Protein AF-A0A7V5KGZ4-F1 (afdb_monomer)

Secondary structure (DSSP, 8-state):
------------------------------------S-----HHHHHHHHHHHHHHHHHHTTTTTSPPPHHHHHHHHHHHHHHHTS-----GGG--THHHHHHHHHHHHH-S-HHHHHHHHHHHHHHHHHHHHHHHHHHHHHHHHHHHHHHHH-HHHHHHHTSSSSHHHHHHHHHHHHHHHHHHHHH--HHHHHHHHHHHHHHHTT-TTHHHHHHHHHHHHHHHHHHHT-TT------S-----SS-------------TT--HHHHHHHHHHHHHHHHHHHHHHHHHIIIIITTTSPPTT-EEETTEEES-HHHHHHHHHHHHHHHHHHHHHHHHHTTSSTTTTTSHHHHHHHHHHHTHHHHHHHHHHHHHHHHHHHTTTTT-SEEE-TTS-EEE--HHHHHHHHHHHHHHHHHTTSB---TTTHHHHHHHHSHHHHHHHHHHHHHHHTTS-HHHHHHHHHHHHHHHHHHHHTTTTTT--HHHHHHHH---SHHHHHHHHHHHIIIIIIHHHHHHTT-HHHHHHHHHHHHHHHHHHHSSB--GGGGHHHHHHHHHHHHHHHHHHHHH----HHHHHHHHHHHHHHHHHHHHHHHIIIIISSS-TTSTT--SEEPHHHHHHHHHHHHHHHHTS-GGG--EEEESTTHHHHHHHTTT-SS-S--TT--GGG---SEEEEEGGGGGG-HHHHHHEEEEEEEEEE---PPPP-HHHHHGGGGGGS-STTTTTSHHHHHHHHHHHHHHHHHHHHHH------SS-HHHHT-EEEEEEEEEHHHHTTSS---SSS-PPPP-SS----

Solvent-accessible surface area (backbone atoms only — not comparable to full-atom values): 43970 Å² total; per-residue (Å²): 140,77,87,85,88,88,80,91,88,87,88,89,85,89,81,87,88,80,86,87,83,82,90,84,91,80,91,77,93,71,83,81,74,78,82,73,94,68,80,73,84,49,69,70,58,54,52,52,50,49,33,54,52,46,35,50,46,68,35,55,64,70,43,42,73,62,59,56,32,46,70,32,23,52,46,47,38,53,13,48,34,45,49,72,66,75,58,64,78,77,51,56,92,67,51,24,48,49,61,35,55,51,34,13,51,43,31,67,74,73,41,88,43,64,45,51,51,22,43,55,15,29,56,35,29,51,40,36,59,61,30,47,61,64,45,30,81,80,23,37,76,58,5,37,54,46,32,43,46,54,62,42,42,28,22,59,52,44,42,48,13,46,34,47,46,56,65,31,29,42,49,14,31,49,50,37,20,54,52,22,45,55,45,20,78,40,65,69,45,69,68,28,51,47,50,21,37,51,25,47,36,52,29,61,30,34,30,80,69,46,53,62,57,52,51,36,53,50,52,49,51,50,50,54,41,55,52,70,73,43,84,88,54,61,66,69,89,63,89,71,81,76,59,69,95,55,92,46,88,74,84,76,85,82,80,73,94,77,71,94,76,82,47,72,66,58,52,52,50,39,30,51,52,22,37,54,48,11,50,53,48,9,52,51,51,14,47,47,38,52,76,69,43,31,89,78,58,56,58,94,84,53,46,75,58,97,90,40,57,42,62,46,74,69,54,45,25,60,68,37,26,60,58,31,30,67,57,34,24,57,51,28,29,47,52,36,65,37,43,76,49,104,38,24,88,75,30,65,61,47,51,52,54,52,48,47,63,77,38,40,70,56,54,50,51,33,50,52,52,35,51,51,55,47,46,34,53,58,15,51,69,64,76,42,54,55,44,60,43,80,87,65,50,78,41,69,60,42,72,68,51,49,52,45,31,40,45,51,49,56,52,52,52,36,71,65,37,78,38,78,68,57,58,60,56,52,53,64,53,43,56,69,47,40,40,66,37,51,51,39,27,50,53,36,49,53,51,61,60,52,72,59,64,46,68,62,56,47,48,66,64,46,48,64,52,53,53,52,49,51,39,50,74,74,48,68,60,74,84,59,62,42,67,60,34,31,76,77,69,54,36,74,49,76,65,50,56,52,51,50,50,50,50,50,41,46,55,52,52,51,27,42,53,30,45,47,68,70,35,50,71,58,22,48,32,51,37,41,22,52,45,36,47,47,52,53,27,64,43,32,53,58,59,58,72,63,46,40,65,23,49,54,38,31,34,54,39,12,12,36,39,51,13,54,50,57,75,75,42,88,67,58,71,70,64,33,53,52,52,49,51,55,51,48,53,49,48,51,53,33,45,50,47,21,43,41,48,57,68,73,36,57,53,30,39,60,37,80,72,42,67,68,22,26,30,67,48,50,58,52,52,52,52,50,50,52,50,53,16,56,69,65,68,44,43,49,58,40,47,27,38,50,53,54,77,52,50,56,38,42,59,46,78,47,64,76,44,80,32,45,60,61,57,97,86,59,53,79,87,76,62,82,49,49,30,36,35,36,36,41,77,56,52,78,81,33,64,63,51,69,73,48,28,50,73,43,83,40,44,38,28,40,39,55,48,74,57,82,76,59,62,70,37,46,65,35,48,68,52,75,76,49,60,68,78,60,32,60,98,33,71,54,26,53,43,29,52,47,7,53,50,50,50,45,51,55,46,40,29,78,74,68,44,47,66,67,66,30,90,90,46,47,65,69,19,56,32,65,46,48,28,30,46,29,36,25,47,74,55,53,73,76,39,84,79,92,77,77,85,82,72,79,76,79,78,76,83,60,71,71,83,127

pLDDT: mean 80.67, std 18.85, range [24.95, 98.44]

Foldseek 3Di:
DYDDDDDDDDDDDDDDDDDDDDDDDDDDDDDPDDPPPPDDDDPLNVLLVVLLVLLLCLQQPCLLVFFAFLLLLVLLLQLCCLLVVVDDAFDLVNFFLPLSVVLVVQCNVPNRGSRSSLCSLLVLLSLQLVLLVLCCLQLPSQLSSLLSLLSSLFQLLSLRSSGSALQRSLLSLLSQLLSLVVVCLQALDLVSLLSNLVSLLVNNNHHPCSVLSVVLVVLLLVLQQVLLPPPVLAQPPPVPPPDDSHPPPQDDDPPPVPDPPPDPVVLVVLLVVLLVVLLVQLLVVLLCCLVQPCVQVPDPPWDDDPNAIPVHSVVSSVVSSVVSSVPRNCVSSVLSNLCDPDCNCRGSVNSVVVSCVVCVVSNVVSVVVSQVVRCCSNCVNVPRQWFAACVRDIDGDHVSRSSSSSSSVLVVVLLVLPPQDALQLLVVQCCLRVVLLLVLLVVLLLCVQCVPDNVVLCCVLCVVVVVLVVCVVVVVCVPPDLVVCCNPFVRNDSVVVNVVSNLCCQLNPSLSVCSSNVNSVLSSLSSQLSSLSRVQSRGSDNALSSSVSNSSSSSSSSSSSVSVVCVVDDQDDPRVVVVVVVVVVVSVSSNVSSCCCNPVCVQFQLNVNRDQGFDCQLVVLLVVVQVLCVQLVVNLAQAEDEDDDLVVSVCSSNVSHDHHYDDPPDDPQPDPGQKYKFWPVCVVVHVVLVVFWDKDKDFGTKHADADDQPVQLLVLCCLVPPDPVCQPVHPSVVSNVSNVVSVCQVCCSSPPSAGDADPVCRCVRIPTTMMMIIGGPVSVVVGDDPPPPPDDDDDPSHPPPD

Nearest PDB structures (foldseek):
  6s7o-assembly1_A  TM=4.502E-01  e=3.659E-05  Homo sapiens
  5ezm-assembly1_A  TM=3.998E-01  e=2.173E-05  Cupriavidus metallidurans CH34
  6p25-assembly1_B  TM=6.191E-01  e=3.256E-03  Saccharomyces cerevisiae W303
  8pn9-assembly1_A  TM=4.622E-01  e=4.570E-04  Homo sapiens

Structure (mmCIF, N/CA/C/O backbone):
data_AF-A0A7V5KGZ4-F1
#
_entry.id   AF-A0A7V5KGZ4-F1
#
loop_
_atom_site.group_PDB
_atom_site.id
_atom_site.type_symbol
_atom_site.label_atom_id
_atom_site.label_alt_id
_atom_site.label_comp_id
_atom_site.label_asym_id
_atom_site.label_entity_id
_atom_site.label_seq_id
_atom_site.pdbx_PDB_ins_code
_atom_site.Cartn_x
_atom_site.Cartn_y
_atom_site.Cartn_z
_atom_site.occupancy
_atom_site.B_iso_or_equiv
_atom_site.auth_seq_id
_atom_site.auth_comp_id
_atom_site.auth_asym_id
_atom_site.auth_atom_id
_atom_site.pdbx_PDB_model_num
ATOM 1 N N . MET A 1 1 ? 14.896 -55.293 28.384 1.00 30.23 1 MET A N 1
ATOM 2 C CA . MET A 1 1 ? 15.153 -55.549 26.953 1.00 30.23 1 MET A CA 1
ATOM 3 C C . MET A 1 1 ? 13.802 -55.566 26.271 1.00 30.23 1 MET A C 1
ATOM 5 O O . MET A 1 1 ? 12.930 -56.250 26.771 1.00 30.23 1 MET A O 1
ATOM 9 N N . GLU A 1 2 ? 13.499 -54.864 25.200 1.00 28.92 2 GLU A N 1
ATOM 10 C CA . GLU A 1 2 ? 14.078 -53.715 24.517 1.00 28.92 2 GLU A CA 1
ATOM 11 C C . GLU A 1 2 ? 13.015 -53.329 23.473 1.00 28.92 2 GLU A C 1
ATOM 13 O O . GLU A 1 2 ? 12.378 -54.205 22.902 1.00 28.92 2 GLU A O 1
ATOM 18 N N . ASN A 1 3 ? 12.860 -52.028 23.244 1.00 27.53 3 ASN A N 1
ATOM 19 C CA . ASN A 1 3 ? 12.539 -51.397 21.963 1.00 27.53 3 ASN A CA 1
ATOM 20 C C . ASN A 1 3 ? 11.288 -51.807 21.155 1.00 27.53 3 ASN A C 1
ATOM 22 O O . ASN A 1 3 ? 11.238 -52.840 20.501 1.00 27.53 3 ASN A O 1
ATOM 26 N N . GLY A 1 4 ? 10.444 -50.794 20.925 1.00 26.58 4 GLY A N 1
ATOM 27 C CA . GLY A 1 4 ? 10.350 -50.254 19.566 1.00 26.58 4 GLY A CA 1
ATOM 28 C C . GLY A 1 4 ? 8.952 -50.116 18.956 1.00 26.58 4 GLY A C 1
ATOM 29 O O . GLY A 1 4 ? 8.310 -51.106 18.642 1.00 26.58 4 GLY A O 1
ATOM 30 N N . LYS A 1 5 ? 8.628 -48.858 18.611 1.00 27.73 5 LYS A N 1
ATOM 31 C CA . LYS A 1 5 ? 7.687 -48.397 17.567 1.00 27.73 5 LYS A CA 1
ATOM 32 C C . LYS A 1 5 ? 6.186 -48.429 17.890 1.00 27.73 5 LYS A C 1
ATOM 34 O O . LYS A 1 5 ? 5.495 -49.360 17.515 1.00 27.73 5 LYS A O 1
ATOM 39 N N . ASP A 1 6 ? 5.678 -47.287 18.360 1.00 26.69 6 ASP A N 1
ATOM 40 C CA . ASP A 1 6 ? 4.307 -46.854 18.066 1.00 26.69 6 ASP A CA 1
ATOM 41 C C . ASP A 1 6 ? 4.322 -45.474 17.400 1.00 26.69 6 ASP A C 1
ATOM 43 O O . ASP A 1 6 ? 4.749 -44.467 17.966 1.00 26.69 6 ASP A O 1
ATOM 47 N N . SER A 1 7 ? 3.881 -45.461 16.145 1.00 28.98 7 SER A N 1
ATOM 48 C CA . SER A 1 7 ? 3.744 -44.305 15.270 1.00 28.98 7 SER A CA 1
ATOM 49 C C . SER A 1 7 ? 2.487 -44.512 14.425 1.00 28.98 7 SER A C 1
ATOM 51 O O . SER A 1 7 ? 2.320 -45.565 13.818 1.00 28.98 7 SER A O 1
ATOM 53 N N . ILE A 1 8 ? 1.657 -43.463 14.355 1.00 28.05 8 ILE A N 1
ATOM 54 C CA . ILE A 1 8 ? 0.580 -43.232 13.373 1.00 28.05 8 ILE A CA 1
ATOM 55 C C . ILE A 1 8 ? -0.757 -43.954 13.638 1.00 28.05 8 ILE A C 1
ATOM 57 O O . ILE A 1 8 ? -1.032 -45.013 13.087 1.00 28.05 8 ILE A O 1
ATOM 61 N N . ARG A 1 9 ? -1.649 -43.278 14.387 1.00 26.09 9 ARG A N 1
ATOM 62 C CA . ARG A 1 9 ? -3.069 -42.973 14.043 1.00 26.09 9 ARG A CA 1
ATOM 63 C C . ARG A 1 9 ? -3.882 -42.638 15.303 1.00 26.09 9 ARG A C 1
ATOM 65 O O . ARG A 1 9 ? -4.351 -43.531 15.992 1.00 26.09 9 ARG A O 1
ATOM 72 N N . SER A 1 10 ? -4.121 -41.353 15.566 1.00 24.95 10 SER A N 1
ATOM 73 C CA . SER A 1 10 ? -5.370 -40.882 16.202 1.00 24.95 10 SER A CA 1
ATOM 74 C C . SER A 1 10 ? -5.434 -39.350 16.213 1.00 24.95 10 SER A C 1
ATOM 76 O O . SER A 1 10 ? -5.218 -38.676 17.214 1.00 24.95 10 SER A O 1
ATOM 78 N N . ILE A 1 11 ? -5.766 -38.772 15.060 1.00 27.12 11 ILE A N 1
ATOM 79 C CA . ILE A 1 11 ? -6.390 -37.448 15.002 1.00 27.12 11 ILE A CA 1
ATOM 80 C C . ILE A 1 11 ? -7.836 -37.715 14.601 1.00 27.12 11 ILE A C 1
ATOM 82 O O . ILE A 1 11 ? -8.048 -38.295 13.542 1.00 27.12 11 ILE A O 1
ATOM 86 N N . LEU A 1 12 ? -8.772 -37.284 15.458 1.00 26.89 12 LEU A N 1
ATOM 87 C CA . LEU A 1 12 ? -10.241 -37.212 15.311 1.00 26.89 12 LEU A CA 1
ATOM 88 C C . LEU A 1 12 ? -11.019 -38.041 16.344 1.00 26.89 12 LEU A C 1
ATOM 90 O O . LEU A 1 12 ? -11.678 -39.004 15.990 1.00 26.89 12 LEU A O 1
ATOM 94 N N . THR A 1 13 ? -11.027 -37.579 17.599 1.00 26.22 13 THR A N 1
ATOM 95 C CA . THR A 1 13 ? -12.218 -37.613 18.476 1.00 26.22 13 THR A CA 1
ATOM 96 C C . THR A 1 13 ? -11.925 -36.807 19.739 1.00 26.22 13 THR A C 1
ATOM 98 O O . THR A 1 13 ? -11.264 -37.285 20.652 1.00 26.22 13 THR A O 1
ATOM 101 N N . PHE A 1 14 ? -12.412 -35.567 19.808 1.00 25.34 14 PHE A N 1
ATOM 102 C CA . PHE A 1 14 ? -12.523 -34.831 21.071 1.00 25.34 14 PHE A CA 1
ATOM 103 C C . PHE A 1 14 ? -13.987 -34.448 21.261 1.00 25.34 14 PHE A C 1
ATOM 105 O O . PHE A 1 14 ? -14.499 -33.539 20.609 1.00 25.34 14 PHE A O 1
ATOM 112 N N . GLY A 1 15 ? -14.669 -35.176 22.143 1.00 27.03 15 GLY A N 1
ATOM 113 C CA . GLY A 1 15 ? -16.074 -34.958 22.445 1.00 27.03 15 GLY A CA 1
ATOM 114 C C . GLY A 1 15 ? -16.508 -35.627 23.745 1.00 27.03 15 GLY A C 1
ATOM 115 O O . GLY A 1 15 ? -16.889 -36.785 23.733 1.00 27.03 15 GLY A O 1
ATOM 116 N N . LYS A 1 16 ? -16.553 -34.806 24.803 1.00 29.22 16 LYS A N 1
ATOM 117 C CA . LYS A 1 16 ? -17.382 -34.911 26.020 1.00 29.22 16 LYS A CA 1
ATOM 118 C C . LYS A 1 16 ? -16.996 -35.944 27.094 1.00 29.22 16 LYS A C 1
ATOM 120 O O . LYS A 1 16 ? -17.310 -37.119 26.996 1.00 29.22 16 LYS A O 1
ATOM 125 N N . SER A 1 17 ? -16.554 -35.421 28.240 1.00 25.30 17 SER A N 1
ATOM 126 C CA . SER A 1 17 ? -16.943 -35.953 29.552 1.00 25.30 17 SER A CA 1
ATOM 127 C C . SER A 1 17 ? -17.352 -34.793 30.467 1.00 25.30 17 SER A C 1
ATOM 129 O O . SER A 1 17 ? -16.523 -33.966 30.848 1.00 25.30 17 SER A O 1
ATOM 131 N N . VAL A 1 18 ? -18.642 -34.715 30.793 1.00 29.94 18 VAL A N 1
ATOM 132 C CA . VAL A 1 18 ? -19.182 -33.932 31.913 1.00 29.94 18 VAL A CA 1
ATOM 133 C C . VAL A 1 18 ? -19.743 -34.950 32.896 1.00 29.94 18 VAL A C 1
ATOM 135 O O . VAL A 1 18 ? -20.516 -35.821 32.499 1.00 29.94 18 VAL A O 1
ATOM 138 N N . ASN A 1 19 ? -19.321 -34.851 34.155 1.00 28.98 19 ASN A N 1
ATOM 139 C CA . ASN A 1 19 ? -19.812 -35.688 35.238 1.00 28.98 19 ASN A CA 1
ATOM 140 C C . ASN A 1 19 ? -21.197 -35.229 35.719 1.00 28.98 19 ASN A C 1
ATOM 142 O O . ASN A 1 19 ? -21.460 -34.040 35.877 1.00 28.98 19 ASN A O 1
ATOM 146 N N . ARG A 1 20 ? -22.023 -36.257 35.934 1.00 27.41 20 ARG A N 1
ATOM 147 C CA . ARG A 1 20 ? -23.328 -36.384 36.600 1.00 27.41 20 ARG A CA 1
ATOM 148 C C . ARG A 1 20 ? -23.761 -35.260 37.553 1.00 27.41 20 ARG A C 1
ATOM 150 O O . ARG A 1 20 ? -23.095 -34.992 38.546 1.00 27.41 20 ARG A O 1
ATOM 157 N N . ALA A 1 21 ? -24.994 -34.802 37.343 1.00 28.83 21 ALA A N 1
ATOM 158 C CA . ALA A 1 21 ? -25.945 -34.517 38.413 1.00 28.83 21 ALA A CA 1
ATOM 159 C C . ALA A 1 21 ? -27.286 -35.196 38.072 1.00 28.83 21 ALA A C 1
ATOM 161 O O . ALA A 1 21 ? -27.635 -35.369 36.906 1.00 28.83 21 ALA A O 1
ATOM 162 N N . SER A 1 22 ? -27.937 -35.673 39.121 1.00 30.84 22 SER A N 1
ATOM 163 C CA . SER A 1 22 ? -29.042 -36.624 39.219 1.00 30.84 22 SER A CA 1
ATOM 164 C C . SER A 1 22 ? -30.426 -36.076 38.862 1.00 30.84 22 SER A C 1
ATOM 166 O O . SER A 1 22 ? -30.722 -34.932 39.184 1.00 30.84 22 SER A O 1
ATOM 168 N N . GLY A 1 23 ? -31.278 -36.981 38.361 1.00 28.41 23 GLY A N 1
ATOM 169 C CA . GLY A 1 23 ? -32.702 -37.080 38.712 1.00 28.41 23 GLY A CA 1
ATOM 170 C C . GLY A 1 23 ? -33.675 -36.156 37.981 1.00 28.41 23 GLY A C 1
ATOM 171 O O . GLY A 1 23 ? -33.814 -35.003 38.352 1.00 28.41 23 GLY A O 1
ATOM 172 N N . GLU A 1 24 ? -34.391 -36.684 36.986 1.00 30.12 24 GLU A N 1
ATOM 173 C CA . GLU A 1 24 ? -35.821 -37.043 37.085 1.00 30.12 24 GLU A CA 1
ATOM 174 C C . GLU A 1 24 ? -36.467 -37.229 35.700 1.00 30.12 24 GLU A C 1
ATOM 176 O O . GLU A 1 24 ? -36.006 -36.722 34.679 1.00 30.12 24 GLU A O 1
ATOM 181 N N . ASN A 1 25 ? -37.495 -38.074 35.699 1.00 30.52 25 ASN A N 1
ATOM 182 C CA . ASN A 1 25 ? -38.179 -38.691 34.567 1.00 30.52 25 ASN A CA 1
ATOM 183 C C . ASN A 1 25 ? -38.936 -37.707 33.656 1.00 30.52 25 ASN A C 1
ATOM 185 O O . ASN A 1 25 ? -39.467 -36.703 34.115 1.00 30.52 25 ASN A O 1
ATOM 189 N N . VAL A 1 26 ? -39.108 -38.086 32.385 1.00 33.12 26 VAL A N 1
ATOM 190 C CA . VAL A 1 26 ? -40.388 -38.492 31.751 1.00 33.12 26 VAL A CA 1
ATOM 191 C C . VAL A 1 26 ? -40.220 -38.405 30.226 1.00 33.12 26 VAL A C 1
ATOM 193 O O . VAL A 1 26 ? -39.632 -37.471 29.687 1.00 33.12 26 VAL A O 1
ATOM 196 N N . GLY A 1 27 ? -40.662 -39.461 29.543 1.00 33.91 27 GLY A N 1
ATOM 197 C CA . GLY A 1 27 ? -40.326 -39.761 28.157 1.00 33.91 27 GLY A CA 1
ATOM 198 C C . GLY A 1 27 ? -40.960 -38.870 27.092 1.00 33.91 27 GLY A C 1
ATOM 199 O O . GLY A 1 27 ? -42.062 -38.359 27.242 1.00 33.91 27 GLY A O 1
ATOM 200 N N . GLN A 1 28 ? -40.265 -38.813 25.957 1.00 30.16 28 GLN A N 1
ATOM 201 C CA . GLN A 1 28 ? -40.846 -38.730 24.621 1.00 30.16 28 GLN A CA 1
ATOM 202 C C . GLN A 1 28 ? -39.890 -39.434 23.649 1.00 30.16 28 GLN A C 1
ATOM 204 O O . GLN A 1 28 ? -38.704 -39.119 23.557 1.00 30.16 28 GLN A O 1
ATOM 209 N N . THR A 1 29 ? -40.415 -40.441 22.963 1.00 36.84 29 THR A N 1
ATOM 210 C CA . THR A 1 29 ? -39.788 -41.200 21.882 1.00 36.84 29 THR A CA 1
ATOM 211 C C . THR A 1 29 ? -39.403 -40.255 20.743 1.00 36.84 29 THR A C 1
ATOM 213 O O . THR A 1 29 ? -40.264 -39.760 20.022 1.00 36.84 29 THR A O 1
ATOM 216 N N . VAL A 1 30 ? -38.104 -40.015 20.552 1.00 32.44 30 VAL A N 1
ATOM 217 C CA . VAL A 1 30 ? -37.582 -39.345 19.353 1.00 32.44 30 VAL A CA 1
ATOM 218 C C . VAL A 1 30 ? -37.024 -40.421 18.431 1.00 32.44 30 VAL A C 1
ATOM 220 O O . VAL A 1 30 ? -35.986 -41.016 18.723 1.00 32.44 30 VAL A O 1
ATOM 223 N N . SER A 1 31 ? -37.711 -40.678 17.315 1.00 32.19 31 SER A N 1
ATOM 224 C CA . SER A 1 31 ? -37.153 -41.460 16.214 1.00 32.19 31 SER A CA 1
ATOM 225 C C . SER A 1 31 ? -35.866 -40.780 15.744 1.00 32.19 31 SER A C 1
ATOM 227 O O . SER A 1 31 ? -35.900 -39.653 15.241 1.00 32.19 31 SER A O 1
ATOM 229 N N . GLN A 1 32 ? -34.723 -41.438 15.923 1.00 32.69 32 GLN A N 1
ATOM 230 C CA . GLN A 1 32 ? -33.463 -40.969 15.364 1.00 32.69 32 GLN A CA 1
ATOM 231 C C . GLN A 1 32 ? -33.497 -41.172 13.848 1.00 32.69 32 GLN A C 1
ATOM 233 O O . GLN A 1 32 ? -33.196 -42.248 13.340 1.00 32.69 32 GLN A O 1
ATOM 238 N N . ALA A 1 33 ? -33.890 -40.128 13.121 1.00 33.19 33 ALA A N 1
ATOM 239 C CA . ALA A 1 33 ? -33.645 -40.049 11.693 1.00 33.19 33 ALA A CA 1
ATOM 240 C C . ALA A 1 33 ? -32.126 -39.992 11.469 1.00 33.19 33 ALA A C 1
ATOM 242 O O . ALA A 1 33 ? -31.449 -39.071 11.934 1.00 33.19 33 ALA A O 1
ATOM 243 N N . VAL A 1 34 ? -31.596 -40.993 10.769 1.00 36.41 34 VAL A N 1
ATOM 244 C CA . VAL A 1 34 ? -30.233 -40.994 10.232 1.00 36.41 34 VAL A CA 1
ATOM 245 C C . VAL A 1 34 ? -30.077 -39.736 9.367 1.00 36.41 34 VAL A C 1
ATOM 247 O O . VAL A 1 34 ? -30.877 -39.545 8.447 1.00 36.41 34 VAL A O 1
ATOM 250 N N . PRO A 1 35 ? -29.098 -38.848 9.625 1.00 35.62 35 PRO A N 1
ATOM 251 C CA . PRO A 1 35 ? -28.905 -37.676 8.792 1.00 35.62 35 PRO A CA 1
ATOM 252 C C . PRO A 1 35 ? -28.385 -38.135 7.429 1.00 35.62 35 PRO A C 1
ATOM 254 O O . PRO A 1 35 ? -27.217 -38.485 7.271 1.00 35.62 35 PRO A O 1
ATOM 257 N N . THR A 1 36 ? -29.264 -38.137 6.431 1.00 37.59 36 THR A N 1
ATOM 258 C CA . THR A 1 36 ? -28.882 -38.279 5.029 1.00 37.59 36 THR A CA 1
ATOM 259 C C . THR A 1 36 ? -27.883 -37.180 4.679 1.00 37.59 36 THR A C 1
ATOM 261 O O . THR A 1 36 ? -28.195 -35.988 4.770 1.00 37.59 36 THR A O 1
ATOM 264 N N . VAL A 1 37 ? -26.677 -37.585 4.275 1.00 42.62 37 VAL A N 1
ATOM 265 C CA . VAL A 1 37 ? -25.622 -36.732 3.715 1.00 42.62 37 VAL A CA 1
ATOM 266 C C . VAL A 1 37 ? -26.084 -36.247 2.338 1.00 42.62 37 VAL A C 1
ATOM 268 O O . VAL A 1 37 ? -25.705 -36.762 1.297 1.00 42.62 37 VAL A O 1
ATOM 271 N N . GLY A 1 38 ? -26.981 -35.270 2.354 1.00 43.34 38 GLY A N 1
ATOM 272 C CA . GLY A 1 38 ? -27.522 -34.579 1.189 1.00 43.34 38 GLY A CA 1
ATOM 273 C C . GLY A 1 38 ? -27.613 -33.088 1.490 1.00 43.34 38 GLY A C 1
ATOM 274 O O . GLY A 1 38 ? -28.672 -32.476 1.372 1.00 43.34 38 GLY A O 1
ATOM 275 N N . GLY A 1 39 ? -26.525 -32.501 1.993 1.00 43.97 39 GLY A N 1
ATOM 276 C CA . GLY A 1 39 ? -26.488 -31.083 2.332 1.00 43.97 39 GLY A CA 1
ATOM 277 C C . GLY A 1 39 ? -26.501 -30.230 1.068 1.00 43.97 39 GLY A C 1
ATOM 278 O O . GLY A 1 39 ? -25.460 -30.053 0.442 1.00 43.97 39 GLY A O 1
ATOM 279 N N . ARG A 1 40 ? -27.662 -29.673 0.698 1.00 52.06 40 ARG A N 1
ATOM 280 C CA . ARG A 1 40 ? -27.752 -28.617 -0.324 1.00 52.06 40 ARG A CA 1
ATOM 281 C C . ARG A 1 40 ? -26.744 -27.509 0.015 1.00 52.06 40 ARG A C 1
ATOM 283 O O . ARG A 1 40 ? -26.762 -26.989 1.134 1.00 52.06 40 ARG A O 1
ATOM 290 N N . LEU A 1 41 ? -25.877 -27.140 -0.934 1.00 63.25 41 LEU A N 1
ATOM 291 C CA . LEU A 1 41 ? -24.958 -26.010 -0.772 1.00 63.25 41 LEU A CA 1
ATOM 292 C C . LEU A 1 41 ? -25.758 -24.756 -0.398 1.00 63.25 41 LEU A C 1
ATOM 294 O O . LEU A 1 41 ? -26.556 -24.251 -1.184 1.00 63.25 41 LEU A O 1
ATOM 298 N N . SER A 1 42 ? -25.554 -24.240 0.815 1.00 80.31 42 SER A N 1
ATOM 299 C CA . SER A 1 42 ? -26.192 -22.982 1.211 1.00 80.31 42 SER A CA 1
ATOM 300 C C . SER A 1 42 ? -25.609 -21.827 0.394 1.00 80.31 42 SER A C 1
ATOM 302 O O . SER A 1 42 ? -24.393 -21.794 0.202 1.00 80.31 42 SER A O 1
ATOM 304 N N . PHE A 1 43 ? -26.412 -20.812 0.076 1.00 80.62 43 PHE A N 1
ATOM 305 C CA . PHE A 1 43 ? -25.980 -19.576 -0.598 1.00 80.62 43 PHE A CA 1
ATOM 306 C C . PHE A 1 43 ? -24.650 -18.990 -0.075 1.00 80.62 43 PHE A C 1
ATOM 308 O O . PHE A 1 43 ? -23.799 -18.585 -0.856 1.00 80.62 43 PHE A O 1
ATOM 315 N N . ALA A 1 44 ? -24.415 -19.019 1.243 1.00 80.88 44 ALA A N 1
ATOM 316 C CA . ALA A 1 44 ? -23.173 -18.523 1.846 1.00 80.88 44 ALA A CA 1
ATOM 317 C C . ALA A 1 44 ? -21.905 -19.282 1.399 1.00 80.88 44 ALA A C 1
ATOM 319 O O . ALA A 1 44 ? -20.844 -18.676 1.298 1.00 80.88 44 ALA A O 1
ATOM 320 N N . HIS A 1 45 ? -22.005 -20.589 1.136 1.00 85.81 45 HIS A N 1
ATOM 321 C CA . HIS A 1 45 ? -20.890 -21.396 0.631 1.00 85.81 45 HIS A CA 1
ATOM 322 C C . HIS A 1 45 ? -20.619 -21.086 -0.845 1.00 85.81 45 HIS A C 1
ATOM 324 O O . HIS A 1 45 ? -19.462 -20.991 -1.237 1.00 85.81 45 HIS A O 1
ATOM 330 N N . ILE A 1 46 ? -21.676 -20.855 -1.632 1.00 89.44 46 ILE A N 1
ATOM 331 C CA . ILE A 1 46 ? -21.567 -20.452 -3.041 1.00 89.44 46 ILE A CA 1
ATOM 332 C C . ILE A 1 46 ? -20.921 -19.065 -3.144 1.00 89.44 46 ILE A C 1
ATOM 334 O O . ILE A 1 46 ? -19.959 -18.897 -3.882 1.00 89.44 46 ILE A O 1
ATOM 338 N N . ALA A 1 47 ? -21.383 -18.093 -2.351 1.00 87.81 47 ALA A N 1
ATOM 339 C CA . ALA A 1 47 ? -20.809 -16.748 -2.317 1.00 87.81 47 ALA A CA 1
ATOM 340 C C . ALA A 1 47 ? -19.336 -16.754 -1.870 1.00 87.81 47 ALA A C 1
ATOM 342 O O . ALA A 1 47 ? -18.502 -16.091 -2.479 1.00 87.81 47 ALA A O 1
ATOM 343 N N . LEU A 1 48 ? -19.000 -17.537 -0.836 1.00 89.75 48 LEU A N 1
ATOM 344 C CA . LEU A 1 48 ? -17.616 -17.738 -0.398 1.00 89.75 48 LEU A CA 1
ATOM 345 C C . LEU A 1 48 ? -16.742 -18.285 -1.535 1.00 89.75 48 LEU A C 1
ATOM 347 O O . LEU A 1 48 ? -15.685 -17.722 -1.808 1.00 89.75 48 LEU A O 1
ATOM 351 N N . ALA A 1 49 ? -17.181 -19.362 -2.192 1.00 92.06 49 ALA A N 1
ATOM 352 C CA . ALA A 1 49 ? -16.447 -19.967 -3.298 1.00 92.06 49 ALA A CA 1
ATOM 353 C C . ALA A 1 49 ? -16.278 -18.980 -4.461 1.00 92.06 49 ALA A C 1
ATOM 355 O O . ALA A 1 49 ? -15.173 -18.831 -4.971 1.00 92.06 49 ALA A O 1
ATOM 356 N N . PHE A 1 50 ? -17.337 -18.250 -4.819 1.00 94.56 50 PHE A N 1
ATOM 357 C CA . PHE A 1 50 ? -17.300 -17.233 -5.865 1.00 94.56 50 PHE A CA 1
ATOM 358 C C . PHE A 1 50 ? -16.250 -16.151 -5.585 1.00 94.56 50 PHE A C 1
ATOM 360 O O . PHE A 1 50 ? -15.403 -15.909 -6.437 1.00 94.56 50 PHE A O 1
ATOM 367 N N . PHE A 1 51 ? -16.248 -15.533 -4.398 1.00 94.69 51 PHE A N 1
ATOM 368 C CA . PHE A 1 51 ? -15.286 -14.465 -4.096 1.00 94.69 51 PHE A CA 1
ATOM 369 C C . PHE A 1 51 ? -13.845 -14.966 -4.000 1.00 94.69 51 PHE A C 1
ATOM 371 O O . PHE A 1 51 ? -12.934 -14.245 -4.396 1.00 94.69 51 PHE A O 1
ATOM 378 N N . LEU A 1 52 ? -13.621 -16.193 -3.520 1.00 94.38 52 LEU A N 1
ATOM 379 C CA . LEU A 1 52 ? -12.285 -16.793 -3.515 1.00 94.38 52 LEU A CA 1
ATOM 380 C C . LEU A 1 52 ? -11.797 -17.097 -4.936 1.00 94.38 52 LEU A C 1
ATOM 382 O O . LEU A 1 52 ? -10.663 -16.764 -5.270 1.00 94.38 52 LEU A O 1
ATOM 386 N N . LEU A 1 53 ? -12.651 -17.673 -5.787 1.00 96.25 53 LEU A N 1
ATOM 387 C CA . LEU A 1 53 ? -12.319 -17.930 -7.190 1.00 96.25 53 LEU A CA 1
ATOM 388 C C . LEU A 1 53 ? -12.094 -16.625 -7.957 1.00 96.25 53 LEU A C 1
ATOM 390 O O . LEU A 1 53 ? -11.123 -16.521 -8.699 1.00 96.25 53 LEU A O 1
ATOM 394 N N . PHE A 1 54 ? -12.931 -15.610 -7.730 1.00 96.44 54 PHE A N 1
ATOM 395 C CA . PHE A 1 54 ? -12.741 -14.283 -8.307 1.00 96.44 54 PHE A CA 1
ATOM 396 C C . PHE A 1 54 ? -11.432 -13.649 -7.829 1.00 96.44 54 PHE A C 1
ATOM 398 O O . PHE A 1 54 ? -10.703 -13.091 -8.638 1.00 96.44 54 PHE A O 1
ATOM 405 N N . ALA A 1 55 ? -11.088 -13.769 -6.544 1.00 96.44 55 ALA A N 1
ATOM 406 C CA . ALA A 1 55 ? -9.833 -13.243 -6.018 1.00 96.44 55 ALA A CA 1
ATOM 407 C C . ALA A 1 55 ? -8.606 -13.890 -6.675 1.00 96.44 55 ALA A C 1
ATOM 409 O O . ALA A 1 55 ? -7.646 -13.176 -6.974 1.00 96.44 55 ALA A O 1
ATOM 410 N N . VAL A 1 56 ? -8.647 -15.207 -6.915 1.00 97.31 56 VAL A N 1
ATOM 411 C CA . VAL A 1 56 ? -7.614 -15.934 -7.669 1.00 97.31 56 VAL A CA 1
ATOM 412 C C . VAL A 1 56 ? -7.595 -15.461 -9.121 1.00 97.31 56 VAL A C 1
ATOM 414 O O . VAL A 1 56 ? -6.556 -15.028 -9.601 1.00 97.31 56 VAL A O 1
ATOM 417 N N . PHE A 1 57 ? -8.735 -15.443 -9.810 1.00 97.06 57 PHE A N 1
ATOM 418 C CA . PHE A 1 57 ? -8.809 -14.949 -11.186 1.00 97.06 57 PHE A CA 1
ATOM 419 C C . PHE A 1 57 ? -8.216 -13.537 -11.314 1.00 97.06 57 PHE A C 1
ATOM 421 O O . PHE A 1 57 ? -7.309 -13.313 -12.111 1.00 97.06 57 PHE A O 1
ATOM 428 N N . ALA A 1 58 ? -8.643 -12.610 -10.455 1.00 95.88 58 ALA A N 1
ATOM 429 C CA . ALA A 1 58 ? -8.242 -11.213 -10.517 1.00 95.88 58 ALA A CA 1
ATOM 430 C C . ALA A 1 58 ? -6.732 -10.997 -10.283 1.00 95.88 58 ALA A C 1
ATOM 432 O O . ALA A 1 58 ? -6.148 -10.038 -10.786 1.00 95.88 58 ALA A O 1
ATOM 433 N N . ARG A 1 59 ? -6.073 -11.895 -9.541 1.00 95.25 59 ARG A N 1
ATOM 434 C CA . ARG A 1 59 ? -4.629 -11.837 -9.259 1.00 95.25 59 ARG A CA 1
ATOM 435 C C . ARG A 1 59 ? -3.769 -12.477 -10.340 1.00 95.25 59 ARG A C 1
ATOM 437 O O . ARG A 1 59 ? -2.644 -12.039 -10.521 1.00 95.25 59 ARG A O 1
ATOM 444 N N . PHE A 1 60 ? -4.277 -13.482 -11.049 1.00 96.31 60 PHE A N 1
ATOM 445 C CA . PHE A 1 60 ? -3.462 -14.295 -11.961 1.00 96.31 60 PHE A CA 1
ATOM 446 C C . PHE A 1 60 ? -3.766 -14.050 -13.443 1.00 96.31 60 PHE A C 1
ATOM 448 O O . PHE A 1 60 ? -2.884 -14.246 -14.278 1.00 96.31 60 PHE A O 1
ATOM 455 N N . TYR A 1 61 ? -4.973 -13.593 -13.787 1.00 95.50 61 TYR A N 1
ATOM 456 C CA . TYR A 1 61 ? -5.342 -13.290 -15.171 1.00 95.50 61 TYR A CA 1
ATOM 457 C C . TYR A 1 61 ? -4.424 -12.202 -15.748 1.00 95.50 61 TYR A C 1
ATOM 459 O O . TYR A 1 61 ? -4.346 -11.118 -15.173 1.00 95.50 61 TYR A O 1
ATOM 467 N N . GLU A 1 62 ? -3.710 -12.483 -16.842 1.00 93.75 62 GLU A N 1
ATOM 468 C CA . GLU A 1 62 ? -2.762 -11.559 -17.501 1.00 93.75 62 GLU A CA 1
ATOM 469 C C . GLU A 1 62 ? -1.676 -10.972 -16.576 1.00 93.75 62 GLU A C 1
ATOM 471 O O . GLU A 1 62 ? -1.266 -9.820 -16.714 1.00 93.75 62 GLU A O 1
ATOM 476 N N . LEU A 1 63 ? -1.196 -11.749 -15.600 1.00 94.88 63 LEU A N 1
ATOM 477 C CA . LEU A 1 63 ? -0.214 -11.266 -14.621 1.00 94.88 63 LEU A CA 1
ATOM 478 C C . LEU A 1 63 ? 1.105 -10.775 -15.261 1.00 94.88 63 LEU A C 1
ATOM 480 O O . LEU A 1 63 ? 1.709 -9.832 -14.762 1.00 94.88 63 LEU A O 1
ATOM 484 N N . GLY A 1 64 ? 1.537 -11.363 -16.382 1.00 90.94 64 GLY A N 1
ATOM 485 C CA . GLY A 1 64 ? 2.788 -11.002 -17.066 1.00 90.94 64 GLY A CA 1
ATOM 486 C C . GLY A 1 64 ? 2.704 -9.823 -18.049 1.00 90.94 64 GLY A C 1
ATOM 487 O O . GLY A 1 64 ? 3.740 -9.352 -18.487 1.00 90.94 64 GLY A O 1
ATOM 488 N N . VAL A 1 65 ? 1.511 -9.327 -18.400 1.00 87.62 65 VAL A N 1
ATOM 489 C CA . VAL A 1 65 ? 1.333 -8.400 -19.548 1.00 87.62 65 VAL A CA 1
ATOM 490 C C . VAL A 1 65 ? 1.784 -6.967 -19.246 1.00 87.62 65 VAL A C 1
ATOM 492 O O . VAL A 1 65 ? 2.218 -6.231 -20.128 1.00 87.62 65 VAL A O 1
ATOM 495 N N . LYS A 1 66 ? 1.665 -6.548 -17.987 1.00 90.44 66 LYS A N 1
ATOM 496 C CA . LYS A 1 66 ? 1.992 -5.188 -17.560 1.00 90.44 66 LYS A CA 1
ATOM 497 C C . LYS A 1 66 ? 3.507 -4.930 -17.668 1.00 90.44 66 LYS A C 1
ATOM 499 O O . LYS A 1 66 ? 4.258 -5.738 -17.115 1.00 90.44 66 LYS A O 1
ATOM 504 N N . PRO A 1 67 ? 3.964 -3.805 -18.258 1.00 91.88 67 PRO A N 1
ATOM 505 C CA . PRO A 1 67 ? 5.377 -3.422 -18.228 1.00 91.88 67 PRO A CA 1
ATOM 506 C C . PRO A 1 67 ? 5.918 -3.402 -16.795 1.00 91.88 67 PRO A C 1
ATOM 508 O O . PRO A 1 67 ? 5.190 -3.044 -15.871 1.00 91.88 67 PRO A O 1
ATOM 511 N N . LEU A 1 68 ? 7.168 -3.798 -16.579 1.00 92.44 68 LEU A N 1
ATOM 512 C CA . LEU A 1 68 ? 7.759 -3.786 -15.241 1.00 92.44 68 LEU A CA 1
ATOM 513 C C . LEU A 1 68 ? 7.902 -2.365 -14.701 1.00 92.44 68 LEU A C 1
ATOM 515 O O . LEU A 1 68 ? 8.382 -1.488 -15.404 1.00 92.44 68 LEU A O 1
ATOM 519 N N . HIS A 1 69 ? 7.549 -2.151 -13.437 1.00 91.19 69 HIS A N 1
ATOM 520 C CA . HIS A 1 69 ? 7.967 -0.934 -12.736 1.00 91.19 69 HIS A CA 1
ATOM 521 C C . HIS A 1 69 ? 9.483 -0.956 -12.476 1.00 91.19 69 HIS A C 1
ATOM 523 O O . HIS A 1 69 ? 10.070 -2.032 -12.361 1.00 91.19 69 HIS A O 1
ATOM 529 N N . HIS A 1 70 ? 10.092 0.218 -12.285 1.00 88.81 70 HIS A N 1
ATOM 530 C CA . HIS A 1 70 ? 11.494 0.361 -11.873 1.00 88.81 70 HIS A CA 1
ATOM 531 C C . HIS A 1 70 ? 11.852 -0.582 -10.705 1.00 88.81 70 HIS A C 1
ATOM 533 O O . HIS A 1 70 ? 12.638 -1.512 -10.866 1.00 88.81 70 HIS A O 1
ATOM 539 N N . ASP A 1 71 ? 11.178 -0.429 -9.563 1.00 88.19 71 ASP A N 1
ATOM 540 C CA . ASP A 1 71 ? 11.417 -1.264 -8.374 1.00 88.19 71 ASP A CA 1
ATOM 541 C C . ASP A 1 71 ? 11.167 -2.752 -8.629 1.00 88.19 71 ASP A C 1
ATOM 543 O O . ASP A 1 71 ? 11.865 -3.611 -8.104 1.00 88.19 71 ASP A O 1
ATOM 547 N N . GLU A 1 72 ? 10.188 -3.067 -9.475 1.00 92.62 72 GLU A N 1
ATOM 548 C CA . GLU A 1 72 ? 9.843 -4.445 -9.802 1.00 92.62 72 GLU A CA 1
ATOM 549 C C . GLU A 1 72 ? 10.987 -5.150 -10.541 1.00 92.62 72 GLU A C 1
ATOM 551 O O . GLU A 1 72 ? 11.290 -6.315 -10.276 1.00 92.62 72 GLU A O 1
ATOM 556 N N . SER A 1 73 ? 11.647 -4.420 -11.443 1.00 93.44 73 SER A N 1
ATOM 557 C CA . SER A 1 73 ? 12.791 -4.922 -12.201 1.00 93.44 73 SER A CA 1
ATOM 558 C C . SER A 1 73 ? 14.027 -5.151 -11.338 1.00 93.44 73 SER A C 1
ATOM 560 O O . SER A 1 73 ? 14.737 -6.124 -11.580 1.00 93.44 73 SER A O 1
ATOM 562 N N . LEU A 1 74 ? 14.232 -4.348 -10.288 1.00 92.38 74 LEU A N 1
ATOM 563 C CA . LEU A 1 74 ? 15.286 -4.571 -9.298 1.00 92.38 74 LEU A CA 1
ATOM 564 C C . LEU A 1 74 ? 15.066 -5.901 -8.560 1.00 92.38 74 LEU A C 1
ATOM 566 O O . LEU A 1 74 ? 15.933 -6.776 -8.602 1.00 92.38 74 LEU A O 1
ATOM 570 N N . PHE A 1 75 ? 13.878 -6.101 -7.971 1.00 93.56 75 PHE A N 1
ATOM 571 C CA . PHE A 1 75 ? 13.537 -7.359 -7.291 1.00 93.56 75 PHE A CA 1
ATOM 572 C C . PHE A 1 75 ? 13.689 -8.567 -8.220 1.00 93.56 75 PHE A C 1
ATOM 574 O O . PHE A 1 75 ? 14.254 -9.588 -7.822 1.00 93.56 75 PHE A O 1
ATOM 581 N N . ALA A 1 76 ? 13.207 -8.465 -9.461 1.00 95.25 76 ALA A N 1
ATOM 582 C CA . ALA A 1 76 ? 13.291 -9.550 -10.430 1.00 95.25 76 ALA A CA 1
ATOM 583 C C . ALA A 1 76 ? 14.751 -9.857 -10.811 1.00 95.25 76 ALA A C 1
ATOM 585 O O . ALA A 1 76 ? 15.170 -11.015 -10.788 1.00 95.25 76 ALA A O 1
ATOM 586 N N . TYR A 1 77 ? 15.551 -8.831 -11.100 1.00 93.69 77 TYR A N 1
ATOM 587 C CA . TYR A 1 77 ? 16.942 -8.980 -11.518 1.00 93.69 77 TYR A CA 1
ATOM 588 C C . TYR A 1 77 ? 17.826 -9.594 -10.425 1.00 93.69 77 TYR A C 1
ATOM 590 O O . TYR A 1 77 ? 18.502 -10.594 -10.673 1.00 93.69 77 TYR A O 1
ATOM 598 N N . TYR A 1 78 ? 17.778 -9.079 -9.194 1.00 92.69 78 TYR A N 1
ATOM 599 C CA . TYR A 1 78 ? 18.590 -9.628 -8.101 1.00 92.69 78 TYR A CA 1
ATOM 600 C C . TYR A 1 78 ? 18.144 -11.033 -7.685 1.00 92.69 78 TYR A C 1
ATOM 602 O O . TYR A 1 78 ? 18.983 -11.896 -7.416 1.00 92.69 78 TYR A O 1
ATOM 610 N N . SER A 1 79 ? 16.841 -11.320 -7.738 1.00 94.75 79 SER A N 1
ATOM 611 C CA . SER A 1 79 ? 16.333 -12.681 -7.528 1.00 94.75 79 SER A CA 1
ATOM 612 C C . SER A 1 79 ? 16.823 -13.653 -8.605 1.00 94.75 79 SER A C 1
ATOM 614 O O . SER A 1 79 ? 17.110 -14.811 -8.305 1.00 94.75 79 SER A O 1
ATOM 616 N N . TYR A 1 80 ? 16.957 -13.198 -9.855 1.00 95.06 80 TYR A N 1
ATOM 617 C CA . TYR A 1 80 ? 17.538 -13.989 -10.942 1.00 95.06 80 TYR A CA 1
ATOM 618 C C . TYR A 1 80 ? 19.026 -14.272 -10.709 1.00 95.06 80 TYR A C 1
ATOM 620 O O . TYR A 1 80 ? 19.452 -15.417 -10.858 1.00 95.06 80 TYR A O 1
ATOM 628 N N . PHE A 1 81 ? 19.798 -13.277 -10.266 1.00 91.81 81 PHE A N 1
ATOM 629 C CA . PHE A 1 81 ? 21.206 -13.459 -9.892 1.00 91.81 81 PHE A CA 1
ATOM 630 C C . PHE A 1 81 ? 21.375 -14.478 -8.763 1.00 91.81 81 PHE A C 1
ATOM 632 O O . PHE A 1 81 ? 22.199 -15.393 -8.868 1.00 91.81 81 PHE A O 1
ATOM 639 N N . LEU A 1 82 ? 20.546 -14.364 -7.722 1.00 92.25 82 LEU A N 1
ATOM 640 C CA . LEU A 1 82 ? 20.520 -15.309 -6.612 1.00 92.25 82 LEU A CA 1
ATOM 641 C C . LEU A 1 82 ? 20.158 -16.725 -7.091 1.00 92.25 82 LEU A C 1
ATOM 643 O O . LEU A 1 82 ? 20.849 -17.679 -6.739 1.00 92.25 82 LEU A O 1
ATOM 647 N N . ALA A 1 83 ? 19.136 -16.870 -7.941 1.00 94.56 83 ALA A N 1
ATOM 648 C CA . ALA A 1 83 ? 18.710 -18.164 -8.482 1.00 94.56 83 ALA A CA 1
ATOM 649 C C . ALA A 1 83 ? 19.768 -18.831 -9.380 1.00 94.56 83 ALA A C 1
ATOM 651 O O . ALA A 1 83 ? 19.864 -20.057 -9.411 1.00 94.56 83 ALA A O 1
ATOM 652 N N . ARG A 1 84 ? 20.568 -18.040 -10.108 1.00 93.12 84 ARG A N 1
ATOM 653 C CA . ARG A 1 84 ? 21.654 -18.529 -10.978 1.00 93.12 84 ARG A CA 1
ATOM 654 C C . ARG A 1 84 ? 22.959 -18.816 -10.233 1.00 93.12 84 ARG A C 1
ATOM 656 O O . ARG A 1 84 ? 23.865 -19.394 -10.825 1.00 93.12 84 ARG A O 1
ATOM 663 N N . GLY A 1 85 ? 23.058 -18.447 -8.955 1.00 89.38 85 GLY A N 1
ATOM 664 C CA . GLY A 1 85 ? 24.254 -18.676 -8.144 1.00 89.38 85 GLY A CA 1
ATOM 665 C C . GLY A 1 85 ? 25.392 -17.688 -8.411 1.00 89.38 85 GLY A C 1
ATOM 666 O O . GLY A 1 85 ? 26.530 -17.976 -8.057 1.00 89.38 85 GLY A O 1
ATOM 667 N N . PHE A 1 86 ? 25.106 -16.516 -8.989 1.00 86.38 86 PHE A N 1
ATOM 668 C CA . PHE A 1 86 ? 26.110 -15.457 -9.192 1.00 86.38 86 PHE A CA 1
ATOM 669 C C . PHE A 1 86 ? 26.488 -14.712 -7.901 1.00 86.38 86 PHE A C 1
ATOM 671 O O . PHE A 1 86 ? 27.368 -13.856 -7.913 1.00 86.38 86 PHE A O 1
ATOM 678 N N . GLY A 1 87 ? 25.849 -15.064 -6.783 1.00 78.44 87 GLY A N 1
ATOM 679 C CA . GLY A 1 87 ? 25.973 -14.374 -5.506 1.00 78.44 87 GLY A CA 1
ATOM 680 C C . GLY A 1 87 ? 25.002 -13.196 -5.399 1.00 78.44 87 GLY A C 1
ATOM 681 O O . GLY A 1 87 ? 24.629 -12.573 -6.390 1.00 78.44 87 GLY A O 1
ATOM 682 N N . TYR A 1 88 ? 24.563 -12.910 -4.175 1.00 81.81 88 TYR A N 1
ATOM 683 C CA . TYR A 1 88 ? 23.760 -11.732 -3.856 1.00 81.81 88 TYR A CA 1
ATOM 684 C C . TYR A 1 88 ? 24.096 -11.272 -2.444 1.00 81.81 88 TYR A C 1
ATOM 686 O O . TYR A 1 88 ? 23.916 -12.006 -1.467 1.00 81.81 88 TYR A O 1
ATOM 694 N N . GLN A 1 89 ? 24.555 -10.033 -2.350 1.00 85.56 89 GLN A N 1
ATOM 695 C CA . GLN A 1 89 ? 24.747 -9.354 -1.087 1.00 85.56 89 GLN A CA 1
ATOM 696 C C . GLN A 1 89 ? 23.551 -8.441 -0.837 1.00 85.56 89 GLN A C 1
ATOM 698 O O . GLN A 1 89 ? 23.222 -7.620 -1.688 1.00 85.56 89 GLN A O 1
ATOM 703 N N . TYR A 1 90 ? 22.939 -8.585 0.339 1.00 87.62 90 TYR A N 1
ATOM 704 C CA . TYR A 1 90 ? 21.789 -7.792 0.756 1.00 87.62 90 TYR A CA 1
ATOM 705 C C . TYR A 1 90 ? 21.999 -6.287 0.540 1.00 87.62 90 TYR A C 1
ATOM 707 O O . TYR A 1 90 ? 23.004 -5.729 0.994 1.00 87.62 90 TYR A O 1
ATOM 715 N N . GLN A 1 91 ? 21.025 -5.637 -0.102 1.00 84.12 91 GLN A N 1
ATOM 716 C CA . GLN A 1 91 ? 21.029 -4.195 -0.327 1.00 84.12 91 GLN A CA 1
ATOM 717 C C . GLN A 1 91 ? 19.841 -3.521 0.382 1.00 84.12 91 GLN A C 1
ATOM 719 O O . GLN A 1 91 ? 18.696 -3.861 0.087 1.00 84.12 91 GLN A O 1
ATOM 724 N N . PRO A 1 92 ? 20.074 -2.514 1.251 1.00 83.94 92 PRO A N 1
ATOM 725 C CA . PRO A 1 92 ? 18.998 -1.797 1.948 1.00 83.94 92 PRO A CA 1
ATOM 726 C C . PRO A 1 92 ? 17.930 -1.171 1.038 1.00 83.94 92 PRO A C 1
ATOM 728 O O . PRO A 1 92 ? 16.778 -1.049 1.444 1.00 83.94 92 PRO A O 1
ATOM 731 N N . ILE A 1 93 ? 18.287 -0.819 -0.203 1.00 83.00 93 ILE A N 1
ATOM 732 C CA . ILE A 1 93 ? 17.358 -0.273 -1.208 1.00 83.00 93 ILE A CA 1
ATOM 733 C C . ILE A 1 93 ? 16.221 -1.238 -1.586 1.00 83.00 93 ILE A C 1
ATOM 735 O O . ILE A 1 93 ? 15.175 -0.793 -2.048 1.00 83.00 93 ILE A O 1
ATOM 739 N N . LEU A 1 94 ? 16.388 -2.545 -1.360 1.00 84.81 94 LEU A N 1
ATOM 740 C CA . LEU A 1 94 ? 15.420 -3.585 -1.734 1.00 84.81 94 LEU A CA 1
ATOM 741 C C . LEU A 1 94 ? 14.522 -4.008 -0.561 1.00 84.81 94 LEU A C 1
ATOM 743 O O . LEU A 1 94 ? 13.865 -5.049 -0.615 1.00 84.81 94 LEU A O 1
ATOM 747 N N . HIS A 1 95 ? 14.446 -3.187 0.492 1.00 87.88 95 HIS A N 1
ATOM 748 C CA . HIS A 1 95 ? 13.736 -3.503 1.735 1.00 87.88 95 HIS A CA 1
ATOM 749 C C . HIS A 1 95 ? 14.202 -4.843 2.317 1.00 87.88 95 HIS A C 1
ATOM 751 O O . HIS A 1 95 ? 15.380 -5.166 2.246 1.00 87.88 95 HIS A O 1
ATOM 757 N N . GLY A 1 96 ? 13.320 -5.631 2.932 1.00 89.94 96 GLY A N 1
ATOM 758 C CA . GLY A 1 96 ? 13.677 -6.931 3.482 1.00 89.94 96 GLY A CA 1
ATOM 759 C C . GLY A 1 96 ? 13.820 -8.029 2.407 1.00 89.94 96 GLY A C 1
ATOM 760 O O . GLY A 1 96 ? 13.036 -8.083 1.456 1.00 89.94 96 GLY A O 1
ATOM 761 N N . PRO A 1 97 ? 14.757 -8.980 2.586 1.00 92.75 97 PRO A N 1
ATOM 762 C CA . PRO A 1 97 ? 15.165 -9.949 1.563 1.00 92.75 97 PRO A CA 1
ATOM 763 C C . PRO A 1 97 ? 14.189 -11.122 1.375 1.00 92.75 97 PRO A C 1
ATOM 765 O O . PRO A 1 97 ? 14.457 -12.029 0.581 1.00 92.75 97 PRO A O 1
ATOM 768 N N . LEU A 1 98 ? 13.081 -11.189 2.128 1.00 94.81 98 LEU A N 1
ATOM 769 C CA . LEU A 1 98 ? 12.182 -12.345 2.078 1.00 94.81 98 LEU A CA 1
ATOM 770 C C . LEU A 1 98 ? 11.586 -12.538 0.680 1.00 94.81 98 LEU A C 1
ATOM 772 O O . LEU A 1 98 ? 11.590 -13.656 0.166 1.00 94.81 98 LEU A O 1
ATOM 776 N N . LEU A 1 99 ? 11.077 -11.465 0.069 1.00 94.44 99 LEU A N 1
ATOM 777 C CA . LEU A 1 99 ? 10.449 -11.548 -1.249 1.00 94.44 99 LEU A CA 1
ATOM 778 C C . LEU A 1 99 ? 11.456 -11.953 -2.326 1.00 94.44 99 LEU A C 1
ATOM 780 O O . LEU A 1 99 ? 11.122 -12.776 -3.173 1.00 94.44 99 LEU A O 1
ATOM 784 N N . GLU A 1 100 ? 12.691 -11.461 -2.253 1.00 93.44 100 GLU A N 1
ATOM 785 C CA . GLU A 1 100 ? 13.774 -11.833 -3.170 1.00 93.44 100 GLU A CA 1
ATOM 786 C C . GLU A 1 100 ? 14.114 -13.319 -3.077 1.00 93.44 100 GLU A C 1
ATOM 788 O O . GLU A 1 100 ? 14.131 -14.024 -4.082 1.00 93.44 100 GLU A O 1
ATOM 793 N N . ASN A 1 101 ? 14.299 -13.835 -1.857 1.00 94.50 101 ASN A N 1
ATOM 794 C CA . ASN A 1 101 ? 14.593 -15.253 -1.636 1.00 94.50 101 ASN A CA 1
ATOM 795 C C . ASN A 1 101 ? 13.459 -16.155 -2.150 1.00 94.50 101 ASN A C 1
ATOM 797 O O . ASN A 1 101 ? 13.711 -17.179 -2.786 1.00 94.50 101 ASN A O 1
ATOM 801 N N . VAL A 1 102 ? 12.201 -15.775 -1.904 1.00 96.19 102 VAL A N 1
ATOM 802 C CA . VAL A 1 102 ? 11.038 -16.524 -2.409 1.00 96.19 102 VAL A CA 1
ATOM 803 C C . VAL A 1 102 ? 10.961 -16.451 -3.937 1.00 96.19 102 VAL A C 1
ATOM 805 O O . VAL A 1 102 ? 10.640 -17.448 -4.581 1.00 96.19 102 VAL A O 1
ATOM 808 N N . THR A 1 103 ? 11.284 -15.304 -4.530 1.00 96.75 103 THR A N 1
ATOM 809 C CA . THR A 1 103 ? 11.292 -15.124 -5.989 1.00 96.75 103 THR A CA 1
ATOM 810 C C . THR A 1 103 ? 12.403 -15.936 -6.644 1.00 96.75 103 THR A C 1
ATOM 812 O O . THR A 1 103 ? 12.150 -16.621 -7.633 1.00 96.75 103 THR A O 1
ATOM 815 N N . ALA A 1 104 ? 13.599 -15.961 -6.054 1.00 96.00 104 ALA A N 1
ATOM 816 C CA . ALA A 1 104 ? 14.704 -16.798 -6.509 1.00 96.00 104 ALA A CA 1
ATOM 817 C C . ALA A 1 104 ? 14.338 -18.292 -6.474 1.00 96.00 104 ALA A C 1
ATOM 819 O O . ALA A 1 104 ? 14.607 -19.021 -7.429 1.00 96.00 104 ALA A O 1
ATOM 820 N N . LEU A 1 105 ? 13.645 -18.741 -5.419 1.00 96.00 105 LEU A N 1
ATOM 821 C CA . LEU A 1 105 ? 13.114 -20.104 -5.345 1.00 96.00 105 LEU A CA 1
ATOM 822 C C . LEU A 1 105 ? 12.093 -20.383 -6.461 1.00 96.00 105 LEU A C 1
ATOM 824 O O . LEU A 1 105 ? 12.134 -21.444 -7.079 1.00 96.00 105 LEU A O 1
ATOM 828 N N . VAL A 1 106 ? 11.193 -19.440 -6.752 1.00 97.88 106 VAL A N 1
ATOM 829 C CA . VAL A 1 106 ? 10.229 -19.573 -7.858 1.00 97.88 106 VAL A CA 1
ATOM 830 C C . VAL A 1 106 ? 10.936 -19.662 -9.209 1.00 97.88 106 VAL A C 1
ATOM 832 O O . VAL A 1 106 ? 10.558 -20.503 -10.022 1.00 97.88 106 VAL A O 1
ATOM 835 N N . PHE A 1 107 ? 11.984 -18.873 -9.444 1.00 97.56 107 PHE A N 1
ATOM 836 C CA . PHE A 1 107 ? 12.782 -18.978 -10.668 1.00 97.56 107 PHE A CA 1
ATOM 837 C C . PHE A 1 107 ? 13.488 -20.324 -10.796 1.00 97.56 107 PHE A C 1
ATOM 839 O O . PHE A 1 107 ? 13.512 -20.887 -11.888 1.00 97.56 107 PHE A O 1
ATOM 846 N N . LEU A 1 108 ? 14.001 -20.876 -9.695 1.00 95.75 108 LEU A N 1
ATOM 847 C CA . LEU A 1 108 ? 14.623 -22.199 -9.690 1.00 95.75 108 LEU A CA 1
ATOM 848 C C . LEU A 1 108 ? 13.620 -23.321 -10.012 1.00 95.75 108 LEU A C 1
ATOM 850 O O . LEU A 1 108 ? 13.982 -24.292 -10.670 1.00 95.75 108 LEU A O 1
ATOM 854 N N . LEU A 1 109 ? 12.363 -23.188 -9.576 1.0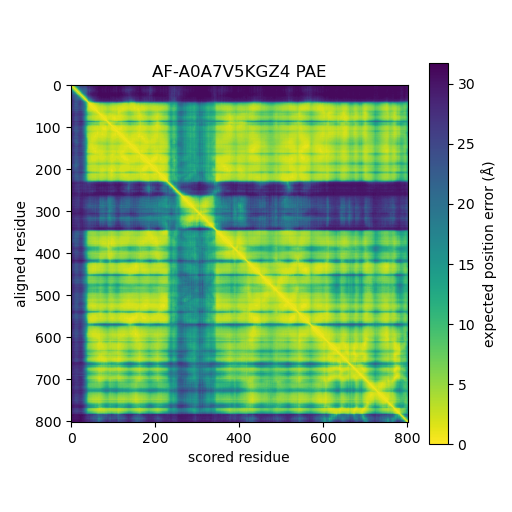0 96.94 109 LEU A N 1
ATOM 855 C CA . LEU A 1 109 ? 11.324 -24.206 -9.777 1.00 96.94 109 LEU A CA 1
ATOM 856 C C . LEU A 1 109 ? 10.582 -24.090 -11.118 1.00 96.94 109 LEU A C 1
ATOM 858 O O . LEU A 1 109 ? 10.192 -25.109 -11.683 1.00 96.94 109 LEU A O 1
ATOM 862 N N . PHE A 1 110 ? 10.351 -22.869 -11.610 1.00 96.88 110 PHE A N 1
ATOM 863 C CA . PHE A 1 110 ? 9.441 -22.599 -12.734 1.00 96.88 110 PHE A CA 1
ATOM 864 C C . PHE A 1 110 ? 10.069 -21.779 -13.874 1.00 96.88 110 PHE A C 1
ATOM 866 O O . PHE A 1 110 ? 9.409 -21.546 -14.886 1.00 96.88 110 PHE A O 1
ATOM 873 N N . GLY A 1 111 ? 11.325 -21.345 -13.734 1.00 96.44 111 GLY A N 1
ATOM 874 C CA . GLY A 1 111 ? 12.025 -20.494 -14.698 1.00 96.44 111 GLY A CA 1
ATOM 875 C C . GLY A 1 111 ? 11.761 -18.992 -14.527 1.00 96.44 111 GLY A C 1
ATOM 876 O O . GLY A 1 111 ? 10.826 -18.567 -13.845 1.00 96.44 111 GLY A O 1
ATOM 877 N N . ASP A 1 112 ? 12.604 -18.170 -15.157 1.00 95.38 112 ASP A N 1
ATOM 878 C CA . ASP A 1 112 ? 12.536 -16.704 -15.133 1.00 95.38 112 ASP A CA 1
ATOM 879 C C . ASP A 1 112 ? 11.677 -16.144 -16.285 1.00 95.38 112 ASP A C 1
ATOM 881 O O . ASP A 1 112 ? 12.053 -16.189 -17.457 1.00 95.38 112 ASP A O 1
ATOM 885 N N . SER A 1 113 ? 10.506 -15.603 -15.964 1.00 95.56 113 SER A N 1
ATOM 886 C CA . SER A 1 113 ? 9.581 -14.969 -16.911 1.00 95.56 113 SER A CA 1
ATOM 887 C C . SER A 1 113 ? 8.812 -13.844 -16.224 1.00 95.56 113 SER A C 1
ATOM 889 O O . SER A 1 113 ? 8.704 -13.835 -14.997 1.00 95.56 113 SER A O 1
ATOM 891 N N . ASP A 1 114 ? 8.212 -12.945 -17.005 1.00 94.62 114 ASP A N 1
ATOM 892 C CA . ASP A 1 114 ? 7.418 -11.820 -16.482 1.00 94.62 114 ASP A CA 1
ATOM 893 C C . ASP A 1 114 ? 6.191 -12.293 -15.681 1.00 94.62 114 ASP A C 1
ATOM 895 O O . ASP A 1 114 ? 5.726 -11.625 -14.757 1.00 94.62 114 ASP A O 1
ATOM 899 N N . PHE A 1 115 ? 5.682 -13.491 -15.987 1.00 96.00 115 PHE A N 1
ATOM 900 C CA . PHE A 1 115 ? 4.635 -14.134 -15.198 1.00 96.00 115 PHE A CA 1
ATOM 901 C C . PHE A 1 115 ? 5.185 -14.691 -13.878 1.00 96.00 115 PHE A C 1
ATOM 903 O O . PHE A 1 115 ? 4.656 -14.384 -12.807 1.00 96.00 115 PHE A O 1
ATOM 910 N N . THR A 1 116 ? 6.248 -15.503 -13.937 1.00 96.56 116 THR A N 1
ATOM 911 C CA . THR A 1 116 ? 6.793 -16.195 -12.757 1.00 96.56 116 THR A CA 1
ATOM 912 C C . THR A 1 116 ? 7.380 -15.231 -11.736 1.00 96.56 116 THR A C 1
ATOM 914 O O . THR A 1 116 ? 7.217 -15.464 -10.541 1.00 96.56 116 THR A O 1
ATOM 917 N N . MET A 1 117 ? 7.965 -14.110 -12.168 1.00 96.06 117 MET A N 1
ATOM 918 C CA . MET A 1 117 ? 8.501 -13.100 -11.249 1.00 96.06 117 MET A CA 1
ATOM 919 C C . MET A 1 117 ? 7.426 -12.490 -10.344 1.00 96.06 117 MET A C 1
ATOM 921 O O . MET A 1 117 ? 7.709 -12.173 -9.201 1.00 96.06 117 MET A O 1
ATOM 925 N N . ARG A 1 118 ? 6.173 -12.377 -10.802 1.00 97.00 118 ARG A N 1
ATOM 926 C CA . ARG A 1 118 ? 5.064 -11.796 -10.024 1.00 97.00 118 ARG A CA 1
ATOM 927 C C . ARG A 1 118 ? 4.324 -12.816 -9.156 1.00 97.00 118 ARG A C 1
ATOM 929 O O . ARG A 1 118 ? 3.550 -12.425 -8.278 1.00 97.00 118 ARG A O 1
ATOM 936 N N . LEU A 1 119 ? 4.555 -14.117 -9.363 1.00 96.69 119 LEU A N 1
ATOM 937 C CA . LEU A 1 119 ? 3.891 -15.187 -8.609 1.00 96.69 119 LEU A CA 1
ATOM 938 C C . LEU A 1 119 ? 4.068 -15.078 -7.086 1.00 96.69 119 LEU A C 1
ATOM 940 O O . LEU A 1 119 ? 3.059 -15.213 -6.391 1.00 96.69 119 LEU A O 1
ATOM 944 N N . PRO A 1 120 ? 5.272 -14.813 -6.535 1.00 96.62 120 PRO A N 1
ATOM 945 C CA . PRO A 1 120 ? 5.464 -14.649 -5.094 1.00 96.62 120 PRO A CA 1
ATOM 946 C C . PRO A 1 120 ? 4.524 -13.614 -4.473 1.00 96.62 120 PRO A C 1
ATOM 948 O O . PRO A 1 120 ? 3.886 -13.886 -3.454 1.00 96.62 120 PRO A O 1
ATOM 951 N N . ALA A 1 121 ? 4.386 -12.449 -5.110 1.00 96.38 121 ALA A N 1
ATOM 952 C CA . ALA A 1 121 ? 3.527 -11.379 -4.623 1.00 96.38 121 ALA A CA 1
ATOM 953 C C . ALA A 1 121 ? 2.036 -11.728 -4.761 1.00 96.38 121 ALA A C 1
ATOM 955 O O . ALA A 1 121 ? 1.270 -11.578 -3.802 1.00 96.38 121 ALA A O 1
ATOM 956 N N . ALA A 1 122 ? 1.634 -12.281 -5.911 1.00 96.81 122 ALA A N 1
ATOM 957 C CA . ALA A 1 122 ? 0.255 -12.689 -6.170 1.00 96.81 122 ALA A CA 1
ATOM 958 C C . ALA A 1 122 ? -0.207 -13.793 -5.203 1.00 96.81 122 ALA A C 1
ATOM 960 O O . ALA A 1 122 ? -1.249 -13.652 -4.555 1.00 96.81 122 ALA A O 1
ATOM 961 N N . VAL A 1 123 ? 0.593 -14.852 -5.033 1.00 97.12 123 VAL A N 1
ATOM 962 C CA . VAL A 1 123 ? 0.335 -15.955 -4.091 1.00 97.12 123 VAL A CA 1
ATOM 963 C C . VAL A 1 123 ? 0.385 -15.458 -2.649 1.00 97.12 123 VAL A C 1
ATOM 965 O O . VAL A 1 123 ? -0.518 -15.753 -1.867 1.00 97.12 123 VAL A O 1
ATOM 968 N N . GLY A 1 124 ? 1.392 -14.658 -2.293 1.00 96.25 124 GLY A N 1
ATOM 969 C CA . GLY A 1 124 ? 1.517 -14.074 -0.960 1.00 96.25 124 GLY A CA 1
ATOM 970 C C . GLY A 1 124 ? 0.296 -13.233 -0.575 1.00 96.25 124 GLY A C 1
ATOM 971 O O . GLY A 1 124 ? -0.199 -13.327 0.549 1.00 96.25 124 GLY A O 1
ATOM 972 N N . SER A 1 125 ? -0.278 -12.498 -1.533 1.00 96.38 125 SER A N 1
ATOM 973 C CA . SER A 1 125 ? -1.513 -11.739 -1.321 1.00 96.38 125 SER A CA 1
ATOM 974 C C . SER A 1 125 ? -2.746 -12.623 -1.082 1.00 96.38 125 SER A C 1
ATOM 976 O O . SER A 1 125 ? -3.653 -12.211 -0.359 1.00 96.38 125 SER A O 1
ATOM 978 N N . LEU A 1 126 ? -2.799 -13.856 -1.613 1.00 96.88 126 LEU A N 1
ATOM 979 C CA . LEU A 1 126 ? -3.889 -14.797 -1.307 1.00 96.88 126 LEU A CA 1
ATOM 980 C C . LEU A 1 126 ? -3.902 -15.189 0.179 1.00 96.88 126 LEU A C 1
ATOM 982 O O . LEU A 1 126 ? -4.961 -15.517 0.725 1.00 96.88 126 LEU A O 1
ATOM 986 N N . GLY A 1 127 ? -2.761 -15.059 0.865 1.00 95.88 127 GLY A N 1
ATOM 987 C CA . GLY A 1 127 ? -2.659 -15.174 2.317 1.00 95.88 127 GLY A CA 1
ATOM 988 C C . GLY A 1 127 ? -3.612 -14.239 3.073 1.00 95.88 127 GLY A C 1
ATOM 989 O O . GLY A 1 127 ? -4.059 -14.596 4.164 1.00 95.88 127 GLY A O 1
ATOM 990 N N . LEU A 1 128 ? -4.016 -13.101 2.486 1.00 96.81 128 LEU A N 1
ATOM 991 C CA . LEU A 1 128 ? -5.024 -12.200 3.065 1.00 96.81 128 LEU A CA 1
ATOM 992 C C . LEU A 1 128 ? -6.354 -12.915 3.308 1.00 96.81 128 LEU A C 1
ATOM 994 O O . LEU A 1 128 ? -6.962 -12.746 4.363 1.00 96.81 128 LEU A O 1
ATOM 998 N N . PHE A 1 129 ? -6.797 -13.742 2.359 1.00 96.38 129 PHE A N 1
ATOM 999 C CA . PHE A 1 129 ? -8.060 -14.472 2.458 1.00 96.38 129 PHE A CA 1
ATOM 1000 C C . PHE A 1 129 ? -7.972 -15.560 3.526 1.00 96.38 129 PHE A C 1
ATOM 1002 O O . PHE A 1 129 ? -8.888 -15.701 4.335 1.00 96.38 129 PHE A O 1
ATOM 1009 N N . ALA A 1 130 ? -6.843 -16.271 3.600 1.00 94.38 130 ALA A N 1
ATOM 1010 C CA . ALA A 1 130 ? -6.597 -17.253 4.653 1.00 94.38 130 ALA A CA 1
ATOM 1011 C C . ALA A 1 130 ? -6.584 -16.601 6.048 1.00 94.38 130 ALA A C 1
ATOM 1013 O O . ALA A 1 130 ? -7.269 -17.071 6.961 1.00 94.38 130 ALA A O 1
ATOM 1014 N N . ALA A 1 131 ? -5.875 -15.478 6.207 1.00 95.75 131 ALA A N 1
ATOM 1015 C CA . ALA A 1 131 ? -5.849 -14.714 7.451 1.00 95.75 131 ALA A CA 1
ATOM 1016 C C . ALA A 1 131 ? -7.250 -14.193 7.819 1.00 95.75 131 ALA A C 1
ATOM 1018 O O . ALA A 1 131 ? -7.678 -14.318 8.970 1.00 95.75 131 ALA A O 1
ATOM 1019 N N . LEU A 1 132 ? -8.004 -13.685 6.838 1.00 96.56 132 LEU A N 1
ATOM 1020 C CA . LEU A 1 132 ? -9.369 -13.185 7.003 1.00 96.56 132 LEU A CA 1
ATOM 1021 C C . LEU A 1 132 ? -10.344 -14.256 7.516 1.00 96.56 132 LEU A C 1
ATOM 1023 O O . LEU A 1 132 ? -11.231 -13.948 8.316 1.00 96.56 132 LEU A O 1
ATOM 1027 N N . LEU A 1 133 ? -10.181 -15.525 7.132 1.00 93.31 133 LEU A N 1
ATOM 1028 C CA . LEU A 1 133 ? -11.007 -16.605 7.682 1.00 93.31 133 LEU A CA 1
ATOM 1029 C C . LEU A 1 133 ? -10.822 -16.757 9.201 1.00 93.31 133 LEU A C 1
ATOM 1031 O O . LEU A 1 133 ? -11.786 -17.075 9.903 1.00 93.31 133 LEU A O 1
ATOM 1035 N N . GLY A 1 134 ? -9.633 -16.452 9.735 1.00 92.88 134 GLY A N 1
ATOM 1036 C CA . GLY A 1 134 ? -9.395 -16.359 11.180 1.00 92.88 134 GLY A CA 1
ATOM 1037 C C . GLY A 1 134 ? -10.236 -15.262 11.844 1.00 92.88 134 GLY A C 1
ATOM 1038 O O . GLY A 1 134 ? -10.845 -15.480 12.897 1.00 92.88 134 GLY A O 1
ATOM 1039 N N . TRP A 1 135 ? -10.376 -14.113 11.178 1.00 95.56 135 TRP A N 1
ATOM 1040 C CA . TRP A 1 135 ? -11.185 -12.981 11.642 1.00 95.56 135 TRP A CA 1
ATOM 1041 C C . TRP A 1 135 ? -12.689 -13.270 11.719 1.00 95.56 135 TRP A C 1
ATOM 1043 O O . TRP A 1 135 ? -13.416 -12.506 12.358 1.00 95.56 135 TRP A O 1
ATOM 1053 N N . ARG A 1 136 ? -13.179 -14.394 11.171 1.00 93.75 136 ARG A N 1
ATOM 1054 C CA . ARG A 1 136 ? -14.590 -14.816 11.279 1.00 93.75 136 ARG A CA 1
ATOM 1055 C C . ARG A 1 136 ? -15.126 -14.816 12.703 1.00 93.75 136 ARG A C 1
ATOM 1057 O O . ARG A 1 136 ? -16.299 -14.519 12.920 1.00 93.75 136 ARG A O 1
ATOM 1064 N N . ARG A 1 137 ? -14.269 -15.106 13.681 1.00 90.75 137 ARG A N 1
ATOM 1065 C CA . ARG A 1 137 ? -14.617 -15.028 15.104 1.00 90.75 137 ARG A CA 1
ATOM 1066 C C . ARG A 1 137 ? -15.103 -13.639 15.528 1.00 90.75 137 ARG A C 1
ATOM 1068 O O . ARG A 1 137 ? -16.018 -13.550 16.338 1.00 90.75 137 ARG A O 1
ATOM 1075 N N . TYR A 1 138 ? -14.474 -12.587 15.013 1.00 92.69 138 TYR A N 1
ATOM 1076 C CA . TYR A 1 138 ? -14.760 -11.203 15.382 1.00 92.69 138 TYR A CA 1
ATOM 1077 C C . TYR A 1 138 ? -15.796 -10.558 14.460 1.00 92.69 138 TYR A C 1
ATOM 1079 O O . TYR A 1 138 ? -16.618 -9.770 14.923 1.00 92.69 138 TYR A O 1
ATOM 1087 N N . LEU A 1 139 ? -15.773 -10.914 13.174 1.00 93.25 139 LEU A N 1
ATOM 1088 C CA . LEU A 1 139 ? -16.658 -10.353 12.151 1.00 93.25 139 LEU A CA 1
ATOM 1089 C C . LEU A 1 139 ? -18.046 -11.013 12.117 1.00 93.25 139 LEU A C 1
ATOM 1091 O O . LEU A 1 139 ? -19.001 -10.403 11.642 1.00 93.25 139 LEU A O 1
ATOM 1095 N N . GLY A 1 140 ? -18.172 -12.251 12.605 1.00 90.44 140 GLY A N 1
ATOM 1096 C CA . GLY A 1 140 ? -19.384 -13.054 12.433 1.00 90.44 140 GLY A CA 1
ATOM 1097 C C . GLY A 1 140 ? -19.544 -13.574 10.999 1.00 90.44 140 GLY A C 1
ATOM 1098 O O . GLY A 1 140 ? -18.752 -13.270 10.111 1.00 90.44 140 GLY A O 1
ATOM 1099 N N . LYS A 1 141 ? -20.582 -14.385 10.750 1.00 89.94 141 LYS A N 1
ATOM 1100 C CA . LYS A 1 141 ? -20.804 -15.023 9.435 1.00 89.94 141 LYS A CA 1
ATOM 1101 C C . LYS A 1 141 ? -21.005 -13.987 8.324 1.00 89.94 141 LYS A C 1
ATOM 1103 O O . LYS A 1 141 ? -20.347 -14.071 7.290 1.00 89.94 141 LYS A O 1
ATOM 1108 N N . ASN A 1 142 ? -21.900 -13.026 8.547 1.00 90.56 142 ASN A N 1
ATOM 1109 C CA . ASN A 1 142 ? -22.226 -12.006 7.553 1.00 90.56 142 ASN A CA 1
ATOM 1110 C C . ASN A 1 142 ? -21.062 -11.028 7.352 1.00 90.56 142 ASN A C 1
ATOM 1112 O O . ASN A 1 142 ? -20.733 -10.707 6.215 1.00 90.56 142 ASN A O 1
ATOM 1116 N N . GLY A 1 143 ? -20.378 -10.629 8.430 1.00 94.12 143 GLY A N 1
ATOM 1117 C CA . GLY A 1 143 ? -19.197 -9.770 8.329 1.00 94.12 143 GLY A CA 1
ATOM 1118 C C . GLY A 1 143 ? -18.050 -10.426 7.560 1.00 94.12 143 GLY A C 1
ATOM 1119 O O . GLY A 1 143 ? -17.414 -9.764 6.752 1.00 94.12 143 GLY A O 1
ATOM 1120 N N . THR A 1 144 ? -17.816 -11.734 7.719 1.00 94.94 144 THR A N 1
ATOM 1121 C CA . THR A 1 144 ? -16.806 -12.446 6.914 1.00 94.94 144 THR A CA 1
ATOM 1122 C C . THR A 1 144 ? -17.138 -12.451 5.427 1.00 94.94 144 THR A C 1
ATOM 1124 O O . THR A 1 144 ? -16.239 -12.243 4.622 1.00 94.94 144 THR A O 1
ATOM 1127 N N . LEU A 1 145 ? -18.403 -12.660 5.046 1.00 93.69 145 LEU A N 1
ATOM 1128 C CA . LEU A 1 145 ? -18.805 -12.613 3.635 1.00 93.69 145 LEU A CA 1
ATOM 1129 C C . LEU A 1 145 ? -18.612 -11.215 3.037 1.00 93.69 145 LEU A C 1
ATOM 1131 O O . LEU A 1 145 ? -18.104 -11.101 1.927 1.00 93.69 145 LEU A O 1
ATOM 1135 N N . VAL A 1 146 ? -18.957 -10.162 3.786 1.00 95.19 146 VAL A N 1
ATOM 1136 C CA . VAL A 1 146 ? -18.717 -8.772 3.366 1.00 95.19 146 VAL A CA 1
ATOM 1137 C C . VAL A 1 146 ? -17.221 -8.498 3.217 1.00 95.19 146 VAL A C 1
ATOM 1139 O O . VAL A 1 146 ? -16.812 -7.929 2.211 1.00 95.19 146 VAL A O 1
ATOM 1142 N N . ALA A 1 147 ? -16.398 -8.952 4.164 1.00 96.88 147 ALA A N 1
ATOM 1143 C CA . ALA A 1 147 ? -14.951 -8.773 4.091 1.00 96.88 147 ALA A CA 1
ATOM 1144 C C . ALA A 1 147 ? -14.339 -9.488 2.887 1.00 96.88 147 ALA A C 1
ATOM 1146 O O . ALA A 1 147 ? -13.481 -8.923 2.219 1.00 96.88 147 ALA A O 1
ATOM 1147 N N . LEU A 1 148 ? -14.798 -10.708 2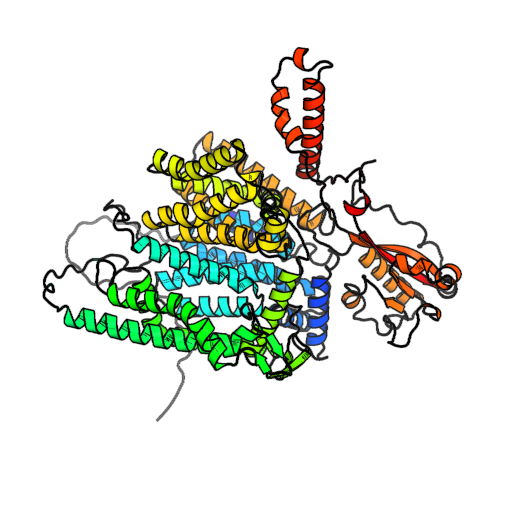.591 1.00 96.06 148 LEU A N 1
ATOM 1148 C CA . LEU A 1 148 ? -14.363 -11.459 1.415 1.00 96.06 148 LEU A CA 1
ATOM 1149 C C . LEU A 1 148 ? -14.739 -10.736 0.127 1.00 96.06 148 LEU A C 1
ATOM 1151 O O . LEU A 1 148 ? -13.897 -10.627 -0.754 1.00 96.06 148 LEU A O 1
ATOM 1155 N N . ALA A 1 149 ? -15.968 -10.219 0.040 1.00 95.44 149 ALA A N 1
ATOM 1156 C CA . ALA A 1 149 ? -16.420 -9.454 -1.112 1.00 95.44 149 ALA A CA 1
ATOM 1157 C C . ALA A 1 149 ? -15.557 -8.201 -1.312 1.00 95.44 149 ALA A C 1
ATOM 1159 O O . ALA A 1 149 ? -14.925 -8.064 -2.354 1.00 95.44 149 ALA A O 1
ATOM 1160 N N . LEU A 1 150 ? -15.469 -7.334 -0.296 1.00 97.19 150 LEU A N 1
ATOM 1161 C CA . LEU A 1 150 ? -14.710 -6.081 -0.359 1.00 97.19 150 LEU A CA 1
ATOM 1162 C C . LEU A 1 150 ? -13.228 -6.315 -0.681 1.00 97.19 150 LEU A C 1
ATOM 1164 O O . LEU A 1 150 ? -12.668 -5.611 -1.511 1.00 97.19 150 LEU A O 1
ATOM 1168 N N . LEU A 1 151 ? -12.603 -7.328 -0.076 1.00 97.25 151 LEU A N 1
ATOM 1169 C CA . LEU A 1 151 ? -11.204 -7.665 -0.332 1.00 97.25 151 LEU A CA 1
ATOM 1170 C C . LEU A 1 151 ? -10.984 -8.259 -1.734 1.00 97.25 151 LEU A C 1
ATOM 1172 O O . LEU A 1 151 ? -9.970 -7.974 -2.368 1.00 97.25 151 LEU A O 1
ATOM 1176 N N . ALA A 1 152 ? -11.915 -9.088 -2.219 1.00 96.62 152 ALA A N 1
ATOM 1177 C CA . ALA A 1 152 ? -11.828 -9.701 -3.543 1.00 96.62 152 ALA A CA 1
ATOM 1178 C C . ALA A 1 152 ? -11.949 -8.668 -4.667 1.00 96.62 152 ALA A C 1
ATOM 1180 O O . ALA A 1 152 ? -11.261 -8.806 -5.674 1.00 96.62 152 ALA A O 1
ATOM 1181 N N . VAL A 1 153 ? -12.785 -7.639 -4.484 1.00 96.38 153 VAL A N 1
ATOM 1182 C CA . VAL A 1 153 ? -12.999 -6.584 -5.487 1.00 96.38 153 VAL A CA 1
ATOM 1183 C C . VAL A 1 153 ? -12.222 -5.290 -5.219 1.00 96.38 153 VAL A C 1
ATOM 1185 O O . VAL A 1 153 ? -12.378 -4.342 -5.981 1.00 96.38 153 VAL A O 1
ATOM 1188 N N . SER A 1 154 ? -11.379 -5.226 -4.181 1.00 97.62 154 SER A N 1
ATOM 1189 C CA . SER A 1 154 ? -10.568 -4.038 -3.865 1.00 97.62 154 SER A CA 1
ATOM 1190 C C . SER A 1 154 ? -9.586 -3.722 -5.012 1.00 97.62 154 SER A C 1
ATOM 1192 O O . SER A 1 154 ? -8.695 -4.537 -5.284 1.00 97.62 154 SER A O 1
ATOM 1194 N N . PRO A 1 155 ? -9.707 -2.559 -5.685 1.00 97.06 155 PRO A N 1
ATOM 1195 C CA . PRO A 1 155 ? -8.830 -2.139 -6.767 1.00 97.06 155 PRO A CA 1
ATOM 1196 C C . PRO A 1 155 ? -7.411 -1.913 -6.280 1.00 97.06 155 PRO A C 1
ATOM 1198 O O . PRO A 1 155 ? -6.491 -2.416 -6.909 1.00 97.06 155 PRO A O 1
ATOM 1201 N N . SER A 1 156 ? -7.225 -1.212 -5.153 1.00 96.38 156 SER A N 1
ATOM 1202 C CA . SER A 1 156 ? -5.882 -0.882 -4.663 1.00 96.38 156 SER A CA 1
ATOM 1203 C C . SER A 1 156 ? -5.119 -2.151 -4.270 1.00 96.38 156 SER A C 1
ATOM 1205 O O . SER A 1 156 ? -4.015 -2.390 -4.755 1.00 96.38 156 SER A O 1
ATOM 1207 N N . ILE A 1 157 ? -5.739 -3.033 -3.477 1.00 97.25 157 ILE A N 1
ATOM 1208 C CA . ILE A 1 157 ? -5.112 -4.280 -3.020 1.00 97.25 157 ILE A CA 1
ATOM 1209 C C . ILE A 1 157 ? -4.855 -5.219 -4.199 1.00 97.25 157 ILE A C 1
ATOM 1211 O O . ILE A 1 157 ? -3.789 -5.829 -4.276 1.00 97.25 157 ILE A O 1
ATOM 1215 N N . THR A 1 158 ? -5.805 -5.347 -5.130 1.00 96.50 158 THR A N 1
ATOM 1216 C CA . THR A 1 158 ? -5.628 -6.238 -6.284 1.00 96.50 158 THR A CA 1
ATOM 1217 C C . THR A 1 158 ? -4.574 -5.702 -7.246 1.00 96.50 158 THR A C 1
ATOM 1219 O O . THR A 1 158 ? -3.728 -6.474 -7.692 1.00 96.50 158 THR A O 1
ATOM 1222 N N . TYR A 1 159 ? -4.557 -4.395 -7.511 1.00 95.62 159 TYR A N 1
ATOM 1223 C CA . TYR A 1 159 ? -3.547 -3.763 -8.353 1.00 95.62 159 TYR A CA 1
ATOM 1224 C C . TYR A 1 159 ? -2.137 -4.040 -7.824 1.00 95.62 159 TYR A C 1
ATOM 1226 O O . TYR A 1 159 ? -1.343 -4.632 -8.547 1.00 95.62 159 TYR A O 1
ATOM 1234 N N . TYR A 1 160 ? -1.848 -3.745 -6.550 1.00 95.00 160 TYR A N 1
ATOM 1235 C CA . TYR A 1 160 ? -0.511 -3.977 -5.978 1.00 95.00 160 TYR A CA 1
ATOM 1236 C C . TYR A 1 160 ? -0.191 -5.443 -5.680 1.00 95.00 160 TYR A C 1
ATOM 1238 O O . TYR A 1 160 ? 0.976 -5.796 -5.557 1.00 95.00 160 TYR A O 1
ATOM 1246 N N . SER A 1 161 ? -1.187 -6.332 -5.628 1.00 95.62 161 SER A N 1
ATOM 1247 C CA . SER A 1 161 ? -0.923 -7.778 -5.572 1.00 95.62 161 SER A CA 1
ATOM 1248 C C . SER A 1 161 ? -0.388 -8.366 -6.879 1.00 95.62 161 SER A C 1
ATOM 1250 O O . SER A 1 161 ? 0.110 -9.487 -6.880 1.00 95.62 161 SER A O 1
ATOM 1252 N N . ARG A 1 162 ? -0.495 -7.617 -7.984 1.00 94.44 162 ARG A N 1
ATOM 1253 C CA . ARG A 1 162 ? -0.029 -8.007 -9.323 1.00 94.44 162 ARG A CA 1
ATOM 1254 C C . ARG A 1 162 ? 1.347 -7.422 -9.665 1.00 94.44 162 ARG A C 1
ATOM 1256 O O . ARG A 1 162 ? 1.740 -7.442 -10.825 1.00 94.44 162 ARG A O 1
ATOM 1263 N N . PHE A 1 163 ? 2.053 -6.888 -8.671 1.00 89.94 163 PHE A N 1
ATOM 1264 C CA . PHE A 1 163 ? 3.419 -6.379 -8.781 1.00 89.94 163 PHE A CA 1
ATOM 1265 C C . PHE A 1 163 ? 4.347 -7.219 -7.924 1.00 89.94 163 PHE A C 1
ATOM 1267 O O . PHE A 1 163 ? 3.981 -7.547 -6.796 1.00 89.94 163 PHE A O 1
ATOM 1274 N N . LEU A 1 164 ? 5.568 -7.476 -8.392 1.00 94.31 164 LEU A N 1
ATOM 1275 C CA . LEU A 1 164 ? 6.637 -7.985 -7.536 1.00 94.31 164 LEU A CA 1
ATOM 1276 C C . LEU A 1 164 ? 7.092 -6.902 -6.539 1.00 94.31 164 LEU A C 1
ATOM 1278 O O . LEU A 1 164 ? 8.094 -6.219 -6.728 1.00 94.31 164 LEU A O 1
ATOM 1282 N N . ARG A 1 165 ? 6.301 -6.728 -5.477 1.00 91.12 165 ARG A N 1
ATOM 1283 C CA . ARG A 1 165 ? 6.558 -5.837 -4.343 1.00 91.12 165 ARG A CA 1
ATOM 1284 C C . ARG A 1 165 ? 6.091 -6.465 -3.032 1.00 91.12 165 ARG A C 1
ATOM 1286 O O . ARG A 1 165 ? 5.221 -7.338 -3.002 1.00 91.12 165 ARG A O 1
ATOM 1293 N N . ASN A 1 166 ? 6.664 -5.988 -1.930 1.00 93.06 166 ASN A N 1
ATOM 1294 C CA . ASN A 1 166 ? 6.390 -6.505 -0.590 1.00 93.06 166 ASN A CA 1
ATOM 1295 C C . ASN A 1 166 ? 4.991 -6.145 -0.061 1.00 93.06 166 ASN A C 1
ATOM 1297 O O . ASN A 1 166 ? 4.476 -6.860 0.795 1.00 93.06 166 ASN A O 1
ATOM 1301 N N . ASP A 1 167 ? 4.353 -5.085 -0.567 1.00 93.56 167 ASP A N 1
ATOM 1302 C CA . ASP A 1 167 ? 3.195 -4.443 0.068 1.00 93.56 167 ASP A CA 1
ATOM 1303 C C . ASP A 1 167 ? 2.006 -5.401 0.307 1.00 93.56 167 ASP A C 1
ATOM 1305 O O . ASP A 1 167 ? 1.469 -5.484 1.418 1.00 93.56 167 ASP A O 1
ATOM 1309 N N . ALA A 1 168 ? 1.587 -6.161 -0.712 1.00 94.69 168 ALA A N 1
ATOM 1310 C CA . ALA A 1 168 ? 0.407 -7.027 -0.617 1.00 94.69 168 ALA A CA 1
ATOM 1311 C C . ALA A 1 168 ? 0.622 -8.282 0.263 1.00 94.69 168 ALA A C 1
ATOM 1313 O O . ALA A 1 168 ? -0.226 -8.541 1.128 1.00 94.69 168 ALA A O 1
ATOM 1314 N N . PRO A 1 169 ? 1.722 -9.058 0.130 1.00 96.25 169 PRO A N 1
ATOM 1315 C CA . PRO A 1 169 ? 2.011 -10.121 1.093 1.00 96.25 169 PRO A CA 1
ATOM 1316 C C . PRO A 1 169 ? 2.297 -9.583 2.501 1.00 96.25 169 PRO A C 1
ATOM 1318 O O . PRO A 1 169 ? 1.916 -10.218 3.486 1.00 96.25 169 PRO A O 1
ATOM 1321 N N . TYR A 1 170 ? 2.878 -8.388 2.627 1.00 96.50 170 TYR A N 1
ATOM 1322 C CA . TYR A 1 170 ? 3.070 -7.750 3.924 1.00 96.50 170 TYR A CA 1
ATOM 1323 C C . TYR A 1 170 ? 1.717 -7.436 4.574 1.00 96.50 170 TYR A C 1
ATOM 1325 O O . TYR A 1 170 ? 1.516 -7.743 5.749 1.00 96.50 170 TYR A O 1
ATOM 1333 N N . LEU A 1 171 ? 0.729 -6.946 3.814 1.00 96.75 171 LEU A N 1
ATOM 1334 C CA . LEU A 1 171 ? -0.637 -6.772 4.315 1.00 96.75 171 LEU A CA 1
ATOM 1335 C C . LEU A 1 171 ? -1.232 -8.107 4.807 1.00 96.75 171 LEU A C 1
ATOM 1337 O O . LEU A 1 171 ? -1.860 -8.133 5.869 1.00 96.75 171 LEU A O 1
ATOM 1341 N N . ALA A 1 172 ? -0.986 -9.224 4.109 1.00 97.38 172 ALA A N 1
ATOM 1342 C CA . ALA A 1 172 ? -1.394 -10.558 4.566 1.00 97.38 172 ALA A CA 1
ATOM 1343 C C . ALA A 1 172 ? -0.783 -10.905 5.932 1.00 97.38 172 ALA A C 1
ATOM 1345 O O . ALA A 1 172 ? -1.493 -11.341 6.847 1.00 97.38 172 ALA A O 1
ATOM 1346 N N . ALA A 1 173 ? 0.519 -10.650 6.090 1.00 97.62 173 ALA A N 1
ATOM 1347 C CA . ALA A 1 173 ? 1.227 -10.848 7.345 1.00 97.62 173 ALA A CA 1
ATOM 1348 C C . ALA A 1 173 ? 0.683 -9.934 8.457 1.00 97.62 173 ALA A C 1
ATOM 1350 O O . ALA A 1 173 ? 0.471 -10.413 9.570 1.00 97.62 173 ALA A O 1
ATOM 1351 N N . THR A 1 174 ? 0.342 -8.670 8.167 1.00 97.44 174 THR A N 1
ATOM 1352 C CA . THR A 1 174 ? -0.282 -7.772 9.159 1.00 97.44 174 THR A CA 1
ATOM 1353 C C . THR A 1 174 ? -1.661 -8.261 9.607 1.00 97.44 174 THR A C 1
ATOM 1355 O O . THR A 1 174 ? -1.952 -8.244 10.801 1.00 97.44 174 THR A O 1
ATOM 1358 N N . PHE A 1 175 ? -2.501 -8.776 8.698 1.00 97.94 175 PHE A N 1
ATOM 1359 C CA . PHE A 1 175 ? -3.809 -9.352 9.039 1.00 97.94 175 PHE A CA 1
ATOM 1360 C C . PHE A 1 175 ? -3.664 -10.574 9.943 1.00 97.94 175 PHE A C 1
ATOM 1362 O O . PHE A 1 175 ? -4.430 -10.739 10.901 1.00 97.94 175 PHE A O 1
ATOM 1369 N N . TRP A 1 176 ? -2.688 -11.430 9.638 1.00 98.19 176 TRP A N 1
ATOM 1370 C CA . TRP A 1 176 ? -2.383 -12.610 10.433 1.00 98.19 176 TRP A CA 1
ATOM 1371 C C . TRP A 1 176 ? -1.818 -12.234 11.808 1.00 98.19 176 TRP A C 1
ATOM 1373 O O . TRP A 1 176 ? -2.286 -12.754 12.827 1.00 98.19 176 TRP A O 1
ATOM 1383 N N . CYS A 1 177 ? -0.880 -11.287 11.854 1.00 98.06 177 CYS A N 1
ATOM 1384 C CA . CYS A 1 177 ? -0.270 -10.770 13.076 1.00 98.06 177 CYS A CA 1
ATOM 1385 C C . CYS A 1 177 ? -1.320 -10.119 13.982 1.00 98.06 177 CYS A C 1
ATOM 1387 O O . CYS A 1 177 ? -1.480 -10.524 15.129 1.00 98.06 177 CYS A O 1
ATOM 1389 N N . ALA A 1 178 ? -2.130 -9.198 13.458 1.00 97.50 178 ALA A N 1
ATOM 1390 C CA . ALA A 1 178 ? -3.208 -8.547 14.199 1.00 97.50 178 ALA A CA 1
ATOM 1391 C C . ALA A 1 178 ? -4.206 -9.557 14.790 1.00 97.50 178 ALA A C 1
ATOM 1393 O O . ALA A 1 178 ? -4.521 -9.498 15.980 1.00 97.50 178 ALA A O 1
ATOM 1394 N N . TYR A 1 179 ? -4.661 -10.533 13.995 1.00 97.44 179 TYR A N 1
ATOM 1395 C CA . TYR A 1 179 ? -5.550 -11.588 14.486 1.00 97.44 179 TYR A CA 1
ATOM 1396 C C . TYR A 1 179 ? -4.905 -12.408 15.608 1.00 97.44 179 TYR A C 1
ATOM 1398 O O . TYR A 1 179 ? -5.521 -12.650 16.646 1.00 97.44 179 TYR A O 1
ATOM 1406 N N . THR A 1 180 ? -3.667 -12.856 15.410 1.00 96.94 180 THR A N 1
ATOM 1407 C CA . THR A 1 180 ? -2.976 -13.731 16.364 1.00 96.94 180 THR A CA 1
ATOM 1408 C C . THR A 1 180 ? -2.551 -13.000 17.628 1.00 96.94 180 THR A C 1
ATOM 1410 O O . THR A 1 180 ? -2.663 -13.592 18.696 1.00 96.94 180 THR A O 1
ATOM 1413 N N . LEU A 1 181 ? -2.179 -11.719 17.554 1.00 94.69 181 LEU A N 1
ATOM 1414 C CA . LEU A 1 181 ? -1.954 -10.859 18.717 1.00 94.69 181 LEU A CA 1
ATOM 1415 C C . LEU A 1 181 ? -3.232 -10.713 19.544 1.00 94.69 181 LEU A C 1
ATOM 1417 O O . LEU A 1 181 ? -3.215 -10.987 20.745 1.00 94.69 181 LEU A O 1
ATOM 1421 N N . LEU A 1 182 ? -4.363 -10.383 18.909 1.00 92.56 182 LEU A N 1
ATOM 1422 C CA . LEU A 1 182 ? -5.656 -10.331 19.597 1.00 92.56 182 LEU A CA 1
ATOM 1423 C C . LEU A 1 182 ? -5.991 -11.680 20.250 1.00 92.56 182 LEU A C 1
ATOM 1425 O O . LEU A 1 182 ? -6.385 -11.718 21.413 1.00 92.56 182 LEU A O 1
ATOM 1429 N N . ARG A 1 183 ? -5.759 -12.804 19.559 1.00 91.00 183 ARG A N 1
ATOM 1430 C CA . ARG A 1 183 ? -5.972 -14.150 20.119 1.00 91.00 183 ARG A CA 1
ATOM 1431 C C . ARG A 1 183 ? -4.994 -14.511 21.235 1.00 91.00 183 ARG A C 1
ATOM 1433 O O . ARG A 1 183 ? -5.393 -15.220 22.162 1.00 91.00 183 ARG A O 1
ATOM 1440 N N . ALA A 1 184 ? -3.752 -14.044 21.175 1.00 90.50 184 ALA A N 1
ATOM 1441 C CA . ALA A 1 184 ? -2.754 -14.245 22.217 1.00 90.50 184 ALA A CA 1
ATOM 1442 C C . ALA A 1 184 ? -3.187 -13.541 23.506 1.00 90.50 184 ALA A C 1
ATOM 1444 O O . ALA A 1 184 ? -3.201 -14.178 24.557 1.00 90.50 184 ALA A O 1
ATOM 1445 N N . PHE A 1 185 ? -3.645 -12.290 23.413 1.00 84.69 185 PHE A N 1
ATOM 1446 C CA . PHE A 1 185 ? -4.191 -11.541 24.550 1.00 84.69 185 PHE A CA 1
ATOM 1447 C C . PHE A 1 185 ? -5.606 -11.971 24.962 1.00 84.69 185 PHE A C 1
ATOM 1449 O O . PHE A 1 185 ? -6.019 -11.714 26.081 1.00 84.69 185 PHE A O 1
ATOM 1456 N N . GLU A 1 186 ? -6.369 -12.636 24.098 1.00 81.94 186 GLU A N 1
ATOM 1457 C CA . GLU A 1 186 ? -7.686 -13.175 24.458 1.00 81.94 186 GLU A CA 1
ATOM 1458 C C . GLU A 1 186 ? -7.584 -14.522 25.179 1.00 81.94 186 GLU A C 1
ATOM 1460 O O . GLU A 1 186 ? -8.342 -14.811 26.094 1.00 81.94 186 GLU A O 1
ATOM 1465 N N . THR A 1 187 ? -6.703 -15.409 24.728 1.00 83.50 187 THR A N 1
ATOM 1466 C CA . THR A 1 187 ? -6.678 -16.804 25.205 1.00 83.50 187 THR A CA 1
ATOM 1467 C C . THR A 1 187 ? -5.508 -17.086 26.132 1.00 83.50 187 THR A C 1
ATOM 1469 O O . THR A 1 187 ? -5.530 -18.048 26.898 1.00 83.50 187 THR A O 1
ATOM 1472 N N . GLY A 1 188 ? -4.450 -16.283 26.035 1.00 81.56 188 GLY A N 1
ATOM 1473 C CA . GLY A 1 188 ? -3.175 -16.547 26.674 1.00 81.56 188 GLY A CA 1
ATOM 1474 C C . GLY A 1 188 ? -2.509 -17.847 26.222 1.00 81.56 188 GLY A C 1
ATOM 1475 O O . GLY A 1 188 ? -1.586 -18.303 26.893 1.00 81.56 188 GLY A O 1
ATOM 1476 N N . GLU A 1 189 ? -2.949 -18.498 25.142 1.00 87.62 189 GLU A N 1
ATOM 1477 C CA . GLU A 1 189 ? -2.382 -19.772 24.689 1.00 87.62 189 GLU A CA 1
ATOM 1478 C C . GLU A 1 189 ? -1.043 -19.578 23.965 1.00 87.62 189 GLU A C 1
ATOM 1480 O O . GLU A 1 189 ? -0.894 -18.699 23.117 1.00 87.62 189 GLU A O 1
ATOM 1485 N N . LYS A 1 190 ? -0.075 -20.464 24.242 1.00 93.62 190 LYS A N 1
ATOM 1486 C CA . LYS A 1 190 ? 1.296 -20.385 23.702 1.00 93.62 190 LYS A CA 1
ATOM 1487 C C . LYS A 1 190 ? 1.344 -20.346 22.167 1.00 93.62 190 LYS A C 1
ATOM 1489 O O . LYS A 1 190 ? 2.178 -19.644 21.609 1.00 93.62 190 LYS A O 1
ATOM 1494 N N . ARG A 1 191 ? 0.446 -21.069 21.485 1.00 95.81 191 ARG A N 1
ATOM 1495 C CA . ARG A 1 191 ? 0.421 -21.148 20.012 1.00 95.81 191 ARG A CA 1
ATOM 1496 C C . ARG A 1 191 ? 0.224 -19.790 19.338 1.00 95.81 191 ARG A C 1
ATOM 1498 O O . ARG A 1 191 ? 0.836 -19.539 18.311 1.00 95.81 191 ARG A O 1
ATOM 1505 N N . TYR A 1 192 ? -0.579 -18.900 19.923 1.00 95.06 192 TYR A N 1
ATOM 1506 C CA . TYR A 1 192 ? -0.845 -17.596 19.318 1.00 95.06 192 TYR A CA 1
ATOM 1507 C C . TYR A 1 192 ? 0.337 -16.640 19.456 1.00 95.06 192 TYR A C 1
ATOM 1509 O O . TYR A 1 192 ? 0.557 -15.846 18.553 1.00 95.06 192 TYR A O 1
ATOM 1517 N N . PHE A 1 193 ? 1.143 -16.770 20.516 1.00 95.12 193 PHE A N 1
ATOM 1518 C CA . PHE A 1 193 ? 2.421 -16.060 20.617 1.00 95.12 193 PHE A CA 1
ATOM 1519 C C . PHE A 1 193 ? 3.415 -16.531 19.556 1.00 95.12 193 PHE A C 1
ATOM 1521 O O . PHE A 1 193 ? 4.093 -15.703 18.961 1.00 95.12 193 PHE A O 1
ATOM 1528 N N . TRP A 1 194 ? 3.462 -17.838 19.271 1.00 97.56 194 TRP A N 1
ATOM 1529 C CA . TRP A 1 194 ? 4.273 -18.367 18.172 1.00 97.56 194 TRP A CA 1
ATOM 1530 C C . TRP A 1 194 ? 3.809 -17.860 16.808 1.00 97.56 194 TRP A C 1
ATOM 1532 O O . TRP A 1 194 ? 4.634 -17.413 16.020 1.00 97.56 194 TRP A O 1
ATOM 1542 N N . TYR A 1 195 ? 2.501 -17.877 16.538 1.00 97.62 195 TYR A N 1
ATOM 1543 C CA . TYR A 1 195 ? 1.973 -17.373 15.269 1.00 97.62 195 TYR A CA 1
ATOM 1544 C C . TYR A 1 195 ? 2.182 -15.863 15.104 1.00 97.62 195 TYR A C 1
ATOM 1546 O O . TYR A 1 195 ? 2.601 -15.434 14.036 1.00 97.62 195 TYR A O 1
ATOM 1554 N N . ALA A 1 196 ? 1.949 -15.071 16.156 1.00 96.75 196 ALA A N 1
ATOM 1555 C CA . ALA A 1 196 ? 2.206 -13.632 16.137 1.00 96.75 196 ALA A CA 1
ATOM 1556 C C . ALA A 1 196 ? 3.698 -13.328 15.965 1.00 96.75 196 ALA A C 1
ATOM 1558 O O . ALA A 1 196 ? 4.061 -12.449 15.194 1.00 96.75 196 ALA A O 1
ATOM 1559 N N . GLY A 1 197 ? 4.559 -14.090 16.643 1.00 96.94 197 GLY A N 1
ATOM 1560 C CA . GLY A 1 197 ? 6.007 -14.009 16.514 1.00 96.94 197 GLY A CA 1
ATOM 1561 C C . GLY A 1 197 ? 6.497 -14.280 15.099 1.00 96.94 197 GLY A C 1
ATOM 1562 O O . GLY A 1 197 ? 7.228 -13.473 14.545 1.00 96.94 197 GLY A O 1
ATOM 1563 N N . LEU A 1 198 ? 6.037 -15.376 14.493 1.00 97.19 198 LEU A N 1
ATOM 1564 C CA . LEU A 1 198 ? 6.375 -15.725 13.116 1.00 97.19 198 LEU A CA 1
ATOM 1565 C C . LEU A 1 198 ? 5.861 -14.677 12.119 1.00 97.19 198 LEU A C 1
ATOM 1567 O O . LEU A 1 198 ? 6.606 -14.267 11.234 1.00 97.19 198 LEU A O 1
ATOM 1571 N N . ALA A 1 199 ? 4.620 -14.207 12.281 1.00 97.56 199 ALA A N 1
ATOM 1572 C CA . ALA A 1 199 ? 4.071 -13.142 11.446 1.00 97.56 199 ALA A CA 1
ATOM 1573 C C . ALA A 1 199 ? 4.884 -11.842 11.584 1.00 97.56 199 ALA A C 1
ATOM 1575 O O . ALA A 1 199 ? 5.196 -11.211 10.579 1.00 97.56 199 ALA A O 1
ATOM 1576 N N . ALA A 1 200 ? 5.294 -11.481 12.806 1.00 96.69 200 ALA A N 1
ATOM 1577 C CA . ALA A 1 200 ? 6.174 -10.345 13.061 1.00 96.69 200 ALA A CA 1
ATOM 1578 C C . ALA A 1 200 ? 7.542 -10.518 12.385 1.00 96.69 200 ALA A C 1
ATOM 1580 O O . ALA A 1 200 ? 8.006 -9.598 11.721 1.00 96.69 200 ALA A O 1
ATOM 1581 N N . THR A 1 201 ? 8.171 -11.692 12.499 1.00 96.25 201 THR A N 1
ATOM 1582 C CA . THR A 1 201 ? 9.447 -11.987 11.829 1.00 96.25 201 THR A CA 1
ATOM 1583 C C . THR A 1 201 ? 9.333 -11.838 10.319 1.00 96.25 201 THR A C 1
ATOM 1585 O O . THR A 1 201 ? 10.177 -11.181 9.722 1.00 96.25 201 THR A O 1
ATOM 1588 N N . ILE A 1 202 ? 8.279 -12.393 9.712 1.00 96.38 202 ILE A N 1
ATOM 1589 C CA . ILE A 1 202 ? 7.996 -12.236 8.280 1.00 96.38 202 ILE A CA 1
ATOM 1590 C C . ILE A 1 202 ? 7.896 -10.752 7.929 1.00 96.38 202 ILE A C 1
ATOM 1592 O O . ILE A 1 202 ? 8.585 -10.305 7.024 1.00 96.38 202 ILE A O 1
ATOM 1596 N N . MET A 1 203 ? 7.116 -9.973 8.684 1.00 96.31 203 MET A N 1
ATOM 1597 C CA . MET A 1 203 ? 6.967 -8.532 8.459 1.00 96.31 203 MET A CA 1
ATOM 1598 C C . MET A 1 203 ? 8.307 -7.783 8.508 1.00 96.31 203 MET A C 1
ATOM 1600 O O . MET A 1 203 ? 8.586 -7.003 7.602 1.00 96.31 203 MET A O 1
ATOM 1604 N N . PHE A 1 204 ? 9.149 -8.045 9.514 1.00 93.38 204 PHE A N 1
ATOM 1605 C CA . PHE A 1 204 ? 10.486 -7.442 9.627 1.00 93.38 204 PHE A CA 1
ATOM 1606 C C . PHE A 1 204 ? 11.455 -7.908 8.531 1.00 93.38 204 PHE A C 1
ATOM 1608 O O . PHE A 1 204 ? 12.367 -7.171 8.180 1.00 93.38 204 PHE A O 1
ATOM 1615 N N . CYS A 1 205 ? 11.261 -9.106 7.969 1.00 94.56 205 CYS A N 1
ATOM 1616 C CA . CYS A 1 205 ? 12.034 -9.593 6.822 1.00 94.56 205 CYS A CA 1
ATOM 1617 C C . CYS A 1 205 ? 11.487 -9.115 5.470 1.00 94.56 205 CYS A C 1
ATOM 1619 O O . CYS A 1 205 ? 12.051 -9.477 4.441 1.00 94.56 205 CYS A O 1
ATOM 1621 N N . MET A 1 206 ? 10.395 -8.346 5.460 1.00 93.25 206 MET A N 1
ATOM 1622 C CA . MET A 1 206 ? 9.794 -7.781 4.252 1.00 93.25 206 MET A CA 1
ATOM 1623 C C . MET A 1 206 ? 9.989 -6.272 4.172 1.00 93.25 206 MET A C 1
ATOM 1625 O O . MET A 1 206 ? 10.439 -5.785 3.143 1.00 93.25 206 MET A O 1
ATOM 1629 N N . MET A 1 207 ? 9.603 -5.528 5.217 1.00 88.50 207 MET A N 1
ATOM 1630 C CA . MET A 1 207 ? 9.598 -4.062 5.185 1.00 88.50 207 MET A CA 1
ATOM 1631 C C . MET A 1 207 ? 9.789 -3.426 6.565 1.00 88.50 207 MET A C 1
ATOM 1633 O O . MET A 1 207 ? 9.201 -3.833 7.575 1.00 88.50 207 MET A O 1
ATOM 1637 N N . GLU A 1 208 ? 10.508 -2.310 6.572 1.00 84.38 208 GLU A N 1
ATOM 1638 C CA . GLU A 1 208 ? 10.746 -1.432 7.722 1.00 84.38 208 GLU A CA 1
ATOM 1639 C C . GLU A 1 208 ? 9.439 -0.779 8.211 1.00 84.38 208 GLU A C 1
ATOM 1641 O O . GLU A 1 208 ? 9.266 -0.505 9.400 1.00 84.38 208 GLU A O 1
ATOM 1646 N N . SER A 1 209 ? 8.447 -0.641 7.320 1.00 83.31 209 SER A N 1
ATOM 1647 C CA . SER A 1 209 ? 7.093 -0.153 7.640 1.00 83.31 209 SER A CA 1
ATOM 1648 C C . SER A 1 209 ? 6.344 -1.008 8.680 1.00 83.31 209 SER A C 1
ATOM 1650 O O . SER A 1 209 ? 5.321 -0.572 9.217 1.00 83.31 209 SER A O 1
ATOM 1652 N N . SER A 1 210 ? 6.868 -2.193 9.026 1.00 88.69 210 SER A N 1
ATOM 1653 C CA . SER A 1 210 ? 6.455 -3.003 10.188 1.00 88.69 210 SER A CA 1
ATOM 1654 C C . SER A 1 210 ? 6.347 -2.199 11.482 1.00 88.69 210 SER A C 1
ATOM 1656 O O . SER A 1 210 ? 5.431 -2.436 12.279 1.00 88.69 210 SER A O 1
ATOM 1658 N N . ILE A 1 211 ? 7.192 -1.183 11.658 1.00 85.50 211 ILE A N 1
ATOM 1659 C CA . ILE A 1 211 ? 7.172 -0.315 12.837 1.00 85.50 211 ILE A CA 1
ATOM 1660 C C . ILE A 1 211 ? 5.849 0.429 12.978 1.00 85.50 211 ILE A C 1
ATOM 1662 O O . ILE A 1 211 ? 5.340 0.516 14.092 1.00 85.50 211 ILE A O 1
ATOM 1666 N N . PHE A 1 212 ? 5.245 0.925 11.893 1.00 87.31 212 PHE A N 1
ATOM 1667 C CA . PHE A 1 212 ? 3.981 1.660 11.988 1.00 87.31 212 PHE A CA 1
ATOM 1668 C C . PHE A 1 212 ? 2.852 0.784 12.533 1.00 87.31 212 PHE A C 1
ATOM 1670 O O . PHE A 1 212 ? 2.048 1.238 13.350 1.00 87.31 212 PHE A O 1
ATOM 1677 N N . PHE A 1 213 ? 2.814 -0.492 12.141 1.00 93.25 213 PHE A N 1
ATOM 1678 C CA . PHE A 1 213 ? 1.835 -1.440 12.665 1.00 93.25 213 PHE A CA 1
ATOM 1679 C C . PHE A 1 213 ? 2.046 -1.710 14.163 1.00 93.25 213 PHE A C 1
ATOM 1681 O O . PHE A 1 213 ? 1.093 -1.656 14.946 1.00 93.25 213 PHE A O 1
ATOM 1688 N N . PHE A 1 214 ? 3.286 -1.968 14.589 1.00 92.44 214 PHE A N 1
ATOM 1689 C CA . PHE A 1 214 ? 3.575 -2.212 16.005 1.00 92.44 214 PHE A CA 1
ATOM 1690 C C . PHE A 1 214 ? 3.409 -0.950 16.859 1.00 92.44 214 PHE A C 1
ATOM 1692 O O . PHE A 1 214 ? 2.885 -1.044 17.968 1.00 92.44 214 PHE A O 1
ATOM 1699 N N . ALA A 1 215 ? 3.743 0.229 16.332 1.00 86.38 215 ALA A N 1
ATOM 1700 C CA . ALA A 1 215 ? 3.466 1.515 16.962 1.00 86.38 215 ALA A CA 1
ATOM 1701 C C . ALA A 1 215 ? 1.957 1.736 17.135 1.00 86.38 215 ALA A C 1
ATOM 1703 O O . ALA A 1 215 ? 1.527 2.151 18.209 1.00 86.38 215 ALA A O 1
ATOM 1704 N N . ALA A 1 216 ? 1.133 1.377 16.143 1.00 89.00 216 ALA A N 1
ATOM 1705 C CA . ALA A 1 216 ? -0.323 1.408 16.280 1.00 89.00 216 ALA A CA 1
ATOM 1706 C C . ALA A 1 216 ? -0.821 0.434 17.365 1.00 89.00 216 ALA A C 1
ATOM 1708 O O . ALA A 1 216 ? -1.673 0.798 18.174 1.00 89.00 216 ALA A O 1
ATOM 1709 N N . CYS A 1 217 ? -0.261 -0.779 17.443 1.00 90.81 217 CYS A N 1
ATOM 1710 C CA . CYS A 1 217 ? -0.598 -1.747 18.494 1.00 90.81 217 CYS A CA 1
ATOM 1711 C C . CYS A 1 217 ? -0.228 -1.240 19.898 1.00 90.81 217 CYS A C 1
ATOM 1713 O O . CYS A 1 217 ? -1.033 -1.349 20.826 1.00 90.81 217 CYS A O 1
ATOM 1715 N N . VAL A 1 218 ? 0.971 -0.673 20.056 1.00 86.69 218 VAL A N 1
ATOM 1716 C CA . VAL A 1 218 ? 1.453 -0.102 21.323 1.00 86.69 218 VAL A CA 1
ATOM 1717 C C . VAL A 1 218 ? 0.653 1.144 21.697 1.00 86.69 218 VAL A C 1
ATOM 1719 O O . VAL A 1 218 ? 0.237 1.263 22.845 1.00 86.69 218 VAL A O 1
ATOM 1722 N N . GLY A 1 219 ? 0.367 2.033 20.743 1.00 82.75 219 GLY A N 1
ATOM 1723 C CA . GLY A 1 219 ? -0.465 3.219 20.952 1.00 82.75 219 GLY A CA 1
ATOM 1724 C C . GLY A 1 219 ? -1.890 2.858 21.374 1.00 82.75 219 GLY A C 1
ATOM 1725 O O . GLY A 1 219 ? -2.413 3.427 22.332 1.00 82.75 219 GLY A O 1
ATOM 1726 N N . TYR A 1 220 ? -2.488 1.848 20.738 1.00 89.00 220 TYR A N 1
ATOM 1727 C CA . TYR A 1 220 ? -3.790 1.317 21.131 1.00 89.00 220 TYR A CA 1
ATOM 1728 C C . TYR A 1 220 ? -3.766 0.723 22.547 1.00 89.00 220 TYR A C 1
ATOM 1730 O O . TYR A 1 220 ? -4.666 0.990 23.346 1.00 89.00 220 TYR A O 1
ATOM 1738 N N . LEU A 1 221 ? -2.729 -0.053 22.888 1.00 83.50 221 LEU A N 1
ATOM 1739 C CA . LEU A 1 221 ? -2.549 -0.574 24.244 1.00 83.50 221 LEU A CA 1
ATOM 1740 C C . LEU A 1 221 ? -2.388 0.567 25.258 1.00 83.50 221 LEU A C 1
ATOM 1742 O O . LEU A 1 221 ? -3.024 0.533 26.308 1.00 83.50 221 LEU A O 1
ATOM 1746 N N . GLY A 1 222 ? -1.596 1.588 24.927 1.00 78.44 222 GLY A N 1
ATOM 1747 C CA . GLY A 1 222 ? -1.426 2.795 25.729 1.00 78.44 222 GLY A CA 1
ATOM 1748 C C . GLY A 1 222 ? -2.758 3.494 25.987 1.00 78.44 222 GLY A C 1
ATOM 1749 O O . GLY A 1 222 ? -3.076 3.791 27.134 1.00 78.44 222 GLY A O 1
ATOM 1750 N N . LEU A 1 223 ? -3.595 3.661 24.959 1.00 79.75 223 LEU A N 1
ATOM 1751 C CA . LEU A 1 223 ? -4.941 4.211 25.115 1.00 79.75 223 LEU A CA 1
ATOM 1752 C C . LEU A 1 223 ? -5.830 3.336 26.009 1.00 79.75 223 LEU A C 1
ATOM 1754 O O . LEU A 1 223 ? -6.524 3.860 26.876 1.00 79.75 223 LEU A O 1
ATOM 1758 N N . ALA A 1 224 ? -5.819 2.014 25.825 1.00 79.31 224 ALA A N 1
ATOM 1759 C CA . ALA A 1 224 ? -6.598 1.099 26.661 1.00 79.31 224 ALA A CA 1
ATOM 1760 C C . ALA A 1 224 ? -6.181 1.179 28.137 1.00 79.31 224 ALA A C 1
ATOM 1762 O O . ALA A 1 224 ? -7.034 1.199 29.024 1.00 79.31 224 ALA A O 1
ATOM 1763 N N . VAL A 1 225 ? -4.878 1.303 28.385 1.00 74.31 225 VAL A N 1
ATOM 1764 C CA . VAL A 1 225 ? -4.304 1.532 29.711 1.00 74.31 225 VAL A CA 1
ATOM 1765 C C . VAL A 1 225 ? -4.714 2.903 30.258 1.00 74.31 225 VAL A C 1
ATOM 1767 O O . VAL A 1 225 ? -5.143 2.978 31.402 1.00 74.31 225 VAL A O 1
ATOM 1770 N N . LEU A 1 226 ? -4.693 3.967 29.449 1.00 73.06 226 LEU A N 1
ATOM 1771 C CA . LEU A 1 226 ? -5.166 5.299 29.850 1.00 73.06 226 LEU A CA 1
ATOM 1772 C C . LEU A 1 226 ? -6.645 5.298 30.259 1.00 73.06 226 LEU A C 1
ATOM 1774 O O . LEU A 1 226 ? -7.001 5.885 31.278 1.00 73.06 226 LEU A O 1
ATOM 1778 N N . VAL A 1 227 ? -7.507 4.611 29.503 1.00 70.44 227 VAL A N 1
ATOM 1779 C CA . VAL A 1 227 ? -8.943 4.500 29.811 1.00 70.44 227 VAL A CA 1
ATOM 1780 C C . VAL A 1 227 ? -9.186 3.798 31.151 1.00 70.44 227 VAL A C 1
ATOM 1782 O O . VAL A 1 227 ? -10.133 4.156 31.856 1.00 70.44 227 VAL A O 1
ATOM 1785 N N . ASP A 1 228 ? -8.327 2.851 31.539 1.00 65.81 228 ASP A N 1
ATOM 1786 C CA . ASP A 1 228 ? -8.423 2.173 32.834 1.00 65.81 228 ASP A CA 1
ATOM 1787 C C . ASP A 1 228 ? -8.233 3.107 34.038 1.00 65.81 228 ASP A C 1
ATOM 1789 O O . ASP A 1 228 ? -8.727 2.789 35.122 1.00 65.81 228 ASP A O 1
ATOM 1793 N N . PHE A 1 229 ? -7.590 4.265 33.857 1.00 64.56 229 PHE A N 1
ATOM 1794 C CA . PHE A 1 229 ? -7.366 5.241 34.928 1.00 64.56 229 PHE A CA 1
ATOM 1795 C C . PHE A 1 229 ? -8.531 6.202 35.166 1.00 64.56 229 PHE A C 1
ATOM 1797 O O . PHE A 1 229 ? -8.526 6.902 36.175 1.00 64.56 229 PHE A O 1
ATOM 1804 N N . PHE A 1 230 ? -9.546 6.237 34.297 1.00 61.25 230 PHE A N 1
ATOM 1805 C CA . PHE A 1 230 ? -10.691 7.133 34.472 1.00 61.25 230 PHE A CA 1
ATOM 1806 C C . PHE A 1 230 ? -11.831 6.441 35.259 1.00 61.25 230 PHE A C 1
ATOM 1808 O O . PHE A 1 230 ? -12.520 5.577 34.709 1.00 61.25 230 PHE A O 1
ATOM 1815 N N . PRO A 1 231 ? -12.099 6.823 36.529 1.00 46.50 231 PRO A N 1
ATOM 1816 C CA . PRO A 1 231 ? -13.025 6.112 37.427 1.00 46.50 231 PRO A CA 1
ATOM 1817 C C . PRO A 1 231 ? -14.504 6.159 37.000 1.00 46.50 231 PRO A C 1
ATOM 1819 O O . PRO A 1 231 ? -15.288 5.294 37.382 1.00 46.50 231 PRO A O 1
ATOM 1822 N N . PHE A 1 232 ? -14.894 7.114 36.149 1.00 47.53 232 PHE A N 1
ATOM 1823 C CA . PHE A 1 232 ? -16.256 7.236 35.604 1.00 47.53 232 PHE A CA 1
ATOM 1824 C C . PHE A 1 232 ? -16.538 6.290 34.422 1.00 47.53 232 PHE A C 1
ATOM 1826 O O . PHE A 1 232 ? -17.659 6.228 33.920 1.00 47.53 232 PHE A O 1
ATOM 1833 N N . CYS A 1 233 ? -15.530 5.532 33.984 1.00 42.97 233 CYS A N 1
ATOM 1834 C CA . CYS A 1 233 ? -15.597 4.561 32.896 1.00 42.97 233 CYS A CA 1
ATOM 1835 C C . CYS A 1 233 ? -15.805 3.137 33.436 1.00 42.97 233 CYS A C 1
ATOM 1837 O O . CYS A 1 233 ? -15.112 2.190 33.048 1.00 42.97 233 CYS A O 1
ATOM 1839 N N . SER A 1 234 ? -16.732 2.981 34.383 1.00 41.28 234 SER A N 1
ATOM 1840 C CA . SER A 1 234 ? -17.197 1.656 34.786 1.00 41.28 234 SER A CA 1
ATOM 1841 C C . SER A 1 234 ? -18.088 1.101 33.671 1.00 41.28 234 SER A C 1
ATOM 1843 O O . SER A 1 234 ? -19.026 1.798 33.261 1.00 41.28 234 SER A O 1
ATOM 1845 N N . PRO A 1 235 ? -17.840 -0.117 33.151 1.00 43.62 235 PRO A N 1
ATOM 1846 C CA . PRO A 1 235 ? -18.840 -0.800 32.353 1.00 43.62 235 PRO A CA 1
ATOM 1847 C C . PRO A 1 235 ? -20.086 -0.895 33.229 1.00 43.62 235 PRO A C 1
ATOM 1849 O O . PRO A 1 235 ? -20.069 -1.526 34.283 1.00 43.62 235 PRO A O 1
ATOM 1852 N N . SER A 1 236 ? -21.144 -0.192 32.831 1.00 35.59 236 SER A N 1
ATOM 1853 C CA . SER A 1 236 ? -22.464 -0.321 33.439 1.00 35.59 236 SER A CA 1
ATOM 1854 C C . SER A 1 236 ? -22.758 -1.806 33.675 1.00 35.59 236 SER A C 1
ATOM 1856 O O . SER A 1 236 ? -22.566 -2.618 32.769 1.00 35.59 236 SER A O 1
ATOM 1858 N N . ASN A 1 237 ? -23.253 -2.139 34.873 1.00 36.44 237 ASN A N 1
ATOM 1859 C CA . ASN A 1 237 ? -23.850 -3.429 35.245 1.00 36.44 237 ASN A CA 1
ATOM 1860 C C . ASN A 1 237 ? -25.099 -3.769 34.391 1.00 36.44 237 ASN A C 1
ATOM 1862 O O . ASN A 1 237 ? -26.069 -4.338 34.883 1.00 36.44 237 ASN A O 1
ATOM 1866 N N . SER A 1 238 ? -25.134 -3.405 33.107 1.00 33.16 238 SER A N 1
ATOM 1867 C CA . SER A 1 238 ? -26.116 -3.921 32.172 1.00 33.16 238 SER A CA 1
ATOM 1868 C C . SER A 1 238 ? -25.837 -5.410 32.010 1.00 33.16 238 SER A C 1
ATOM 1870 O O . SER A 1 238 ? -24.823 -5.779 31.419 1.00 33.16 238 SER A O 1
ATOM 1872 N N . GLY A 1 239 ? -26.724 -6.245 32.552 1.00 35.31 239 GLY A N 1
ATOM 1873 C CA . GLY A 1 239 ? -26.669 -7.711 32.563 1.00 35.31 239 GLY A CA 1
ATOM 1874 C C . GLY A 1 239 ? -26.665 -8.404 31.193 1.00 35.31 239 GLY A C 1
ATOM 1875 O O . GLY A 1 239 ? -27.020 -9.573 31.107 1.00 35.31 239 GLY A O 1
ATOM 1876 N N . ASP A 1 240 ? -26.244 -7.726 30.126 1.00 31.55 240 ASP A N 1
ATOM 1877 C CA . ASP A 1 240 ? -25.961 -8.332 28.831 1.00 31.55 240 ASP A CA 1
ATOM 1878 C C . ASP A 1 240 ? -24.457 -8.634 28.749 1.00 31.55 240 ASP A C 1
ATOM 1880 O O . ASP A 1 240 ? -23.642 -7.864 28.236 1.00 31.55 240 ASP A O 1
ATOM 1884 N N . GLY A 1 241 ? -24.087 -9.763 29.359 1.00 34.31 241 GLY A N 1
ATOM 1885 C CA . GLY A 1 241 ? -22.733 -10.299 29.455 1.00 34.31 241 GLY A CA 1
ATOM 1886 C C . GLY A 1 241 ? -22.141 -10.723 28.112 1.00 34.31 241 GLY A C 1
ATOM 1887 O O . GLY A 1 241 ? -21.776 -11.886 27.927 1.00 34.31 241 GLY A O 1
ATOM 1888 N N . ARG A 1 242 ? -21.938 -9.780 27.190 1.00 33.84 242 ARG A N 1
ATOM 1889 C CA . ARG A 1 242 ? -21.028 -9.965 26.055 1.00 33.84 242 ARG A CA 1
ATOM 1890 C C . ARG A 1 242 ? -19.598 -9.750 26.525 1.00 33.84 242 ARG A C 1
ATOM 1892 O O . ARG A 1 242 ? -18.940 -8.756 26.237 1.00 33.84 242 ARG A O 1
ATOM 1899 N N . ARG A 1 243 ? -19.165 -10.769 27.270 1.00 40.06 243 ARG A N 1
ATOM 1900 C CA . ARG A 1 243 ? -17.790 -11.244 27.403 1.00 40.06 243 ARG A CA 1
ATOM 1901 C C . ARG A 1 243 ? -17.065 -11.042 26.071 1.00 40.06 243 ARG A C 1
ATOM 1903 O O . ARG A 1 243 ? -17.657 -11.272 25.012 1.00 40.06 243 ARG A O 1
ATOM 1910 N N . PHE A 1 244 ? -15.784 -10.684 26.129 1.00 39.94 244 PHE A N 1
ATOM 1911 C CA . PHE A 1 244 ? -14.840 -10.935 25.037 1.00 39.94 244 PHE A CA 1
ATOM 1912 C C . PHE A 1 244 ? -15.218 -12.281 24.385 1.00 39.94 244 PHE A C 1
ATOM 1914 O O . PHE A 1 244 ? -15.445 -13.242 25.131 1.00 39.94 244 PHE A O 1
ATOM 1921 N N . PRO A 1 245 ? -15.409 -12.397 23.058 1.00 33.25 245 PRO A N 1
ATOM 1922 C CA . PRO A 1 245 ? -15.743 -13.691 22.489 1.00 33.25 245 PRO A CA 1
ATOM 1923 C C . PRO A 1 245 ? -14.517 -14.565 22.710 1.00 33.25 245 PRO A C 1
ATOM 1925 O O . PRO A 1 245 ? -13.561 -14.418 21.975 1.00 33.25 245 PRO A O 1
ATOM 1928 N N . GLY A 1 246 ? -14.525 -15.412 23.744 1.00 36.31 246 GLY A N 1
ATOM 1929 C CA . GLY A 1 246 ? -13.379 -16.202 24.198 1.00 36.31 246 GLY A CA 1
ATOM 1930 C C . GLY A 1 246 ? -13.263 -16.239 25.704 1.00 36.31 246 GLY A C 1
ATOM 1931 O O . GLY A 1 246 ? -13.432 -15.230 26.367 1.00 36.31 246 GLY A O 1
ATOM 1932 N N . ARG A 1 247 ? -12.994 -17.420 26.256 1.00 32.03 247 ARG A N 1
ATOM 1933 C CA . ARG A 1 247 ? -12.844 -17.669 27.695 1.00 32.03 247 ARG A CA 1
ATOM 1934 C C . ARG A 1 247 ? -11.574 -17.017 28.287 1.00 32.03 247 ARG A C 1
ATOM 1936 O O . ARG A 1 247 ? -10.847 -17.676 29.019 1.00 32.03 247 ARG A O 1
ATOM 1943 N N . ALA A 1 248 ? -11.299 -15.743 28.012 1.00 36.44 248 ALA A N 1
ATOM 1944 C CA . ALA A 1 248 ? -10.538 -14.933 28.951 1.00 36.44 248 ALA A CA 1
ATOM 1945 C C . ALA A 1 248 ? -11.503 -14.527 30.057 1.00 36.44 248 ALA A C 1
ATOM 1947 O O . ALA A 1 248 ? -12.489 -13.827 29.828 1.00 36.44 248 ALA A O 1
ATOM 1948 N N . VAL A 1 249 ? -11.215 -14.998 31.261 1.00 38.91 249 VAL A N 1
ATOM 1949 C CA . VAL A 1 249 ? -11.771 -14.487 32.510 1.00 38.91 249 VAL A CA 1
ATOM 1950 C C . VAL A 1 249 ? -11.317 -13.030 32.653 1.00 38.91 249 VAL A C 1
ATOM 1952 O O . VAL A 1 249 ? -10.356 -12.729 33.348 1.00 38.91 249 VAL A O 1
ATOM 1955 N N . PHE A 1 250 ? -11.975 -12.120 31.945 1.00 41.50 250 PHE A N 1
ATOM 1956 C CA . PHE A 1 250 ? -12.060 -10.733 32.356 1.00 41.50 250 PHE A CA 1
ATOM 1957 C C . PHE A 1 250 ? -13.314 -10.635 33.221 1.00 41.50 250 PHE A C 1
ATOM 1959 O O . PHE A 1 250 ? -14.418 -10.924 32.762 1.00 41.50 250 PHE A O 1
ATOM 1966 N N . PHE A 1 251 ? -13.095 -10.250 34.478 1.00 47.97 251 PHE A N 1
ATOM 1967 C CA . PHE A 1 251 ? -14.108 -9.928 35.481 1.00 47.97 251 PHE A CA 1
ATOM 1968 C C . PHE A 1 251 ? -14.809 -11.132 36.134 1.00 47.97 251 PHE A C 1
ATOM 1970 O O . PHE A 1 251 ? -15.907 -11.538 35.768 1.00 47.97 251 PHE A O 1
ATOM 1977 N N . ALA A 1 252 ? -14.189 -11.635 37.201 1.00 29.55 252 ALA A N 1
ATOM 1978 C CA . ALA A 1 252 ? -14.929 -12.048 38.387 1.00 29.55 252 ALA A CA 1
ATOM 1979 C C . ALA A 1 252 ? -14.194 -11.471 39.610 1.00 29.55 252 ALA A C 1
ATOM 1981 O O . ALA A 1 252 ? -13.022 -11.805 39.813 1.00 29.55 252 ALA A O 1
ATOM 1982 N N . PRO A 1 253 ? -14.808 -10.570 40.394 1.00 33.66 253 PRO A N 1
ATOM 1983 C CA . PRO A 1 253 ? -14.241 -10.173 41.670 1.00 33.66 253 PRO A CA 1
ATOM 1984 C C . PRO A 1 253 ? -14.289 -11.386 42.604 1.00 33.66 253 PRO A C 1
ATOM 1986 O O . PRO A 1 253 ? -15.364 -11.898 42.898 1.00 33.66 253 PRO A O 1
ATOM 1989 N N . VAL A 1 254 ? -13.137 -11.842 43.098 1.00 34.09 254 VAL A N 1
ATOM 1990 C CA . VAL A 1 254 ? -13.121 -12.546 44.384 1.00 34.09 254 VAL A CA 1
ATOM 1991 C C . VAL A 1 254 ? -13.035 -11.449 45.431 1.00 34.09 254 VAL A C 1
ATOM 1993 O O . VAL A 1 254 ? -11.953 -10.979 45.776 1.00 34.09 254 VAL A O 1
ATOM 1996 N N . SER A 1 255 ? -14.192 -10.966 45.873 1.00 36.16 255 SER A N 1
ATOM 1997 C CA . SER A 1 255 ? -14.281 -10.126 47.060 1.00 36.16 255 SER A CA 1
ATOM 1998 C C . SER A 1 255 ? -14.034 -11.003 48.289 1.00 36.16 255 SER A C 1
ATOM 2000 O O . SER A 1 255 ? -14.979 -11.486 48.906 1.00 36.16 255 SER A O 1
ATOM 2002 N N . SER A 1 256 ? -12.774 -11.237 48.659 1.00 32.25 256 SER A N 1
ATOM 2003 C CA . SER A 1 256 ? -12.472 -11.605 50.046 1.00 32.25 256 SER A CA 1
ATOM 2004 C C . SER A 1 256 ? -12.275 -10.308 50.824 1.00 32.25 256 SER A C 1
ATOM 2006 O O . SER A 1 256 ? -11.211 -9.690 50.776 1.00 32.25 256 SER A O 1
ATOM 2008 N N . ALA A 1 257 ? -13.340 -9.865 51.485 1.00 36.75 257 ALA A N 1
ATOM 2009 C CA . ALA A 1 257 ? -13.429 -8.629 52.256 1.00 36.75 257 ALA A CA 1
ATOM 2010 C C . ALA A 1 257 ? -12.614 -8.651 53.573 1.00 36.75 257 ALA A C 1
ATOM 2012 O O . ALA A 1 257 ? -13.095 -8.168 54.589 1.00 36.75 257 ALA A O 1
ATOM 2013 N N . SER A 1 258 ? -11.400 -9.215 53.596 1.00 36.56 258 SER A N 1
ATOM 2014 C CA . SER A 1 258 ? -10.678 -9.468 54.857 1.00 36.56 258 SER A CA 1
ATOM 2015 C C . SER A 1 258 ? -9.218 -9.007 54.918 1.00 36.56 258 SER A C 1
ATOM 2017 O O . SER A 1 258 ? -8.518 -9.415 55.837 1.00 36.56 258 SER A O 1
ATOM 2019 N N . ASP A 1 259 ? -8.716 -8.195 53.982 1.00 42.53 259 ASP A N 1
ATOM 2020 C CA . ASP A 1 259 ? -7.267 -7.895 53.910 1.00 42.53 259 ASP A CA 1
ATOM 2021 C C . ASP A 1 259 ? -6.932 -6.392 54.036 1.00 42.53 259 ASP A C 1
ATOM 2023 O O . ASP A 1 259 ? -5.920 -5.922 53.518 1.00 42.53 259 ASP A O 1
ATOM 2027 N N . SER A 1 260 ? -7.765 -5.617 54.745 1.00 41.59 260 SER A N 1
ATOM 2028 C CA . SER A 1 260 ? -7.630 -4.153 54.901 1.00 41.59 260 SER A CA 1
ATOM 2029 C C . SER A 1 260 ? -6.511 -3.688 55.851 1.00 41.59 260 SER A C 1
ATOM 2031 O O . SER A 1 260 ? -6.410 -2.500 56.138 1.00 41.59 260 SER A O 1
ATOM 2033 N N . SER A 1 261 ? -5.647 -4.588 56.333 1.00 40.44 261 SER A N 1
ATOM 2034 C CA . SER A 1 261 ? -4.588 -4.273 57.310 1.00 40.44 261 SER A CA 1
ATOM 2035 C C . SER A 1 261 ? -3.156 -4.514 56.796 1.00 40.44 261 SER A C 1
ATOM 2037 O O . SER A 1 261 ? -2.188 -4.346 57.545 1.00 40.44 261 SER A O 1
ATOM 2039 N N . ARG A 1 262 ? -2.955 -4.848 55.514 1.00 44.78 262 ARG A N 1
ATOM 2040 C CA . ARG A 1 262 ? -1.610 -5.088 54.951 1.00 44.78 262 ARG A CA 1
ATOM 2041 C C . ARG A 1 262 ? -0.860 -3.796 54.567 1.00 44.78 262 ARG A C 1
ATOM 2043 O O . ARG A 1 262 ? -0.577 -3.550 53.408 1.00 44.78 262 ARG A O 1
ATOM 2050 N N . SER A 1 263 ? -0.491 -3.054 55.616 1.00 47.97 263 SER A N 1
ATOM 2051 C CA . SER A 1 263 ? 0.672 -2.174 55.848 1.00 47.97 263 SER A CA 1
ATOM 2052 C C . SER A 1 263 ? 1.244 -1.320 54.700 1.00 47.97 263 SER A C 1
ATOM 2054 O O . SER A 1 263 ? 1.992 -1.805 53.851 1.00 47.97 263 SER A O 1
ATOM 2056 N N . VAL A 1 264 ? 1.094 -0.001 54.864 1.00 50.28 264 VAL A N 1
ATOM 2057 C CA . VAL A 1 264 ? 1.846 1.105 54.230 1.00 50.28 264 VAL A CA 1
ATOM 2058 C C . VAL A 1 264 ? 3.353 0.822 54.046 1.00 50.28 264 VAL A C 1
ATOM 2060 O O . VAL A 1 264 ? 3.952 1.279 53.080 1.00 50.28 264 VAL A O 1
ATOM 2063 N N . LYS A 1 265 ? 3.996 0.016 54.911 1.00 47.53 265 LYS A N 1
ATOM 2064 C CA . LYS A 1 265 ? 5.423 -0.349 54.773 1.00 47.53 265 LYS A CA 1
ATOM 2065 C C . LYS A 1 265 ? 5.715 -1.211 53.537 1.00 47.53 265 LYS A C 1
ATOM 2067 O O . LYS A 1 265 ? 6.781 -1.075 52.945 1.00 47.53 265 LYS A O 1
ATOM 2072 N N . ARG A 1 266 ? 4.790 -2.091 53.128 1.00 52.25 266 ARG A N 1
ATOM 2073 C CA . ARG A 1 266 ? 4.922 -2.875 51.883 1.00 52.25 266 ARG A CA 1
ATOM 2074 C C . ARG A 1 266 ? 4.669 -2.020 50.647 1.00 52.25 266 ARG A C 1
ATOM 2076 O O . ARG A 1 266 ? 5.312 -2.252 49.627 1.00 52.25 266 ARG A O 1
ATOM 2083 N N . GLU A 1 267 ? 3.772 -1.043 50.743 1.00 50.81 267 GLU A N 1
ATOM 2084 C CA . GLU A 1 267 ? 3.532 -0.069 49.675 1.00 50.81 267 GLU A CA 1
ATOM 2085 C C . GLU A 1 267 ? 4.776 0.787 49.462 1.00 50.81 267 GLU A C 1
ATOM 2087 O O . GLU A 1 267 ? 5.301 0.814 48.355 1.00 50.81 267 GLU A O 1
ATOM 2092 N N . LEU A 1 268 ? 5.333 1.352 50.537 1.00 52.41 268 LEU A N 1
ATOM 2093 C CA . LEU A 1 268 ? 6.572 2.123 50.483 1.00 52.41 268 LEU A CA 1
ATOM 2094 C C . LEU A 1 268 ? 7.720 1.295 49.881 1.00 52.41 268 LEU A C 1
ATOM 2096 O O . LEU A 1 268 ? 8.363 1.745 48.942 1.00 52.41 268 LEU A O 1
ATOM 2100 N N . LEU A 1 269 ? 7.908 0.046 50.330 1.00 57.72 269 LEU A N 1
ATOM 2101 C CA . LEU A 1 269 ? 8.929 -0.861 49.790 1.00 57.72 269 LEU A CA 1
ATOM 2102 C C . LEU A 1 269 ? 8.727 -1.158 48.294 1.00 57.72 269 LEU A C 1
ATOM 2104 O O . LEU A 1 269 ? 9.693 -1.183 47.535 1.00 57.72 269 LEU A O 1
ATOM 2108 N N . THR A 1 270 ? 7.484 -1.363 47.852 1.00 53.91 270 THR A N 1
ATOM 2109 C CA . THR A 1 270 ? 7.163 -1.634 46.439 1.00 53.91 270 THR A CA 1
ATOM 2110 C C . THR A 1 270 ? 7.404 -0.398 45.576 1.00 53.91 270 THR A C 1
ATOM 2112 O O . THR A 1 270 ? 7.965 -0.516 44.486 1.00 53.91 270 THR A O 1
ATOM 2115 N N . VAL A 1 271 ? 7.042 0.789 46.070 1.00 54.66 271 VAL A N 1
ATOM 2116 C CA . VAL A 1 271 ? 7.312 2.073 45.410 1.00 54.66 271 VAL A CA 1
ATOM 2117 C C . VAL A 1 271 ? 8.814 2.315 45.301 1.00 54.66 271 VAL A C 1
ATOM 2119 O O . VAL A 1 271 ? 9.292 2.635 44.217 1.00 54.66 271 VAL A O 1
ATOM 2122 N N . THR A 1 272 ? 9.576 2.079 46.371 1.00 60.31 272 THR A N 1
ATOM 2123 C CA . THR A 1 272 ? 11.037 2.229 46.369 1.00 60.31 272 THR A CA 1
ATOM 2124 C C . THR A 1 272 ? 11.710 1.248 45.409 1.00 60.31 272 THR A C 1
ATOM 2126 O O . THR A 1 272 ? 12.529 1.665 44.594 1.00 60.31 272 THR A O 1
ATOM 2129 N N . ILE A 1 273 ? 11.341 -0.037 45.434 1.00 65.31 273 ILE A N 1
ATOM 2130 C CA . ILE A 1 273 ? 11.885 -1.045 44.506 1.00 65.31 273 ILE A CA 1
ATOM 2131 C C . ILE A 1 273 ? 11.545 -0.687 43.055 1.00 65.31 273 ILE A C 1
ATOM 2133 O O . ILE A 1 273 ?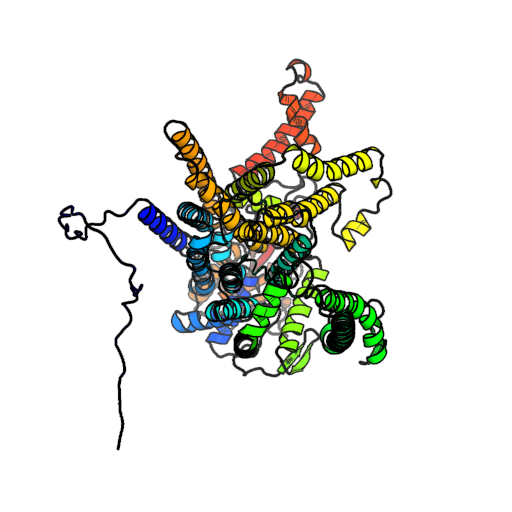 12.395 -0.803 42.175 1.00 65.31 273 ILE A O 1
ATOM 2137 N N . SER A 1 274 ? 10.324 -0.212 42.800 1.00 58.25 274 SER A N 1
ATOM 2138 C CA . SER A 1 274 ? 9.890 0.171 41.453 1.00 58.25 274 SER A CA 1
ATOM 2139 C C . SER A 1 274 ? 10.577 1.446 40.964 1.00 58.25 274 SER A C 1
ATOM 2141 O O . SER A 1 274 ? 10.925 1.529 39.790 1.00 58.25 274 SER A O 1
ATOM 2143 N N . ALA A 1 275 ? 10.837 2.411 41.850 1.00 63.00 275 ALA A N 1
ATOM 2144 C CA . ALA A 1 275 ? 11.634 3.594 41.540 1.00 63.00 275 ALA A CA 1
ATOM 2145 C C . ALA A 1 275 ? 13.083 3.216 41.188 1.00 63.00 275 ALA A C 1
ATOM 2147 O O . ALA A 1 275 ? 13.596 3.661 40.165 1.00 63.00 275 ALA A O 1
ATOM 2148 N N . LEU A 1 276 ? 13.714 2.337 41.977 1.00 70.31 276 LEU A N 1
ATOM 2149 C CA . LEU A 1 276 ? 15.076 1.849 41.728 1.00 70.31 276 LEU A CA 1
ATOM 2150 C C . LEU A 1 276 ? 15.180 1.062 40.412 1.00 70.31 276 LEU A C 1
ATOM 2152 O O . LEU A 1 276 ? 16.107 1.283 39.634 1.00 70.31 276 LEU A O 1
ATOM 2156 N N . LEU A 1 277 ? 14.207 0.191 40.126 1.00 68.69 277 LEU A N 1
ATOM 2157 C CA . LEU A 1 277 ? 14.099 -0.502 38.838 1.00 68.69 277 LEU A CA 1
ATOM 2158 C C . LEU A 1 277 ? 13.889 0.477 37.683 1.00 68.69 277 LEU A C 1
ATOM 2160 O O . LEU A 1 277 ? 14.528 0.322 36.648 1.00 68.69 277 LEU A O 1
ATOM 2164 N N . GLY A 1 278 ? 13.042 1.493 37.862 1.00 69.62 278 GLY A N 1
ATOM 2165 C CA . GLY A 1 278 ? 12.826 2.547 36.874 1.00 69.62 278 GLY A CA 1
ATOM 2166 C C . GLY A 1 278 ? 14.121 3.273 36.527 1.00 69.62 278 GLY A C 1
ATOM 2167 O O . GLY A 1 278 ? 14.456 3.382 35.354 1.00 69.62 278 GLY A O 1
ATOM 2168 N N . VAL A 1 279 ? 14.892 3.683 37.539 1.00 73.75 279 VAL A N 1
ATOM 2169 C CA . VAL A 1 279 ? 16.199 4.334 37.350 1.00 73.75 279 VAL A CA 1
ATOM 2170 C C . VAL A 1 279 ? 17.187 3.395 36.650 1.00 73.75 279 VAL A C 1
ATOM 2172 O O . VAL A 1 279 ? 17.853 3.807 35.702 1.00 73.75 279 VAL A O 1
ATOM 2175 N N . GLY A 1 280 ? 17.251 2.124 37.060 1.00 77.62 280 GLY A N 1
ATOM 2176 C CA . GLY A 1 280 ? 18.108 1.121 36.422 1.00 77.62 280 GLY A CA 1
ATOM 2177 C C . GLY A 1 280 ? 17.754 0.877 34.951 1.00 77.62 280 GLY A C 1
ATOM 2178 O O . GLY A 1 280 ? 18.640 0.824 34.100 1.00 77.62 280 GLY A O 1
ATOM 2179 N N . VAL A 1 281 ? 16.461 0.797 34.628 1.00 71.56 281 VAL A N 1
ATOM 2180 C CA . VAL A 1 281 ? 15.974 0.674 33.248 1.00 71.56 281 VAL A CA 1
ATOM 2181 C C . VAL A 1 281 ? 16.282 1.941 32.451 1.00 71.56 281 VAL A C 1
ATOM 2183 O O . VAL A 1 281 ? 16.773 1.824 31.335 1.00 71.56 281 VAL A O 1
ATOM 2186 N N . SER A 1 282 ? 16.081 3.138 33.007 1.00 72.62 282 SER A N 1
ATOM 2187 C CA . SER A 1 282 ? 16.423 4.402 32.342 1.00 72.62 282 SER A CA 1
ATOM 2188 C C . SER A 1 282 ? 17.910 4.514 32.030 1.00 72.62 282 SER A C 1
ATOM 2190 O O . SER A 1 282 ? 18.263 4.925 30.927 1.00 72.62 282 SER A O 1
ATOM 2192 N N . LEU A 1 283 ? 18.787 4.101 32.949 1.00 78.69 283 LEU A N 1
ATOM 2193 C CA . LEU A 1 283 ? 20.229 4.031 32.699 1.00 78.69 283 LEU A CA 1
ATOM 2194 C C . LEU A 1 283 ? 20.548 3.064 31.555 1.00 78.69 283 LEU A C 1
ATOM 2196 O O . LEU A 1 283 ? 21.322 3.401 30.662 1.00 78.69 283 LEU A O 1
ATOM 2200 N N . LEU A 1 284 ? 19.915 1.890 31.544 1.00 77.31 284 LEU A N 1
ATOM 2201 C CA . LEU A 1 284 ? 20.152 0.862 30.532 1.00 77.31 284 LEU A CA 1
ATOM 2202 C C . LEU A 1 284 ? 19.618 1.277 29.152 1.00 77.31 284 LEU A C 1
ATOM 2204 O O . LEU A 1 284 ? 20.305 1.088 28.151 1.00 77.31 284 LEU A O 1
ATOM 2208 N N . VAL A 1 285 ? 18.441 1.905 29.099 1.00 73.12 285 VAL A N 1
ATOM 2209 C CA . VAL A 1 285 ? 17.846 2.483 27.884 1.00 73.12 285 VAL A CA 1
ATOM 2210 C C . VAL A 1 285 ? 18.690 3.641 27.362 1.00 73.12 285 VAL A C 1
ATOM 2212 O O . VAL A 1 285 ? 18.935 3.703 26.163 1.00 73.12 285 VAL A O 1
ATOM 2215 N N . SER A 1 286 ? 19.187 4.519 28.236 1.00 79.88 286 SER A N 1
ATOM 2216 C CA . SER A 1 286 ? 20.058 5.634 27.835 1.00 79.88 286 SER A CA 1
ATOM 2217 C C . SER A 1 286 ? 21.385 5.126 27.293 1.00 79.88 286 SER A C 1
ATOM 2219 O O . SER A 1 286 ? 21.822 5.547 26.228 1.00 79.88 286 SER A O 1
ATOM 2221 N N . TYR A 1 287 ? 22.002 4.162 27.980 1.00 80.75 287 TYR A N 1
ATOM 2222 C CA . TYR A 1 287 ? 23.216 3.509 27.505 1.00 80.75 287 TYR A CA 1
ATOM 2223 C C . TYR A 1 287 ? 22.998 2.839 26.147 1.00 80.75 287 TYR A C 1
ATOM 2225 O O . TYR A 1 287 ? 23.786 3.045 25.227 1.00 80.75 287 TYR A O 1
ATOM 2233 N N . PHE A 1 288 ? 21.915 2.072 26.006 1.00 73.31 288 PHE A N 1
ATOM 2234 C CA . PHE A 1 288 ? 21.569 1.400 24.760 1.00 73.31 288 PHE A CA 1
ATOM 2235 C C . PHE A 1 288 ? 21.309 2.401 23.633 1.00 73.31 288 PHE A C 1
ATOM 2237 O O . PHE A 1 288 ? 21.885 2.260 22.558 1.00 73.31 288 PHE A O 1
ATOM 2244 N N . TYR A 1 289 ? 20.515 3.446 23.879 1.00 75.12 289 TYR A N 1
ATOM 2245 C CA . TYR A 1 289 ? 20.272 4.509 22.910 1.00 75.12 289 TYR A CA 1
ATOM 2246 C C . TYR A 1 289 ? 21.587 5.129 22.450 1.00 75.12 289 TYR A C 1
ATOM 2248 O O . TYR A 1 289 ? 21.864 5.171 21.258 1.00 75.12 289 TYR A O 1
ATOM 2256 N N . VAL A 1 290 ? 22.448 5.540 23.379 1.00 79.94 290 VAL A N 1
ATOM 2257 C CA . VAL A 1 290 ? 23.713 6.183 23.020 1.00 79.94 290 VAL A CA 1
ATOM 2258 C C . VAL A 1 290 ? 24.645 5.231 22.281 1.00 79.94 290 VAL A C 1
ATOM 2260 O O . VAL A 1 290 ? 25.293 5.636 21.321 1.00 79.94 290 VAL A O 1
ATOM 2263 N N . ARG A 1 291 ? 24.718 3.962 22.679 1.00 73.88 291 ARG A N 1
ATOM 2264 C CA . ARG A 1 291 ? 25.631 3.003 22.046 1.00 73.88 291 ARG A CA 1
ATOM 2265 C C . ARG A 1 291 ? 25.150 2.452 20.716 1.00 73.88 291 ARG A C 1
ATOM 2267 O O . ARG A 1 291 ? 25.994 2.070 19.916 1.00 73.88 291 ARG A O 1
ATOM 2274 N N . VAL A 1 292 ? 23.842 2.356 20.517 1.00 62.28 292 VAL A N 1
ATOM 2275 C CA . VAL A 1 292 ? 23.260 1.609 19.395 1.00 62.28 292 VAL A CA 1
ATOM 2276 C C . VAL A 1 292 ? 22.466 2.518 18.468 1.00 62.28 292 VAL A C 1
ATOM 2278 O O . VAL A 1 292 ? 22.561 2.383 17.254 1.00 62.28 292 VAL A O 1
ATOM 2281 N N . LEU A 1 293 ? 21.690 3.449 19.023 1.00 54.47 293 LEU A N 1
ATOM 2282 C CA . LEU A 1 293 ? 20.729 4.246 18.259 1.00 54.47 293 LEU A CA 1
ATOM 2283 C C . LEU A 1 293 ? 21.238 5.648 17.917 1.00 54.47 293 LEU A C 1
ATOM 2285 O O . LEU A 1 293 ? 20.833 6.189 16.895 1.00 54.47 293 LEU A O 1
ATOM 2289 N N . SER A 1 294 ? 22.131 6.234 18.717 1.00 66.19 294 SER A N 1
ATOM 2290 C CA . SER A 1 294 ? 22.519 7.642 18.560 1.00 66.19 294 SER A CA 1
ATOM 2291 C C . SER A 1 294 ? 23.362 7.956 17.334 1.00 66.19 294 SER A C 1
ATOM 2293 O O . SER A 1 294 ? 23.396 9.107 16.914 1.00 66.19 294 SER A O 1
ATOM 2295 N N . ASP A 1 295 ? 23.997 6.942 16.741 1.00 60.12 295 ASP A N 1
ATOM 2296 C CA . ASP A 1 295 ? 24.619 7.088 15.423 1.00 60.12 295 ASP A CA 1
ATOM 2297 C C . ASP A 1 295 ? 23.572 7.363 14.328 1.00 60.12 295 ASP A C 1
ATOM 2299 O O . ASP A 1 295 ? 23.901 7.960 13.310 1.00 60.12 295 ASP A O 1
ATOM 2303 N N . SER A 1 296 ? 22.325 6.946 14.553 1.00 48.25 296 SER A N 1
ATOM 2304 C CA . SER A 1 296 ? 21.203 7.026 13.606 1.00 48.25 296 SER A CA 1
ATOM 2305 C C . SER A 1 296 ? 20.249 8.182 13.941 1.00 48.25 296 SER A C 1
ATOM 2307 O O . SER A 1 296 ? 19.607 8.754 13.068 1.00 48.25 296 SER A O 1
ATOM 2309 N N . LEU A 1 297 ? 20.139 8.522 15.230 1.00 56.31 297 LEU A N 1
ATOM 2310 C CA . LEU A 1 297 ? 19.294 9.592 15.767 1.00 56.31 297 LEU A CA 1
ATOM 2311 C C . LEU A 1 297 ? 20.108 10.459 16.745 1.00 56.31 297 LEU A C 1
ATOM 2313 O O . LEU A 1 297 ? 19.912 10.382 17.963 1.00 56.31 297 LEU A O 1
ATOM 2317 N N . PRO A 1 298 ? 21.076 11.250 16.261 1.00 69.12 298 PRO A N 1
ATOM 2318 C CA . PRO A 1 298 ? 21.840 12.135 17.128 1.00 69.12 298 PRO A CA 1
ATOM 2319 C C . PRO A 1 298 ? 20.931 13.222 17.710 1.00 69.12 298 PRO A C 1
ATOM 2321 O O . PRO A 1 298 ? 20.069 13.768 17.018 1.00 69.12 298 PRO A O 1
ATOM 2324 N N . MET A 1 299 ? 21.110 13.547 18.992 1.00 68.06 299 MET A N 1
ATOM 2325 C CA . MET A 1 299 ? 20.431 14.711 19.561 1.00 68.06 299 MET A CA 1
ATOM 2326 C C . MET A 1 299 ? 20.985 16.004 18.947 1.00 68.06 299 MET A C 1
ATOM 2328 O O . MET A 1 299 ? 22.140 16.033 18.513 1.00 68.06 299 MET A O 1
ATOM 2332 N N . PRO A 1 300 ? 20.191 17.088 18.913 1.00 65.00 300 PRO A N 1
ATOM 2333 C CA . PRO A 1 300 ? 20.660 18.382 18.435 1.00 65.00 300 PRO A CA 1
ATOM 2334 C C . PRO A 1 300 ? 21.957 18.798 19.144 1.00 65.00 300 PRO A C 1
ATOM 2336 O O . PRO A 1 300 ? 22.007 18.851 20.369 1.00 65.00 300 PRO A O 1
ATOM 2339 N N . GLY A 1 301 ? 23.006 19.078 18.367 1.00 72.50 301 GLY A N 1
ATOM 2340 C CA . GLY A 1 301 ? 24.335 19.426 18.883 1.00 72.50 301 GLY A CA 1
ATOM 2341 C C . GLY A 1 301 ? 25.323 18.258 18.979 1.00 72.50 301 GLY A C 1
ATOM 2342 O O . GLY A 1 301 ? 26.506 18.501 19.210 1.00 72.50 301 GLY A O 1
ATOM 2343 N N . TRP A 1 302 ? 24.891 17.011 18.754 1.00 82.00 302 TRP A N 1
ATOM 2344 C CA . TRP A 1 302 ? 25.798 15.863 18.676 1.00 82.00 302 TRP A CA 1
ATOM 2345 C C . TRP A 1 302 ? 26.414 15.779 17.284 1.00 82.00 302 TRP A C 1
ATOM 2347 O O . TRP A 1 302 ? 25.699 15.717 16.285 1.00 82.00 302 TRP A O 1
ATOM 2357 N N . LYS A 1 303 ? 27.744 15.735 17.214 1.00 78.19 303 LYS A N 1
ATOM 2358 C CA . LYS A 1 303 ? 28.501 15.646 15.960 1.00 78.19 303 LYS A CA 1
ATOM 2359 C C . LYS A 1 303 ? 29.676 14.685 16.088 1.00 78.19 303 LYS A C 1
ATOM 2361 O O . LYS A 1 303 ? 30.160 14.423 17.189 1.00 78.19 303 LYS A O 1
ATOM 2366 N N . ARG A 1 304 ? 30.143 14.163 14.952 1.00 76.38 304 ARG A N 1
ATOM 2367 C CA . ARG A 1 304 ? 31.405 13.423 14.872 1.00 76.38 304 ARG A CA 1
ATOM 2368 C C . ARG A 1 304 ? 32.501 14.337 14.341 1.00 76.38 304 ARG A C 1
ATOM 2370 O O . ARG A 1 304 ? 32.358 14.889 13.257 1.00 76.38 304 ARG A O 1
ATOM 2377 N N . GLU A 1 305 ? 33.600 14.435 15.076 1.00 77.12 305 GLU A N 1
ATOM 2378 C CA . GLU A 1 305 ? 34.841 15.064 14.619 1.00 77.12 305 GLU A CA 1
ATOM 2379 C C . GLU A 1 305 ? 35.963 14.027 14.729 1.00 77.12 305 GLU A C 1
ATOM 2381 O O . GLU A 1 305 ? 36.123 13.382 15.761 1.00 77.12 305 GLU A O 1
ATOM 2386 N N . ASN A 1 306 ? 36.698 13.799 13.634 1.00 77.56 306 ASN A N 1
ATOM 2387 C CA . ASN A 1 306 ? 37.813 12.840 13.563 1.00 77.56 306 ASN A CA 1
ATOM 2388 C C . ASN A 1 306 ? 37.477 11.409 14.034 1.00 77.56 306 ASN A C 1
ATOM 2390 O O . ASN A 1 306 ? 38.317 10.698 14.576 1.00 77.56 306 ASN A O 1
ATOM 2394 N N . GLY A 1 307 ? 36.234 10.966 13.816 1.00 70.50 307 GLY A N 1
ATOM 2395 C CA . GLY A 1 307 ? 35.771 9.632 14.210 1.00 70.50 307 GLY A CA 1
ATOM 2396 C C . GLY A 1 307 ? 35.307 9.519 15.665 1.00 70.50 307 GLY A C 1
ATOM 2397 O O . GLY A 1 307 ? 34.711 8.497 16.019 1.00 70.50 307 GLY A O 1
ATOM 2398 N N . GLU A 1 308 ? 35.475 10.568 16.470 1.00 73.88 308 GLU A N 1
ATOM 2399 C CA . GLU A 1 308 ? 35.013 10.643 17.852 1.00 73.88 308 GLU A CA 1
ATOM 2400 C C . GLU A 1 308 ? 33.732 11.469 17.970 1.00 73.88 308 GLU A C 1
ATOM 2402 O O . GLU A 1 308 ? 33.481 12.407 17.216 1.00 73.88 308 GLU A O 1
ATOM 2407 N N . TRP A 1 309 ? 32.876 11.081 18.912 1.00 74.00 309 TRP A N 1
ATOM 2408 C CA . TRP A 1 309 ? 31.632 11.791 19.179 1.00 74.00 309 TRP A CA 1
ATOM 2409 C C . TRP A 1 309 ? 31.867 12.954 20.131 1.00 74.00 309 TRP A C 1
ATOM 2411 O O . TRP A 1 309 ? 32.429 12.768 21.212 1.00 74.00 309 TRP A O 1
ATOM 2421 N N . ILE A 1 310 ? 31.342 14.115 19.754 1.00 79.81 310 ILE A N 1
ATOM 2422 C CA . ILE A 1 310 ? 31.225 15.291 20.604 1.00 79.81 310 ILE A CA 1
ATOM 2423 C C . ILE A 1 310 ? 29.727 15.530 20.820 1.00 79.81 310 ILE A C 1
ATOM 2425 O O . ILE A 1 310 ? 29.016 15.789 19.845 1.00 79.81 310 ILE A O 1
ATOM 2429 N N . PRO A 1 311 ? 29.219 15.427 22.060 1.00 81.25 311 PRO A N 1
ATOM 2430 C CA . PRO A 1 311 ? 29.946 15.173 23.307 1.00 81.25 311 PRO A CA 1
ATOM 2431 C C . PRO A 1 311 ? 30.315 13.687 23.532 1.00 81.25 311 PRO A C 1
ATOM 2433 O O . PRO A 1 311 ? 29.860 12.783 22.823 1.00 81.25 311 PRO A O 1
ATOM 2436 N N . SER A 1 312 ? 31.165 13.426 24.534 1.00 82.94 312 SER A N 1
ATOM 2437 C CA . SER A 1 312 ? 31.677 12.081 24.859 1.00 82.94 312 SER A CA 1
ATOM 2438 C C . SER A 1 312 ? 30.555 11.089 25.209 1.00 82.94 312 SER A C 1
ATOM 2440 O O . SER A 1 312 ? 29.450 11.485 25.574 1.00 82.94 312 SER A O 1
ATOM 2442 N N . LEU A 1 313 ? 30.815 9.773 25.142 1.00 79.88 313 LEU A N 1
ATOM 2443 C CA . LEU A 1 313 ? 29.812 8.735 25.454 1.00 79.88 313 LEU A CA 1
ATOM 2444 C C . LEU A 1 313 ? 29.085 8.989 26.786 1.00 79.88 313 LEU A C 1
ATOM 2446 O O . LEU A 1 313 ? 27.865 8.878 26.852 1.00 79.88 313 LEU A O 1
ATOM 2450 N N . THR A 1 314 ? 29.832 9.329 27.834 1.00 82.94 314 THR A N 1
ATOM 2451 C CA . THR A 1 314 ? 29.287 9.560 29.175 1.00 82.94 314 THR A CA 1
ATOM 2452 C C . THR A 1 314 ? 28.358 10.770 29.199 1.00 82.94 314 THR A C 1
ATOM 2454 O O . THR A 1 314 ? 27.259 10.679 29.736 1.00 82.94 314 THR A O 1
ATOM 2457 N N . GLN A 1 315 ? 28.757 11.876 28.566 1.00 83.19 315 GLN A N 1
ATOM 2458 C CA . GLN A 1 315 ? 27.918 13.073 28.443 1.00 83.19 315 GLN A CA 1
ATOM 2459 C C . GLN A 1 315 ? 26.657 12.791 27.632 1.00 83.19 315 GLN A C 1
ATOM 2461 O O . GLN A 1 315 ? 25.565 13.130 28.066 1.00 83.19 315 GLN A O 1
ATOM 2466 N N . ARG A 1 316 ? 26.780 12.057 26.527 1.00 85.06 316 ARG A N 1
ATOM 2467 C CA . ARG A 1 316 ? 25.633 11.631 25.723 1.00 85.06 316 ARG A CA 1
ATOM 2468 C C . ARG A 1 316 ? 24.644 10.782 26.518 1.00 85.06 316 ARG A C 1
ATOM 2470 O O . ARG A 1 316 ? 23.437 10.973 26.404 1.00 85.06 316 ARG A O 1
ATOM 2477 N N . VAL A 1 317 ? 25.133 9.862 27.357 1.00 82.94 317 VAL A N 1
ATOM 2478 C CA . VAL A 1 317 ? 24.261 9.072 28.247 1.00 82.94 317 VAL A CA 1
ATOM 2479 C C . VAL A 1 317 ? 23.574 9.981 29.255 1.00 82.94 317 VAL A C 1
ATOM 2481 O O . VAL A 1 317 ? 22.378 9.823 29.472 1.00 82.94 317 VAL A O 1
ATOM 2484 N N . LEU A 1 318 ? 24.291 10.948 29.828 1.00 83.75 318 LEU A N 1
ATOM 2485 C CA . LEU A 1 318 ? 23.738 11.909 30.782 1.00 83.75 318 LEU A CA 1
ATOM 2486 C C . LEU A 1 318 ? 22.723 12.871 30.155 1.00 83.75 318 LEU A C 1
ATOM 2488 O O . LEU A 1 318 ? 21.775 13.242 30.830 1.00 83.75 318 LEU A O 1
ATOM 2492 N N . GLU A 1 319 ? 22.875 13.243 28.887 1.00 83.81 319 GLU A N 1
ATOM 2493 C CA . GLU A 1 319 ? 21.922 14.098 28.168 1.00 83.81 319 GLU A CA 1
ATOM 2494 C C . GLU A 1 319 ? 20.628 13.351 27.807 1.00 83.81 319 GLU A C 1
ATOM 2496 O O . GLU A 1 319 ? 19.539 13.921 27.848 1.00 83.81 319 GLU A O 1
ATOM 2501 N N . VAL A 1 320 ? 20.722 12.046 27.529 1.00 81.94 320 VAL A N 1
ATOM 2502 C CA . VAL A 1 320 ? 19.562 11.180 27.243 1.00 81.94 320 VAL A CA 1
ATOM 2503 C C . VAL A 1 320 ? 18.879 10.695 28.521 1.00 81.94 320 VAL A C 1
ATOM 2505 O O . VAL A 1 320 ? 17.670 10.451 28.526 1.00 81.94 320 VAL A O 1
ATOM 2508 N N . LEU A 1 321 ? 19.627 10.566 29.619 1.00 82.44 321 LEU A N 1
ATOM 2509 C CA . LEU A 1 321 ? 19.133 10.015 30.877 1.00 82.44 321 LEU A CA 1
ATOM 2510 C C . LEU A 1 321 ? 17.886 10.728 31.417 1.00 82.44 321 LEU A C 1
ATOM 2512 O O . LEU A 1 321 ? 16.962 10.013 31.797 1.00 82.44 321 LEU A O 1
ATOM 2516 N N . PRO A 1 322 ? 17.776 12.072 31.413 1.00 80.00 322 PRO A N 1
ATOM 2517 C CA . PRO A 1 322 ? 16.559 12.775 31.806 1.00 80.00 322 PRO A CA 1
ATOM 2518 C C . PRO A 1 322 ? 15.338 12.363 30.982 1.00 80.00 322 PRO A C 1
ATOM 2520 O O . PRO A 1 322 ? 14.269 12.159 31.548 1.00 80.00 322 PRO A O 1
ATOM 2523 N N . LEU A 1 323 ? 15.491 12.180 29.668 1.00 70.81 323 LEU A N 1
ATOM 2524 C CA . LEU A 1 323 ? 14.416 11.750 28.767 1.00 70.81 323 LEU A CA 1
ATOM 2525 C C . LEU A 1 323 ? 14.005 10.296 29.029 1.00 70.81 323 LEU A C 1
ATOM 2527 O O . LEU A 1 323 ? 12.817 9.996 29.158 1.00 70.81 323 LEU A O 1
ATOM 2531 N N . ALA A 1 324 ? 14.974 9.392 29.180 1.00 72.44 324 ALA A N 1
ATOM 2532 C CA . ALA A 1 324 ? 14.704 8.002 29.542 1.00 72.44 324 ALA A CA 1
ATOM 2533 C C . ALA A 1 324 ? 14.131 7.871 30.966 1.00 72.44 324 ALA A C 1
ATOM 2535 O O . ALA A 1 324 ? 13.319 6.983 31.235 1.00 72.44 324 ALA A O 1
ATOM 2536 N N . ALA A 1 325 ? 14.535 8.745 31.889 1.00 73.62 325 ALA A N 1
ATOM 2537 C CA . ALA A 1 325 ? 14.003 8.836 33.244 1.00 73.62 325 ALA A CA 1
ATOM 2538 C C . ALA A 1 325 ? 12.560 9.338 33.232 1.00 73.62 325 ALA A C 1
ATOM 2540 O O . ALA A 1 325 ? 11.705 8.688 33.823 1.00 73.62 325 ALA A O 1
ATOM 2541 N N . LEU A 1 326 ? 12.260 10.407 32.490 1.00 69.50 326 LEU A N 1
ATOM 2542 C CA . LEU A 1 326 ? 10.904 10.932 32.288 1.00 69.50 326 LEU A CA 1
ATOM 2543 C C . LEU A 1 326 ? 9.939 9.886 31.715 1.00 69.50 326 LEU A C 1
ATOM 2545 O O . LEU A 1 326 ? 8.757 9.902 32.047 1.00 69.50 326 LEU A O 1
ATOM 2549 N N . LEU A 1 327 ? 10.431 8.959 30.890 1.00 62.94 327 LEU A N 1
ATOM 2550 C CA . LEU A 1 327 ? 9.615 7.891 30.311 1.00 62.94 327 LEU A CA 1
ATOM 2551 C C . LEU A 1 327 ? 9.462 6.682 31.244 1.00 62.94 327 LEU A C 1
ATOM 2553 O O . LEU A 1 327 ? 8.346 6.213 31.465 1.00 62.94 327 LEU A O 1
ATOM 2557 N N . CYS A 1 328 ? 10.557 6.151 31.795 1.00 63.09 328 CYS A N 1
ATOM 2558 C CA . CYS A 1 328 ? 10.522 4.870 32.506 1.00 63.09 328 CYS A CA 1
ATOM 2559 C C . CYS A 1 328 ? 10.302 5.012 34.015 1.00 63.09 328 CYS A C 1
ATOM 2561 O O . CYS A 1 328 ? 9.625 4.167 34.594 1.00 63.09 328 CYS A O 1
ATOM 2563 N N . VAL A 1 329 ? 10.813 6.062 34.668 1.00 62.94 329 VAL A N 1
ATOM 2564 C CA . VAL A 1 329 ? 10.704 6.217 36.130 1.00 62.94 329 VAL A CA 1
ATOM 2565 C C . VAL A 1 329 ? 9.260 6.493 36.555 1.00 62.94 329 VAL A C 1
ATOM 2567 O O . VAL A 1 329 ? 8.766 5.733 37.390 1.00 62.94 329 VAL A O 1
ATOM 2570 N N . PRO A 1 330 ? 8.521 7.459 35.968 1.00 59.00 330 PRO A N 1
ATOM 2571 C CA . PRO A 1 330 ? 7.103 7.627 36.252 1.00 59.00 330 PRO A CA 1
ATOM 2572 C C . PRO A 1 330 ? 6.317 6.364 35.943 1.00 59.00 330 PRO A C 1
ATOM 2574 O O . PRO A 1 330 ? 5.497 5.977 36.756 1.00 59.00 330 PRO A O 1
ATOM 2577 N N . MET A 1 331 ? 6.603 5.669 34.837 1.00 58.28 331 MET A N 1
ATOM 2578 C CA . MET A 1 331 ? 5.884 4.449 34.468 1.00 58.28 331 MET A CA 1
ATOM 2579 C C . MET A 1 331 ? 6.144 3.300 35.452 1.00 58.28 331 MET A C 1
ATOM 2581 O O . MET A 1 331 ? 5.204 2.607 35.829 1.00 58.28 331 MET A O 1
ATOM 2585 N N . CYS A 1 332 ? 7.380 3.112 35.919 1.00 59.56 332 CYS A N 1
ATOM 2586 C CA . CYS A 1 332 ? 7.734 2.101 36.915 1.00 59.56 332 CYS A CA 1
ATOM 2587 C C . CYS A 1 332 ? 7.185 2.448 38.302 1.00 59.56 332 CYS A C 1
ATOM 2589 O O . CYS A 1 332 ? 6.565 1.590 38.925 1.00 59.56 332 CYS A O 1
ATOM 2591 N N . ILE A 1 333 ? 7.336 3.696 38.760 1.00 57.59 333 ILE A N 1
ATOM 2592 C CA . ILE A 1 333 ? 6.729 4.186 40.007 1.00 57.59 333 ILE A CA 1
ATOM 2593 C C . ILE A 1 333 ? 5.215 4.002 39.940 1.00 57.59 333 ILE A C 1
ATOM 2595 O O . ILE A 1 333 ? 4.628 3.424 40.842 1.00 57.59 333 ILE A O 1
ATOM 2599 N N . PHE A 1 334 ? 4.585 4.399 38.842 1.00 53.91 334 PHE A N 1
ATOM 2600 C CA . PHE A 1 334 ? 3.152 4.266 38.615 1.00 53.91 334 PHE A CA 1
ATOM 2601 C C . PHE A 1 334 ? 2.691 2.803 38.566 1.00 53.91 334 PHE A C 1
ATOM 2603 O O . PHE A 1 334 ? 1.713 2.455 39.223 1.00 53.91 334 PHE A O 1
ATOM 2610 N N . CYS A 1 335 ? 3.418 1.913 37.883 1.00 55.06 335 CYS A N 1
ATOM 2611 C CA . CYS A 1 335 ? 3.156 0.469 37.908 1.00 55.06 335 CYS A CA 1
ATOM 2612 C C . CYS A 1 335 ? 3.300 -0.122 39.318 1.00 55.06 335 CYS A C 1
ATOM 2614 O O . CYS A 1 335 ? 2.514 -0.989 39.696 1.00 55.06 335 CYS A O 1
ATOM 2616 N N . GLY A 1 336 ? 4.284 0.349 40.089 1.00 59.00 336 GLY A N 1
ATOM 2617 C CA . GLY A 1 336 ? 4.533 -0.067 41.468 1.00 59.00 336 GLY A CA 1
ATOM 2618 C C . GLY A 1 336 ? 3.460 0.415 42.444 1.00 59.00 336 GLY A C 1
ATOM 2619 O O . GLY A 1 336 ? 2.939 -0.381 43.222 1.00 59.00 336 GLY A O 1
ATOM 2620 N N . VAL A 1 337 ? 3.082 1.695 42.363 1.00 53.16 337 VAL A N 1
ATOM 2621 C CA . VAL A 1 337 ? 2.037 2.342 43.179 1.00 53.16 337 VAL A CA 1
ATOM 2622 C C . VAL A 1 337 ? 0.662 1.739 42.879 1.00 53.16 337 VAL A C 1
ATOM 2624 O O . VAL A 1 337 ? -0.112 1.451 43.789 1.00 53.16 337 VAL A O 1
ATOM 2627 N N . HIS A 1 338 ? 0.349 1.493 41.605 1.00 49.22 338 HIS A N 1
ATOM 2628 C CA . HIS A 1 338 ? -0.971 1.013 41.190 1.00 49.22 338 HIS A CA 1
ATOM 2629 C C . HIS A 1 338 ? -1.093 -0.505 41.094 1.00 49.22 338 HIS A C 1
ATOM 2631 O O . HIS A 1 338 ? -2.144 -0.997 40.689 1.00 49.22 338 HIS A O 1
ATOM 2637 N N . TRP A 1 339 ? -0.091 -1.270 41.534 1.00 52.03 339 TRP A N 1
ATOM 2638 C CA . TRP A 1 339 ? -0.160 -2.733 41.555 1.00 52.03 339 TRP A CA 1
ATOM 2639 C C . TRP A 1 339 ? -1.356 -3.259 42.379 1.00 52.03 339 TRP A C 1
ATOM 2641 O O . TRP A 1 339 ? -1.831 -4.368 42.124 1.00 52.03 339 TRP A O 1
ATOM 2651 N N . HIS A 1 340 ? -1.908 -2.479 43.330 1.00 48.50 340 HIS A N 1
ATOM 2652 C CA . HIS A 1 340 ? -2.983 -2.934 44.234 1.00 48.50 340 HIS A CA 1
ATOM 2653 C C . HIS A 1 340 ? -4.228 -2.028 44.440 1.00 48.50 340 HIS A C 1
ATOM 2655 O O . HIS A 1 340 ? -5.111 -2.445 45.183 1.00 48.50 340 HIS A O 1
ATOM 2661 N N . SER A 1 341 ? -4.419 -0.895 43.744 1.00 43.19 341 SER A N 1
ATOM 2662 C CA . SER A 1 341 ? -5.652 -0.061 43.853 1.00 43.19 341 SER A CA 1
ATOM 2663 C C . SER A 1 341 ? -6.386 0.096 42.506 1.00 43.19 341 SER A C 1
ATOM 2665 O O . SER A 1 341 ? -5.772 -0.116 41.459 1.00 43.19 341 SER A O 1
ATOM 2667 N N . PRO A 1 342 ? -7.703 0.390 42.481 1.00 45.75 342 PRO A N 1
ATOM 2668 C CA . PRO A 1 342 ? -8.803 -0.516 42.153 1.00 45.75 342 PRO A CA 1
ATOM 2669 C C . PRO A 1 342 ? -8.947 -0.859 40.651 1.00 45.75 342 PRO A C 1
ATOM 2671 O O . PRO A 1 342 ? -10.049 -0.933 40.133 1.00 45.75 342 PRO A O 1
ATOM 2674 N N . ARG A 1 343 ? -7.845 -1.129 39.947 1.00 47.19 343 ARG A N 1
ATOM 2675 C CA . ARG A 1 343 ? -7.719 -2.198 38.935 1.00 47.19 343 ARG A CA 1
ATOM 2676 C C . ARG A 1 343 ? -6.346 -2.890 39.009 1.00 47.19 343 ARG A C 1
ATOM 2678 O O . ARG A 1 343 ? -6.034 -3.710 38.167 1.00 47.19 343 ARG A O 1
ATOM 2685 N N . GLY A 1 344 ? -5.504 -2.639 40.013 1.00 44.03 344 GLY A N 1
ATOM 2686 C CA . GLY A 1 344 ? -4.116 -3.131 40.068 1.00 44.03 344 GLY A CA 1
ATOM 2687 C C . GLY A 1 344 ? -3.896 -4.647 39.963 1.00 44.03 344 GLY A C 1
ATOM 2688 O O . GLY A 1 344 ? -2.863 -5.084 39.472 1.00 44.03 344 GLY A O 1
ATOM 2689 N N . ARG A 1 345 ? -4.887 -5.470 40.333 1.00 44.25 345 ARG A N 1
ATOM 2690 C CA . ARG A 1 345 ? -4.891 -6.931 40.088 1.00 44.25 345 ARG A CA 1
ATOM 2691 C C . ARG A 1 345 ? -5.734 -7.354 38.867 1.00 44.25 345 ARG A C 1
ATOM 2693 O O . ARG A 1 345 ? -5.829 -8.544 38.574 1.00 44.25 345 ARG A O 1
ATOM 2700 N N . THR A 1 346 ? -6.380 -6.408 38.182 1.00 50.97 346 THR A N 1
ATOM 2701 C CA . THR A 1 346 ? -7.481 -6.609 37.214 1.00 50.97 346 THR A CA 1
ATOM 2702 C C . THR A 1 346 ? -7.482 -5.660 35.991 1.00 50.97 346 THR A C 1
ATOM 2704 O O . THR A 1 346 ? -8.423 -5.711 35.204 1.00 50.97 346 THR A O 1
ATOM 2707 N N . GLY A 1 347 ? -6.466 -4.811 35.802 1.00 60.31 347 GLY A N 1
ATOM 2708 C CA . GLY A 1 347 ? -6.372 -3.800 34.738 1.00 60.31 347 GLY A CA 1
ATOM 2709 C C . GLY A 1 347 ? -5.579 -4.272 33.521 1.00 60.31 347 GLY A C 1
ATOM 2710 O O . GLY A 1 347 ? -4.830 -5.250 33.597 1.00 60.31 347 GLY A O 1
ATOM 2711 N N . THR A 1 348 ? -5.721 -3.566 32.397 1.00 71.81 348 THR A N 1
ATOM 2712 C CA . THR A 1 348 ? -5.149 -3.950 31.094 1.00 71.81 348 THR A CA 1
ATOM 2713 C C . THR A 1 348 ? -3.629 -4.101 31.162 1.00 71.81 348 THR A C 1
ATOM 2715 O O . THR A 1 348 ? -3.092 -5.116 30.718 1.00 71.81 348 THR A O 1
ATOM 2718 N N . LEU A 1 349 ? -2.927 -3.149 31.789 1.00 70.00 349 LEU A N 1
ATOM 2719 C CA . LEU A 1 349 ? -1.466 -3.191 31.920 1.00 70.00 349 LEU A CA 1
ATOM 2720 C C . LEU A 1 349 ? -0.995 -4.381 32.770 1.00 70.00 349 LEU A C 1
ATOM 2722 O O . LEU A 1 349 ? -0.116 -5.134 32.354 1.00 70.00 349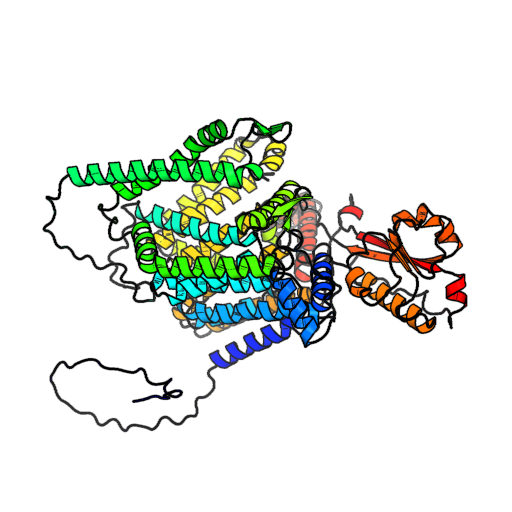 LEU A O 1
ATOM 2726 N N . TYR A 1 350 ? -1.623 -4.592 33.931 1.00 65.38 350 TYR A N 1
ATOM 2727 C CA . TYR A 1 350 ? -1.327 -5.732 34.802 1.00 65.38 350 TYR A CA 1
ATOM 2728 C C . TYR A 1 350 ? -1.545 -7.064 34.076 1.00 65.38 350 TYR A C 1
ATOM 2730 O O . TYR A 1 350 ? -0.704 -7.961 34.155 1.00 65.38 350 TYR A O 1
ATOM 2738 N N . TYR A 1 351 ? -2.652 -7.190 33.337 1.00 70.12 351 TYR A N 1
ATOM 2739 C CA . TYR A 1 351 ? -2.960 -8.379 32.549 1.00 70.12 351 TYR A CA 1
ATOM 2740 C C . TYR A 1 351 ? -1.863 -8.679 31.524 1.00 70.12 351 TYR A C 1
ATOM 2742 O O . TYR A 1 351 ? -1.358 -9.803 31.487 1.00 70.12 351 TYR A O 1
ATOM 2750 N N . VAL A 1 352 ? -1.467 -7.676 30.734 1.00 74.88 352 VAL A N 1
ATOM 2751 C CA . VAL A 1 352 ? -0.422 -7.823 29.714 1.00 74.88 352 VAL A CA 1
ATOM 2752 C C . VAL A 1 352 ? 0.898 -8.245 30.355 1.00 74.88 352 VAL A C 1
ATOM 2754 O O . VAL A 1 352 ? 1.481 -9.242 29.934 1.00 74.88 352 VAL A O 1
ATOM 2757 N N . LEU A 1 353 ? 1.335 -7.570 31.422 1.00 72.62 353 LEU A N 1
ATOM 2758 C CA . LEU A 1 353 ? 2.585 -7.902 32.113 1.00 72.62 353 LEU A CA 1
ATOM 2759 C C . LEU A 1 353 ? 2.556 -9.309 32.725 1.00 72.62 353 LEU A C 1
ATOM 2761 O O . LEU A 1 353 ? 3.500 -10.083 32.552 1.00 72.62 353 LEU A O 1
ATOM 2765 N N . ARG A 1 354 ? 1.456 -9.685 33.390 1.00 70.06 354 ARG A N 1
ATOM 2766 C CA . ARG A 1 354 ? 1.272 -11.028 33.962 1.00 70.06 354 ARG A CA 1
ATOM 2767 C C . ARG A 1 354 ? 1.298 -12.101 32.879 1.00 70.06 354 ARG A C 1
ATOM 2769 O O . ARG A 1 354 ? 1.900 -13.159 33.078 1.00 70.06 354 ARG A O 1
ATOM 2776 N N . LEU A 1 355 ? 0.649 -11.843 31.746 1.00 75.19 355 LEU A N 1
ATOM 2777 C CA . LEU A 1 355 ? 0.612 -12.771 30.627 1.00 75.19 355 LEU A CA 1
ATOM 2778 C C . LEU A 1 355 ? 2.002 -12.941 30.008 1.00 75.19 355 LEU A C 1
ATOM 2780 O O . LEU A 1 355 ? 2.451 -14.077 29.844 1.00 75.19 355 LEU A O 1
ATOM 2784 N N . CYS A 1 356 ? 2.708 -11.837 29.752 1.00 75.56 356 CYS A N 1
ATOM 2785 C CA . CYS A 1 356 ? 4.086 -11.852 29.268 1.00 75.56 356 CYS A CA 1
ATOM 2786 C C . CYS A 1 356 ? 5.007 -12.614 30.227 1.00 75.56 356 CYS A C 1
ATOM 2788 O O . CYS A 1 356 ? 5.749 -13.492 29.794 1.00 75.56 356 CYS A O 1
ATOM 2790 N N . TRP A 1 357 ? 4.899 -12.382 31.538 1.00 76.81 357 TRP A N 1
ATOM 2791 C CA . TRP A 1 357 ? 5.683 -13.109 32.538 1.00 76.81 357 TRP A CA 1
ATOM 2792 C C . TRP A 1 357 ? 5.386 -14.614 32.546 1.00 76.81 357 TRP A C 1
ATOM 2794 O O . TRP A 1 357 ? 6.304 -15.439 32.575 1.00 76.81 357 TRP A O 1
ATOM 2804 N N . HIS A 1 358 ? 4.108 -14.998 32.488 1.00 76.06 358 HIS A N 1
ATOM 2805 C CA . HIS A 1 358 ? 3.697 -16.403 32.455 1.00 76.06 358 HIS A CA 1
ATOM 2806 C C . HIS A 1 358 ? 4.093 -17.103 31.142 1.00 76.06 358 HIS A C 1
ATOM 2808 O O . HIS A 1 358 ? 4.274 -18.322 31.108 1.00 76.06 358 HIS A O 1
ATOM 2814 N N . ARG A 1 359 ? 4.252 -16.340 30.054 1.00 83.81 359 ARG A N 1
ATOM 2815 C CA . ARG A 1 359 ? 4.652 -16.827 28.726 1.00 83.81 359 ARG A CA 1
ATOM 2816 C C . ARG A 1 359 ? 6.094 -16.494 28.348 1.00 83.81 359 ARG A C 1
ATOM 2818 O O . ARG A 1 359 ? 6.471 -16.746 27.210 1.00 83.81 359 ARG A O 1
ATOM 2825 N N . ARG A 1 360 ? 6.924 -16.041 29.292 1.00 86.69 360 ARG A N 1
ATOM 2826 C CA . ARG A 1 360 ? 8.304 -15.586 29.041 1.00 86.69 360 ARG A CA 1
ATOM 2827 C C . ARG A 1 360 ? 9.151 -16.574 28.240 1.00 86.69 360 ARG A C 1
ATOM 2829 O O . ARG A 1 360 ? 9.814 -16.168 27.304 1.00 86.69 360 ARG A O 1
ATOM 2836 N N . TRP A 1 361 ? 9.064 -17.874 28.523 1.00 91.56 361 TRP A N 1
ATOM 2837 C CA . TRP A 1 361 ? 9.817 -18.891 27.778 1.00 91.56 361 TRP A CA 1
ATOM 2838 C C . TRP A 1 361 ? 9.343 -19.047 26.332 1.00 91.56 361 TRP A C 1
ATOM 2840 O O . TRP A 1 361 ? 10.145 -19.275 25.437 1.00 91.56 361 TRP A O 1
ATOM 2850 N N . THR A 1 362 ? 8.040 -18.889 26.093 1.00 94.06 362 THR A N 1
ATOM 2851 C CA . THR A 1 362 ? 7.487 -18.847 24.736 1.00 94.06 362 THR A CA 1
ATOM 2852 C C . THR A 1 362 ? 7.944 -17.586 24.013 1.00 94.06 362 THR A C 1
ATOM 2854 O O . THR A 1 362 ? 8.373 -17.685 22.874 1.00 94.06 362 THR A O 1
ATOM 2857 N N . LEU A 1 363 ? 7.916 -16.427 24.676 1.00 89.50 363 LEU A N 1
ATOM 2858 C CA . LEU A 1 363 ? 8.388 -15.163 24.104 1.00 89.50 363 LEU A CA 1
ATOM 2859 C C . LEU A 1 363 ? 9.891 -15.195 23.782 1.00 89.50 363 LEU A C 1
ATOM 2861 O O . LEU A 1 363 ? 10.285 -14.762 22.706 1.00 89.50 363 LEU A O 1
ATOM 2865 N N . LEU A 1 364 ? 10.715 -15.762 24.667 1.00 92.38 364 LEU A N 1
ATOM 2866 C CA . LEU A 1 364 ? 12.149 -15.953 24.434 1.00 92.38 364 LEU A CA 1
ATOM 2867 C C . LEU A 1 364 ? 12.412 -16.918 23.272 1.00 92.38 364 LEU A C 1
ATOM 2869 O O . LEU A 1 364 ? 13.243 -16.624 22.421 1.00 92.38 364 LEU A O 1
ATOM 2873 N N . GLY A 1 365 ? 11.678 -18.034 23.196 1.00 96.19 365 GLY A N 1
ATOM 2874 C CA . GLY A 1 365 ? 11.784 -18.974 22.076 1.00 96.19 365 GLY A CA 1
ATOM 2875 C C . GLY A 1 365 ? 11.376 -18.348 20.740 1.00 96.19 365 GLY A C 1
ATOM 2876 O O . GLY A 1 365 ? 12.063 -18.533 19.738 1.00 96.19 365 GLY A O 1
ATOM 2877 N N . VAL A 1 366 ? 10.298 -17.559 20.738 1.00 96.12 366 VAL A N 1
ATOM 2878 C CA . VAL A 1 366 ? 9.866 -16.764 19.581 1.00 96.12 366 VAL A CA 1
ATOM 2879 C C . VAL A 1 366 ? 10.957 -15.785 19.159 1.00 96.12 366 VAL A C 1
ATOM 2881 O O . VAL A 1 366 ? 11.302 -15.744 17.984 1.00 96.12 366 VAL A O 1
ATOM 2884 N N . GLY A 1 367 ? 11.528 -15.035 20.106 1.00 93.94 367 GLY A N 1
ATOM 2885 C CA . GLY A 1 367 ? 12.606 -14.085 19.833 1.00 93.94 367 GLY A CA 1
ATOM 2886 C C . GLY A 1 367 ? 13.854 -14.759 19.261 1.00 93.94 367 GLY A C 1
ATOM 2887 O O . GLY A 1 367 ? 14.413 -14.276 18.282 1.00 93.94 367 GLY A O 1
ATOM 2888 N N . ALA A 1 368 ? 14.254 -15.910 19.806 1.00 94.88 368 ALA A N 1
ATOM 2889 C CA . ALA A 1 368 ? 15.388 -16.675 19.292 1.00 94.88 368 ALA A CA 1
ATOM 2890 C C . ALA A 1 368 ? 15.148 -17.160 17.853 1.00 94.88 368 ALA A C 1
ATOM 2892 O O . ALA A 1 368 ? 15.999 -16.961 16.990 1.00 94.88 368 ALA A O 1
ATOM 2893 N N . MET A 1 369 ? 13.971 -17.730 17.571 1.00 96.31 369 MET A N 1
ATOM 2894 C CA . MET A 1 369 ? 13.600 -18.157 16.217 1.00 96.31 369 MET A CA 1
ATOM 2895 C C . MET A 1 369 ? 13.562 -16.975 15.240 1.00 96.31 369 MET A C 1
ATOM 2897 O O . MET A 1 369 ? 14.064 -17.082 14.124 1.00 96.31 369 MET A O 1
ATOM 2901 N N . ALA A 1 370 ? 13.013 -15.838 15.675 1.00 95.31 370 ALA A N 1
ATOM 2902 C CA . ALA A 1 370 ? 12.963 -14.619 14.880 1.00 95.31 370 ALA A CA 1
ATOM 2903 C C . ALA A 1 370 ? 14.366 -14.160 14.471 1.00 95.31 370 ALA A C 1
ATOM 2905 O O . ALA A 1 370 ? 14.602 -13.898 13.296 1.00 95.31 370 ALA A O 1
ATOM 2906 N N . VAL A 1 371 ? 15.307 -14.124 15.420 1.00 93.62 371 VAL A N 1
ATOM 2907 C CA . VAL A 1 371 ? 16.704 -13.748 15.160 1.00 93.62 371 VAL A CA 1
ATOM 2908 C C . VAL A 1 371 ? 17.382 -14.730 14.205 1.00 93.62 371 VAL A C 1
ATOM 2910 O O . VAL A 1 371 ? 18.098 -14.289 13.310 1.00 93.62 371 VAL A O 1
ATOM 2913 N N . ILE A 1 372 ? 17.143 -16.037 14.351 1.00 94.56 372 ILE A N 1
ATOM 2914 C CA . ILE A 1 372 ? 17.713 -17.057 13.456 1.00 94.56 372 ILE A CA 1
ATOM 2915 C C . ILE A 1 372 ? 17.238 -16.836 12.018 1.00 94.56 372 ILE A C 1
ATOM 2917 O O . ILE A 1 372 ? 18.068 -16.741 11.116 1.00 94.56 372 ILE A O 1
ATOM 2921 N N . ILE A 1 373 ? 15.924 -16.716 11.802 1.00 95.44 373 ILE A N 1
ATOM 2922 C CA . ILE A 1 373 ? 15.348 -16.497 10.467 1.00 95.44 373 ILE A CA 1
ATOM 2923 C C . ILE A 1 373 ? 15.859 -15.177 9.881 1.00 95.44 373 ILE A C 1
ATOM 2925 O O . ILE A 1 373 ? 16.323 -15.151 8.744 1.00 95.44 373 ILE A O 1
ATOM 2929 N N . TYR A 1 374 ? 15.825 -14.105 10.676 1.00 94.00 374 TYR A N 1
ATOM 2930 C CA . TYR A 1 374 ? 16.254 -12.774 10.260 1.00 94.00 374 TYR A CA 1
ATOM 2931 C C . TYR A 1 374 ? 17.721 -12.766 9.816 1.00 94.00 374 TYR A C 1
ATOM 2933 O O . TYR A 1 374 ? 18.012 -12.399 8.684 1.00 94.00 374 TYR A O 1
ATOM 2941 N N . ILE A 1 375 ? 18.652 -13.245 10.651 1.00 92.62 375 ILE A N 1
ATOM 2942 C CA . ILE A 1 375 ? 20.071 -13.311 10.264 1.00 92.62 375 ILE A CA 1
ATOM 2943 C C . ILE A 1 375 ? 20.244 -14.169 9.015 1.00 92.62 375 ILE A C 1
ATOM 2945 O O . ILE A 1 375 ? 20.959 -13.761 8.105 1.00 92.62 375 ILE A O 1
ATOM 2949 N N . THR A 1 376 ? 19.603 -15.338 8.961 1.00 93.25 376 THR A N 1
ATOM 2950 C CA . THR A 1 376 ? 19.770 -16.269 7.839 1.00 93.25 376 THR A CA 1
ATOM 2951 C C . THR A 1 376 ? 19.399 -15.599 6.519 1.00 93.25 376 THR A C 1
ATOM 2953 O O . THR A 1 376 ? 20.181 -15.657 5.579 1.00 93.25 376 THR A O 1
ATOM 2956 N N . LEU A 1 377 ? 18.256 -14.911 6.449 1.00 93.38 377 LEU A N 1
ATOM 2957 C CA . LEU A 1 377 ? 17.809 -14.273 5.209 1.00 93.38 377 LEU A CA 1
ATOM 2958 C C . LEU A 1 377 ? 18.654 -13.046 4.834 1.00 93.38 377 LEU A C 1
ATOM 2960 O O . LEU A 1 377 ? 19.055 -12.921 3.682 1.00 93.38 377 LEU A O 1
ATOM 2964 N N . PHE A 1 378 ? 18.965 -12.166 5.791 1.00 92.19 378 PHE A N 1
ATOM 2965 C CA . PHE A 1 378 ? 19.716 -10.928 5.523 1.00 92.19 378 PHE A CA 1
ATOM 2966 C C . PHE A 1 378 ? 21.211 -11.141 5.266 1.00 92.19 378 PHE A C 1
ATOM 2968 O O . PHE A 1 378 ? 21.858 -10.286 4.672 1.00 92.19 378 PHE A O 1
ATOM 2975 N N . THR A 1 379 ? 21.774 -12.273 5.685 1.00 90.75 379 THR A N 1
ATOM 2976 C CA . THR A 1 379 ? 23.163 -12.651 5.359 1.00 90.75 379 THR A CA 1
ATOM 2977 C C . THR A 1 379 ? 23.254 -13.547 4.122 1.00 90.75 379 THR A C 1
ATOM 2979 O O . THR A 1 379 ? 24.302 -14.150 3.885 1.00 90.75 379 THR A O 1
ATOM 2982 N N . THR A 1 380 ? 22.153 -13.676 3.370 1.00 90.38 380 THR A N 1
ATOM 2983 C CA . THR A 1 380 ? 22.006 -14.586 2.225 1.00 90.38 380 THR A CA 1
ATOM 2984 C C . THR A 1 380 ? 22.488 -15.999 2.573 1.00 90.38 380 THR A C 1
ATOM 2986 O O . THR A 1 380 ? 23.356 -16.566 1.921 1.00 90.38 380 THR A O 1
ATOM 2989 N N . TRP A 1 381 ? 21.935 -16.573 3.644 1.00 91.06 381 TRP A N 1
ATOM 2990 C CA . TRP A 1 381 ? 22.302 -17.889 4.180 1.00 91.06 381 TRP A CA 1
ATOM 2991 C C . TRP A 1 381 ? 23.744 -17.963 4.701 1.00 91.06 381 TRP A C 1
ATOM 2993 O O . TRP A 1 381 ? 24.448 -18.946 4.479 1.00 91.06 381 TRP A O 1
ATOM 3003 N N . PHE A 1 382 ? 24.169 -16.935 5.445 1.00 90.56 382 PHE A N 1
ATOM 3004 C CA . PHE A 1 382 ? 25.499 -16.807 6.056 1.00 90.56 382 PHE A CA 1
ATOM 3005 C C . PHE A 1 382 ? 26.674 -16.710 5.069 1.00 90.56 382 PHE A C 1
ATOM 3007 O O . PHE A 1 382 ? 27.827 -16.758 5.500 1.00 90.56 382 PHE A O 1
ATOM 3014 N N . THR A 1 383 ? 26.416 -16.515 3.775 1.00 88.94 383 THR A N 1
ATOM 3015 C CA . THR A 1 383 ? 27.472 -16.261 2.781 1.00 88.94 383 THR A CA 1
ATOM 3016 C C . THR A 1 383 ? 28.087 -14.872 2.962 1.00 88.94 383 THR A C 1
ATOM 3018 O O . THR A 1 383 ? 29.288 -14.701 2.763 1.00 88.94 383 THR A O 1
ATOM 3021 N N . HIS A 1 384 ? 27.300 -13.903 3.445 1.00 87.25 384 HIS A N 1
ATOM 3022 C CA . HIS A 1 384 ? 27.736 -12.533 3.715 1.00 87.25 384 HIS A CA 1
ATOM 3023 C C . HIS A 1 384 ? 27.533 -12.171 5.192 1.00 87.25 384 HIS A C 1
ATOM 3025 O O . HIS A 1 384 ? 26.491 -11.669 5.603 1.00 87.25 384 HIS A O 1
ATOM 3031 N N . THR A 1 385 ? 28.548 -12.425 6.026 1.00 86.50 385 THR A N 1
ATOM 3032 C CA . THR A 1 385 ? 28.533 -12.061 7.464 1.00 86.50 385 THR A CA 1
ATOM 3033 C C . THR A 1 385 ? 29.186 -10.706 7.766 1.00 86.50 385 THR A C 1
ATOM 3035 O O . THR A 1 385 ? 29.133 -10.214 8.901 1.00 86.50 385 THR A O 1
ATOM 3038 N N . LYS A 1 386 ? 29.790 -10.091 6.747 1.00 85.94 386 LYS A N 1
ATOM 3039 C CA . LYS A 1 386 ? 30.329 -8.732 6.741 1.00 85.94 386 LYS A CA 1
ATOM 3040 C C . LYS A 1 386 ? 29.876 -8.032 5.465 1.00 85.94 386 LYS A C 1
ATOM 3042 O O . LYS A 1 386 ? 29.697 -8.681 4.437 1.00 85.94 386 LYS A O 1
ATOM 3047 N N . GLY A 1 387 ? 29.723 -6.722 5.543 1.00 83.19 387 GLY A N 1
ATOM 3048 C CA . GLY A 1 387 ? 29.395 -5.887 4.400 1.00 83.19 387 GLY A CA 1
ATOM 3049 C C . GLY A 1 387 ? 29.429 -4.412 4.774 1.00 83.19 387 GLY A C 1
ATOM 3050 O O . GLY A 1 387 ? 29.610 -4.091 5.953 1.00 83.19 387 GLY A O 1
ATOM 3051 N N . PRO A 1 388 ? 29.265 -3.511 3.798 1.00 82.44 388 PRO A N 1
ATOM 3052 C CA . PRO A 1 388 ? 29.216 -2.088 4.077 1.00 82.44 388 PRO A CA 1
ATOM 3053 C C . PRO A 1 388 ? 28.011 -1.756 4.972 1.00 82.44 388 PRO A C 1
ATOM 3055 O O . PRO A 1 388 ? 26.953 -2.391 4.894 1.00 82.44 388 PRO A O 1
ATOM 3058 N N . ASP A 1 389 ? 28.183 -0.787 5.865 1.00 82.19 389 ASP A N 1
ATOM 3059 C CA . ASP A 1 389 ? 27.076 -0.049 6.459 1.00 82.19 389 ASP A CA 1
ATOM 3060 C C . ASP A 1 389 ? 26.503 0.960 5.454 1.00 82.19 389 ASP A C 1
ATOM 3062 O O . ASP A 1 389 ? 26.975 1.071 4.321 1.00 82.19 389 ASP A O 1
ATOM 3066 N N . PHE A 1 390 ? 25.466 1.696 5.859 1.00 78.19 390 PHE A N 1
ATOM 3067 C CA . PHE A 1 390 ? 24.850 2.721 5.010 1.00 78.19 390 PHE A CA 1
ATOM 3068 C C . PHE A 1 390 ? 25.854 3.784 4.511 1.00 78.19 390 PHE A C 1
ATOM 3070 O O . PHE A 1 390 ? 25.674 4.333 3.430 1.00 78.19 390 PHE A O 1
ATOM 3077 N N . PHE A 1 391 ? 26.945 4.025 5.245 1.00 79.69 391 PHE A N 1
ATOM 3078 C CA . PHE A 1 391 ? 27.992 4.987 4.887 1.00 79.69 391 PHE A CA 1
ATOM 3079 C C . PHE A 1 391 ? 29.160 4.355 4.110 1.00 79.69 391 PHE A C 1
ATOM 3081 O O . PHE A 1 391 ? 30.178 5.008 3.886 1.00 79.69 391 PHE A O 1
ATOM 3088 N N . GLY A 1 392 ? 29.043 3.085 3.708 1.00 80.31 392 GLY A N 1
ATOM 3089 C CA . GLY A 1 392 ? 30.059 2.369 2.936 1.00 80.31 392 GLY A CA 1
ATOM 3090 C C . GLY A 1 392 ? 31.193 1.764 3.768 1.00 80.31 392 GLY A C 1
ATOM 3091 O O . GLY A 1 392 ? 32.123 1.191 3.202 1.00 80.31 392 GLY A O 1
ATOM 3092 N N . LYS A 1 393 ? 31.145 1.842 5.103 1.00 82.75 393 LYS A N 1
ATOM 3093 C CA . LYS A 1 393 ? 32.177 1.268 5.974 1.00 82.75 393 LYS A CA 1
ATOM 3094 C C . LYS A 1 393 ? 31.921 -0.217 6.202 1.00 82.75 393 LYS A C 1
ATOM 3096 O O . LYS A 1 393 ? 30.840 -0.606 6.629 1.00 82.75 393 LYS A O 1
ATOM 3101 N N . GLU A 1 394 ? 32.931 -1.058 5.999 1.00 84.94 394 GLU A N 1
ATOM 3102 C CA . GLU A 1 394 ? 32.797 -2.496 6.244 1.00 84.94 394 GLU A CA 1
ATOM 3103 C C . GLU A 1 394 ? 32.573 -2.799 7.738 1.00 84.94 394 GLU A C 1
ATOM 3105 O O . GLU A 1 394 ? 33.384 -2.456 8.605 1.00 84.94 394 GLU A O 1
ATOM 3110 N N . VAL A 1 395 ? 31.456 -3.460 8.046 1.00 85.38 395 VAL A N 1
ATOM 3111 C CA . VAL A 1 395 ? 31.040 -3.831 9.402 1.00 85.38 395 VAL A CA 1
ATOM 3112 C C . VAL A 1 395 ? 30.567 -5.281 9.456 1.00 85.38 395 VAL A C 1
ATOM 3114 O O . VAL A 1 395 ? 30.141 -5.874 8.464 1.00 85.38 395 VAL A O 1
ATOM 3117 N N . ARG A 1 396 ? 30.606 -5.877 10.652 1.00 85.25 396 ARG A N 1
ATOM 3118 C CA . ARG A 1 396 ? 30.014 -7.199 10.884 1.00 85.25 396 ARG A CA 1
ATOM 3119 C C . ARG A 1 396 ? 28.495 -7.080 10.957 1.00 85.25 396 ARG A C 1
ATOM 3121 O O . ARG A 1 396 ? 27.961 -6.320 11.765 1.00 85.25 396 ARG A O 1
ATOM 3128 N N . TRP A 1 397 ? 27.801 -7.892 10.176 1.00 84.69 397 TRP A N 1
ATOM 3129 C CA . TRP A 1 397 ? 26.345 -7.902 10.125 1.00 84.69 397 TRP A CA 1
ATOM 3130 C C . TRP A 1 397 ? 25.757 -8.707 11.288 1.00 84.69 397 TRP A C 1
ATOM 3132 O O . TRP A 1 397 ? 25.555 -9.917 11.224 1.00 84.69 397 TRP A O 1
ATOM 3142 N N . THR A 1 398 ? 25.514 -8.015 12.399 1.00 85.50 398 THR A N 1
ATOM 3143 C CA . THR A 1 398 ? 24.683 -8.505 13.512 1.00 85.50 398 THR A CA 1
ATOM 3144 C C . THR A 1 398 ? 23.212 -8.140 13.264 1.00 85.50 398 THR A C 1
ATOM 3146 O O . THR A 1 398 ? 22.966 -7.218 12.489 1.00 85.50 398 THR A O 1
ATOM 3149 N N . PRO A 1 399 ? 22.217 -8.764 13.933 1.00 83.38 399 PRO A N 1
ATOM 3150 C CA . PRO A 1 399 ? 20.806 -8.379 13.785 1.00 83.38 399 PRO A CA 1
ATOM 3151 C C . PRO A 1 399 ? 20.556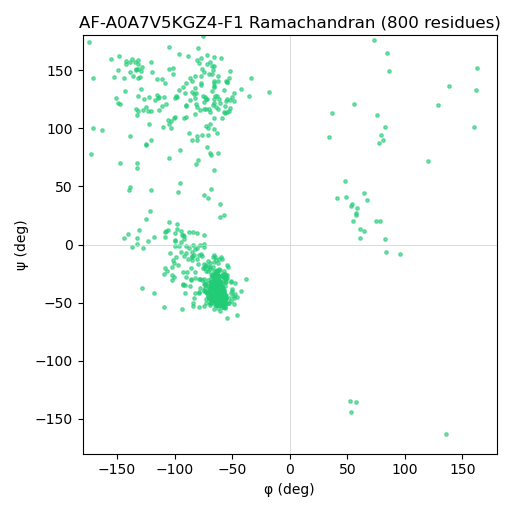 -6.879 13.937 1.00 83.38 399 PRO A C 1
ATOM 3153 O O . PRO A 1 399 ? 19.847 -6.281 13.136 1.00 83.38 399 PRO A O 1
ATOM 3156 N N . LEU A 1 400 ? 21.177 -6.275 14.954 1.00 82.81 400 LEU A N 1
ATOM 3157 C CA . LEU A 1 400 ? 21.044 -4.851 15.241 1.00 82.81 400 LEU A CA 1
ATOM 3158 C C . LEU A 1 400 ? 21.696 -3.999 14.153 1.00 82.81 400 LEU A C 1
ATOM 3160 O O . LEU A 1 400 ? 21.107 -3.011 13.739 1.00 82.81 400 LEU A O 1
ATOM 3164 N N . GLN A 1 401 ? 22.878 -4.393 13.669 1.00 83.50 401 GLN A N 1
ATOM 3165 C CA . GLN A 1 401 ? 23.563 -3.660 12.602 1.00 83.50 401 GLN A CA 1
ATOM 3166 C C . GLN A 1 401 ? 22.808 -3.745 11.272 1.00 83.50 401 GLN A C 1
ATOM 3168 O O . GLN A 1 401 ? 22.689 -2.741 10.582 1.00 83.50 401 GLN A O 1
ATOM 3173 N N . ILE A 1 402 ? 22.282 -4.920 10.919 1.00 86.88 402 ILE A N 1
ATOM 3174 C CA . ILE A 1 402 ? 21.465 -5.104 9.714 1.00 86.88 402 ILE A CA 1
ATOM 3175 C C . ILE A 1 402 ? 20.243 -4.190 9.788 1.00 86.88 402 ILE A C 1
ATOM 3177 O O . ILE A 1 402 ? 20.005 -3.409 8.875 1.00 86.88 402 ILE A O 1
ATOM 3181 N N . TYR A 1 403 ? 19.507 -4.247 10.901 1.00 84.88 403 TYR A N 1
ATOM 3182 C CA . TYR A 1 403 ? 18.336 -3.398 11.098 1.00 84.88 403 TYR A CA 1
ATOM 3183 C C . TYR A 1 403 ? 18.686 -1.902 11.086 1.00 84.88 403 TYR A C 1
ATOM 3185 O O . TYR A 1 403 ? 17.946 -1.088 10.539 1.00 84.88 403 TYR A O 1
ATOM 3193 N N . LYS A 1 404 ? 19.839 -1.526 11.652 1.00 81.75 404 LYS A N 1
ATOM 3194 C CA . LYS A 1 404 ? 20.358 -0.158 11.575 1.00 81.75 404 LYS A CA 1
ATOM 3195 C C . LYS A 1 404 ? 20.583 0.265 10.123 1.00 81.75 404 LYS A C 1
ATOM 3197 O O . LYS A 1 404 ? 20.100 1.317 9.740 1.00 81.75 404 LYS A O 1
ATOM 3202 N N . ASN A 1 405 ? 21.237 -0.560 9.304 1.00 83.62 405 ASN A N 1
ATOM 3203 C CA . ASN A 1 405 ? 21.473 -0.241 7.892 1.00 83.62 405 ASN A CA 1
ATOM 3204 C C . ASN A 1 405 ? 20.159 -0.018 7.124 1.00 83.62 405 ASN A C 1
ATOM 3206 O O . ASN A 1 405 ? 20.063 0.923 6.342 1.00 83.62 405 ASN A O 1
ATOM 3210 N N . THR A 1 406 ? 19.145 -0.856 7.366 1.00 84.31 406 THR A N 1
ATOM 3211 C CA . THR A 1 406 ? 17.817 -0.690 6.751 1.00 84.31 406 THR A CA 1
ATOM 3212 C C . THR A 1 406 ? 17.107 0.568 7.230 1.00 84.31 406 THR A C 1
ATOM 3214 O O . THR A 1 406 ? 16.497 1.283 6.441 1.00 84.31 406 THR A O 1
ATOM 3217 N N . TRP A 1 407 ? 17.220 0.865 8.526 1.00 82.94 407 TRP A N 1
ATOM 3218 C CA . TRP A 1 407 ? 16.608 2.037 9.137 1.00 82.94 407 TRP A CA 1
ATOM 3219 C C . TRP A 1 407 ? 17.253 3.337 8.661 1.00 82.94 407 TRP A C 1
ATOM 3221 O O . TRP A 1 407 ? 16.530 4.269 8.335 1.00 82.94 407 TRP A O 1
ATOM 3231 N N . ASP A 1 408 ? 18.584 3.392 8.594 1.00 82.31 408 ASP A N 1
ATOM 3232 C CA . ASP A 1 408 ? 19.333 4.562 8.130 1.00 82.31 408 ASP A CA 1
ATOM 3233 C C . ASP A 1 408 ? 18.952 4.903 6.688 1.00 82.31 408 ASP A C 1
ATOM 3235 O O . ASP A 1 408 ? 18.614 6.049 6.401 1.00 82.31 408 ASP A O 1
ATOM 3239 N N . TYR A 1 409 ? 18.903 3.890 5.814 1.00 82.88 409 TYR A N 1
ATOM 3240 C CA . TYR A 1 409 ? 18.423 4.055 4.445 1.00 82.88 409 TYR A CA 1
ATOM 3241 C C . TYR A 1 409 ? 16.984 4.586 4.416 1.00 82.88 409 TYR A C 1
ATOM 3243 O O . TYR A 1 409 ? 16.718 5.622 3.811 1.00 82.88 409 TYR A O 1
ATOM 3251 N N . TRP A 1 410 ? 16.057 3.913 5.104 1.00 81.19 410 TRP A N 1
ATOM 3252 C CA . TRP A 1 410 ? 14.639 4.280 5.115 1.00 81.19 410 TRP A CA 1
ATOM 3253 C C . TRP A 1 410 ? 14.389 5.685 5.692 1.00 81.19 410 TRP A C 1
ATOM 3255 O O . TRP A 1 410 ? 13.576 6.448 5.171 1.00 81.19 410 TRP A O 1
ATOM 3265 N N . TRP A 1 411 ? 15.112 6.062 6.749 1.00 78.81 411 TRP A N 1
ATOM 3266 C CA . TRP A 1 411 ? 15.027 7.388 7.355 1.00 78.81 411 TRP A CA 1
ATOM 3267 C C . TRP A 1 411 ? 15.586 8.476 6.431 1.00 78.81 411 TRP A C 1
ATOM 3269 O O . TRP A 1 411 ? 14.960 9.527 6.302 1.00 78.81 411 TRP A O 1
ATOM 3279 N N . ASP A 1 412 ? 16.707 8.220 5.747 1.00 78.62 412 ASP A N 1
ATOM 3280 C CA . ASP A 1 412 ? 17.276 9.131 4.745 1.00 78.62 412 ASP A CA 1
ATOM 3281 C C . ASP A 1 412 ? 16.296 9.390 3.588 1.00 78.62 412 ASP A C 1
ATOM 3283 O O . ASP A 1 412 ? 16.066 10.543 3.214 1.00 78.62 412 ASP A O 1
ATOM 3287 N N . GLN A 1 413 ? 15.609 8.349 3.097 1.00 77.19 413 GLN A N 1
ATOM 3288 C CA . GLN A 1 413 ? 14.570 8.509 2.068 1.00 77.19 413 GLN A CA 1
ATOM 3289 C C . GLN A 1 413 ? 13.455 9.467 2.513 1.00 77.19 413 GLN A C 1
ATOM 3291 O O . GLN A 1 413 ? 12.988 10.304 1.734 1.00 77.19 413 GLN A O 1
ATOM 3296 N N . HIS A 1 414 ? 13.063 9.402 3.787 1.00 72.94 414 HIS A N 1
ATOM 3297 C CA . HIS A 1 414 ? 12.048 10.287 4.348 1.00 72.94 414 HIS A CA 1
ATOM 3298 C C . HIS A 1 414 ? 12.519 11.725 4.586 1.00 72.94 414 HIS A C 1
ATOM 3300 O O . HIS A 1 414 ? 11.658 12.599 4.655 1.00 72.94 414 HIS A O 1
ATOM 3306 N N . GLN A 1 415 ? 13.827 12.001 4.648 1.00 72.62 415 GLN A N 1
ATOM 3307 C CA . GLN A 1 415 ? 14.361 13.370 4.728 1.00 72.62 415 GLN A CA 1
ATOM 3308 C C . GLN A 1 415 ? 14.359 14.087 3.374 1.00 72.62 415 GLN A C 1
ATOM 3310 O O . GLN A 1 415 ? 14.211 15.305 3.322 1.00 72.62 415 GLN A O 1
ATOM 3315 N N . GLN A 1 416 ? 14.488 13.344 2.272 1.00 66.69 416 GLN A N 1
ATOM 3316 C CA . GLN A 1 416 ? 14.577 13.922 0.926 1.00 66.69 416 GLN A CA 1
ATOM 3317 C C . GLN A 1 416 ? 13.226 14.408 0.369 1.00 66.69 416 GLN A C 1
ATOM 3319 O O . GLN A 1 416 ? 13.201 15.068 -0.665 1.00 66.69 416 GLN A O 1
ATOM 3324 N N . HIS A 1 417 ? 12.102 14.095 1.031 1.00 65.31 417 HIS A N 1
ATOM 3325 C CA . HIS A 1 417 ? 10.743 14.495 0.623 1.00 65.31 417 HIS A CA 1
ATOM 3326 C C . HIS A 1 417 ? 10.453 14.209 -0.868 1.00 65.31 417 HIS A C 1
ATOM 3328 O O . HIS A 1 417 ? 9.841 15.026 -1.558 1.00 65.31 417 HIS A O 1
ATOM 3334 N N . ARG A 1 418 ? 10.899 13.048 -1.376 1.00 62.41 418 ARG A N 1
ATOM 3335 C CA . ARG A 1 418 ? 10.904 12.715 -2.817 1.00 62.41 418 ARG A CA 1
ATOM 3336 C C . ARG A 1 418 ? 9.542 12.846 -3.498 1.00 62.41 418 ARG A C 1
ATOM 3338 O O . ARG A 1 418 ? 9.480 13.148 -4.682 1.00 62.41 418 ARG A O 1
ATOM 3345 N N . ILE A 1 419 ? 8.458 12.644 -2.747 1.00 65.94 419 ILE A N 1
ATOM 3346 C CA . ILE A 1 419 ? 7.090 12.887 -3.208 1.00 65.94 419 ILE A CA 1
ATOM 3347 C C . ILE A 1 419 ? 6.427 13.834 -2.217 1.00 65.94 419 ILE A C 1
ATOM 3349 O O . ILE A 1 419 ? 5.767 13.417 -1.257 1.00 65.94 419 ILE A O 1
ATOM 3353 N N . LYS A 1 420 ? 6.626 15.134 -2.442 1.00 63.00 420 LYS A N 1
ATOM 3354 C CA . LYS A 1 420 ? 5.922 16.160 -1.682 1.00 63.00 420 LYS A CA 1
ATOM 3355 C C . LYS A 1 420 ? 4.431 16.047 -1.998 1.00 63.00 420 LYS A C 1
ATOM 3357 O O . LYS A 1 420 ? 4.008 16.028 -3.144 1.00 63.00 420 LYS A O 1
ATOM 3362 N N . GLY A 1 421 ? 3.620 15.964 -0.957 1.00 68.56 421 GLY A N 1
ATOM 3363 C CA . GLY A 1 421 ? 2.170 15.932 -1.082 1.00 68.56 421 GLY A CA 1
ATOM 3364 C C . GLY A 1 421 ? 1.535 16.429 0.204 1.00 68.56 421 GLY A C 1
ATOM 3365 O O . GLY A 1 421 ? 2.183 16.407 1.256 1.00 68.56 421 GLY A O 1
ATOM 3366 N N . PRO A 1 422 ? 0.274 16.875 0.179 1.00 73.69 422 PRO A N 1
ATOM 3367 C CA . PRO A 1 422 ? -0.379 17.324 1.392 1.00 73.69 422 PRO A CA 1
ATOM 3368 C C . PRO A 1 422 ? -0.563 16.161 2.374 1.00 73.69 422 PRO A C 1
ATOM 3370 O O . PRO A 1 422 ? -0.542 14.981 2.022 1.00 73.69 422 PRO A O 1
ATOM 3373 N N . PHE A 1 423 ? -0.793 16.488 3.637 1.00 75.56 423 PHE A N 1
ATOM 3374 C CA . PHE A 1 423 ? -1.079 15.524 4.700 1.00 75.56 423 PHE A CA 1
ATOM 3375 C C . PHE A 1 423 ? -2.330 14.645 4.456 1.00 75.56 423 PHE A C 1
ATOM 3377 O O . PHE A 1 423 ? -2.555 13.650 5.130 1.00 75.56 423 PHE A O 1
ATOM 3384 N N . HIS A 1 424 ? -3.161 14.981 3.477 1.00 80.62 424 HIS A N 1
ATOM 3385 C CA . HIS A 1 424 ? -4.321 14.184 3.086 1.00 80.62 424 HIS A CA 1
ATOM 3386 C C . HIS A 1 424 ? -4.100 13.407 1.777 1.00 80.62 424 HIS A C 1
ATOM 3388 O O . HIS A 1 424 ? -5.072 12.983 1.160 1.00 80.62 424 HIS A O 1
ATOM 3394 N N . TYR A 1 425 ? -2.848 13.205 1.349 1.00 84.50 425 TYR A N 1
ATOM 3395 C CA . TYR A 1 425 ? -2.472 12.567 0.078 1.00 84.50 425 TYR A CA 1
ATOM 3396 C C . TYR A 1 425 ? -3.250 11.277 -0.244 1.00 84.50 425 TYR A C 1
ATOM 3398 O O . TYR A 1 425 ? -3.750 11.115 -1.358 1.00 84.50 425 TYR A O 1
ATOM 3406 N N . TYR A 1 426 ? -3.417 10.383 0.736 1.00 90.31 426 TYR A N 1
ATOM 3407 C CA . TYR A 1 426 ? -4.106 9.108 0.522 1.00 90.31 426 TYR A CA 1
ATOM 3408 C C . TYR A 1 426 ? -5.633 9.213 0.525 1.00 90.31 426 TYR A C 1
ATOM 3410 O O . TYR A 1 426 ? -6.283 8.294 0.035 1.00 90.31 426 TYR A O 1
ATOM 3418 N N . LEU A 1 427 ? -6.236 10.293 1.039 1.00 89.56 427 LEU A N 1
ATOM 3419 C CA . LEU A 1 427 ? -7.699 10.412 1.100 1.00 89.56 427 LEU A CA 1
ATOM 3420 C C . LEU A 1 427 ? -8.341 10.389 -0.298 1.00 89.56 427 LEU A C 1
ATOM 3422 O O . LEU A 1 427 ? -9.230 9.564 -0.501 1.00 89.56 427 LEU A O 1
ATOM 3426 N N . PRO A 1 428 ? -7.896 11.190 -1.288 1.00 89.12 428 PRO A N 1
ATOM 3427 C CA . PRO A 1 428 ? -8.410 11.095 -2.654 1.00 89.12 428 PRO A CA 1
ATOM 3428 C C . PRO A 1 428 ? -8.208 9.719 -3.298 1.00 89.12 428 PRO A C 1
ATOM 3430 O O . PRO A 1 428 ? -9.101 9.241 -3.991 1.00 89.12 428 PRO A O 1
ATOM 3433 N N . ILE A 1 429 ? -7.067 9.063 -3.051 1.00 92.12 429 ILE A N 1
ATOM 3434 C CA . ILE A 1 429 ? -6.779 7.716 -3.571 1.00 92.12 429 ILE A CA 1
ATOM 3435 C C . ILE A 1 429 ? -7.781 6.717 -2.983 1.00 92.12 429 ILE A C 1
ATOM 3437 O O . ILE A 1 429 ? -8.479 6.015 -3.711 1.00 92.12 429 ILE A O 1
ATOM 3441 N N . LEU A 1 430 ? -7.924 6.701 -1.660 1.00 95.06 430 LEU A N 1
ATOM 3442 C CA . LEU A 1 430 ? -8.865 5.829 -0.968 1.00 95.06 430 LEU A CA 1
ATOM 3443 C C . LEU A 1 430 ? -10.315 6.119 -1.400 1.00 95.06 430 LEU A C 1
ATOM 3445 O O . LEU A 1 430 ? -11.077 5.185 -1.625 1.00 95.06 430 LEU A O 1
ATOM 3449 N N . LEU A 1 431 ? -10.707 7.383 -1.580 1.00 93.25 431 LEU A N 1
ATOM 3450 C CA . LEU A 1 431 ? -12.042 7.747 -2.072 1.00 93.25 431 LEU A CA 1
ATOM 3451 C C . LEU A 1 431 ? -12.293 7.301 -3.516 1.00 93.25 431 LEU A C 1
ATOM 3453 O O . LEU A 1 431 ? -13.433 7.008 -3.861 1.00 93.25 431 LEU A O 1
ATOM 3457 N N . LEU A 1 432 ? -11.263 7.236 -4.358 1.00 92.88 432 LEU A N 1
ATOM 3458 C CA . LEU A 1 432 ? -11.409 6.796 -5.743 1.00 92.88 432 LEU A CA 1
ATOM 3459 C C . LEU A 1 432 ? -11.501 5.268 -5.854 1.00 92.88 432 LEU A C 1
ATOM 3461 O O . LEU A 1 432 ? -12.324 4.749 -6.614 1.00 92.88 432 LEU A O 1
ATOM 3465 N N . TYR A 1 433 ? -10.678 4.553 -5.083 1.00 96.00 433 TYR A N 1
ATOM 3466 C CA . TYR A 1 433 ? -10.509 3.105 -5.220 1.00 96.00 433 TYR A CA 1
ATOM 3467 C C . TYR A 1 433 ? -11.246 2.284 -4.158 1.00 96.00 433 TYR A C 1
ATOM 3469 O O . TYR A 1 433 ? -11.637 1.166 -4.451 1.00 96.00 433 TYR A O 1
ATOM 3477 N N . GLU A 1 434 ? -11.514 2.813 -2.965 1.00 96.56 434 GLU A N 1
ATOM 3478 C CA . GLU A 1 434 ? -12.054 2.062 -1.813 1.00 96.56 434 GLU A CA 1
ATOM 3479 C C . GLU A 1 434 ? -13.353 2.673 -1.248 1.00 96.56 434 GLU A C 1
ATOM 3481 O O . GLU A 1 434 ? -13.725 2.441 -0.092 1.00 96.56 434 GLU A O 1
ATOM 3486 N N . LEU A 1 435 ? -14.073 3.460 -2.059 1.00 94.56 435 LEU A N 1
ATOM 3487 C CA . LEU A 1 435 ? -15.251 4.231 -1.639 1.00 94.56 435 LEU A CA 1
ATOM 3488 C C . LEU A 1 435 ? -16.294 3.426 -0.836 1.00 94.56 435 LEU A C 1
ATOM 3490 O O . LEU A 1 435 ? -16.666 3.880 0.249 1.00 94.56 435 LEU A O 1
ATOM 3494 N N . PRO A 1 436 ? -16.770 2.245 -1.286 1.00 95.06 436 PRO A N 1
ATOM 3495 C CA . PRO A 1 436 ? -17.743 1.455 -0.535 1.00 95.06 436 PRO A CA 1
ATOM 3496 C C . PRO A 1 436 ? -17.243 1.076 0.861 1.00 95.06 436 PRO A C 1
ATOM 3498 O O . PRO A 1 436 ? -17.988 1.207 1.834 1.00 95.06 436 PRO A O 1
ATOM 3501 N N . ALA A 1 437 ? -15.983 0.649 0.986 1.00 96.00 437 ALA A N 1
ATOM 3502 C CA . ALA A 1 437 ? -15.403 0.279 2.272 1.00 96.00 437 ALA A CA 1
ATOM 3503 C C . ALA A 1 437 ? -15.325 1.492 3.211 1.00 96.00 437 ALA A C 1
ATOM 3505 O O . ALA A 1 437 ? -15.743 1.402 4.367 1.00 96.00 437 ALA A O 1
ATOM 3506 N N . LEU A 1 438 ? -14.880 2.649 2.712 1.00 95.88 438 LEU A N 1
ATOM 3507 C CA . LEU A 1 438 ? -14.798 3.877 3.509 1.00 95.88 438 LEU A CA 1
ATOM 3508 C C . LEU A 1 438 ? -16.168 4.376 3.960 1.00 95.88 438 LEU A C 1
ATOM 3510 O O . LEU A 1 438 ? -16.327 4.737 5.127 1.00 95.88 438 LEU A O 1
ATOM 3514 N N . LEU A 1 439 ? -17.166 4.376 3.072 1.00 95.19 439 LEU A N 1
ATOM 3515 C CA . LEU A 1 439 ? -18.527 4.791 3.411 1.00 95.19 439 LEU A CA 1
ATOM 3516 C C . LEU A 1 439 ? -19.123 3.885 4.490 1.00 95.19 439 LEU A C 1
ATOM 3518 O O . LEU A 1 439 ? -19.675 4.383 5.472 1.00 95.19 439 LEU A O 1
ATOM 3522 N N . LEU A 1 440 ? -18.961 2.565 4.358 1.00 95.62 440 LEU A N 1
ATOM 3523 C CA . LEU A 1 440 ? -19.430 1.595 5.349 1.00 95.62 440 LEU A CA 1
ATOM 3524 C C . LEU A 1 440 ? -18.699 1.736 6.694 1.00 95.62 440 LEU A C 1
ATOM 3526 O O . LEU A 1 440 ? -19.347 1.707 7.743 1.00 95.62 440 LEU A O 1
ATOM 3530 N N . ALA A 1 441 ? -17.375 1.928 6.683 1.00 96.50 441 ALA A N 1
ATOM 3531 C CA . ALA A 1 441 ? -16.583 2.154 7.892 1.00 96.50 441 ALA A CA 1
ATOM 3532 C C . ALA A 1 441 ? -16.982 3.458 8.601 1.00 96.50 441 ALA A C 1
ATOM 3534 O O . ALA A 1 441 ? -17.204 3.461 9.813 1.00 96.50 441 ALA A O 1
ATOM 3535 N N . THR A 1 442 ? -17.139 4.545 7.843 1.00 94.69 442 THR A N 1
ATOM 3536 C CA . THR A 1 442 ? -17.471 5.879 8.360 1.00 94.69 442 THR A CA 1
ATOM 3537 C C . THR A 1 442 ? -18.896 5.918 8.899 1.00 94.69 442 THR A C 1
ATOM 3539 O O . THR A 1 442 ? -19.116 6.290 10.052 1.00 94.69 442 THR A O 1
ATOM 3542 N N . TYR A 1 443 ? -19.873 5.458 8.114 1.00 94.69 443 TYR A N 1
ATOM 3543 C CA . TYR A 1 443 ? -21.269 5.374 8.542 1.00 94.69 443 TYR A CA 1
ATOM 3544 C C . TYR A 1 443 ? -21.431 4.457 9.761 1.00 94.69 443 TYR A C 1
ATOM 3546 O O . TYR A 1 443 ? -22.121 4.804 10.725 1.00 94.69 443 TYR A O 1
ATOM 3554 N N . GLY A 1 444 ? -20.761 3.301 9.746 1.00 93.75 444 GLY A N 1
ATOM 3555 C CA . GLY A 1 444 ? -20.737 2.366 10.863 1.00 93.75 444 GLY A CA 1
ATOM 3556 C C . GLY A 1 444 ? -20.134 2.974 12.130 1.00 93.75 444 GLY A C 1
ATOM 3557 O O . GLY A 1 444 ? -20.719 2.824 13.204 1.00 93.75 444 GLY A O 1
ATOM 3558 N N . GLY A 1 445 ? -19.034 3.721 12.004 1.00 92.69 445 GLY A N 1
ATOM 3559 C CA . GLY A 1 445 ? -18.379 4.437 13.100 1.00 92.69 445 GLY A CA 1
ATOM 3560 C C . GLY A 1 445 ? -19.247 5.545 13.693 1.00 92.69 445 GLY A C 1
ATOM 3561 O O . GLY A 1 445 ? -19.452 5.571 14.907 1.00 92.69 445 GLY A O 1
ATOM 3562 N N . ILE A 1 446 ? -19.845 6.396 12.850 1.00 92.06 446 ILE A N 1
ATOM 3563 C CA . ILE A 1 446 ? -20.796 7.435 13.280 1.00 92.06 446 ILE A CA 1
ATOM 3564 C C . ILE A 1 446 ? -21.949 6.779 14.038 1.00 92.06 446 ILE A C 1
ATOM 3566 O O . ILE A 1 446 ? -22.218 7.107 15.194 1.00 92.06 446 ILE A O 1
ATOM 3570 N N . ARG A 1 447 ? -22.605 5.782 13.441 1.00 90.56 447 ARG A N 1
ATOM 3571 C CA . ARG A 1 447 ? -23.709 5.086 14.103 1.00 90.56 447 ARG A CA 1
ATOM 3572 C C . ARG A 1 447 ? -23.268 4.465 15.428 1.00 90.56 447 ARG A C 1
ATOM 3574 O O . ARG A 1 447 ? -23.985 4.603 16.413 1.00 90.56 447 ARG A O 1
ATOM 3581 N N . SER A 1 448 ? -22.106 3.816 15.453 1.00 88.44 448 SER A N 1
ATOM 3582 C CA . SER A 1 448 ? -21.537 3.203 16.652 1.00 88.44 448 SER A CA 1
ATOM 3583 C C . SER A 1 448 ? -21.349 4.221 17.774 1.00 88.44 448 SER A C 1
ATOM 3585 O O . SER A 1 448 ? -21.795 3.986 18.896 1.00 88.44 448 SER A O 1
ATOM 3587 N N . LEU A 1 449 ? -20.769 5.388 17.482 1.00 87.00 449 LEU A N 1
ATOM 3588 C CA . LEU A 1 449 ? -20.569 6.444 18.470 1.00 87.00 449 LEU A CA 1
ATOM 3589 C C . LEU A 1 449 ? -21.905 6.984 18.994 1.00 87.00 449 LEU A C 1
ATOM 3591 O O . LEU A 1 449 ? -22.144 6.983 20.205 1.00 87.00 449 LEU A O 1
ATOM 3595 N N . PHE A 1 450 ? -22.799 7.369 18.081 1.00 86.44 450 PHE A N 1
ATOM 3596 C CA . PHE A 1 450 ? -24.064 8.054 18.363 1.00 86.44 450 PHE A CA 1
ATOM 3597 C C . PHE A 1 450 ? -25.210 7.117 18.811 1.00 86.44 450 PHE A C 1
ATOM 3599 O O . PHE A 1 450 ? -26.356 7.548 18.958 1.00 86.44 450 PHE A O 1
ATOM 3606 N N . GLU A 1 451 ? -24.931 5.840 19.093 1.00 78.69 451 GLU A N 1
ATOM 3607 C CA . GLU A 1 451 ? -25.907 4.909 19.682 1.00 78.69 451 GLU A CA 1
ATOM 3608 C C . GLU A 1 451 ? -26.436 5.393 21.049 1.00 78.69 451 GLU A C 1
ATOM 3610 O O . GLU A 1 451 ? -27.627 5.254 21.327 1.00 78.69 451 GLU A O 1
ATOM 3615 N N . ARG A 1 452 ? -25.580 5.991 21.893 1.00 73.62 452 ARG A N 1
ATOM 3616 C CA . ARG A 1 452 ? -25.920 6.521 23.231 1.00 73.62 452 ARG A CA 1
ATOM 3617 C C . ARG A 1 452 ? -25.278 7.893 23.431 1.00 73.62 452 ARG A C 1
ATOM 3619 O O . ARG A 1 452 ? -24.169 8.094 22.962 1.00 73.62 452 ARG A O 1
ATOM 3626 N N . GLY A 1 453 ? -25.938 8.819 24.134 1.00 74.75 453 GLY A N 1
ATOM 3627 C CA . GLY A 1 453 ? -25.336 10.115 24.501 1.00 74.75 453 GLY A CA 1
ATOM 3628 C C . GLY A 1 453 ? -25.049 11.052 23.320 1.00 74.75 453 GLY A C 1
ATOM 3629 O O . GLY A 1 453 ? -24.021 11.725 23.313 1.00 74.75 453 GLY A O 1
ATOM 3630 N N . ARG A 1 454 ? -25.943 11.092 22.318 1.00 81.56 454 ARG A N 1
ATOM 3631 C CA . ARG A 1 454 ? -25.727 11.788 21.033 1.00 81.56 454 ARG A CA 1
ATOM 3632 C C . ARG A 1 454 ? -25.265 13.234 21.180 1.00 81.56 454 ARG A C 1
ATOM 3634 O O . ARG A 1 454 ? -24.280 13.611 20.559 1.00 81.56 454 ARG A O 1
ATOM 3641 N N . VAL A 1 455 ? -25.941 14.008 22.029 1.00 80.06 455 VAL A N 1
ATOM 3642 C CA . VAL A 1 455 ? -25.629 15.430 22.245 1.00 80.06 455 VAL A CA 1
ATOM 3643 C C . VAL A 1 455 ? -24.215 15.599 22.802 1.00 80.06 455 VAL A C 1
ATOM 3645 O O . VAL A 1 455 ? -23.449 16.397 22.279 1.00 80.06 455 VAL A O 1
ATOM 3648 N N . ARG A 1 456 ? -23.818 14.787 23.793 1.00 82.50 456 ARG A N 1
ATOM 3649 C CA . ARG A 1 456 ? -22.467 14.837 24.374 1.00 82.50 456 ARG A CA 1
ATOM 3650 C C . ARG A 1 456 ? -21.390 14.558 23.326 1.00 82.50 456 ARG A C 1
ATOM 3652 O O . ARG A 1 456 ? -20.416 15.297 23.256 1.00 82.50 456 ARG A O 1
ATOM 3659 N N . HIS A 1 457 ? -21.554 13.499 22.534 1.00 86.12 457 HIS A N 1
ATOM 3660 C CA . HIS A 1 457 ? -20.588 13.156 21.487 1.00 86.12 457 HIS A CA 1
ATOM 3661 C C . HIS A 1 457 ? -20.509 14.238 20.410 1.00 86.12 457 HIS A C 1
ATOM 3663 O O . HIS A 1 457 ? -19.411 14.594 19.995 1.00 86.12 457 HIS A O 1
ATOM 3669 N N . PHE A 1 458 ? -21.658 14.788 20.008 1.00 83.31 458 PHE A N 1
ATOM 3670 C CA . PHE A 1 458 ? -21.725 15.875 19.038 1.00 83.31 458 PHE A CA 1
ATOM 3671 C C . PHE A 1 458 ? -20.966 17.109 19.529 1.00 83.31 458 PHE A C 1
ATOM 3673 O O . PHE A 1 458 ? -20.080 17.587 18.832 1.00 83.31 458 PHE A O 1
ATOM 3680 N N . VAL A 1 459 ? -21.257 17.569 20.750 1.00 82.69 459 VAL A N 1
ATOM 3681 C CA . VAL A 1 459 ? -20.604 18.742 21.347 1.00 82.69 459 VAL A CA 1
ATOM 3682 C C . VAL A 1 459 ? -19.095 18.525 21.451 1.00 82.69 459 VAL A C 1
ATOM 3684 O O . VAL A 1 459 ? -18.334 19.346 20.960 1.00 82.69 459 VAL A O 1
ATOM 3687 N N . VAL A 1 460 ? -18.634 17.397 22.006 1.00 82.88 460 VAL A N 1
ATOM 3688 C CA . VAL A 1 460 ? -17.188 17.148 22.180 1.00 82.88 460 VAL A CA 1
ATOM 3689 C C . VAL A 1 460 ? -16.433 17.111 20.847 1.00 82.88 460 VAL A C 1
ATOM 3691 O O . VAL A 1 460 ? -15.318 17.622 20.770 1.00 82.88 460 VAL A O 1
ATOM 3694 N N . LEU A 1 461 ? -17.023 16.525 19.801 1.00 86.19 461 LEU A N 1
ATOM 3695 C CA . LEU A 1 461 ? -16.389 16.471 18.483 1.00 86.19 461 LEU A CA 1
ATOM 3696 C C . LEU A 1 461 ? -16.433 17.823 17.759 1.00 86.19 461 LEU A C 1
ATOM 3698 O O . LEU A 1 461 ? -15.451 18.209 17.124 1.00 86.19 461 LEU A O 1
ATOM 3702 N N . LEU A 1 462 ? -17.539 18.562 17.870 1.00 88.56 462 LEU A N 1
ATOM 3703 C CA . LEU A 1 462 ? -17.738 19.821 17.154 1.00 88.56 462 LEU A CA 1
ATOM 3704 C C . LEU A 1 462 ? -16.978 20.994 17.788 1.00 88.56 462 LEU A C 1
ATOM 3706 O O . LEU A 1 462 ? -16.444 21.826 17.057 1.00 88.56 462 LEU A O 1
ATOM 3710 N N . THR A 1 463 ? -16.893 21.060 19.122 1.00 86.94 463 THR A N 1
ATOM 3711 C CA . THR A 1 463 ? -16.342 22.224 19.836 1.00 86.94 463 THR A CA 1
ATOM 3712 C C . THR A 1 463 ? -14.938 22.618 19.359 1.00 86.94 463 THR A C 1
ATOM 3714 O O . THR A 1 463 ? -14.768 23.782 19.001 1.00 86.94 463 THR A O 1
ATOM 3717 N N . PRO A 1 464 ? -13.939 21.716 19.257 1.00 88.94 464 PRO A N 1
ATOM 3718 C CA . PRO A 1 464 ? -12.601 22.104 18.798 1.00 88.94 464 PRO A CA 1
ATOM 3719 C C . PRO A 1 464 ? -12.576 22.660 17.370 1.00 88.94 464 PRO A C 1
ATOM 3721 O O . PRO A 1 464 ? -11.815 23.578 17.086 1.00 88.94 464 PRO A O 1
ATOM 3724 N N . HIS A 1 465 ? -13.442 22.156 16.488 1.00 92.12 465 HIS A N 1
ATOM 3725 C CA . HIS A 1 465 ? -13.543 22.626 15.107 1.00 92.12 465 HIS A CA 1
ATOM 3726 C C . HIS A 1 465 ? -14.192 24.008 15.017 1.00 92.12 465 HIS A C 1
ATOM 3728 O O . HIS A 1 465 ? -13.721 24.855 14.264 1.00 92.12 465 HIS A O 1
ATOM 3734 N N . VAL A 1 466 ? -15.238 24.260 15.811 1.00 91.44 466 VAL A N 1
ATOM 3735 C CA . VAL A 1 466 ? -15.869 25.586 15.901 1.00 91.44 466 VAL A CA 1
ATOM 3736 C C . VAL A 1 466 ? -14.895 26.602 16.486 1.00 91.44 466 VAL A C 1
ATOM 3738 O O . VAL A 1 466 ? -14.775 27.694 15.945 1.00 91.44 466 VAL A O 1
ATOM 3741 N N . LEU A 1 467 ? -14.150 26.245 17.535 1.00 90.50 467 LEU A N 1
ATOM 3742 C CA . LEU A 1 467 ? -13.130 27.125 18.112 1.00 90.50 467 LEU A CA 1
ATOM 3743 C C . LEU A 1 467 ? -12.021 27.454 17.104 1.00 90.50 467 LEU A C 1
ATOM 3745 O O . LEU A 1 467 ? -11.632 28.613 16.991 1.00 90.50 467 LEU A O 1
ATOM 3749 N N . LEU A 1 468 ? -11.555 26.464 16.336 1.00 89.06 468 LEU A N 1
ATOM 3750 C CA . LEU A 1 468 ? -10.556 26.675 15.288 1.00 89.06 468 LEU A CA 1
ATOM 3751 C C . LEU A 1 468 ? -11.088 27.572 14.159 1.00 89.06 468 LEU A C 1
ATOM 3753 O O . LEU A 1 468 ? -10.369 28.441 13.674 1.00 89.06 468 LEU A O 1
ATOM 3757 N N . LEU A 1 469 ? -12.354 27.390 13.765 1.00 89.50 469 LEU A N 1
ATOM 3758 C CA . LEU A 1 469 ? -13.020 28.231 12.771 1.00 89.50 469 LEU A CA 1
ATOM 3759 C C . LEU A 1 469 ? -13.174 29.676 13.264 1.00 89.50 469 LEU A C 1
ATOM 3761 O O . LEU A 1 469 ? -12.856 30.603 12.527 1.00 89.50 469 LEU A O 1
ATOM 3765 N N . LEU A 1 470 ? -13.623 29.875 14.506 1.00 91.12 470 LEU A N 1
ATOM 3766 C CA . LEU A 1 470 ? -13.748 31.205 15.110 1.00 91.12 470 LEU A CA 1
ATOM 3767 C C . LEU A 1 470 ? -12.385 31.896 15.216 1.00 91.12 470 LEU A C 1
ATOM 3769 O O . LEU A 1 470 ? -12.266 33.068 14.871 1.00 91.12 470 LEU A O 1
ATOM 3773 N N . TYR A 1 471 ? -11.343 31.164 15.619 1.00 89.38 471 TYR A N 1
ATOM 3774 C CA . TYR A 1 471 ? -9.972 31.673 15.626 1.00 89.38 471 TYR A CA 1
ATOM 3775 C C . TYR A 1 471 ? -9.515 32.100 14.223 1.00 89.38 471 TYR A C 1
ATOM 3777 O O . TYR A 1 471 ? -8.924 33.168 14.071 1.00 89.38 471 TYR A O 1
ATOM 3785 N N . ALA A 1 472 ? -9.849 31.320 13.187 1.00 88.31 472 ALA A N 1
ATOM 3786 C CA . ALA A 1 472 ? -9.578 31.687 11.798 1.00 88.31 472 ALA A CA 1
ATOM 3787 C C . ALA A 1 472 ? -10.305 32.977 11.382 1.00 88.31 472 ALA A C 1
ATOM 3789 O O . ALA A 1 472 ? -9.693 33.854 10.776 1.00 88.31 472 ALA A O 1
ATOM 3790 N N . MET A 1 473 ? -11.590 33.109 11.731 1.00 88.62 473 MET A N 1
ATOM 3791 C CA . MET A 1 473 ? -12.429 34.260 11.370 1.00 88.62 473 MET A CA 1
ATOM 3792 C C . MET A 1 473 ? -11.954 35.575 11.996 1.00 88.62 473 MET A C 1
ATOM 3794 O O . MET A 1 473 ? -12.085 36.622 11.372 1.00 88.62 473 MET A O 1
ATOM 3798 N N . VAL A 1 474 ? -11.373 35.531 13.198 1.00 92.06 474 VAL A N 1
ATOM 3799 C CA . VAL A 1 474 ? -10.808 36.716 13.875 1.00 92.06 474 VAL A CA 1
ATOM 3800 C C . VAL A 1 474 ? -9.368 37.006 13.401 1.00 92.06 474 VAL A C 1
ATOM 3802 O O . VAL A 1 474 ? -8.661 37.823 13.978 1.00 92.06 474 VAL A O 1
ATOM 3805 N N . GLY A 1 475 ? -8.903 36.345 12.335 1.00 88.25 475 GLY A N 1
ATOM 3806 C CA . GLY A 1 475 ? -7.566 36.562 11.779 1.00 88.25 475 GLY A CA 1
ATOM 3807 C C . GLY A 1 475 ? -6.441 35.950 12.616 1.00 88.25 475 GLY A C 1
ATOM 3808 O O . GLY A 1 475 ? -5.287 36.334 12.455 1.00 88.25 475 GLY A O 1
ATOM 3809 N N . GLY A 1 476 ? -6.738 34.976 13.484 1.00 88.81 476 GLY A N 1
ATOM 3810 C CA . GLY A 1 476 ? -5.751 34.358 14.377 1.00 88.81 476 GLY A CA 1
ATOM 3811 C C . GLY A 1 476 ? -4.554 33.726 13.652 1.00 88.81 476 GLY A C 1
ATOM 3812 O O . GLY A 1 476 ? -3.458 33.659 14.202 1.00 88.81 476 GLY A O 1
ATOM 3813 N N . PHE A 1 477 ? -4.736 33.328 12.392 1.00 89.62 477 PHE A N 1
ATOM 3814 C CA . PHE A 1 477 ? -3.681 32.762 11.551 1.00 89.62 477 PHE A CA 1
ATOM 3815 C C . PHE A 1 477 ? -2.887 33.783 10.717 1.00 89.62 477 PHE A C 1
ATOM 3817 O O . PHE A 1 477 ? -1.981 33.380 9.991 1.00 89.62 477 PHE A O 1
ATOM 3824 N N . ALA A 1 478 ? -3.201 35.082 10.782 1.00 88.44 478 ALA A N 1
ATOM 3825 C CA . ALA A 1 478 ? -2.613 36.087 9.887 1.00 88.44 478 ALA A CA 1
ATOM 3826 C C . ALA A 1 478 ? -1.081 36.199 10.006 1.00 88.44 478 ALA A C 1
ATOM 3828 O O . ALA A 1 478 ? -0.410 36.459 9.014 1.00 88.44 478 ALA A O 1
ATOM 3829 N N . ASN A 1 479 ? -0.533 35.948 11.200 1.00 89.88 479 ASN A N 1
ATOM 3830 C CA . ASN A 1 479 ? 0.904 36.056 11.485 1.00 89.88 479 ASN A CA 1
ATOM 3831 C C . ASN A 1 479 ? 1.638 34.703 11.465 1.00 89.88 479 ASN A C 1
ATOM 3833 O O . ASN A 1 479 ? 2.766 34.612 11.945 1.00 89.88 479 ASN A O 1
ATOM 3837 N N . TRP A 1 480 ? 0.992 33.630 11.001 1.00 89.69 480 TRP A N 1
ATOM 3838 C CA . TRP A 1 480 ? 1.615 32.308 10.958 1.00 89.69 480 TRP A CA 1
ATOM 3839 C C . TRP A 1 480 ? 2.512 32.179 9.725 1.00 89.69 480 TRP A C 1
ATOM 3841 O O . TRP A 1 480 ? 2.072 32.433 8.605 1.00 89.69 480 TRP A O 1
ATOM 3851 N N . ASP A 1 481 ? 3.751 31.722 9.923 1.00 90.56 481 ASP A N 1
ATOM 3852 C CA . ASP A 1 481 ? 4.638 31.354 8.819 1.00 90.56 481 ASP A CA 1
ATOM 3853 C C . ASP A 1 481 ? 4.299 29.942 8.315 1.00 90.56 481 ASP A C 1
ATOM 3855 O O . ASP A 1 481 ? 4.766 28.920 8.828 1.00 90.56 481 ASP A O 1
ATOM 3859 N N . TRP A 1 482 ? 3.450 29.887 7.290 1.00 86.75 482 TRP A N 1
ATOM 3860 C CA . TRP A 1 482 ? 3.044 28.637 6.648 1.00 86.75 482 TRP A CA 1
ATOM 3861 C C . TRP A 1 482 ? 4.193 27.911 5.945 1.00 86.75 482 TRP A C 1
ATOM 3863 O O . TRP A 1 482 ? 4.145 26.688 5.838 1.00 86.75 482 TRP A O 1
ATOM 3873 N N . ASN A 1 483 ? 5.236 28.619 5.503 1.00 86.19 483 ASN A N 1
ATOM 3874 C CA . ASN A 1 483 ? 6.387 27.989 4.856 1.00 86.19 483 ASN A CA 1
ATOM 3875 C C . ASN A 1 483 ? 7.239 27.246 5.888 1.00 86.19 483 ASN A C 1
ATOM 3877 O O . ASN A 1 483 ? 7.681 26.119 5.645 1.00 86.19 483 ASN A O 1
ATOM 3881 N N . GLU A 1 484 ? 7.440 27.841 7.066 1.00 84.62 484 GLU A N 1
ATOM 3882 C CA . GLU A 1 484 ? 8.126 27.166 8.166 1.00 84.62 484 GLU A CA 1
ATOM 3883 C C . GLU A 1 484 ? 7.332 25.947 8.663 1.00 84.62 484 GLU A C 1
ATOM 3885 O O . GLU A 1 484 ? 7.912 24.878 8.893 1.00 84.62 484 GLU A O 1
ATOM 3890 N N . LEU A 1 485 ? 6.009 26.086 8.785 1.00 82.12 485 LEU A N 1
ATOM 3891 C CA . LEU A 1 485 ? 5.105 25.006 9.183 1.00 82.12 485 LEU A CA 1
ATOM 3892 C C . LEU A 1 485 ? 5.037 23.873 8.155 1.00 82.12 485 LEU A C 1
ATOM 3894 O O . LEU A 1 485 ? 5.009 22.707 8.548 1.00 82.12 485 LEU A O 1
ATOM 3898 N N . ASP A 1 486 ? 5.052 24.174 6.858 1.00 81.50 486 ASP A N 1
ATOM 3899 C CA . ASP A 1 486 ? 5.141 23.156 5.812 1.00 81.50 486 ASP A CA 1
ATOM 3900 C C . ASP A 1 486 ? 6.476 22.407 5.887 1.00 81.50 486 ASP A C 1
ATOM 3902 O O . ASP A 1 486 ? 6.499 21.176 5.909 1.00 81.50 486 ASP A O 1
ATOM 3906 N N . ARG A 1 487 ? 7.591 23.135 6.031 1.00 76.75 487 ARG A N 1
ATOM 3907 C CA . ARG A 1 487 ? 8.932 22.539 6.099 1.00 76.75 487 ARG A CA 1
ATOM 3908 C C . ARG A 1 487 ? 9.116 21.614 7.305 1.00 76.75 487 ARG A C 1
ATOM 3910 O O . ARG A 1 487 ? 9.780 20.593 7.172 1.00 76.75 487 ARG A O 1
ATOM 3917 N N . LYS A 1 488 ? 8.581 21.979 8.476 1.00 74.94 488 LYS A N 1
ATOM 3918 C CA . LYS A 1 488 ? 8.752 21.205 9.722 1.00 74.94 488 LYS A CA 1
ATOM 3919 C C . LYS A 1 488 ? 7.654 20.167 9.962 1.00 74.94 488 LYS A C 1
ATOM 3921 O O . LYS A 1 488 ? 7.937 19.122 10.538 1.00 74.94 488 LYS A O 1
ATOM 3926 N N . TRP A 1 489 ? 6.414 20.468 9.576 1.00 74.25 489 TRP A N 1
ATOM 3927 C CA . TRP A 1 489 ? 5.226 19.715 9.997 1.00 74.25 489 TRP A CA 1
ATOM 3928 C C . TRP A 1 489 ? 4.268 19.364 8.851 1.00 74.25 489 TRP A C 1
ATOM 3930 O O . TRP A 1 489 ? 3.232 18.750 9.104 1.00 74.25 489 TRP A O 1
ATOM 3940 N N . HIS A 1 490 ? 4.572 19.750 7.606 1.00 74.06 490 HIS A N 1
ATOM 3941 C CA . HIS A 1 490 ? 3.709 19.547 6.432 1.00 74.06 490 HIS A CA 1
ATOM 3942 C C . HIS A 1 490 ? 2.315 20.189 6.557 1.00 74.06 490 HIS A C 1
ATOM 3944 O O . HIS A 1 490 ? 1.305 19.698 6.034 1.00 74.06 490 HIS A O 1
ATOM 3950 N N . VAL A 1 491 ? 2.245 21.305 7.282 1.00 81.25 491 VAL A N 1
ATOM 3951 C CA . VAL A 1 491 ? 1.019 22.073 7.502 1.00 81.25 491 VAL A CA 1
ATOM 3952 C C . VAL A 1 491 ? 1.040 23.311 6.606 1.00 81.25 491 VAL A C 1
ATOM 3954 O O . VAL A 1 491 ? 1.662 24.309 6.943 1.00 81.25 491 VAL A O 1
ATOM 3957 N N . THR A 1 492 ? 0.333 23.249 5.475 1.00 81.81 492 THR A N 1
ATOM 3958 C CA . THR A 1 492 ? 0.267 24.343 4.488 1.00 81.81 492 THR A CA 1
ATOM 3959 C C . THR A 1 492 ? -0.961 25.242 4.635 1.00 81.81 492 THR A C 1
ATOM 3961 O O . THR A 1 492 ? -0.992 26.329 4.071 1.00 81.81 492 THR A O 1
ATOM 3964 N N . HIS A 1 493 ? -2.002 24.796 5.346 1.00 83.06 493 HIS A N 1
ATOM 3965 C CA . HIS A 1 493 ? -3.276 25.514 5.444 1.00 83.06 493 HIS A CA 1
ATOM 3966 C C . HIS A 1 493 ? -3.960 25.256 6.801 1.00 83.06 493 HIS A C 1
ATOM 3968 O O . HIS A 1 493 ? -3.845 24.137 7.316 1.00 83.06 493 HIS A O 1
ATOM 3974 N N . PRO A 1 494 ? -4.760 26.196 7.359 1.00 84.19 494 PRO A N 1
ATOM 3975 C CA . PRO A 1 494 ? -5.510 25.991 8.608 1.00 84.19 494 PRO A CA 1
ATOM 3976 C C . PRO A 1 494 ? -6.360 24.716 8.645 1.00 84.19 494 PRO A C 1
ATOM 3978 O O . PRO A 1 494 ? -6.529 24.090 9.690 1.00 84.19 494 PRO A O 1
ATOM 3981 N N . PHE A 1 495 ? -6.868 24.288 7.489 1.00 83.56 495 PHE A N 1
ATOM 3982 C CA . PHE A 1 495 ? -7.615 23.036 7.352 1.00 83.56 495 PHE A CA 1
ATOM 3983 C C . PHE A 1 495 ? -6.811 21.801 7.803 1.00 83.56 495 PHE A C 1
ATOM 3985 O O . PHE A 1 495 ? -7.388 20.865 8.355 1.00 83.56 495 PHE A O 1
ATOM 3992 N N . HIS A 1 496 ? -5.483 21.789 7.638 1.00 84.75 496 HIS A N 1
ATOM 3993 C CA . HIS A 1 496 ? -4.648 20.687 8.126 1.00 84.75 496 HIS A CA 1
ATOM 3994 C C . HIS A 1 496 ? -4.674 20.582 9.656 1.00 84.75 496 HIS A C 1
ATOM 3996 O O . HIS A 1 496 ? -4.665 19.471 10.181 1.00 84.75 496 HIS A O 1
ATOM 4002 N N . LEU A 1 497 ? -4.794 21.706 10.373 1.00 85.75 497 LEU A N 1
ATOM 4003 C CA . LEU A 1 497 ? -4.960 21.707 11.830 1.00 85.75 497 LEU A CA 1
ATOM 4004 C C . LEU A 1 497 ? -6.309 21.103 12.225 1.00 85.75 497 LEU A C 1
ATOM 4006 O O . LEU A 1 497 ? -6.369 20.288 13.142 1.00 85.75 497 LEU A O 1
ATOM 4010 N N . ALA A 1 498 ? -7.379 21.441 11.497 1.00 86.81 498 ALA A N 1
ATOM 4011 C CA . ALA A 1 498 ? -8.698 20.843 11.704 1.00 86.81 498 ALA A CA 1
ATOM 4012 C C . ALA A 1 498 ? -8.645 19.318 11.521 1.00 86.81 498 ALA A C 1
ATOM 4014 O O . ALA A 1 498 ? -9.152 18.569 12.352 1.00 86.81 498 ALA A O 1
ATOM 4015 N N . LEU A 1 499 ? -7.967 18.851 10.469 1.00 86.62 499 LEU A N 1
ATOM 4016 C CA . LEU A 1 499 ? -7.815 17.426 10.190 1.00 86.62 499 LEU A CA 1
ATOM 4017 C C . LEU A 1 499 ? -6.945 16.710 11.239 1.00 86.62 499 LEU A C 1
ATOM 4019 O O . LEU A 1 499 ? -7.283 15.604 11.661 1.00 86.62 499 LEU A O 1
ATOM 4023 N N . ALA A 1 500 ? -5.867 17.341 11.712 1.00 84.62 500 ALA A N 1
ATOM 4024 C CA . ALA A 1 500 ? -5.042 16.807 12.796 1.00 84.62 500 ALA A CA 1
ATOM 4025 C C . ALA A 1 500 ? -5.842 16.677 14.104 1.00 84.62 500 ALA A C 1
ATOM 4027 O O . ALA A 1 500 ? -5.815 15.626 14.748 1.00 84.62 500 ALA A O 1
ATOM 4028 N N . VAL A 1 501 ? -6.624 17.705 14.459 1.00 87.06 501 VAL A N 1
ATOM 4029 C CA . VAL A 1 501 ? -7.549 17.669 15.603 1.00 87.06 501 VAL A CA 1
ATOM 4030 C C . VAL A 1 501 ? -8.565 16.543 15.437 1.00 87.06 501 VAL A C 1
ATOM 4032 O O . VAL A 1 501 ? -8.773 15.770 16.374 1.00 87.06 501 VAL A O 1
ATOM 4035 N N . PHE A 1 502 ? -9.152 16.393 14.248 1.00 88.25 502 PHE A N 1
ATOM 4036 C CA . PHE A 1 502 ? -10.079 15.308 13.949 1.00 88.25 502 PHE A CA 1
A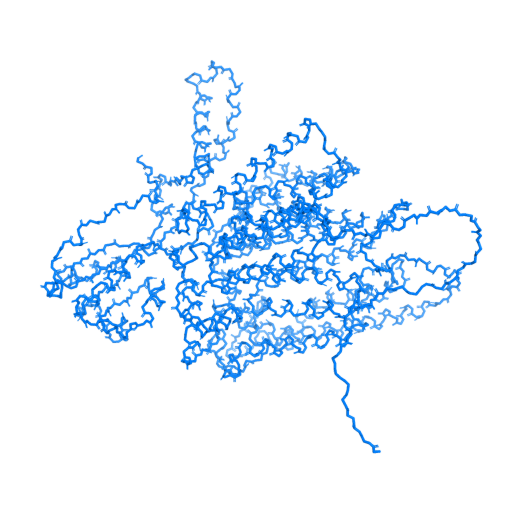TOM 4037 C C . PHE A 1 502 ? -9.440 13.929 14.166 1.00 88.25 502 PHE A C 1
ATOM 4039 O O . PHE A 1 502 ? -10.030 13.074 14.828 1.00 88.25 502 PHE A O 1
ATOM 4046 N N . TYR A 1 503 ? -8.214 13.700 13.694 1.00 87.44 503 TYR A N 1
ATOM 4047 C CA . TYR A 1 503 ? -7.529 12.425 13.917 1.00 87.44 503 TYR A CA 1
ATOM 4048 C C . TYR A 1 503 ? -7.252 12.153 15.393 1.00 87.44 503 TYR A C 1
ATOM 4050 O O . TYR A 1 503 ? -7.524 11.047 15.861 1.00 87.44 503 TYR A O 1
ATOM 4058 N N . VAL A 1 504 ? -6.796 13.153 16.153 1.00 84.12 504 VAL A N 1
ATOM 4059 C CA . VAL A 1 504 ? -6.605 13.017 17.606 1.00 84.12 504 VAL A CA 1
ATOM 4060 C C . VAL A 1 504 ? -7.929 12.696 18.300 1.00 84.12 504 VAL A C 1
ATOM 4062 O O . VAL A 1 504 ? -7.977 11.819 19.163 1.00 84.12 504 VAL A O 1
ATOM 4065 N N . GLN A 1 505 ? -9.032 13.335 17.902 1.00 85.56 505 GLN A N 1
ATOM 4066 C CA . GLN A 1 505 ? -10.357 13.014 18.429 1.00 85.56 505 GLN A CA 1
ATOM 4067 C C . GLN A 1 505 ? -10.770 11.573 18.113 1.00 85.56 505 GLN A C 1
ATOM 4069 O O . GLN A 1 505 ? -11.317 10.894 18.984 1.00 85.56 505 GLN A O 1
ATOM 4074 N N . VAL A 1 506 ? -10.506 11.064 16.907 1.00 84.00 506 VAL A N 1
ATOM 4075 C CA . VAL A 1 506 ? -10.838 9.669 16.593 1.00 84.00 506 VAL A CA 1
ATOM 4076 C C . VAL A 1 506 ? -9.953 8.695 17.388 1.00 84.00 506 VAL A C 1
ATOM 4078 O O . VAL A 1 506 ? -10.460 7.732 17.972 1.00 84.00 506 VAL A O 1
ATOM 4081 N N . LEU A 1 507 ? -8.649 8.962 17.480 1.00 85.62 507 LEU A N 1
ATOM 4082 C CA . LEU A 1 507 ? -7.701 8.107 18.197 1.00 85.62 507 LEU A CA 1
ATOM 4083 C C . LEU A 1 507 ? -7.941 8.099 19.707 1.00 85.62 507 LEU A C 1
ATOM 4085 O O . LEU A 1 507 ? -7.927 7.034 20.304 1.00 85.62 507 LEU A O 1
ATOM 4089 N N . VAL A 1 508 ? -8.195 9.247 20.333 1.00 83.38 508 VAL A N 1
ATOM 4090 C CA . VAL A 1 508 ? -8.331 9.342 21.795 1.00 83.38 508 VAL A CA 1
ATOM 4091 C C . VAL A 1 508 ? -9.789 9.217 22.221 1.00 83.38 508 VAL A C 1
ATOM 4093 O O . VAL A 1 508 ? -10.138 8.348 23.021 1.00 83.38 508 VAL A O 1
ATOM 4096 N N . TYR A 1 509 ? -10.668 10.064 21.682 1.00 84.44 509 TYR A N 1
ATOM 4097 C CA . TYR A 1 509 ? -12.050 10.155 22.149 1.00 84.44 509 TYR A CA 1
ATOM 4098 C C . TYR A 1 509 ? -12.930 9.029 21.601 1.00 84.44 509 TYR A C 1
ATOM 4100 O O . TYR A 1 509 ? -13.554 8.315 22.386 1.00 84.44 509 TYR A O 1
ATOM 4108 N N . PHE A 1 510 ? -12.980 8.829 20.280 1.00 86.31 510 PHE A N 1
ATOM 4109 C CA . PHE A 1 510 ? -13.824 7.783 19.687 1.00 86.31 510 PHE A CA 1
ATOM 4110 C C . PHE A 1 510 ? -13.381 6.388 20.140 1.00 86.31 510 PHE A C 1
ATOM 4112 O O . PHE A 1 510 ? -14.196 5.641 20.687 1.00 86.31 510 PHE A O 1
ATOM 4119 N N . CYS A 1 511 ? -12.093 6.053 20.002 1.00 87.06 511 CYS A N 1
ATOM 4120 C CA . CYS A 1 511 ? -11.582 4.759 20.460 1.00 87.06 511 CYS A CA 1
ATOM 4121 C C . CYS A 1 511 ? -11.702 4.604 21.984 1.00 87.06 511 CYS A C 1
ATOM 4123 O O . CYS A 1 511 ? -12.101 3.537 22.448 1.00 87.06 511 CYS A O 1
ATOM 4125 N N . GLY A 1 512 ? -11.472 5.668 22.763 1.00 82.81 512 GLY A N 1
ATOM 4126 C CA . GLY A 1 512 ? -11.698 5.664 24.209 1.00 82.81 512 GLY A CA 1
ATOM 4127 C C . GLY A 1 512 ? -13.144 5.313 24.571 1.00 82.81 512 GLY A C 1
ATOM 4128 O O . GLY A 1 512 ? -13.380 4.408 25.367 1.00 82.81 512 GLY A O 1
ATOM 4129 N N . VAL A 1 513 ? -14.134 5.941 23.926 1.00 83.69 513 VAL A N 1
ATOM 4130 C CA . VAL A 1 513 ? -15.562 5.621 24.114 1.00 83.69 513 VAL A CA 1
ATOM 4131 C C . VAL A 1 513 ? -15.883 4.174 23.725 1.00 83.69 513 VAL A C 1
ATOM 4133 O O . VAL A 1 513 ? -16.695 3.522 24.379 1.00 83.69 513 VAL A O 1
ATOM 4136 N N . LEU A 1 514 ? -15.265 3.637 22.675 1.00 85.06 514 LEU A N 1
ATOM 4137 C CA . LEU A 1 514 ? -15.452 2.232 22.314 1.00 85.06 514 LEU A CA 1
ATOM 4138 C C . LEU A 1 514 ? -14.876 1.285 23.374 1.00 85.06 514 LEU A C 1
ATOM 4140 O O . LEU A 1 514 ? -15.519 0.286 23.706 1.00 85.06 514 LEU A O 1
ATOM 4144 N N . ILE A 1 515 ? -13.719 1.615 23.948 1.00 81.56 515 ILE A N 1
ATOM 4145 C CA . ILE A 1 515 ? -13.088 0.847 25.028 1.00 81.56 515 ILE A CA 1
ATOM 4146 C C . ILE A 1 515 ? -13.964 0.863 26.288 1.00 81.56 515 ILE A C 1
ATOM 4148 O O . ILE A 1 515 ? -14.217 -0.198 26.853 1.00 81.56 515 ILE A O 1
ATOM 4152 N N . THR A 1 516 ? -14.525 2.015 26.682 1.00 77.31 516 THR A N 1
ATOM 4153 C CA . THR A 1 516 ? -15.449 2.087 27.838 1.00 77.31 516 THR A CA 1
ATOM 4154 C C . THR A 1 516 ? -16.732 1.284 27.628 1.00 77.31 516 THR A C 1
ATOM 4156 O O . THR A 1 516 ? -17.349 0.820 28.585 1.00 77.31 516 THR A O 1
ATOM 4159 N N . ARG A 1 517 ? -17.120 1.062 26.367 1.00 79.31 517 ARG A N 1
ATOM 4160 C CA . ARG A 1 517 ? -18.233 0.191 25.962 1.00 79.31 517 ARG A CA 1
ATOM 4161 C C . ARG A 1 517 ? -17.818 -1.276 25.771 1.00 79.31 517 ARG A C 1
ATOM 4163 O O . ARG A 1 517 ? -18.599 -2.045 25.216 1.00 79.31 517 ARG A O 1
ATOM 4170 N N . ALA A 1 518 ? -16.606 -1.659 26.182 1.00 77.00 518 ALA A N 1
ATOM 4171 C CA . ALA A 1 518 ? -16.017 -2.990 26.008 1.00 77.00 518 ALA A CA 1
ATOM 4172 C C . ALA A 1 518 ? -15.928 -3.468 24.540 1.00 77.00 518 ALA A C 1
ATOM 4174 O O . ALA A 1 518 ? -15.882 -4.666 24.255 1.00 77.00 518 ALA A O 1
ATOM 4175 N N . ARG A 1 519 ? -15.872 -2.541 23.573 1.00 84.38 519 ARG A N 1
ATOM 4176 C CA . ARG A 1 519 ? -15.768 -2.824 22.127 1.00 84.38 519 ARG A CA 1
ATOM 4177 C C . ARG A 1 519 ? -14.308 -2.782 21.659 1.00 84.38 519 ARG A C 1
ATOM 4179 O O . ARG A 1 519 ? -13.984 -2.111 20.686 1.00 84.38 519 ARG A O 1
ATOM 4186 N N . TYR A 1 520 ? -13.434 -3.534 22.329 1.00 85.56 520 TYR A N 1
ATOM 4187 C CA . TYR A 1 520 ? -11.979 -3.509 22.109 1.00 85.56 520 TYR A CA 1
ATOM 4188 C C . TYR A 1 520 ? -11.553 -3.801 20.663 1.00 85.56 520 TYR A C 1
ATOM 4190 O O . TYR A 1 520 ? -10.761 -3.065 20.098 1.00 85.56 520 TYR A O 1
ATOM 4198 N N . VAL A 1 521 ? -12.100 -4.838 20.019 1.00 91.69 521 VAL A N 1
ATOM 4199 C CA . VAL A 1 521 ? -11.702 -5.183 18.635 1.00 91.69 521 VAL A CA 1
ATOM 4200 C C . VAL A 1 521 ? -12.067 -4.075 17.646 1.00 91.69 521 VAL A C 1
ATOM 4202 O O . VAL A 1 521 ? -11.334 -3.805 16.705 1.00 91.69 521 VAL A O 1
ATOM 4205 N N . GLU A 1 522 ? -13.193 -3.407 17.869 1.00 93.62 522 GLU A N 1
ATOM 4206 C CA . GLU A 1 522 ? -13.601 -2.279 17.036 1.00 93.62 522 GLU A CA 1
ATOM 4207 C C . GLU A 1 522 ? -12.747 -1.046 17.287 1.00 93.62 522 GLU A C 1
ATOM 4209 O O . GLU A 1 522 ? -12.349 -0.391 16.332 1.00 93.62 522 GLU A O 1
ATOM 4214 N N . ALA A 1 523 ? -12.438 -0.766 18.555 1.00 92.44 523 ALA A N 1
ATOM 4215 C CA . ALA A 1 523 ? -11.514 0.294 18.922 1.00 92.44 523 ALA A CA 1
ATOM 4216 C C . ALA A 1 523 ? -10.133 0.044 18.300 1.00 92.44 523 ALA A C 1
ATOM 4218 O O . ALA A 1 523 ? -9.566 0.961 17.726 1.00 92.44 523 ALA A O 1
ATOM 4219 N N . PHE A 1 524 ? -9.636 -1.196 18.325 1.00 95.75 524 PHE A N 1
ATOM 4220 C CA . PHE A 1 524 ? -8.377 -1.579 17.689 1.00 95.75 524 PHE A CA 1
ATOM 4221 C C . PHE A 1 524 ? -8.413 -1.382 16.171 1.00 95.75 524 PHE A C 1
ATOM 4223 O O . PHE A 1 524 ? -7.505 -0.770 15.626 1.00 95.75 524 PHE A O 1
ATOM 4230 N N . LEU A 1 525 ? -9.457 -1.853 15.480 1.00 97.00 525 LEU A N 1
ATOM 4231 C CA . LEU A 1 525 ? -9.578 -1.680 14.028 1.00 97.00 525 LEU A CA 1
ATOM 4232 C C . LEU A 1 525 ? -9.709 -0.203 13.629 1.00 97.00 525 LEU A C 1
ATOM 4234 O O . LEU A 1 525 ? -9.116 0.211 12.635 1.00 97.00 525 LEU A O 1
ATOM 4238 N N . ALA A 1 526 ? -10.449 0.598 14.400 1.00 96.38 526 ALA A N 1
ATOM 4239 C CA . ALA A 1 526 ? -10.549 2.039 14.186 1.00 96.38 526 ALA A CA 1
ATOM 4240 C C . ALA A 1 526 ? -9.215 2.750 14.438 1.00 96.38 526 ALA A C 1
ATOM 4242 O O . ALA A 1 526 ? -8.783 3.538 13.601 1.00 96.38 526 ALA A O 1
ATOM 4243 N N . PHE A 1 527 ? -8.546 2.425 15.547 1.00 95.62 527 PHE A N 1
ATOM 4244 C CA . PHE A 1 527 ? -7.236 2.967 15.891 1.00 95.62 527 PHE A CA 1
ATOM 4245 C C . PHE A 1 527 ? -6.213 2.614 14.811 1.00 95.62 527 PHE A C 1
ATOM 4247 O O . PHE A 1 527 ? -5.570 3.501 14.272 1.00 95.62 527 PHE A O 1
ATOM 4254 N N . TRP A 1 528 ? -6.138 1.343 14.409 1.00 97.00 528 TRP A N 1
ATOM 4255 C CA . TRP A 1 528 ? -5.250 0.887 13.343 1.00 97.00 528 TRP A CA 1
ATOM 4256 C C . TRP A 1 528 ? -5.542 1.604 12.019 1.00 97.00 528 TRP A C 1
ATOM 4258 O O . TRP A 1 528 ? -4.625 2.161 11.427 1.00 97.00 528 TRP A O 1
ATOM 4268 N N . THR A 1 529 ? -6.807 1.686 11.592 1.00 96.69 529 THR A N 1
ATOM 4269 C CA . THR A 1 529 ? -7.178 2.377 10.342 1.00 96.69 529 THR A CA 1
ATOM 4270 C C . THR A 1 529 ? -6.741 3.844 10.348 1.00 96.69 529 THR A C 1
ATOM 4272 O O . THR A 1 529 ? -6.132 4.313 9.389 1.00 96.69 529 THR A O 1
ATOM 4275 N N . VAL A 1 530 ? -7.031 4.576 11.428 1.00 94.19 530 VAL A N 1
ATOM 4276 C CA . VAL A 1 530 ? -6.739 6.015 11.514 1.00 94.19 530 VAL A CA 1
ATOM 4277 C C . VAL A 1 530 ? -5.255 6.279 11.719 1.00 94.19 530 VAL A C 1
ATOM 4279 O O . VAL A 1 530 ? -4.718 7.186 11.091 1.00 94.19 530 VAL A O 1
ATOM 4282 N N . THR A 1 531 ? -4.567 5.481 12.539 1.00 92.62 531 THR A N 1
ATOM 4283 C CA . THR A 1 531 ? -3.114 5.587 12.696 1.00 92.62 531 THR A CA 1
ATOM 4284 C C . THR A 1 531 ? -2.400 5.261 11.393 1.00 92.62 531 THR A C 1
ATOM 4286 O O . THR A 1 531 ? -1.470 5.979 11.055 1.00 92.62 531 THR A O 1
ATOM 4289 N N . SER A 1 532 ? -2.829 4.251 10.629 1.00 92.75 532 SER A N 1
ATOM 4290 C CA . SER A 1 532 ? -2.251 3.973 9.308 1.00 92.75 532 SER A CA 1
ATOM 4291 C C . SER A 1 532 ? -2.495 5.126 8.338 1.00 92.75 532 SER A C 1
ATOM 4293 O O . SER A 1 532 ? -1.541 5.601 7.727 1.00 92.75 532 SER A O 1
ATOM 4295 N N . LEU A 1 533 ? -3.722 5.656 8.266 1.00 91.62 533 LEU A N 1
ATOM 4296 C CA . LEU A 1 533 ? -4.008 6.827 7.436 1.00 91.62 533 LEU A CA 1
ATOM 4297 C C . LEU A 1 533 ? -3.110 8.011 7.815 1.00 91.62 533 LEU A C 1
ATOM 4299 O O . LEU A 1 533 ? -2.521 8.632 6.938 1.00 91.62 533 LEU A O 1
ATOM 4303 N N . PHE A 1 534 ? -2.977 8.303 9.107 1.00 87.12 534 PHE A N 1
ATOM 4304 C CA . PHE A 1 534 ? -2.154 9.400 9.606 1.00 87.12 534 PHE A CA 1
ATOM 4305 C C . PHE A 1 534 ? -0.662 9.184 9.344 1.00 87.12 534 PHE A C 1
ATOM 4307 O O . PHE A 1 534 ? -0.024 10.031 8.727 1.00 87.12 534 PHE A O 1
ATOM 4314 N N . ALA A 1 535 ? -0.115 8.054 9.796 1.00 85.56 535 ALA A N 1
ATOM 4315 C CA . ALA A 1 535 ? 1.315 7.774 9.787 1.00 85.56 535 ALA A CA 1
ATOM 4316 C C . ALA A 1 535 ? 1.871 7.745 8.364 1.00 85.56 535 ALA A C 1
ATOM 4318 O O . ALA A 1 535 ? 2.852 8.429 8.085 1.00 85.56 535 ALA A O 1
ATOM 4319 N N . TYR A 1 536 ? 1.203 7.039 7.444 1.00 86.44 536 TYR A N 1
ATOM 4320 C CA . TYR A 1 536 ? 1.644 7.009 6.052 1.00 86.44 536 TYR A CA 1
ATOM 4321 C C . TYR A 1 536 ? 1.465 8.367 5.371 1.00 86.44 536 TYR A C 1
ATOM 4323 O O . TYR A 1 536 ? 2.308 8.741 4.563 1.00 86.44 536 TYR A O 1
ATOM 4331 N N . SER A 1 537 ? 0.421 9.141 5.703 1.00 82.44 537 SER A N 1
ATOM 4332 C CA . SER A 1 537 ? 0.253 10.485 5.124 1.00 82.44 537 SER A CA 1
ATOM 4333 C C . SER A 1 537 ? 1.231 11.526 5.673 1.00 82.44 537 SER A C 1
ATOM 4335 O O . SER A 1 537 ? 1.437 12.558 5.028 1.00 82.44 537 SER A O 1
ATOM 4337 N N . TYR A 1 538 ? 1.775 11.295 6.870 1.00 78.50 538 TYR A N 1
ATOM 4338 C CA . TYR A 1 538 ? 2.771 12.158 7.500 1.00 78.50 538 TYR A CA 1
ATOM 4339 C C . TYR A 1 538 ? 4.197 11.817 7.056 1.00 78.50 538 TYR A C 1
ATOM 4341 O O . TYR A 1 538 ? 5.028 12.714 6.977 1.00 78.50 538 TYR A O 1
ATOM 4349 N N . ALA A 1 539 ? 4.474 10.550 6.736 1.00 76.56 539 ALA A N 1
ATOM 4350 C CA . ALA A 1 539 ? 5.766 10.129 6.209 1.00 76.56 539 ALA A CA 1
ATOM 4351 C C . ALA A 1 539 ? 6.159 10.947 4.959 1.00 76.56 539 ALA A C 1
ATOM 4353 O O . ALA A 1 539 ? 5.315 11.249 4.110 1.00 76.56 539 ALA A O 1
ATOM 4354 N N . GLY A 1 540 ? 7.443 11.311 4.856 1.00 66.25 540 GLY A N 1
ATOM 4355 C CA . GLY A 1 540 ? 7.954 12.203 3.804 1.00 66.25 540 GLY A CA 1
ATOM 4356 C C . GLY A 1 540 ? 7.957 11.588 2.399 1.00 66.25 540 GLY A C 1
ATOM 4357 O O . GLY A 1 540 ? 7.977 12.312 1.408 1.00 66.25 540 GLY A O 1
ATOM 4358 N N . GLU A 1 541 ? 7.888 10.259 2.301 1.00 73.75 541 GLU A N 1
ATOM 4359 C CA . GLU A 1 541 ? 7.784 9.531 1.034 1.00 73.75 541 GLU A CA 1
ATOM 4360 C C . GLU A 1 541 ? 6.346 9.027 0.856 1.00 73.75 541 GLU A C 1
ATOM 4362 O O . GLU A 1 541 ? 5.908 8.077 1.510 1.00 73.75 541 GLU A O 1
ATOM 4367 N N . LYS A 1 542 ? 5.582 9.710 -0.003 1.00 81.75 542 LYS A N 1
ATOM 4368 C CA . LYS A 1 542 ? 4.139 9.487 -0.189 1.00 81.75 542 LYS A CA 1
ATOM 4369 C C . LYS A 1 542 ? 3.862 8.733 -1.481 1.00 81.75 542 LYS A C 1
ATOM 4371 O O . LYS A 1 542 ? 3.416 9.305 -2.468 1.00 81.75 542 LYS A O 1
ATOM 4376 N N . VAL A 1 543 ? 4.145 7.438 -1.466 1.00 87.06 543 VAL A N 1
ATOM 4377 C CA . VAL A 1 543 ? 3.964 6.542 -2.615 1.00 87.06 543 VAL A CA 1
ATOM 4378 C C . VAL A 1 543 ? 2.587 5.850 -2.592 1.00 87.06 543 VAL A C 1
ATOM 4380 O O . VAL A 1 543 ? 2.171 5.349 -1.544 1.00 87.06 543 VAL A O 1
ATOM 4383 N N . PRO A 1 544 ? 1.851 5.760 -3.722 1.00 90.00 544 PRO A N 1
ATOM 4384 C CA . PRO A 1 544 ? 0.465 5.274 -3.735 1.00 90.00 544 PRO A CA 1
ATOM 4385 C C . PRO A 1 544 ? 0.207 3.867 -3.168 1.00 90.00 544 PRO A C 1
ATOM 4387 O O . PRO A 1 544 ? -0.880 3.624 -2.630 1.00 90.00 544 PRO A O 1
ATOM 4390 N N . TRP A 1 545 ? 1.177 2.948 -3.220 1.00 91.00 545 TRP A N 1
ATOM 4391 C CA . TRP A 1 545 ? 1.015 1.576 -2.709 1.00 91.00 545 TRP A CA 1
ATOM 4392 C C . TRP A 1 545 ? 0.793 1.487 -1.205 1.00 91.00 545 TRP A C 1
ATOM 4394 O O . TRP A 1 545 ? 0.080 0.592 -0.755 1.00 91.00 545 TRP A O 1
ATOM 4404 N N . LEU A 1 546 ? 1.262 2.463 -0.426 1.00 92.00 546 LEU A N 1
ATOM 4405 C CA . LEU A 1 546 ? 1.041 2.486 1.023 1.00 92.00 546 LEU A CA 1
ATOM 4406 C C . LEU A 1 546 ? -0.441 2.670 1.394 1.00 92.00 546 LEU A C 1
ATOM 4408 O O . LEU A 1 546 ? -0.845 2.363 2.520 1.00 92.00 546 LEU A O 1
ATOM 4412 N N . SER A 1 547 ? -1.285 3.094 0.442 1.00 93.81 547 SER A N 1
ATOM 4413 C CA . SER A 1 547 ? -2.739 3.191 0.629 1.00 93.81 547 SER A CA 1
ATOM 4414 C C . SER A 1 547 ? -3.372 1.870 1.080 1.00 93.81 547 SER A C 1
ATOM 4416 O O . SER A 1 547 ? -4.321 1.888 1.873 1.00 93.81 547 SER A O 1
ATOM 4418 N N . ILE A 1 548 ? -2.828 0.718 0.665 1.00 95.75 548 ILE A N 1
ATOM 4419 C CA . ILE A 1 548 ? -3.402 -0.590 1.008 1.00 95.75 548 ILE A CA 1
ATOM 4420 C C . ILE A 1 548 ? -3.309 -0.898 2.506 1.00 95.75 548 ILE A C 1
ATOM 4422 O O . ILE A 1 548 ? -4.154 -1.618 3.042 1.00 95.75 548 ILE A O 1
ATOM 4426 N N . HIS A 1 549 ? -2.321 -0.329 3.205 1.00 94.81 549 HIS A N 1
ATOM 4427 C CA . HIS A 1 549 ? -2.160 -0.499 4.651 1.00 94.81 549 HIS A CA 1
ATOM 4428 C C . HIS A 1 549 ? -3.215 0.264 5.454 1.00 94.81 549 HIS A C 1
ATOM 4430 O O . HIS A 1 549 ? -3.460 -0.076 6.609 1.00 94.81 549 HIS A O 1
ATOM 4436 N N . THR A 1 550 ? -3.882 1.238 4.832 1.00 95.81 550 THR A N 1
ATOM 4437 C CA . THR A 1 550 ? -5.087 1.881 5.367 1.00 95.81 550 THR A CA 1
ATOM 4438 C C . THR A 1 550 ? -6.352 1.169 4.884 1.00 95.81 550 THR A C 1
ATOM 4440 O O . THR A 1 550 ? -7.267 0.937 5.676 1.00 95.81 550 THR A O 1
ATOM 4443 N N . ALA A 1 551 ? -6.403 0.768 3.608 1.00 97.62 551 ALA A N 1
ATOM 4444 C CA . ALA A 1 551 ? -7.556 0.080 3.024 1.00 97.62 551 ALA A CA 1
ATOM 4445 C C . ALA A 1 551 ? -7.867 -1.250 3.732 1.00 97.62 551 ALA A C 1
ATOM 4447 O O . ALA A 1 551 ? -9.018 -1.522 4.065 1.00 97.62 551 ALA A O 1
ATOM 4448 N N . GLY A 1 552 ? -6.847 -2.058 4.034 1.00 97.50 552 GLY A N 1
ATOM 4449 C CA . GLY A 1 552 ? -7.000 -3.347 4.711 1.00 97.50 552 GLY A CA 1
ATOM 4450 C C . GLY A 1 552 ? -7.766 -3.274 6.045 1.00 97.50 552 GLY A C 1
ATOM 4451 O O . GLY A 1 552 ? -8.845 -3.869 6.158 1.00 97.50 552 GLY A O 1
ATOM 4452 N N . PRO A 1 553 ? -7.268 -2.558 7.072 1.00 97.62 553 PRO A N 1
ATOM 4453 C CA . PRO A 1 553 ? -7.990 -2.420 8.335 1.00 97.62 553 PRO A CA 1
ATOM 4454 C C . PRO A 1 553 ? -9.337 -1.695 8.180 1.00 97.62 553 PRO A C 1
ATOM 4456 O O . PRO A 1 553 ? -10.294 -2.070 8.865 1.00 97.62 553 PRO A O 1
ATOM 4459 N N . ALA A 1 554 ? -9.469 -0.755 7.232 1.00 98.06 554 ALA A N 1
ATOM 4460 C CA . ALA A 1 554 ? -10.752 -0.126 6.918 1.00 98.06 554 ALA A CA 1
ATOM 4461 C C . ALA A 1 554 ? -11.785 -1.144 6.401 1.00 98.06 554 ALA A C 1
ATOM 4463 O O . ALA A 1 554 ? -12.939 -1.109 6.830 1.00 98.06 554 ALA A O 1
ATOM 4464 N N . ILE A 1 555 ? -11.382 -2.094 5.547 1.00 98.38 555 ILE A N 1
ATOM 4465 C CA . ILE A 1 555 ? -12.238 -3.188 5.062 1.00 98.38 555 ILE A CA 1
ATOM 4466 C C . ILE A 1 555 ? -12.679 -4.083 6.224 1.00 98.38 555 ILE A C 1
ATOM 4468 O O . ILE A 1 555 ? -13.864 -4.415 6.321 1.00 98.38 555 ILE A O 1
ATOM 4472 N N . LEU A 1 556 ? -11.776 -4.448 7.142 1.00 98.44 556 LEU A N 1
ATOM 4473 C CA . LEU A 1 556 ? -12.138 -5.223 8.338 1.00 98.44 556 LEU A CA 1
ATOM 4474 C C . LEU A 1 556 ? -13.150 -4.467 9.213 1.00 98.44 556 LEU A C 1
ATOM 4476 O O . LEU A 1 556 ? -14.134 -5.056 9.671 1.00 98.44 556 LEU A O 1
ATOM 4480 N N . LEU A 1 557 ? -12.948 -3.163 9.410 1.00 98.06 557 LEU A N 1
ATOM 4481 C CA . LEU A 1 557 ? -13.836 -2.302 10.189 1.00 98.06 557 LEU A CA 1
ATOM 4482 C C . LEU A 1 557 ? -15.217 -2.141 9.529 1.00 98.06 557 LEU A C 1
ATOM 4484 O O . LEU A 1 557 ? -16.245 -2.339 10.182 1.00 98.06 557 LEU A O 1
ATOM 4488 N N . ALA A 1 558 ? -15.256 -1.856 8.226 1.00 98.00 558 ALA A N 1
ATOM 4489 C CA . ALA A 1 558 ? -16.474 -1.790 7.418 1.00 98.00 558 ALA A CA 1
ATOM 4490 C C . ALA A 1 558 ? -17.273 -3.097 7.495 1.00 98.00 558 ALA A C 1
ATOM 4492 O O . ALA A 1 558 ? -18.495 -3.096 7.679 1.00 98.00 558 ALA A O 1
ATOM 4493 N N . SER A 1 559 ? -16.569 -4.223 7.415 1.00 97.31 559 SER A N 1
ATOM 4494 C CA . SER A 1 559 ? -17.151 -5.562 7.468 1.00 97.31 559 SER A CA 1
ATOM 4495 C C . SER A 1 559 ? -17.691 -5.907 8.850 1.00 97.31 559 SER A C 1
ATOM 4497 O O . SER A 1 559 ? -18.762 -6.505 8.958 1.00 97.31 559 SER A O 1
ATOM 4499 N N . LEU A 1 560 ? -17.004 -5.483 9.916 1.00 96.38 560 LEU A N 1
ATOM 4500 C CA . LEU A 1 560 ? -17.480 -5.624 11.291 1.00 96.38 560 LEU A CA 1
ATOM 4501 C C . LEU A 1 560 ? -18.806 -4.876 11.493 1.00 96.38 560 LEU A C 1
ATOM 4503 O O . LEU A 1 560 ? -19.749 -5.428 12.066 1.00 96.38 560 LEU A O 1
ATOM 4507 N N . TYR A 1 561 ? -18.898 -3.631 11.017 1.00 95.12 561 TYR A N 1
ATOM 4508 C CA . TYR A 1 561 ? -20.121 -2.835 11.126 1.00 95.12 561 TYR A CA 1
ATOM 4509 C C . TYR A 1 561 ? -21.263 -3.406 10.293 1.00 95.12 561 TYR A C 1
ATOM 4511 O O . TYR A 1 561 ? -22.373 -3.580 10.805 1.00 95.12 561 TYR A O 1
ATOM 4519 N N . THR A 1 562 ? -20.985 -3.738 9.035 1.00 93.31 562 THR A N 1
ATOM 4520 C CA . THR A 1 562 ? -21.987 -4.272 8.107 1.00 93.31 562 THR A CA 1
ATOM 4521 C C . THR A 1 562 ? -22.489 -5.634 8.577 1.00 93.31 562 THR A C 1
ATOM 4523 O O . THR A 1 562 ? -23.696 -5.855 8.628 1.00 93.31 562 THR A O 1
ATOM 4526 N N . GLY A 1 563 ? -21.592 -6.514 9.033 1.00 91.81 563 GLY A N 1
ATOM 4527 C CA . GLY A 1 563 ? -21.946 -7.810 9.611 1.00 91.81 563 GLY A CA 1
ATOM 4528 C C . GLY A 1 563 ? -22.894 -7.677 10.800 1.00 91.81 563 GLY A C 1
ATOM 4529 O O . GLY A 1 563 ? -23.964 -8.279 10.808 1.00 91.81 563 GLY A O 1
ATOM 4530 N N . ARG A 1 564 ? -22.577 -6.798 11.761 1.00 88.94 564 ARG A N 1
ATOM 4531 C CA . ARG A 1 564 ? -23.455 -6.529 12.915 1.00 88.94 564 ARG A CA 1
ATOM 4532 C C . ARG A 1 564 ? -24.803 -5.934 12.522 1.00 88.94 564 ARG A C 1
ATOM 4534 O O . ARG A 1 564 ? -25.794 -6.168 13.213 1.00 88.94 564 ARG A O 1
ATOM 4541 N N . TRP A 1 565 ? -24.843 -5.121 11.469 1.00 87.31 565 TRP A N 1
ATOM 4542 C CA . TRP A 1 565 ? -26.086 -4.551 10.961 1.00 87.31 565 TRP A CA 1
ATOM 4543 C C . TRP A 1 565 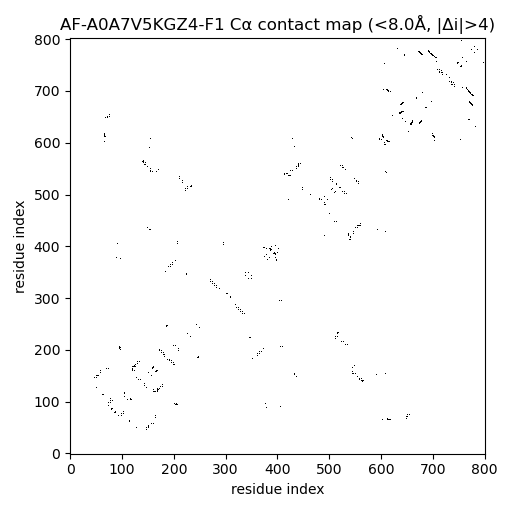? -26.984 -5.627 10.341 1.00 87.31 565 TRP A C 1
ATOM 4545 O O . TRP A 1 565 ? -28.167 -5.679 10.683 1.00 87.31 565 TRP A O 1
ATOM 4555 N N . LEU A 1 566 ? -26.408 -6.513 9.522 1.00 86.94 566 LEU A N 1
ATOM 4556 C CA . LEU A 1 566 ? -27.100 -7.648 8.904 1.00 86.94 566 LEU A CA 1
ATOM 4557 C C . LEU A 1 566 ? -27.557 -8.689 9.938 1.00 86.94 566 LEU A C 1
ATOM 4559 O O . LEU A 1 566 ? -28.658 -9.214 9.828 1.00 86.94 566 LEU A O 1
ATOM 4563 N N . ASP A 1 567 ? -26.764 -8.944 10.982 1.00 83.81 567 ASP A N 1
ATOM 4564 C CA . ASP A 1 567 ? -27.119 -9.901 12.040 1.00 83.81 567 ASP A CA 1
ATOM 4565 C C . ASP A 1 567 ? -28.289 -9.413 12.915 1.00 83.81 567 ASP A C 1
ATOM 4567 O O . ASP A 1 567 ? -29.076 -10.215 13.413 1.00 83.81 567 ASP A O 1
ATOM 4571 N N . LYS A 1 568 ? -28.414 -8.094 13.130 1.00 79.62 568 LYS A N 1
ATOM 4572 C CA . LYS A 1 568 ? -29.456 -7.502 13.991 1.00 79.62 568 LYS A CA 1
ATOM 4573 C C . LYS A 1 568 ? -30.785 -7.258 13.279 1.00 79.62 568 LYS A C 1
ATOM 4575 O O . LYS A 1 568 ? -31.788 -7.035 13.953 1.00 79.62 568 LYS A O 1
ATOM 4580 N N . ARG A 1 569 ? -30.798 -7.187 11.946 1.00 73.19 569 ARG A N 1
ATOM 4581 C CA . ARG A 1 569 ? -31.981 -6.792 11.174 1.00 73.19 569 ARG A CA 1
ATOM 4582 C C . ARG A 1 569 ? -32.284 -7.828 10.112 1.00 73.19 569 ARG A C 1
ATOM 4584 O O . ARG A 1 569 ? -31.545 -7.962 9.144 1.00 73.19 569 ARG A O 1
ATOM 4591 N N . ARG A 1 570 ? -33.442 -8.472 10.239 1.00 70.81 570 ARG A N 1
ATOM 4592 C CA . ARG A 1 570 ? -34.048 -9.175 9.115 1.00 70.81 570 ARG A CA 1
ATOM 4593 C C . ARG A 1 570 ? -34.591 -8.113 8.160 1.00 70.81 570 ARG A C 1
ATOM 4595 O O . ARG A 1 570 ? -35.565 -7.428 8.460 1.00 70.81 570 ARG A O 1
ATOM 4602 N N . LEU A 1 571 ? -33.858 -7.866 7.080 1.00 73.00 571 LEU A N 1
ATOM 4603 C CA . LEU A 1 571 ? -34.321 -7.001 6.002 1.00 73.00 571 LEU A CA 1
ATOM 4604 C C . LEU A 1 571 ? -35.375 -7.787 5.218 1.00 73.00 571 LEU A C 1
ATOM 4606 O O . LEU A 1 571 ? -35.082 -8.875 4.732 1.00 73.00 571 LEU A O 1
ATOM 4610 N N . GLU A 1 572 ? -36.587 -7.251 5.108 1.00 79.81 572 GLU A N 1
ATOM 4611 C CA . GLU A 1 572 ? -37.698 -7.889 4.393 1.00 79.81 572 GLU A CA 1
ATOM 4612 C C . GLU A 1 572 ? -38.369 -6.894 3.437 1.00 79.81 572 GLU A C 1
ATOM 4614 O O . GLU A 1 572 ? -38.280 -5.673 3.619 1.00 79.81 572 GLU A O 1
ATOM 4619 N N . GLY A 1 573 ? -39.013 -7.427 2.396 1.00 84.75 573 GLY A N 1
ATOM 4620 C CA . GLY A 1 573 ? -39.767 -6.656 1.407 1.00 84.75 573 GLY A CA 1
ATOM 4621 C C . GLY A 1 573 ? -38.940 -5.580 0.692 1.00 84.75 573 GLY A C 1
ATOM 4622 O O . GLY A 1 573 ? -37.795 -5.801 0.291 1.00 84.75 573 GLY A O 1
ATOM 4623 N N . SER A 1 574 ? -39.519 -4.386 0.554 1.00 84.75 574 SER A N 1
ATOM 4624 C CA . SER A 1 574 ? -38.931 -3.254 -0.180 1.00 84.75 574 SER A CA 1
ATOM 4625 C C . SER A 1 574 ? -37.596 -2.763 0.392 1.00 84.75 574 SER A C 1
ATOM 4627 O O . SER A 1 574 ? -36.727 -2.329 -0.361 1.00 84.75 574 SER A O 1
ATOM 4629 N N . LYS A 1 575 ? -37.381 -2.878 1.710 1.00 83.31 575 LYS A N 1
ATOM 4630 C CA . LYS A 1 575 ? -36.123 -2.468 2.361 1.00 83.31 575 LYS A CA 1
ATOM 4631 C C . LYS A 1 575 ? -34.955 -3.371 1.974 1.00 83.31 575 LYS A C 1
ATOM 4633 O O . LYS A 1 575 ? -33.840 -2.880 1.816 1.00 83.31 575 LYS A O 1
ATOM 4638 N N . LEU A 1 576 ? -35.208 -4.673 1.826 1.00 82.44 576 LEU A N 1
ATOM 4639 C CA . LEU A 1 576 ? -34.205 -5.614 1.331 1.00 82.44 576 LEU A CA 1
ATOM 4640 C C . LEU A 1 576 ? -33.888 -5.328 -0.136 1.00 82.44 576 LEU A C 1
ATOM 4642 O O . LEU A 1 576 ? -32.717 -5.211 -0.477 1.00 82.44 576 LEU A O 1
ATOM 4646 N N . ALA A 1 577 ? -34.914 -5.152 -0.974 1.00 84.44 577 ALA A N 1
ATOM 4647 C CA . ALA A 1 577 ? -34.731 -4.827 -2.387 1.00 84.44 577 ALA A CA 1
ATOM 4648 C C . ALA A 1 577 ? -33.886 -3.554 -2.568 1.00 84.44 577 ALA A C 1
ATOM 4650 O O . ALA A 1 577 ? -32.891 -3.570 -3.286 1.00 84.44 577 ALA A O 1
ATOM 4651 N N . PHE A 1 578 ? -34.206 -2.483 -1.836 1.00 87.88 578 PHE A N 1
ATOM 4652 C CA . PHE A 1 578 ? -33.442 -1.236 -1.872 1.00 87.88 578 PHE A CA 1
ATOM 4653 C C . PHE A 1 578 ? -31.983 -1.415 -1.420 1.00 87.88 578 PHE A C 1
ATOM 4655 O O . PHE A 1 578 ? -31.064 -0.935 -2.082 1.00 87.88 578 PHE A O 1
ATOM 4662 N N . ALA A 1 579 ? -31.747 -2.151 -0.328 1.00 85.19 579 ALA A N 1
ATOM 4663 C CA . ALA A 1 579 ? -30.393 -2.442 0.141 1.00 85.19 579 ALA A CA 1
ATOM 4664 C C . ALA A 1 579 ? -29.586 -3.265 -0.879 1.00 85.19 579 ALA A C 1
ATOM 4666 O O . ALA A 1 579 ? -28.401 -3.000 -1.071 1.00 85.19 579 ALA A O 1
ATOM 4667 N N . LEU A 1 580 ? -30.222 -4.230 -1.552 1.00 87.12 580 LEU A N 1
ATOM 4668 C CA . LEU A 1 580 ? -29.597 -5.031 -2.606 1.00 87.12 580 LEU A CA 1
ATOM 4669 C C . LEU A 1 580 ? -29.266 -4.193 -3.843 1.00 87.12 580 LEU A C 1
ATOM 4671 O O . LEU A 1 580 ? -28.191 -4.376 -4.408 1.00 87.12 580 LEU A O 1
ATOM 4675 N N . VAL A 1 581 ? -30.131 -3.253 -4.236 1.00 92.12 581 VAL A N 1
ATOM 4676 C CA . VAL A 1 581 ? -29.848 -2.315 -5.335 1.00 92.12 581 VAL A CA 1
ATOM 4677 C C . VAL A 1 581 ? -28.627 -1.461 -5.003 1.00 92.12 581 VAL A C 1
ATOM 4679 O O . VAL A 1 581 ? -27.689 -1.420 -5.794 1.00 92.12 581 VAL A O 1
ATOM 4682 N N . ILE A 1 582 ? -28.578 -0.853 -3.812 1.00 91.25 582 ILE A N 1
ATOM 4683 C CA . ILE A 1 582 ? -27.414 -0.061 -3.381 1.00 91.25 582 ILE A CA 1
ATOM 4684 C C . ILE A 1 582 ? -26.146 -0.917 -3.354 1.00 91.25 582 ILE A C 1
ATOM 4686 O O . ILE A 1 582 ? -25.114 -0.499 -3.874 1.00 91.25 582 ILE A O 1
ATOM 4690 N N . ALA A 1 583 ? -26.210 -2.118 -2.774 1.00 88.69 583 ALA A N 1
ATOM 4691 C CA . ALA A 1 583 ? -25.064 -3.020 -2.712 1.00 88.69 583 ALA A CA 1
ATOM 4692 C C . ALA A 1 583 ? -24.591 -3.445 -4.111 1.00 88.69 583 ALA A C 1
ATOM 4694 O O . ALA A 1 583 ? -23.388 -3.519 -4.347 1.00 88.69 583 ALA A O 1
ATOM 4695 N N . SER A 1 584 ? -25.519 -3.671 -5.045 1.00 91.12 584 SER A N 1
ATOM 4696 C CA . SER A 1 584 ? -25.204 -4.027 -6.432 1.00 91.12 584 SER A CA 1
ATOM 4697 C C . SER A 1 584 ? -24.549 -2.864 -7.170 1.00 91.12 584 SER A C 1
ATOM 4699 O O . SER A 1 584 ? -23.533 -3.065 -7.821 1.00 91.12 584 SER A O 1
ATOM 4701 N N . LEU A 1 585 ? -25.062 -1.639 -7.018 1.00 93.56 585 LEU A N 1
ATOM 4702 C CA . LEU A 1 585 ? -24.447 -0.439 -7.593 1.00 93.56 585 LEU A CA 1
ATOM 4703 C C . LEU A 1 585 ? -23.046 -0.189 -7.019 1.00 93.56 585 LEU A C 1
ATOM 4705 O O . LEU A 1 585 ? -22.121 0.103 -7.772 1.00 93.56 585 LEU A O 1
ATOM 4709 N N . ALA A 1 586 ? -22.868 -0.358 -5.706 1.00 92.56 586 ALA A N 1
ATOM 4710 C CA . ALA A 1 586 ? -21.563 -0.239 -5.061 1.00 92.56 586 ALA A CA 1
ATOM 4711 C C . ALA A 1 586 ? -20.580 -1.316 -5.549 1.00 92.56 586 ALA A C 1
ATOM 4713 O O . ALA A 1 586 ? -19.418 -1.010 -5.805 1.00 92.56 586 ALA A O 1
ATOM 4714 N N . LEU A 1 587 ? -21.039 -2.559 -5.722 1.00 92.69 587 LEU A N 1
ATOM 4715 C CA . LEU A 1 587 ? -20.224 -3.649 -6.259 1.00 92.69 587 LEU A CA 1
ATOM 4716 C C . LEU A 1 587 ? -19.853 -3.410 -7.728 1.00 92.69 587 LEU A C 1
ATOM 4718 O O . LEU A 1 587 ? -18.698 -3.597 -8.092 1.00 92.69 587 LEU A O 1
ATOM 4722 N N . LEU A 1 588 ? -20.796 -2.953 -8.556 1.00 94.00 588 LEU A N 1
ATOM 4723 C CA . LEU A 1 588 ? -20.547 -2.595 -9.956 1.00 94.00 588 LEU A CA 1
ATOM 4724 C C . LEU A 1 588 ? -19.535 -1.455 -10.068 1.00 94.00 588 LEU A C 1
ATOM 4726 O O . LEU A 1 588 ? -18.595 -1.551 -10.854 1.00 94.00 588 LEU A O 1
ATOM 4730 N N . TRP A 1 589 ? -19.682 -0.410 -9.247 1.00 91.88 589 TRP A N 1
ATOM 4731 C CA . TRP A 1 589 ? -18.694 0.662 -9.139 1.00 91.88 589 TRP A CA 1
ATOM 4732 C C . TRP A 1 589 ? -17.312 0.108 -8.791 1.00 91.88 589 TRP A C 1
ATOM 4734 O O . TRP A 1 589 ? -16.318 0.456 -9.427 1.00 91.88 589 TRP A O 1
ATOM 4744 N N . GLN A 1 590 ? -17.258 -0.792 -7.810 1.00 94.62 590 GLN A N 1
ATOM 4745 C CA . GLN A 1 590 ? -16.012 -1.348 -7.312 1.00 94.62 590 GLN A CA 1
ATOM 4746 C C . GLN A 1 590 ? -15.303 -2.227 -8.349 1.00 94.62 590 GLN A C 1
ATOM 4748 O O . GLN A 1 590 ? -14.106 -2.056 -8.574 1.00 94.62 590 GLN A O 1
ATOM 4753 N N . VAL A 1 591 ? -16.048 -3.115 -9.013 1.00 95.25 591 VAL A N 1
ATOM 4754 C CA . VAL A 1 591 ? -15.547 -3.985 -10.087 1.00 95.25 591 VAL A CA 1
ATOM 4755 C C . VAL A 1 591 ? -15.117 -3.163 -11.300 1.00 95.25 591 VAL A C 1
ATOM 4757 O O . VAL A 1 591 ? -14.070 -3.449 -11.872 1.00 95.25 591 VAL A O 1
ATOM 4760 N N . ARG A 1 592 ? -15.858 -2.105 -11.660 1.00 94.44 592 ARG A N 1
ATOM 4761 C CA . ARG A 1 592 ? -15.452 -1.167 -12.717 1.00 94.44 592 ARG A CA 1
ATOM 4762 C C . ARG A 1 592 ? -14.111 -0.510 -12.383 1.00 94.44 592 ARG A C 1
ATOM 4764 O O . ARG A 1 592 ? -13.212 -0.533 -13.214 1.00 94.44 592 ARG A O 1
ATOM 4771 N N . SER A 1 593 ? -13.962 0.051 -11.181 1.00 94.75 593 SER A N 1
ATOM 4772 C CA . SER A 1 593 ? -12.706 0.686 -10.755 1.00 94.75 593 SER A CA 1
ATOM 4773 C C . SER A 1 593 ? -11.542 -0.306 -10.700 1.00 94.75 593 SER A C 1
ATOM 4775 O O . SER A 1 593 ? -10.432 0.046 -11.086 1.00 94.75 593 SER A O 1
ATOM 4777 N N . LEU A 1 594 ? -11.793 -1.546 -10.267 1.00 95.75 594 LEU A N 1
ATOM 4778 C CA . LEU A 1 594 ? -10.811 -2.630 -10.314 1.00 95.75 594 LEU A CA 1
ATOM 4779 C C . LEU A 1 594 ? -10.389 -2.926 -11.753 1.00 95.75 594 LEU A C 1
ATOM 4781 O O . LEU A 1 594 ? -9.197 -3.025 -12.023 1.00 95.75 594 LEU A O 1
ATOM 4785 N N . ALA A 1 595 ? -11.349 -3.047 -12.669 1.00 95.00 595 ALA A N 1
ATOM 4786 C CA . ALA A 1 595 ? -11.052 -3.398 -14.046 1.00 95.00 595 ALA A CA 1
ATOM 4787 C C . ALA A 1 595 ? -10.251 -2.313 -14.769 1.00 95.00 595 ALA A C 1
ATOM 4789 O O . ALA A 1 595 ? -9.276 -2.625 -15.454 1.00 95.00 595 ALA A O 1
ATOM 4790 N N . LEU A 1 596 ? -10.619 -1.047 -14.544 1.00 93.19 596 LEU A N 1
ATOM 4791 C CA . LEU A 1 596 ? -9.866 0.096 -15.046 1.00 93.19 596 LEU A CA 1
ATOM 4792 C C . LEU A 1 596 ? -8.422 0.065 -14.540 1.00 93.19 596 LEU A C 1
ATOM 4794 O O . LEU A 1 596 ? -7.500 0.070 -15.343 1.00 93.19 596 LEU A O 1
ATOM 4798 N N . ALA A 1 597 ? -8.223 -0.082 -13.232 1.00 92.88 597 ALA A N 1
ATOM 4799 C CA . ALA A 1 597 ? -6.894 -0.086 -12.636 1.00 92.88 597 ALA A CA 1
ATOM 4800 C C . ALA A 1 597 ? -6.022 -1.290 -13.043 1.00 92.88 597 ALA A C 1
ATOM 4802 O O . ALA A 1 597 ? -4.832 -1.136 -13.305 1.00 92.88 597 ALA A O 1
ATOM 4803 N N . ALA A 1 598 ? -6.579 -2.504 -13.044 1.00 92.69 598 ALA A N 1
ATOM 4804 C CA . ALA A 1 598 ? -5.791 -3.730 -13.159 1.00 92.69 598 ALA A CA 1
ATOM 4805 C C . ALA A 1 598 ? -5.561 -4.203 -14.603 1.00 92.69 598 ALA A C 1
ATOM 4807 O O . ALA A 1 598 ? -4.544 -4.858 -14.843 1.00 92.69 598 ALA A O 1
ATOM 4808 N N . TRP A 1 599 ? -6.474 -3.891 -15.536 1.00 91.56 599 TRP A N 1
ATOM 4809 C CA . TRP A 1 599 ? -6.442 -4.429 -16.907 1.00 91.56 599 TRP A CA 1
ATOM 4810 C C . TRP A 1 599 ? -6.536 -3.372 -18.005 1.00 91.56 599 TRP A C 1
ATOM 4812 O O . TRP A 1 599 ? -5.850 -3.513 -19.009 1.00 91.56 599 TRP A O 1
ATOM 4822 N N . VAL A 1 600 ? -7.334 -2.311 -17.840 1.00 91.19 600 VAL A N 1
ATOM 4823 C CA . VAL A 1 600 ? -7.485 -1.292 -18.902 1.00 91.19 600 VAL A CA 1
ATOM 4824 C C . VAL A 1 600 ? -6.350 -0.267 -18.863 1.00 91.19 600 VAL A C 1
ATOM 4826 O O . VAL A 1 600 ? -5.748 0.034 -19.887 1.00 91.19 600 VAL A O 1
ATOM 4829 N N . HIS A 1 601 ? -6.023 0.241 -17.675 1.00 90.75 601 HIS A N 1
ATOM 4830 C CA . HIS A 1 601 ? -5.021 1.280 -17.432 1.00 90.75 601 HIS A CA 1
ATOM 4831 C C . HIS A 1 601 ? -3.894 0.805 -16.494 1.00 90.75 601 HIS A C 1
ATOM 4833 O O . HIS A 1 601 ? -3.525 1.527 -15.566 1.00 90.75 601 HIS A O 1
ATOM 4839 N N . PRO A 1 602 ? -3.301 -0.390 -16.690 1.00 89.31 602 PRO A N 1
ATOM 4840 C CA . PRO A 1 602 ? -2.348 -0.937 -15.732 1.00 89.31 602 PRO A CA 1
ATOM 4841 C C . PRO A 1 602 ? -1.068 -0.104 -15.620 1.00 89.31 602 PRO A C 1
ATOM 4843 O O . PRO A 1 602 ? -0.428 -0.160 -14.580 1.00 89.31 602 PRO A O 1
ATOM 4846 N N . ALA A 1 603 ? -0.683 0.645 -16.653 1.00 89.19 603 ALA A N 1
ATOM 4847 C CA . ALA A 1 603 ? 0.504 1.503 -16.664 1.00 89.19 603 ALA A CA 1
ATOM 4848 C C . ALA A 1 603 ? 0.187 2.976 -16.983 1.00 89.19 603 ALA A C 1
ATOM 4850 O O . ALA A 1 603 ? 1.111 3.776 -17.083 1.00 89.19 603 ALA A O 1
ATOM 4851 N N . SER A 1 604 ? -1.091 3.341 -17.160 1.00 88.69 604 SER A N 1
ATOM 4852 C CA . SER A 1 604 ? -1.461 4.700 -17.581 1.00 88.69 604 SER A CA 1
ATOM 4853 C C . SER A 1 604 ? -1.486 5.660 -16.386 1.00 88.69 604 SER A C 1
ATOM 4855 O O . SER A 1 604 ? -2.095 5.335 -15.362 1.00 88.69 604 SER A O 1
ATOM 4857 N N . PRO A 1 605 ? -0.906 6.868 -16.511 1.00 86.44 605 PRO A N 1
ATOM 4858 C CA . PRO A 1 605 ? -0.893 7.866 -15.440 1.00 86.44 605 PRO A CA 1
ATOM 4859 C C . PRO A 1 605 ? -2.290 8.412 -15.087 1.00 86.44 605 PRO A C 1
ATOM 4861 O O . PRO A 1 605 ? -2.453 9.091 -14.075 1.00 86.44 605 PRO A O 1
ATOM 4864 N N . ALA A 1 606 ? -3.320 8.093 -15.880 1.00 87.12 606 ALA A N 1
ATOM 4865 C CA . ALA A 1 606 ? -4.711 8.419 -15.571 1.00 87.12 606 ALA A CA 1
ATOM 4866 C C . ALA A 1 606 ? -5.201 7.787 -14.250 1.00 87.12 606 ALA A C 1
ATOM 4868 O O . ALA A 1 606 ? -6.090 8.317 -13.572 1.00 87.12 606 ALA A O 1
ATOM 4869 N N . GLU A 1 607 ? -4.623 6.656 -13.846 1.00 91.00 607 GLU A N 1
ATOM 4870 C CA . GLU A 1 607 ? -4.898 6.046 -12.549 1.00 91.00 607 GLU A CA 1
ATOM 4871 C C . GLU A 1 607 ? -3.919 6.576 -11.498 1.00 91.00 607 GLU A C 1
ATOM 4873 O O . GLU A 1 607 ? -2.722 6.334 -11.570 1.00 91.00 607 GLU A O 1
ATOM 4878 N N . ARG A 1 608 ? -4.418 7.217 -10.436 1.00 88.38 608 ARG A N 1
ATOM 4879 C CA . ARG A 1 608 ? -3.567 7.780 -9.368 1.00 88.38 608 ARG A CA 1
ATOM 4880 C C . ARG A 1 608 ? -2.804 6.750 -8.532 1.00 88.38 608 ARG A C 1
ATOM 4882 O O . ARG A 1 608 ? -1.963 7.128 -7.722 1.00 88.38 608 ARG A O 1
ATOM 4889 N N . ILE A 1 609 ? -3.130 5.466 -8.671 1.00 90.38 609 ILE A N 1
ATOM 4890 C CA . ILE A 1 609 ? -2.355 4.367 -8.075 1.00 90.38 609 ILE A CA 1
ATOM 4891 C C . ILE A 1 609 ? -1.177 3.931 -8.960 1.00 90.38 609 ILE A C 1
ATOM 4893 O O . ILE A 1 609 ? -0.289 3.211 -8.501 1.00 90.38 609 ILE A O 1
ATOM 4897 N N . VAL A 1 610 ? -1.146 4.358 -10.223 1.00 89.56 610 VAL A N 1
ATOM 4898 C CA . VAL A 1 610 ? 0.011 4.210 -11.103 1.00 89.56 610 VAL A CA 1
ATOM 4899 C C . VAL A 1 610 ? 0.978 5.341 -10.764 1.00 89.56 610 VAL A C 1
ATOM 4901 O O . VAL A 1 610 ? 0.629 6.514 -10.831 1.00 89.56 610 VAL A O 1
ATOM 4904 N N . TYR A 1 611 ? 2.191 4.982 -10.360 1.00 84.50 611 TYR A N 1
ATOM 4905 C CA . TYR A 1 611 ? 3.238 5.932 -10.003 1.00 84.50 611 TYR A CA 1
ATOM 4906 C C . TYR A 1 611 ? 4.487 5.615 -10.807 1.00 84.50 611 TYR A C 1
ATOM 4908 O O . TYR A 1 611 ? 4.930 4.471 -10.770 1.00 84.50 611 TYR A O 1
ATOM 4916 N N . ASN A 1 612 ? 5.006 6.619 -11.523 1.00 80.75 612 ASN A N 1
ATOM 4917 C CA . ASN A 1 612 ? 6.264 6.580 -12.275 1.00 80.75 612 ASN A CA 1
ATOM 4918 C C . ASN A 1 612 ? 6.499 5.258 -13.035 1.00 80.75 612 ASN A C 1
ATOM 4920 O O . ASN A 1 612 ? 7.590 4.684 -13.031 1.00 80.75 612 ASN A O 1
ATOM 4924 N N . HIS A 1 613 ? 5.429 4.720 -13.620 1.00 88.50 613 HIS A N 1
ATOM 4925 C CA . HIS A 1 613 ? 5.427 3.360 -14.135 1.00 88.50 613 HIS A CA 1
ATOM 4926 C C . HIS A 1 613 ? 6.067 3.333 -15.520 1.00 88.50 613 HIS A C 1
ATOM 4928 O O . HIS A 1 613 ? 5.923 4.278 -16.298 1.00 88.50 613 HIS A O 1
ATOM 4934 N N . THR A 1 614 ? 6.781 2.253 -15.840 1.00 91.19 614 THR A N 1
ATOM 4935 C CA . THR A 1 614 ? 7.383 2.126 -17.166 1.00 91.19 614 THR A CA 1
ATOM 4936 C C . THR A 1 614 ? 6.307 2.023 -18.227 1.00 91.19 614 THR A C 1
ATOM 4938 O O . THR A 1 614 ? 5.335 1.277 -18.092 1.00 91.19 614 THR A O 1
ATOM 4941 N N . THR A 1 615 ? 6.495 2.759 -19.310 1.00 89.94 615 THR A N 1
ATOM 4942 C CA . THR A 1 615 ? 5.503 2.785 -20.368 1.00 89.94 615 THR A CA 1
ATOM 4943 C C . THR A 1 615 ? 5.601 1.563 -21.301 1.00 89.94 615 THR A C 1
ATOM 4945 O O . THR A 1 615 ? 6.667 0.946 -21.411 1.00 89.94 615 THR A O 1
ATOM 4948 N N . PRO A 1 616 ? 4.523 1.214 -22.030 1.00 89.12 616 PRO A N 1
ATOM 4949 C CA . PRO A 1 616 ? 4.553 0.167 -23.058 1.00 89.12 616 PRO A CA 1
ATOM 4950 C C . PRO A 1 616 ? 5.628 0.317 -24.153 1.00 89.12 616 PRO A C 1
ATOM 4952 O O . PRO A 1 616 ? 5.985 -0.677 -24.781 1.00 89.12 616 PRO A O 1
ATOM 4955 N N . ASP A 1 617 ? 6.188 1.513 -24.365 1.00 89.00 617 ASP A N 1
ATOM 4956 C CA . ASP A 1 617 ? 7.197 1.781 -25.403 1.00 89.00 617 ASP A CA 1
ATOM 4957 C C . ASP A 1 617 ? 8.499 1.047 -25.098 1.00 89.00 617 ASP A C 1
ATOM 4959 O O . ASP A 1 617 ? 9.184 0.611 -26.015 1.00 89.00 617 ASP A O 1
ATOM 4963 N N . VAL A 1 618 ? 8.828 0.847 -23.817 1.00 92.19 618 VAL A N 1
ATOM 4964 C CA . VAL A 1 618 ? 10.003 0.054 -23.434 1.00 92.19 618 VAL A CA 1
ATOM 4965 C C . VAL A 1 618 ? 9.810 -1.407 -23.834 1.00 92.19 618 VAL A C 1
ATOM 4967 O O . VAL A 1 618 ? 10.722 -2.013 -24.384 1.00 92.19 618 VAL A O 1
ATOM 4970 N N . VAL A 1 619 ? 8.614 -1.969 -23.630 1.00 91.81 619 VAL A N 1
ATOM 4971 C CA . VAL A 1 619 ? 8.299 -3.344 -24.061 1.00 91.81 619 VAL A CA 1
ATOM 4972 C C . VAL A 1 619 ? 8.323 -3.446 -25.586 1.00 91.81 619 VAL A C 1
ATOM 4974 O O . VAL A 1 619 ? 8.839 -4.416 -26.139 1.00 91.81 619 VAL A O 1
ATOM 4977 N N . PHE A 1 620 ? 7.821 -2.422 -26.279 1.00 90.50 620 PHE A N 1
ATOM 4978 C CA . PHE A 1 620 ? 7.925 -2.337 -27.730 1.00 90.50 620 PHE A CA 1
ATOM 4979 C C . PHE A 1 620 ? 9.388 -2.300 -28.193 1.00 90.50 620 PHE A C 1
ATOM 4981 O O . PHE A 1 620 ? 9.756 -3.076 -29.072 1.00 90.50 620 PHE A O 1
ATOM 4988 N N . ALA A 1 621 ? 10.232 -1.468 -27.578 1.00 91.94 621 ALA A N 1
ATOM 4989 C CA . ALA A 1 621 ? 11.660 -1.380 -27.874 1.00 91.94 621 ALA A CA 1
ATOM 4990 C C . ALA A 1 621 ? 12.385 -2.713 -27.628 1.00 91.94 621 ALA A C 1
ATOM 4992 O O . ALA A 1 621 ? 13.180 -3.133 -28.464 1.00 91.94 621 ALA A O 1
ATOM 4993 N N . VAL A 1 622 ? 12.060 -3.426 -26.544 1.00 94.50 622 VAL A N 1
ATOM 4994 C CA . VAL A 1 622 ? 12.579 -4.780 -26.279 1.00 94.50 622 VAL A CA 1
ATOM 4995 C C . VAL A 1 622 ? 12.189 -5.743 -27.399 1.00 94.50 622 VAL A C 1
ATOM 4997 O O . VAL A 1 622 ? 13.052 -6.441 -27.921 1.00 94.50 622 VAL A O 1
ATOM 5000 N N . LYS A 1 623 ? 10.929 -5.727 -27.848 1.00 92.50 623 LYS A N 1
ATOM 5001 C CA . LYS A 1 623 ? 10.490 -6.550 -28.983 1.00 92.50 623 LYS A CA 1
ATOM 5002 C C . LYS A 1 623 ? 11.254 -6.212 -30.272 1.00 92.50 623 LYS A C 1
ATOM 5004 O O . LYS A 1 623 ? 11.609 -7.115 -31.021 1.00 92.50 623 LYS A O 1
ATOM 5009 N N . ARG A 1 624 ? 11.544 -4.929 -30.529 1.00 89.88 624 ARG A N 1
ATOM 5010 C CA . ARG A 1 624 ? 12.381 -4.516 -31.674 1.00 89.88 624 ARG A CA 1
ATOM 5011 C C . ARG A 1 624 ? 13.813 -5.044 -31.546 1.00 89.88 624 ARG A C 1
ATOM 5013 O O . ARG A 1 624 ? 14.380 -5.474 -32.541 1.00 89.88 624 ARG A O 1
ATOM 5020 N N . ILE A 1 625 ? 14.391 -5.043 -30.341 1.00 94.06 625 ILE A N 1
ATOM 5021 C CA . ILE A 1 625 ? 15.719 -5.627 -30.083 1.00 94.06 625 ILE A CA 1
ATOM 5022 C C . ILE A 1 625 ? 15.714 -7.127 -30.382 1.00 94.06 625 ILE A C 1
ATOM 5024 O O . ILE A 1 625 ? 16.634 -7.609 -31.034 1.00 94.06 625 ILE A O 1
ATOM 5028 N N . GLU A 1 626 ? 14.684 -7.856 -29.948 1.00 93.50 626 GLU A N 1
ATOM 5029 C CA . GLU A 1 626 ? 14.548 -9.294 -30.214 1.00 93.50 626 GLU A CA 1
ATOM 5030 C C . GLU A 1 626 ? 14.448 -9.602 -31.714 1.00 93.50 626 GLU A C 1
ATOM 5032 O O . GLU A 1 626 ? 15.114 -10.520 -32.195 1.00 93.50 626 GLU A O 1
ATOM 5037 N N . GLU A 1 627 ? 13.668 -8.815 -32.459 1.00 90.69 627 GLU A N 1
ATOM 5038 C CA . GLU A 1 627 ? 13.559 -8.916 -33.921 1.00 90.69 627 GLU A CA 1
ATOM 5039 C C . GLU A 1 627 ? 14.916 -8.631 -34.594 1.00 90.69 627 GLU A C 1
ATOM 5041 O O . GLU A 1 627 ? 15.412 -9.463 -35.351 1.00 90.69 627 GLU A O 1
ATOM 5046 N N . LEU A 1 628 ? 15.592 -7.530 -34.233 1.00 91.19 628 LEU A N 1
ATOM 5047 C CA . LEU A 1 628 ? 16.923 -7.193 -34.757 1.00 91.19 628 LEU A CA 1
ATOM 5048 C C . LEU A 1 628 ? 17.963 -8.273 -34.439 1.00 91.19 628 LEU A C 1
ATOM 5050 O O . LEU A 1 628 ? 18.786 -8.609 -35.289 1.00 91.19 628 LEU A O 1
ATOM 5054 N N . ALA A 1 629 ? 17.942 -8.830 -33.228 1.00 93.19 629 ALA A N 1
ATOM 5055 C CA . ALA A 1 629 ? 18.841 -9.899 -32.807 1.00 93.19 629 ALA A CA 1
ATOM 5056 C C . ALA A 1 629 ? 18.616 -11.193 -33.602 1.00 93.19 629 ALA A C 1
ATOM 5058 O O . ALA A 1 629 ? 19.582 -11.888 -33.926 1.00 93.19 629 ALA A O 1
ATOM 5059 N N . HIS A 1 630 ? 17.358 -11.515 -33.914 1.00 91.00 630 HIS A N 1
ATOM 5060 C CA . HIS A 1 630 ? 16.999 -12.670 -34.729 1.00 91.00 630 HIS A CA 1
ATOM 5061 C C . HIS A 1 630 ? 17.427 -12.483 -36.188 1.00 91.00 630 HIS A C 1
ATOM 5063 O O . HIS A 1 630 ? 18.151 -13.321 -36.726 1.00 91.00 630 HIS A O 1
ATOM 5069 N N . ASP A 1 631 ? 17.040 -11.362 -36.798 1.00 88.69 631 ASP A N 1
ATOM 5070 C CA . ASP A 1 631 ? 17.232 -11.105 -38.227 1.00 88.69 631 ASP A CA 1
ATOM 5071 C C . ASP A 1 631 ? 18.713 -10.935 -38.594 1.00 88.69 631 ASP A C 1
ATOM 5073 O O . ASP A 1 631 ? 19.149 -11.344 -39.670 1.00 88.69 631 ASP A O 1
ATOM 5077 N N . SER A 1 632 ? 19.511 -10.382 -37.678 1.00 89.19 632 SER A N 1
ATOM 5078 C CA . SER A 1 632 ? 20.963 -10.235 -37.843 1.00 89.19 632 SER A CA 1
ATOM 5079 C C . SER A 1 632 ? 21.773 -11.486 -37.494 1.00 89.19 632 SER A C 1
ATOM 5081 O O . SER A 1 632 ? 22.994 -11.473 -37.631 1.00 89.19 632 SER A O 1
ATOM 5083 N N . GLN A 1 633 ? 21.125 -12.552 -37.010 1.00 89.44 633 GLN A N 1
ATOM 5084 C CA . GLN A 1 633 ? 21.759 -13.782 -36.513 1.00 89.44 633 GLN A CA 1
ATOM 5085 C C . GLN A 1 633 ? 22.700 -13.604 -35.307 1.00 89.44 633 GLN A C 1
ATOM 5087 O O . GLN A 1 633 ? 23.310 -14.577 -34.861 1.00 89.44 633 GLN A O 1
ATOM 5092 N N . TYR A 1 634 ? 22.793 -12.406 -34.719 1.00 90.94 634 TYR A N 1
ATOM 5093 C CA . TYR A 1 634 ? 23.575 -12.185 -33.500 1.00 90.94 634 TYR A CA 1
ATOM 5094 C C . TYR A 1 634 ? 22.963 -12.869 -32.268 1.00 90.94 634 TYR A C 1
ATOM 5096 O O . TYR A 1 634 ? 23.683 -13.221 -31.328 1.00 90.94 634 TYR A O 1
ATOM 5104 N N . GLY A 1 635 ? 21.637 -13.040 -32.233 1.00 92.75 635 GLY A N 1
ATOM 5105 C CA . GLY A 1 635 ? 20.926 -13.555 -31.064 1.00 92.75 635 GLY A CA 1
ATOM 5106 C C . GLY A 1 635 ? 21.277 -12.775 -29.788 1.00 92.75 635 GLY A C 1
ATOM 5107 O O . GLY A 1 635 ? 21.361 -11.548 -29.787 1.00 92.75 635 GLY A O 1
ATOM 5108 N N . ALA A 1 636 ? 21.545 -13.490 -28.692 1.00 93.56 636 ALA A N 1
ATOM 5109 C CA . ALA A 1 636 ? 21.897 -12.892 -27.398 1.00 93.56 636 ALA A CA 1
ATOM 5110 C C . ALA A 1 636 ? 23.223 -12.096 -27.393 1.00 93.56 636 ALA A C 1
ATOM 5112 O O . ALA A 1 636 ? 23.489 -11.358 -26.442 1.00 93.56 636 ALA A O 1
ATOM 5113 N N . ALA A 1 637 ? 24.050 -12.235 -28.434 1.00 95.62 637 ALA A N 1
ATOM 5114 C CA . ALA A 1 637 ? 25.329 -11.542 -28.560 1.00 95.62 637 ALA A CA 1
ATOM 5115 C C . ALA A 1 637 ? 25.229 -10.195 -29.300 1.00 95.62 637 ALA A C 1
ATOM 5117 O O . ALA A 1 637 ? 26.267 -9.573 -29.532 1.00 95.62 637 ALA A O 1
ATOM 5118 N N . LEU A 1 638 ? 24.017 -9.744 -29.666 1.00 95.06 638 LEU A N 1
ATOM 5119 C CA . LEU A 1 638 ? 23.795 -8.461 -30.342 1.00 95.06 638 LEU A CA 1
ATOM 5120 C C . LEU A 1 638 ? 24.478 -7.323 -29.560 1.00 95.06 638 LEU A C 1
ATOM 5122 O O . LEU A 1 638 ? 24.098 -7.082 -28.411 1.00 95.06 638 LEU A O 1
ATOM 5126 N N . PRO A 1 639 ? 25.464 -6.619 -30.151 1.00 94.38 639 PRO A N 1
ATOM 5127 C CA . PRO A 1 639 ? 26.123 -5.513 -29.475 1.00 94.38 639 PRO A CA 1
ATOM 5128 C C . PRO A 1 639 ? 25.184 -4.309 -29.379 1.00 94.38 639 PRO A C 1
ATOM 5130 O O . PRO A 1 639 ? 24.684 -3.819 -30.393 1.00 94.38 639 PRO A O 1
ATOM 5133 N N . MET A 1 640 ? 24.969 -3.803 -28.166 1.00 95.31 640 MET A N 1
ATOM 5134 C CA . MET A 1 640 ? 24.150 -2.612 -27.921 1.00 95.31 640 MET A CA 1
ATOM 5135 C C . MET A 1 640 ? 24.876 -1.633 -27.005 1.00 95.31 640 MET A C 1
ATOM 5137 O O . MET A 1 640 ? 25.681 -2.052 -26.183 1.00 95.31 640 MET A O 1
ATOM 5141 N N . TYR A 1 641 ? 24.608 -0.338 -27.128 1.00 94.94 641 TYR A N 1
ATOM 5142 C CA . TYR A 1 641 ? 25.036 0.679 -26.164 1.00 94.94 641 TYR A CA 1
ATOM 5143 C C . TYR A 1 641 ? 23.800 1.186 -25.422 1.00 94.94 641 TYR A C 1
ATOM 5145 O O . TYR A 1 641 ? 23.050 1.980 -25.979 1.00 94.94 641 TYR A O 1
ATOM 5153 N N . VAL A 1 642 ? 23.555 0.732 -24.194 1.00 94.38 642 VAL A N 1
ATOM 5154 C CA . VAL A 1 642 ? 22.420 1.197 -23.378 1.00 94.38 642 VAL A CA 1
ATOM 5155 C C . VAL A 1 642 ? 22.938 2.020 -22.208 1.00 94.38 642 VAL A C 1
ATOM 5157 O O . VAL A 1 642 ? 23.692 1.498 -21.392 1.00 94.38 642 VAL A O 1
ATOM 5160 N N . LYS A 1 643 ? 22.535 3.291 -22.125 1.00 92.12 643 LYS A N 1
ATOM 5161 C CA . LYS A 1 643 ? 22.877 4.174 -21.002 1.00 92.12 643 LYS A CA 1
ATOM 5162 C C . LYS A 1 643 ? 21.797 5.228 -20.781 1.00 92.12 643 LYS A C 1
ATOM 5164 O O . LYS A 1 643 ? 21.463 5.961 -21.708 1.00 92.12 643 LYS A O 1
ATOM 5169 N N . GLY A 1 644 ? 21.277 5.337 -19.561 1.00 90.50 644 GLY A N 1
ATOM 5170 C CA . GLY A 1 644 ? 20.253 6.328 -19.211 1.00 90.50 644 GLY A CA 1
ATOM 5171 C C . GLY A 1 644 ? 19.109 5.769 -18.367 1.00 90.50 644 GLY A C 1
ATOM 5172 O O . GLY A 1 644 ? 19.201 4.690 -17.791 1.00 90.50 644 GLY A O 1
ATOM 5173 N N . GLU A 1 645 ? 17.999 6.501 -18.309 1.00 88.31 645 GLU A N 1
ATOM 5174 C CA . GLU A 1 645 ? 16.882 6.230 -17.388 1.00 88.31 645 GLU A CA 1
ATOM 5175 C C . GLU A 1 645 ? 16.193 4.872 -17.604 1.00 88.31 645 GLU A C 1
ATOM 5177 O O . GLU A 1 645 ? 15.628 4.301 -16.671 1.00 88.31 645 GLU A O 1
ATOM 5182 N N . MET A 1 646 ? 16.222 4.355 -18.831 1.00 91.94 646 MET A N 1
ATOM 5183 C CA . MET A 1 646 ? 15.629 3.078 -19.243 1.00 91.94 646 MET A CA 1
ATOM 5184 C C . MET A 1 646 ? 16.453 1.851 -18.867 1.00 91.94 646 MET A C 1
ATOM 5186 O O . MET A 1 646 ? 15.931 0.744 -18.999 1.00 91.94 646 MET A O 1
ATOM 5190 N N . GLU A 1 647 ? 17.689 2.010 -18.379 1.00 92.75 647 GLU A N 1
ATOM 5191 C CA . GLU A 1 647 ? 18.481 0.893 -17.842 1.00 92.75 647 GLU A CA 1
ATOM 5192 C C . GLU A 1 647 ? 17.652 0.053 -16.869 1.00 92.75 647 GLU A C 1
ATOM 5194 O O . GLU A 1 647 ? 17.617 -1.171 -16.967 1.00 92.75 647 GLU A O 1
ATOM 5199 N N . TRP A 1 648 ? 16.882 0.719 -16.009 1.00 91.62 648 TRP A N 1
ATOM 5200 C CA . TRP A 1 648 ? 15.810 0.105 -15.239 1.00 91.62 648 TRP A CA 1
ATOM 5201 C C . TRP A 1 648 ? 14.460 0.481 -15.871 1.00 91.62 648 TRP A C 1
ATOM 5203 O O . TRP A 1 648 ? 14.016 1.629 -15.730 1.00 91.62 648 TRP A O 1
ATOM 5213 N N . PRO A 1 649 ? 13.780 -0.453 -16.570 1.00 94.06 649 PRO A N 1
ATOM 5214 C CA . PRO A 1 649 ? 13.807 -1.903 -16.319 1.00 94.06 649 PRO A CA 1
ATOM 5215 C C . PRO A 1 649 ? 14.559 -2.791 -17.335 1.00 94.06 649 PRO A C 1
ATOM 5217 O O . PRO A 1 649 ? 14.415 -4.016 -17.275 1.00 94.06 649 PRO A O 1
ATOM 5220 N N . LEU A 1 650 ? 15.334 -2.245 -18.280 1.00 95.44 650 LEU A N 1
ATOM 5221 C CA . LEU A 1 650 ? 16.039 -3.049 -19.294 1.00 95.44 650 LEU A CA 1
ATOM 5222 C C . LEU A 1 650 ? 17.001 -4.104 -18.724 1.00 95.44 650 LEU A C 1
ATOM 5224 O O . LEU A 1 650 ? 17.129 -5.149 -19.350 1.00 95.44 650 LEU A O 1
ATOM 5228 N N . TYR A 1 651 ? 17.585 -3.927 -17.536 1.00 93.31 651 TYR A N 1
ATOM 5229 C CA . TYR A 1 651 ? 18.364 -4.972 -16.850 1.00 93.31 651 TYR A CA 1
ATOM 5230 C C . TYR A 1 651 ? 17.611 -6.304 -16.760 1.00 93.31 651 TYR A C 1
ATOM 5232 O O . TYR A 1 651 ? 18.196 -7.370 -16.954 1.00 93.31 651 TYR A O 1
ATOM 5240 N N . TRP A 1 652 ? 16.301 -6.262 -16.498 1.00 94.94 652 TRP A N 1
ATOM 5241 C CA . TRP A 1 652 ? 15.476 -7.464 -16.479 1.00 94.94 652 TRP A CA 1
ATOM 5242 C C . TRP A 1 652 ? 15.230 -8.004 -17.888 1.00 94.94 652 TRP A C 1
ATOM 5244 O O . TRP A 1 652 ? 15.435 -9.193 -18.132 1.00 94.94 652 TRP A O 1
ATOM 5254 N N . TYR A 1 653 ? 14.793 -7.163 -18.825 1.00 95.50 653 TYR A N 1
ATOM 5255 C CA . TYR A 1 653 ? 14.447 -7.617 -20.177 1.00 95.50 653 TYR A CA 1
ATOM 5256 C C . TYR A 1 653 ? 15.664 -8.136 -20.951 1.00 95.50 653 TYR A C 1
ATOM 5258 O O . TYR A 1 653 ? 15.581 -9.147 -21.644 1.00 95.50 653 TYR A O 1
ATOM 5266 N N . LEU A 1 654 ? 16.818 -7.499 -20.764 1.00 95.44 654 LEU A N 1
ATOM 5267 C CA . LEU A 1 654 ? 18.077 -7.831 -21.418 1.00 95.44 654 LEU A CA 1
ATOM 5268 C C . LEU A 1 654 ? 18.935 -8.814 -20.608 1.00 95.44 654 LEU A C 1
ATOM 5270 O O . LEU A 1 654 ? 20.045 -9.125 -21.024 1.00 95.44 654 LEU A O 1
ATOM 5274 N N . ARG A 1 655 ? 18.425 -9.386 -19.503 1.00 93.44 655 ARG A N 1
ATOM 5275 C CA . ARG A 1 655 ? 19.161 -10.317 -18.612 1.00 93.44 655 ARG A CA 1
ATOM 5276 C C . ARG A 1 655 ? 19.782 -11.540 -19.305 1.00 93.44 655 ARG A C 1
ATOM 5278 O O . ARG A 1 655 ? 20.609 -12.227 -18.711 1.00 93.44 655 ARG A O 1
ATOM 5285 N N . ARG A 1 656 ? 19.324 -11.864 -20.519 1.00 92.81 656 ARG A N 1
ATOM 5286 C CA . ARG A 1 656 ? 19.810 -12.984 -21.344 1.00 92.81 656 ARG A CA 1
ATOM 5287 C C . ARG A 1 656 ? 20.813 -12.559 -22.419 1.00 92.81 656 ARG A C 1
ATOM 5289 O O . ARG A 1 656 ? 21.422 -13.432 -23.024 1.00 92.81 656 ARG A O 1
ATOM 5296 N N . TYR A 1 657 ? 20.975 -11.259 -22.658 1.00 94.38 657 TYR A N 1
ATOM 5297 C CA . TYR A 1 657 ? 21.937 -10.712 -23.609 1.00 94.38 657 TYR A CA 1
ATOM 5298 C C . TYR A 1 657 ? 23.298 -10.529 -22.943 1.00 94.38 657 TYR A C 1
ATOM 5300 O O . TYR A 1 657 ? 23.385 -10.147 -21.778 1.00 94.38 657 TYR A O 1
ATOM 5308 N N . THR A 1 658 ? 24.370 -10.775 -23.692 1.00 92.12 658 THR A N 1
ATOM 5309 C CA . THR A 1 658 ? 25.739 -10.768 -23.153 1.00 92.12 658 THR A CA 1
ATOM 5310 C C . THR A 1 658 ? 26.517 -9.491 -23.462 1.00 92.12 658 THR A C 1
ATOM 5312 O O . THR A 1 658 ? 27.569 -9.284 -22.870 1.00 92.12 658 THR A O 1
ATOM 5315 N N . ASN A 1 659 ? 26.032 -8.641 -24.377 1.00 91.69 659 ASN A N 1
ATOM 5316 C CA . ASN A 1 659 ? 26.775 -7.476 -24.878 1.00 91.69 659 ASN A CA 1
ATOM 5317 C C . ASN A 1 659 ? 25.896 -6.221 -25.055 1.00 91.69 659 ASN A C 1
ATOM 5319 O O . ASN A 1 659 ? 25.915 -5.577 -26.102 1.00 91.69 659 ASN A O 1
ATOM 5323 N N . TRP A 1 660 ? 25.071 -5.895 -24.057 1.00 90.12 660 TRP A N 1
ATOM 5324 C CA . TRP A 1 660 ? 24.080 -4.817 -24.178 1.00 90.12 660 TRP A CA 1
ATOM 5325 C C . TRP A 1 660 ? 24.465 -3.493 -23.492 1.00 90.12 660 TRP A C 1
ATOM 5327 O O . TRP A 1 660 ? 23.910 -2.449 -23.825 1.00 90.12 660 TRP A O 1
ATOM 5337 N N . GLY A 1 661 ? 25.406 -3.517 -22.546 1.00 84.25 661 GLY A N 1
ATOM 5338 C CA . GLY A 1 661 ? 25.859 -2.333 -21.809 1.00 84.25 661 GLY A CA 1
ATOM 5339 C C . GLY A 1 661 ? 27.237 -1.839 -22.274 1.00 84.25 661 GLY A C 1
ATOM 5340 O O . GLY A 1 661 ? 28.045 -2.647 -22.750 1.00 84.25 661 GLY A O 1
ATOM 5341 N N . PRO A 1 662 ? 27.530 -0.533 -22.165 1.00 80.94 662 PRO A N 1
ATOM 5342 C CA . PRO A 1 662 ? 28.870 -0.006 -22.404 1.00 80.94 662 PRO A CA 1
ATOM 5343 C C . PRO A 1 662 ? 29.847 -0.429 -21.300 1.00 80.94 662 PRO A C 1
ATOM 5345 O O . PRO A 1 662 ? 29.472 -0.534 -20.131 1.00 80.94 662 PRO A O 1
ATOM 5348 N N . ASN A 1 663 ? 31.117 -0.631 -21.655 1.00 82.00 663 ASN A N 1
ATOM 5349 C CA . ASN A 1 663 ? 32.186 -0.689 -20.660 1.00 82.00 663 ASN A CA 1
ATOM 5350 C C . ASN A 1 663 ? 32.457 0.712 -20.096 1.00 82.00 663 ASN A C 1
ATOM 5352 O O . ASN A 1 663 ? 32.101 1.721 -20.700 1.00 82.00 663 ASN A O 1
ATOM 5356 N N . VAL A 1 664 ? 33.150 0.787 -18.955 1.00 75.25 664 VAL A N 1
ATOM 5357 C CA . VAL A 1 664 ? 33.498 2.066 -18.301 1.00 75.25 664 VAL A CA 1
ATOM 5358 C C . VAL A 1 664 ? 34.277 3.008 -19.233 1.00 75.25 664 VAL A C 1
ATOM 5360 O O . VAL A 1 664 ? 34.167 4.221 -19.093 1.00 75.25 664 VAL A O 1
ATOM 5363 N N . GLN A 1 665 ? 35.042 2.459 -20.181 1.00 74.75 665 GLN A N 1
ATOM 5364 C CA . GLN A 1 665 ? 35.844 3.223 -21.142 1.00 74.75 665 GLN A CA 1
ATOM 5365 C C . GLN A 1 665 ? 35.102 3.565 -22.448 1.00 74.75 665 GLN A C 1
ATOM 5367 O O . GLN A 1 665 ? 35.653 4.296 -23.261 1.00 74.75 665 GLN A O 1
ATOM 5372 N N . ASP A 1 666 ? 33.890 3.045 -22.674 1.00 82.50 666 ASP A N 1
ATOM 5373 C CA . ASP A 1 666 ? 33.194 3.220 -23.953 1.00 82.50 666 ASP A CA 1
ATOM 5374 C C . ASP A 1 666 ? 32.481 4.581 -24.019 1.00 82.50 666 ASP A C 1
ATOM 5376 O O . ASP A 1 666 ? 31.460 4.815 -23.353 1.00 82.50 666 ASP A O 1
ATOM 5380 N N . GLU A 1 667 ? 32.966 5.468 -24.887 1.00 84.62 667 GLU A N 1
ATOM 5381 C CA . GLU A 1 667 ? 32.317 6.748 -25.163 1.00 84.62 667 GLU A CA 1
ATOM 5382 C C . GLU A 1 667 ? 31.213 6.625 -26.219 1.00 84.62 667 GLU A C 1
ATOM 5384 O O . GLU A 1 667 ? 31.330 5.920 -27.222 1.00 84.62 667 GLU A O 1
ATOM 5389 N N . LEU A 1 668 ? 30.114 7.353 -26.002 1.00 85.69 668 LEU A N 1
ATOM 5390 C CA . LEU A 1 668 ? 28.971 7.357 -26.916 1.00 85.69 668 LEU A CA 1
ATOM 5391 C C . LEU A 1 668 ? 29.331 7.935 -28.294 1.00 85.69 668 LEU A C 1
ATOM 5393 O O . LEU A 1 668 ? 28.811 7.461 -29.298 1.00 85.69 668 LEU A O 1
ATOM 5397 N N . ALA A 1 669 ? 30.231 8.920 -28.356 1.00 84.75 669 ALA A N 1
ATOM 5398 C CA . ALA A 1 669 ? 30.654 9.545 -29.612 1.00 84.75 669 ALA A CA 1
ATOM 5399 C C . ALA A 1 669 ? 31.394 8.571 -30.547 1.00 84.75 669 ALA A C 1
ATOM 5401 O O . ALA A 1 669 ? 31.315 8.704 -31.765 1.00 84.75 669 ALA A O 1
ATOM 5402 N N . GLU A 1 670 ? 32.075 7.572 -29.984 1.00 86.19 670 GLU A N 1
ATOM 5403 C CA . GLU A 1 670 ? 32.904 6.615 -30.726 1.00 86.19 670 GLU A CA 1
ATOM 5404 C C . GLU A 1 670 ? 32.156 5.309 -31.050 1.00 86.19 670 GLU A C 1
ATOM 5406 O O . GLU A 1 670 ? 32.697 4.398 -31.685 1.00 86.19 670 GLU A O 1
ATOM 5411 N N . THR A 1 671 ? 30.895 5.182 -30.617 1.00 87.44 671 THR A N 1
ATOM 5412 C CA . THR A 1 671 ? 30.170 3.915 -30.720 1.00 87.44 671 THR A CA 1
ATOM 5413 C C . THR A 1 671 ? 29.759 3.591 -32.160 1.00 87.44 671 THR A C 1
ATOM 5415 O O . THR A 1 671 ? 29.036 4.327 -32.836 1.00 87.44 671 THR A O 1
ATOM 5418 N N . SER A 1 672 ? 30.160 2.408 -32.620 1.00 88.56 672 SER A N 1
ATOM 5419 C CA . SER A 1 672 ? 29.717 1.806 -33.887 1.00 88.56 672 SER A CA 1
ATOM 5420 C C . SER A 1 672 ? 28.761 0.627 -33.676 1.00 88.56 672 SER A C 1
ATOM 5422 O O . SER A 1 672 ? 28.488 -0.131 -34.609 1.00 88.56 672 SER A O 1
ATOM 5424 N N . ARG A 1 673 ? 28.259 0.447 -32.443 1.00 92.69 673 ARG A N 1
ATOM 5425 C CA . ARG A 1 673 ? 27.388 -0.679 -32.089 1.00 92.69 673 ARG A CA 1
ATOM 5426 C C . ARG A 1 673 ? 26.078 -0.624 -32.902 1.00 92.69 673 ARG A C 1
ATOM 5428 O O . ARG A 1 673 ? 25.521 0.455 -33.073 1.00 92.69 673 ARG A O 1
ATOM 5435 N N . PRO A 1 674 ? 25.549 -1.769 -33.375 1.00 93.19 674 PRO A N 1
ATOM 5436 C CA . PRO A 1 674 ? 24.308 -1.838 -34.150 1.00 93.19 674 PRO A CA 1
ATOM 5437 C C . PRO A 1 674 ? 23.108 -1.100 -33.548 1.00 93.19 674 PRO A C 1
ATOM 5439 O O . PRO A 1 674 ? 22.324 -0.500 -34.284 1.00 93.19 674 PRO A O 1
ATOM 5442 N N . VAL A 1 675 ? 22.968 -1.148 -32.223 1.00 94.88 675 VAL A N 1
ATOM 5443 C CA . VAL A 1 675 ? 21.836 -0.579 -31.489 1.00 94.88 675 VAL A CA 1
ATOM 5444 C C . VAL A 1 675 ? 22.349 0.313 -30.361 1.00 94.88 675 VAL A C 1
ATOM 5446 O O . VAL A 1 675 ? 23.241 -0.075 -29.609 1.00 94.88 675 VAL A O 1
ATOM 5449 N N . VAL A 1 676 ? 21.775 1.504 -30.219 1.00 95.38 676 VAL A N 1
ATOM 5450 C CA . VAL A 1 676 ? 22.120 2.472 -29.171 1.00 95.38 676 VAL A CA 1
ATOM 5451 C C . VAL A 1 676 ? 20.830 2.974 -28.522 1.00 95.38 676 VAL A C 1
ATOM 5453 O O . VAL A 1 676 ? 19.909 3.399 -29.212 1.00 95.38 676 VAL A O 1
ATOM 5456 N N . LEU A 1 677 ? 20.748 2.909 -27.196 1.00 95.31 677 LEU A N 1
ATOM 5457 C CA . LEU A 1 677 ? 19.652 3.446 -26.400 1.00 95.31 677 LEU A CA 1
ATOM 5458 C C . LEU A 1 677 ? 20.229 4.474 -25.428 1.00 95.31 677 LEU A C 1
ATOM 5460 O O . LEU A 1 677 ? 20.993 4.115 -24.531 1.00 95.31 677 LEU A O 1
ATOM 5464 N N . VAL A 1 678 ? 19.840 5.740 -25.592 1.00 94.12 678 VAL A N 1
ATOM 5465 C CA . VAL A 1 678 ? 20.289 6.864 -24.747 1.00 94.12 678 VAL A CA 1
ATOM 5466 C C . VAL A 1 678 ? 19.133 7.794 -24.384 1.00 94.12 678 VAL A C 1
ATOM 5468 O O . VAL A 1 678 ? 18.091 7.757 -25.036 1.00 94.12 678 VAL A O 1
ATOM 5471 N N . ASN A 1 679 ? 19.271 8.593 -23.322 1.00 93.50 679 ASN A N 1
ATOM 5472 C CA . ASN A 1 679 ? 18.263 9.603 -22.981 1.00 93.50 679 ASN A CA 1
ATOM 5473 C C . ASN A 1 679 ? 18.013 10.513 -24.193 1.00 93.50 679 ASN A C 1
ATOM 5475 O O . ASN A 1 679 ? 18.955 10.880 -24.897 1.00 93.50 679 ASN A O 1
ATOM 5479 N N . TRP A 1 680 ? 16.751 10.874 -24.444 1.00 90.94 680 TRP A N 1
ATOM 5480 C CA . TRP A 1 680 ? 16.386 11.647 -25.638 1.00 90.94 680 TRP A CA 1
ATOM 5481 C C . TRP A 1 680 ? 17.138 12.982 -25.719 1.00 90.94 680 TRP A C 1
ATOM 5483 O O . TRP A 1 680 ? 17.618 13.364 -26.783 1.00 90.94 680 TRP A O 1
ATOM 5493 N N . GLU A 1 681 ? 17.292 13.653 -24.579 1.00 88.75 681 GLU A N 1
ATOM 5494 C CA . GLU A 1 681 ? 17.994 14.934 -24.469 1.00 88.75 681 GLU A CA 1
ATOM 5495 C C . GLU A 1 681 ? 19.458 14.836 -24.908 1.00 88.75 681 GLU A C 1
ATOM 5497 O O . GLU A 1 681 ? 19.965 15.752 -25.547 1.00 88.75 681 GLU A O 1
ATOM 5502 N N . SER A 1 682 ? 20.109 13.695 -24.661 1.00 89.06 682 SER A N 1
ATOM 5503 C CA . SER A 1 682 ? 21.507 13.487 -25.033 1.00 89.06 682 SER A CA 1
ATOM 5504 C C . SER A 1 682 ? 21.711 13.401 -26.546 1.00 89.06 682 SER A C 1
ATOM 5506 O O . SER A 1 682 ? 22.815 13.640 -27.007 1.00 89.06 682 SER A O 1
ATOM 5508 N N . VAL A 1 683 ? 20.688 13.089 -27.354 1.00 88.56 683 VAL A N 1
ATOM 5509 C CA . VAL A 1 683 ? 20.848 12.950 -28.818 1.00 88.56 683 VAL A CA 1
ATOM 5510 C C . VAL A 1 683 ? 21.372 14.232 -29.465 1.00 88.56 683 VAL A C 1
ATOM 5512 O O . VAL A 1 683 ? 22.169 14.161 -30.400 1.00 88.56 683 VAL A O 1
ATOM 5515 N N . ALA A 1 684 ? 20.941 15.396 -28.970 1.00 88.25 684 ALA A N 1
ATOM 5516 C CA . ALA A 1 684 ? 21.344 16.689 -29.515 1.00 88.25 684 ALA A CA 1
ATOM 5517 C C . ALA A 1 684 ? 22.851 16.956 -29.356 1.00 88.25 684 ALA A C 1
ATOM 5519 O O . ALA A 1 684 ? 23.435 17.652 -30.187 1.00 88.25 684 ALA A O 1
ATOM 5520 N N . ASP A 1 685 ? 23.478 16.356 -28.343 1.00 90.00 685 ASP A N 1
ATOM 5521 C CA . ASP A 1 685 ? 24.896 16.537 -28.032 1.00 90.00 685 ASP A CA 1
ATOM 5522 C C . ASP A 1 685 ? 25.818 15.679 -28.921 1.00 90.00 685 ASP A C 1
ATOM 5524 O O . ASP A 1 685 ? 27.025 15.916 -28.965 1.00 90.00 685 ASP A O 1
ATOM 5528 N N . TYR A 1 686 ? 25.271 14.706 -29.668 1.00 90.62 686 TYR A N 1
ATOM 5529 C CA . TYR A 1 686 ? 26.044 13.771 -30.498 1.00 90.62 686 TYR A CA 1
ATOM 5530 C C . TYR A 1 686 ? 25.574 13.775 -31.966 1.00 90.62 686 TYR A C 1
ATOM 5532 O O . TYR A 1 686 ? 24.794 12.906 -32.375 1.00 90.62 686 TYR A O 1
ATOM 5540 N N . PRO A 1 687 ? 26.095 14.691 -32.810 1.00 88.19 687 PRO A N 1
ATOM 5541 C CA . PRO A 1 687 ? 25.760 14.767 -34.238 1.00 88.19 687 PRO A CA 1
ATOM 5542 C C . PRO A 1 687 ? 25.992 13.455 -35.005 1.00 88.19 687 PRO A C 1
ATOM 5544 O O . PRO A 1 687 ? 25.265 13.145 -35.949 1.00 88.19 687 PRO A O 1
ATOM 5547 N N . GLU A 1 688 ? 26.965 12.655 -34.563 1.00 88.25 688 GLU A N 1
ATOM 5548 C CA . GLU A 1 688 ? 27.285 11.332 -35.110 1.00 88.25 688 GLU A CA 1
ATOM 5549 C C . GLU A 1 688 ? 26.097 10.358 -35.045 1.00 88.25 688 GLU A C 1
ATOM 5551 O O . GLU A 1 688 ? 25.900 9.563 -35.969 1.00 88.25 688 GLU A O 1
ATOM 5556 N N . LEU A 1 689 ? 25.270 10.427 -33.990 1.00 88.62 689 LEU A N 1
ATOM 5557 C CA . LEU A 1 689 ? 24.067 9.596 -33.875 1.00 88.62 689 LEU A CA 1
ATOM 5558 C C . LEU A 1 689 ? 23.051 9.976 -34.954 1.00 88.62 689 LEU A C 1
ATOM 5560 O O . LEU A 1 689 ? 22.529 9.106 -35.645 1.00 88.62 689 LEU A O 1
ATOM 5564 N N . ILE A 1 690 ? 22.825 11.274 -35.156 1.00 88.25 690 ILE A N 1
ATOM 5565 C CA . ILE A 1 690 ? 21.891 11.798 -36.164 1.00 88.25 690 ILE A CA 1
ATOM 5566 C C . ILE A 1 690 ? 22.362 11.430 -37.582 1.00 88.25 690 ILE A C 1
ATOM 5568 O O . ILE A 1 690 ? 21.566 11.036 -38.445 1.00 88.25 690 ILE A O 1
ATOM 5572 N N . ALA A 1 691 ? 23.672 11.513 -37.826 1.00 90.25 691 ALA A N 1
ATOM 5573 C CA . ALA A 1 691 ? 24.269 11.173 -39.110 1.00 90.25 691 ALA A CA 1
ATOM 5574 C C . ALA A 1 691 ? 24.175 9.666 -39.411 1.00 90.25 691 ALA A C 1
ATOM 5576 O O . ALA A 1 691 ? 23.709 9.278 -40.489 1.00 90.25 691 ALA A O 1
ATOM 5577 N N . ASN A 1 692 ? 24.555 8.811 -38.458 1.00 91.75 692 ASN A N 1
ATOM 5578 C CA . ASN A 1 692 ? 24.806 7.389 -38.709 1.00 91.75 692 ASN A CA 1
ATOM 5579 C C . ASN A 1 692 ? 23.661 6.448 -38.307 1.00 91.75 692 ASN A C 1
ATOM 5581 O O . ASN A 1 692 ? 23.648 5.300 -38.756 1.00 91.75 692 ASN A O 1
ATOM 5585 N N . TYR A 1 693 ? 22.697 6.902 -37.503 1.00 92.38 693 TYR A N 1
ATOM 5586 C CA . TYR A 1 693 ? 21.621 6.066 -36.970 1.00 92.38 693 TYR A CA 1
ATOM 5587 C C . TYR A 1 693 ? 20.244 6.557 -37.412 1.00 92.38 693 TYR A C 1
ATOM 5589 O O . TYR A 1 693 ? 20.010 7.743 -37.641 1.00 92.38 693 TYR A O 1
ATOM 5597 N N . GLU A 1 694 ? 19.322 5.616 -37.559 1.00 89.38 694 GLU A N 1
ATOM 5598 C CA . GLU A 1 694 ? 17.893 5.884 -37.620 1.00 89.38 694 GLU A CA 1
ATOM 5599 C C . GLU A 1 694 ? 17.353 5.924 -36.190 1.00 89.38 694 GLU A C 1
ATOM 5601 O O . GLU A 1 694 ? 17.581 4.995 -35.414 1.00 89.38 694 GLU A O 1
ATOM 5606 N N . ILE A 1 695 ? 16.705 7.032 -35.825 1.00 89.19 695 ILE A N 1
ATOM 5607 C CA . ILE A 1 695 ? 16.364 7.348 -34.437 1.00 89.19 695 ILE A CA 1
ATOM 5608 C C . ILE A 1 695 ? 14.850 7.335 -34.262 1.00 89.19 695 ILE A C 1
ATOM 5610 O O . ILE A 1 695 ? 14.127 8.070 -34.933 1.00 89.19 695 ILE A O 1
ATOM 5614 N N . MET A 1 696 ? 14.383 6.550 -33.297 1.00 87.69 696 MET A N 1
ATOM 5615 C CA . MET A 1 696 ? 13.010 6.569 -32.804 1.00 87.69 696 MET A CA 1
ATOM 5616 C C . MET A 1 696 ? 12.968 7.179 -31.403 1.00 87.69 696 MET A C 1
ATOM 5618 O O . MET A 1 696 ? 13.821 6.888 -30.567 1.00 87.69 696 MET A O 1
ATOM 5622 N N . ARG A 1 697 ? 11.961 8.013 -31.135 1.00 88.50 697 ARG A N 1
ATOM 5623 C CA . ARG A 1 697 ? 11.721 8.611 -29.815 1.00 88.50 697 ARG A CA 1
ATOM 5624 C C . ARG A 1 697 ? 10.662 7.805 -29.075 1.00 88.50 697 ARG A C 1
ATOM 5626 O O . ARG A 1 697 ? 9.566 7.613 -29.595 1.00 88.50 697 ARG A O 1
ATOM 5633 N N . PHE A 1 698 ? 10.982 7.380 -27.860 1.00 88.44 698 PHE A N 1
ATOM 5634 C CA . PHE A 1 698 ? 10.111 6.581 -27.006 1.00 88.44 698 PHE A CA 1
ATOM 5635 C C . PHE A 1 698 ? 10.040 7.147 -25.597 1.00 88.44 698 PHE A C 1
ATOM 5637 O O . PHE A 1 698 ? 10.947 7.843 -25.146 1.00 88.44 698 PHE A O 1
ATOM 5644 N N . LYS A 1 699 ? 8.983 6.798 -24.864 1.00 88.44 699 LYS A N 1
ATOM 5645 C CA . LYS A 1 699 ? 8.836 7.178 -23.459 1.00 88.44 699 LYS A CA 1
ATOM 5646 C C . LYS A 1 699 ? 9.310 6.068 -22.527 1.00 88.44 699 LYS A C 1
ATOM 5648 O O . LYS A 1 699 ? 8.921 4.912 -22.659 1.00 88.44 699 LYS A O 1
ATOM 5653 N N . VAL A 1 700 ? 10.107 6.410 -21.522 1.00 89.56 700 VAL A N 1
ATOM 5654 C CA . VAL A 1 700 ? 10.485 5.488 -20.441 1.00 89.56 700 VAL A CA 1
ATOM 5655 C C . VAL A 1 700 ? 9.408 5.472 -19.367 1.00 89.56 700 VAL A C 1
ATOM 5657 O O . VAL A 1 700 ? 8.912 4.402 -19.017 1.00 89.56 700 VAL A O 1
ATOM 5660 N N . ARG A 1 701 ? 9.033 6.649 -18.854 1.00 87.38 701 ARG A N 1
ATOM 5661 C CA . ARG A 1 701 ? 8.087 6.818 -17.740 1.00 87.38 701 ARG A CA 1
ATOM 5662 C C . ARG A 1 701 ? 7.148 7.977 -18.027 1.00 87.38 701 ARG A C 1
ATOM 5664 O O . ARG A 1 701 ? 7.549 8.940 -18.670 1.00 87.38 701 ARG A O 1
ATOM 5671 N N . GLU A 1 702 ? 5.926 7.875 -17.528 1.00 83.38 702 GLU A N 1
ATOM 5672 C CA . GLU A 1 702 ? 4.905 8.920 -17.607 1.00 83.38 702 GLU A CA 1
ATOM 5673 C C . GLU A 1 702 ? 4.286 9.121 -16.222 1.00 83.38 702 GLU A C 1
ATOM 5675 O O . GLU A 1 702 ? 4.088 8.159 -15.469 1.00 83.38 702 GLU A O 1
ATOM 5680 N N . TRP A 1 703 ? 3.961 10.365 -15.886 1.00 82.38 703 TRP A N 1
ATOM 5681 C CA . TRP A 1 703 ? 3.194 10.693 -14.690 1.00 82.38 703 TRP A CA 1
ATOM 5682 C C . TRP A 1 703 ? 2.230 11.841 -14.969 1.00 82.38 703 TRP A C 1
ATOM 5684 O O . TRP A 1 703 ? 2.441 12.666 -15.854 1.00 82.38 703 TRP A O 1
ATOM 5694 N N . TRP A 1 704 ? 1.162 11.892 -14.179 1.00 85.38 704 TRP A N 1
ATOM 5695 C CA . TRP A 1 704 ? 0.204 12.984 -14.214 1.00 85.38 704 TRP A CA 1
ATOM 5696 C C . TRP A 1 704 ? 0.065 13.578 -12.822 1.00 85.38 704 TRP A C 1
ATOM 5698 O O . TRP A 1 704 ? -0.348 12.899 -11.875 1.00 85.38 704 TRP A O 1
ATOM 5708 N N . GLU A 1 705 ? 0.407 14.856 -12.712 1.00 80.44 705 GLU A N 1
ATOM 5709 C CA . GLU A 1 705 ? 0.116 15.647 -11.531 1.00 80.44 705 GLU A CA 1
ATOM 5710 C C . GLU A 1 705 ? -1.141 16.484 -11.807 1.00 80.44 705 GLU A C 1
ATOM 5712 O O . GLU A 1 705 ? -1.107 17.394 -12.646 1.00 80.44 705 GLU A O 1
ATOM 5717 N N . PRO A 1 706 ? -2.277 16.165 -11.153 1.00 82.75 706 PRO A N 1
ATOM 5718 C CA . PRO A 1 706 ? -3.520 16.880 -11.384 1.00 82.75 706 PRO A CA 1
ATOM 5719 C C . PRO A 1 706 ? -3.383 18.331 -10.915 1.00 82.75 706 PRO A C 1
ATOM 5721 O O . PRO A 1 706 ? -3.109 18.554 -9.729 1.00 82.75 706 PRO A O 1
ATOM 5724 N N . PRO A 1 707 ? -3.664 19.317 -11.785 1.00 83.25 707 PRO A N 1
ATOM 5725 C CA . PRO A 1 707 ? -3.796 20.702 -11.360 1.00 83.25 707 PRO A CA 1
ATOM 5726 C C . PRO A 1 707 ? -4.845 20.809 -10.251 1.00 83.25 707 PRO A C 1
ATOM 5728 O O . PRO A 1 707 ? -5.884 20.136 -10.307 1.00 83.25 707 PRO A O 1
ATOM 5731 N N . LEU A 1 708 ? -4.587 21.650 -9.245 1.00 81.75 708 LEU A N 1
ATOM 5732 C CA . LEU A 1 708 ? -5.519 21.851 -8.136 1.00 81.75 708 LEU A CA 1
ATOM 5733 C C . LEU A 1 708 ? -6.883 22.307 -8.664 1.00 81.75 708 LEU A C 1
ATOM 5735 O O . LEU A 1 708 ? -6.975 23.218 -9.483 1.00 81.75 708 LEU A O 1
ATOM 5739 N N . LEU A 1 709 ? -7.945 21.671 -8.166 1.00 85.88 709 LEU A N 1
ATOM 5740 C CA . LEU A 1 709 ? -9.309 22.118 -8.431 1.00 85.88 709 LEU A CA 1
ATOM 5741 C C . LEU A 1 709 ? -9.537 23.480 -7.778 1.00 85.88 709 LEU A C 1
ATOM 5743 O O . LEU A 1 709 ? -9.126 23.700 -6.633 1.00 85.88 709 LEU A O 1
ATOM 5747 N N . ASP A 1 710 ? -10.262 24.359 -8.466 1.00 87.25 710 ASP A N 1
ATOM 5748 C CA . ASP A 1 710 ? -10.696 25.616 -7.866 1.00 87.25 710 ASP A CA 1
ATOM 5749 C C . ASP A 1 710 ? -11.876 25.348 -6.920 1.00 87.25 710 ASP A C 1
ATOM 5751 O O . ASP A 1 710 ? -13.044 25.292 -7.313 1.00 87.25 710 ASP A O 1
ATOM 5755 N N . PHE A 1 711 ? -11.562 25.164 -5.635 1.00 85.38 711 PHE A N 1
ATOM 5756 C CA . PHE A 1 711 ? -12.563 24.943 -4.590 1.00 85.38 711 PHE A CA 1
ATOM 5757 C C . PHE A 1 711 ? -13.533 26.119 -4.425 1.00 85.38 711 PHE A C 1
ATOM 5759 O O . PHE A 1 711 ? -14.680 25.897 -4.029 1.00 85.38 711 PHE A O 1
ATOM 5766 N N . THR A 1 712 ? -13.113 27.345 -4.751 1.00 86.75 712 THR A N 1
ATOM 5767 C CA . THR A 1 712 ? -13.985 28.526 -4.704 1.00 86.75 712 THR A CA 1
ATOM 5768 C C . THR A 1 712 ? -15.047 28.407 -5.790 1.00 86.75 712 THR A C 1
ATOM 5770 O O . THR A 1 712 ? -16.241 28.459 -5.491 1.00 86.75 712 THR A O 1
ATOM 5773 N N . ALA A 1 713 ? -14.632 28.122 -7.025 1.00 91.50 713 ALA A N 1
ATOM 5774 C CA . ALA A 1 713 ? -15.552 27.867 -8.127 1.00 91.50 713 ALA A CA 1
ATOM 5775 C C . ALA A 1 713 ? -16.437 26.634 -7.867 1.00 91.50 713 ALA A C 1
ATOM 5777 O O . ALA A 1 713 ? -17.650 26.695 -8.066 1.00 91.50 713 ALA A O 1
ATOM 5778 N N . LEU A 1 714 ? -15.896 25.524 -7.348 1.00 91.94 714 LEU A N 1
ATOM 5779 C CA . LEU A 1 714 ? -16.699 24.341 -6.994 1.00 91.94 714 LEU A CA 1
ATOM 5780 C C . LEU A 1 714 ? -17.805 24.667 -5.982 1.00 91.94 714 LEU A C 1
ATOM 5782 O O . LEU A 1 714 ? -18.925 24.164 -6.116 1.00 91.94 714 LEU A O 1
ATOM 5786 N N . SER A 1 715 ? -17.505 25.514 -4.992 1.00 91.62 715 SER A N 1
ATOM 5787 C CA . SER A 1 715 ? -18.462 25.915 -3.956 1.00 91.62 715 SER A CA 1
ATOM 5788 C C . SER A 1 715 ? -19.636 26.724 -4.509 1.00 91.62 715 SER A C 1
ATOM 5790 O O . SER A 1 715 ? -20.724 26.696 -3.937 1.00 91.62 715 SER A O 1
ATOM 5792 N N . ASP A 1 716 ? -19.467 27.366 -5.668 1.00 93.94 716 ASP A N 1
ATOM 5793 C CA . ASP A 1 716 ? -20.477 28.223 -6.282 1.00 93.94 716 ASP A CA 1
ATOM 5794 C C . ASP A 1 716 ? -21.648 27.452 -6.937 1.00 93.94 716 ASP A C 1
ATOM 5796 O O . ASP A 1 716 ? -22.602 28.081 -7.408 1.00 93.94 716 ASP A O 1
ATOM 5800 N N . ILE A 1 717 ? -21.645 26.110 -6.881 1.00 94.19 717 ILE A N 1
ATOM 5801 C CA . ILE A 1 717 ? -22.666 25.217 -7.465 1.00 94.19 717 ILE A CA 1
ATOM 5802 C C . ILE A 1 717 ? -24.081 25.462 -6.931 1.00 94.19 717 ILE A C 1
ATOM 5804 O O . ILE A 1 717 ? -25.060 25.224 -7.636 1.00 94.19 717 ILE A O 1
ATOM 5808 N N . TRP A 1 718 ? -24.219 25.987 -5.709 1.00 92.25 718 TRP A N 1
ATOM 5809 C CA . TRP A 1 718 ? -25.526 26.323 -5.135 1.00 92.25 718 TRP A CA 1
ATOM 5810 C C . TRP A 1 718 ? -26.280 27.372 -5.971 1.00 92.25 718 TRP A C 1
ATOM 5812 O O . TRP A 1 718 ? -27.510 27.415 -5.923 1.00 92.25 718 TRP A O 1
ATOM 5822 N N . ARG A 1 719 ? -25.577 28.166 -6.799 1.00 93.00 719 ARG A N 1
ATOM 5823 C CA . ARG A 1 719 ? -26.198 29.101 -7.756 1.00 93.00 719 ARG A CA 1
ATOM 5824 C C . ARG A 1 719 ? -27.063 28.403 -8.799 1.00 93.00 719 ARG A C 1
ATOM 5826 O O . ARG A 1 719 ? -27.857 29.062 -9.452 1.00 93.00 719 ARG A O 1
ATOM 5833 N N . LEU A 1 720 ? -26.991 27.078 -8.935 1.00 92.81 720 LEU A N 1
ATOM 5834 C CA . LEU A 1 720 ? -27.947 26.312 -9.736 1.00 92.81 720 LEU A CA 1
ATOM 5835 C C . LEU A 1 720 ? -29.401 26.530 -9.271 1.00 92.81 720 LEU A C 1
ATOM 5837 O O . LEU A 1 720 ? -30.325 26.448 -10.080 1.00 92.81 720 LEU A O 1
ATOM 5841 N N . PHE A 1 721 ? -29.585 26.831 -7.982 1.00 93.94 721 PHE A N 1
ATOM 5842 C CA . PHE A 1 721 ? -30.881 27.033 -7.342 1.00 93.94 721 PHE A CA 1
ATOM 5843 C C . PHE A 1 721 ? -31.321 28.506 -7.281 1.00 93.94 721 PHE A C 1
ATOM 5845 O O . PHE A 1 721 ? -32.378 28.789 -6.720 1.00 93.94 721 PHE A O 1
ATOM 5852 N N . THR A 1 722 ? -30.552 29.455 -7.835 1.00 92.19 722 THR A N 1
ATOM 5853 C CA . THR A 1 722 ? -30.998 30.856 -7.925 1.00 92.19 722 THR A CA 1
ATOM 5854 C C . THR A 1 722 ? -31.976 31.057 -9.093 1.00 92.19 722 THR A C 1
ATOM 5856 O O . THR A 1 722 ? -31.966 30.274 -10.057 1.00 92.19 722 THR A O 1
ATOM 5859 N N . PRO A 1 723 ? -32.834 32.099 -9.043 1.00 93.94 723 PRO A N 1
ATOM 5860 C CA . PRO A 1 723 ? -33.738 32.434 -10.145 1.00 93.94 723 PRO A CA 1
ATOM 5861 C C . PRO A 1 723 ? -33.000 32.550 -11.486 1.00 93.94 723 PRO A C 1
ATOM 5863 O O . PRO A 1 723 ? -31.814 32.887 -11.528 1.00 93.94 723 PRO A O 1
ATOM 5866 N N . ILE A 1 724 ? -33.677 32.227 -12.589 1.00 90.62 724 ILE A N 1
ATOM 5867 C CA . ILE A 1 724 ? -33.062 32.200 -13.929 1.00 90.62 724 ILE A CA 1
ATOM 5868 C C . ILE A 1 724 ? -32.600 33.605 -14.329 1.00 90.62 724 ILE A C 1
ATOM 5870 O O . ILE A 1 724 ? -31.498 33.768 -14.845 1.00 90.62 724 ILE A O 1
ATOM 5874 N N . GLU A 1 725 ? -33.388 34.616 -13.986 1.00 92.06 725 GLU A N 1
ATOM 5875 C CA . GLU A 1 725 ? -33.124 36.038 -14.210 1.00 92.06 725 GLU A CA 1
ATOM 5876 C C . GLU A 1 725 ? -31.841 36.474 -13.496 1.00 92.06 725 GLU A C 1
ATOM 5878 O O . GLU A 1 725 ? -31.064 37.271 -14.007 1.00 92.06 725 GLU A O 1
ATOM 5883 N N . SER A 1 726 ? -31.564 35.885 -12.326 1.00 89.56 726 SER A N 1
ATOM 5884 C CA . SER A 1 726 ? -30.328 36.138 -11.588 1.00 89.56 726 SER A CA 1
ATOM 5885 C C . SER A 1 726 ? -29.102 35.552 -12.283 1.00 89.56 726 SER A C 1
ATOM 5887 O O . SER A 1 726 ? -27.999 35.931 -11.914 1.00 89.56 726 SER A O 1
ATOM 5889 N N . ARG A 1 727 ? -29.250 34.640 -13.254 1.00 90.94 727 ARG A N 1
ATOM 5890 C CA . ARG A 1 727 ? -28.151 33.936 -13.941 1.00 90.94 727 ARG A CA 1
ATOM 5891 C C . ARG A 1 727 ? -27.927 34.385 -15.384 1.00 90.94 727 ARG A C 1
ATOM 5893 O O . ARG A 1 727 ? -26.853 34.129 -15.915 1.00 90.94 727 ARG A O 1
ATOM 5900 N N . GLN A 1 728 ? -28.910 35.004 -16.026 1.00 91.38 728 GLN A N 1
ATOM 5901 C CA . GLN A 1 728 ? -28.791 35.462 -17.412 1.00 91.38 728 GLN A CA 1
ATOM 5902 C C . GLN A 1 728 ? -27.883 36.694 -17.489 1.00 91.38 728 GLN A C 1
ATOM 5904 O O . GLN A 1 728 ? -28.184 37.718 -16.890 1.00 91.38 728 GLN A O 1
ATOM 5909 N N . ASP A 1 729 ? -26.747 36.570 -18.180 1.00 87.31 729 ASP A N 1
ATOM 5910 C CA . ASP A 1 729 ? -25.759 37.639 -18.415 1.00 87.31 729 ASP A CA 1
ATOM 5911 C C . ASP A 1 729 ? -25.218 38.348 -17.155 1.00 87.31 729 ASP A C 1
ATOM 5913 O O . ASP A 1 729 ? -24.643 39.436 -17.213 1.00 87.31 729 ASP A O 1
ATOM 5917 N N . THR A 1 730 ? -25.334 37.706 -15.991 1.00 93.38 730 THR A N 1
ATOM 5918 C CA . THR A 1 730 ? -24.868 38.242 -14.706 1.00 93.38 730 THR A CA 1
ATOM 5919 C C . THR A 1 730 ? -23.573 37.581 -14.220 1.00 93.38 730 THR A C 1
ATOM 5921 O O . THR A 1 730 ? -23.134 36.533 -14.703 1.00 93.38 730 THR A O 1
ATOM 5924 N N . GLU A 1 731 ? -22.982 38.159 -13.171 1.00 92.31 731 GLU A N 1
ATOM 5925 C CA . GLU A 1 731 ? -21.876 37.553 -12.417 1.00 92.31 731 GLU A CA 1
ATOM 5926 C C . GLU A 1 731 ? -22.247 36.184 -11.818 1.00 92.31 731 GLU A C 1
ATOM 5928 O O . GLU A 1 731 ? -21.434 35.261 -11.809 1.00 92.31 731 GLU A O 1
ATOM 5933 N N . ASN A 1 732 ? -23.493 36.006 -11.367 1.00 90.38 732 ASN A N 1
ATOM 5934 C CA . ASN A 1 732 ? -23.966 34.717 -10.857 1.00 90.38 732 ASN A CA 1
ATOM 5935 C C . ASN A 1 732 ? -23.995 33.647 -11.954 1.00 90.38 732 ASN A C 1
ATOM 5937 O O . ASN A 1 732 ? -23.653 32.496 -11.681 1.00 90.38 732 ASN A O 1
ATOM 5941 N N . GLY A 1 733 ? -24.370 34.023 -13.181 1.00 92.44 733 GLY A N 1
ATOM 5942 C CA . GLY A 1 733 ? -24.290 33.152 -14.352 1.00 92.44 733 GLY A CA 1
ATOM 5943 C C . GLY A 1 733 ? -22.859 32.717 -14.646 1.00 92.44 733 GLY A C 1
ATOM 5944 O O . GLY A 1 733 ? -22.587 31.521 -14.750 1.00 92.44 733 GLY A O 1
ATOM 5945 N N . ARG A 1 734 ? -21.928 33.679 -14.691 1.00 93.88 734 ARG A N 1
ATOM 5946 C CA . ARG A 1 734 ? -20.497 33.421 -14.926 1.00 93.88 734 ARG A CA 1
ATOM 5947 C C . ARG A 1 734 ? -19.882 32.506 -13.865 1.00 93.88 734 ARG A C 1
ATOM 5949 O O . ARG A 1 734 ? -19.238 31.516 -14.207 1.00 93.88 734 ARG A O 1
ATOM 5956 N N . ARG A 1 735 ? -20.143 32.766 -12.581 1.00 94.31 735 ARG A N 1
ATOM 5957 C CA . ARG A 1 735 ? -19.672 31.918 -11.471 1.00 94.31 735 ARG A CA 1
ATOM 5958 C C . ARG A 1 735 ? -20.260 30.512 -11.502 1.00 94.31 735 ARG A C 1
ATOM 5960 O O . ARG A 1 735 ? -19.544 29.543 -11.260 1.00 94.31 735 ARG A O 1
ATOM 5967 N N . LEU A 1 736 ? -21.541 30.375 -11.852 1.00 94.25 736 LEU A N 1
ATOM 5968 C CA . LEU A 1 736 ? -22.152 29.060 -12.037 1.00 94.25 736 LEU A CA 1
ATOM 5969 C C . LEU A 1 736 ? -21.505 28.300 -13.204 1.00 94.25 736 LEU A C 1
ATOM 5971 O O . LEU A 1 736 ? -21.241 27.109 -13.071 1.00 94.25 736 LEU A O 1
ATOM 5975 N N . GLN A 1 737 ? -21.220 28.962 -14.328 1.00 93.81 737 GLN A N 1
ATOM 5976 C CA . GLN A 1 737 ? -20.527 28.334 -15.459 1.00 93.81 737 GLN A CA 1
ATOM 5977 C C . GLN A 1 737 ? -19.120 27.857 -15.077 1.00 93.81 737 GLN A C 1
ATOM 5979 O O . GLN A 1 737 ? -18.767 26.722 -15.400 1.00 93.81 737 GLN A O 1
ATOM 5984 N N . ALA A 1 738 ? -18.356 28.668 -14.337 1.00 93.81 738 ALA A N 1
ATOM 5985 C CA . ALA A 1 738 ? -17.056 28.268 -13.798 1.00 93.81 738 ALA A CA 1
ATOM 5986 C C . ALA A 1 738 ? -17.181 27.049 -12.868 1.00 93.81 738 ALA A C 1
ATOM 5988 O O . ALA A 1 738 ? -16.456 26.067 -13.025 1.00 93.81 738 ALA A O 1
ATOM 5989 N N . SER A 1 739 ? -18.175 27.054 -11.973 1.00 95.38 739 SER A N 1
ATOM 5990 C CA . SER A 1 739 ? -18.478 25.914 -11.104 1.00 95.38 739 SER A CA 1
ATOM 5991 C C . SER A 1 739 ? -18.778 24.641 -11.897 1.00 95.38 739 SER A C 1
ATOM 5993 O O . SER A 1 739 ? -18.199 23.587 -11.637 1.00 95.38 739 SER A O 1
ATOM 5995 N N . LEU A 1 740 ? -19.648 24.727 -12.908 1.00 94.94 740 LEU A N 1
ATOM 5996 C CA . LEU A 1 740 ? -20.002 23.594 -13.764 1.00 94.94 740 LEU A CA 1
ATOM 5997 C C . LEU A 1 740 ? -18.799 23.071 -14.557 1.00 94.94 740 LEU A C 1
ATOM 5999 O O . LEU A 1 740 ? -18.714 21.865 -14.786 1.00 94.94 740 LEU A O 1
ATOM 6003 N N . ALA A 1 741 ? -17.873 23.942 -14.966 1.00 93.25 741 ALA A N 1
ATOM 6004 C CA . ALA A 1 741 ? -16.636 23.539 -15.626 1.00 93.25 741 ALA A CA 1
ATOM 6005 C C . ALA A 1 741 ? -15.723 22.741 -14.678 1.00 93.25 741 ALA A C 1
ATOM 6007 O O . ALA A 1 741 ? -15.285 21.650 -15.044 1.00 93.25 741 ALA A O 1
ATOM 6008 N N . GLU A 1 742 ? -15.511 23.215 -13.447 1.00 93.12 742 GLU A N 1
ATOM 6009 C CA . GLU A 1 742 ? -14.723 22.497 -12.433 1.00 93.12 742 GLU A CA 1
ATOM 6010 C C . GLU A 1 742 ? -15.363 21.158 -12.035 1.00 93.12 742 GLU A C 1
ATOM 6012 O O . GLU A 1 742 ? -14.698 20.119 -12.007 1.00 93.12 742 GLU A O 1
ATOM 6017 N N . TRP A 1 743 ? -16.683 21.132 -11.818 1.00 94.12 743 TRP A N 1
ATOM 6018 C CA . TRP A 1 743 ? -17.415 19.888 -11.559 1.00 94.12 743 TRP A CA 1
ATOM 6019 C C . TRP A 1 743 ? -17.339 18.917 -12.740 1.00 94.12 743 TRP A C 1
ATOM 6021 O O . TRP A 1 743 ? -17.253 17.704 -12.533 1.00 94.12 743 TRP A O 1
ATOM 6031 N N . ARG A 1 744 ? -17.334 19.422 -13.980 1.00 93.81 744 ARG A N 1
ATOM 6032 C CA . ARG A 1 744 ? -17.172 18.598 -15.183 1.00 93.81 744 ARG A CA 1
ATOM 6033 C C . ARG A 1 744 ? -15.786 17.960 -15.246 1.00 93.81 744 ARG A C 1
ATOM 6035 O O . ARG A 1 744 ? -15.731 16.780 -15.584 1.00 93.81 744 ARG A O 1
ATOM 6042 N N . LYS A 1 745 ? -14.709 18.677 -14.891 1.00 91.75 745 LYS A N 1
ATOM 6043 C CA . LYS A 1 745 ? -13.350 18.103 -14.782 1.00 91.75 745 LYS A CA 1
ATOM 6044 C C . LYS A 1 745 ? -13.344 16.928 -13.804 1.00 91.75 745 LYS A C 1
ATOM 6046 O O . LYS A 1 745 ? -13.010 15.804 -14.175 1.00 91.75 745 LYS A O 1
ATOM 6051 N N . LEU A 1 746 ? -13.825 17.164 -12.580 1.00 91.50 746 LEU A N 1
ATOM 6052 C CA . LEU A 1 746 ? -13.875 16.146 -11.530 1.00 91.50 746 LEU A CA 1
ATOM 6053 C C . LEU A 1 746 ? -14.737 14.937 -11.932 1.00 91.50 746 LEU A C 1
ATOM 6055 O O . LEU A 1 746 ? -14.330 13.790 -11.738 1.00 91.50 746 LEU A O 1
ATOM 6059 N N . TRP A 1 747 ? -15.914 15.174 -12.518 1.00 92.44 747 TRP A N 1
ATOM 6060 C CA . TRP A 1 747 ? -16.803 14.104 -12.970 1.00 92.44 747 TRP A CA 1
ATOM 6061 C C . TRP A 1 747 ? -16.188 13.281 -14.100 1.00 92.44 747 TRP A C 1
ATOM 6063 O O . TRP A 1 747 ? -16.218 12.053 -14.033 1.00 92.44 747 TRP A O 1
ATOM 6073 N N . ARG A 1 748 ? -15.599 13.929 -15.113 1.00 92.62 748 ARG A N 1
ATOM 6074 C CA . ARG A 1 748 ? -14.938 13.239 -16.230 1.00 92.62 748 ARG A CA 1
ATOM 6075 C C . ARG A 1 748 ? -13.787 12.362 -15.748 1.00 92.62 748 ARG A C 1
ATOM 6077 O O . ARG A 1 748 ? -13.666 11.218 -16.178 1.00 92.62 748 ARG A O 1
ATOM 6084 N N . TYR A 1 749 ? -13.036 12.819 -14.756 1.00 91.44 749 TYR A N 1
ATOM 6085 C CA . TYR A 1 749 ? -11.998 12.007 -14.138 1.00 91.44 749 TYR A CA 1
ATOM 6086 C C . TYR A 1 749 ? -12.551 10.801 -13.353 1.00 91.44 749 TYR A C 1
ATOM 6088 O O . TYR A 1 749 ? -12.146 9.650 -13.551 1.00 91.44 749 TYR A O 1
ATOM 6096 N N . ILE A 1 750 ? -13.538 11.026 -12.484 1.00 90.38 750 ILE A N 1
ATOM 6097 C CA . ILE A 1 750 ? -14.145 9.966 -11.664 1.00 90.38 750 ILE A CA 1
ATOM 6098 C C . ILE A 1 750 ? -14.861 8.913 -12.541 1.00 90.38 750 ILE A C 1
ATOM 6100 O O . ILE A 1 750 ? -14.758 7.703 -12.285 1.00 90.38 750 ILE A O 1
ATOM 6104 N N . ALA A 1 751 ? -15.556 9.354 -13.592 1.00 88.44 751 ALA A N 1
ATOM 6105 C CA . ALA A 1 751 ? -16.393 8.523 -14.458 1.00 88.44 751 ALA A CA 1
ATOM 6106 C C . ALA A 1 751 ? -15.677 7.963 -15.699 1.00 88.44 751 ALA A C 1
ATOM 6108 O O . ALA A 1 751 ? -16.093 6.920 -16.200 1.00 88.44 751 ALA A O 1
ATOM 6109 N N . TYR A 1 752 ? -14.598 8.583 -16.175 1.00 87.81 752 TYR A N 1
ATOM 6110 C CA . TYR A 1 752 ? -13.924 8.167 -17.415 1.00 87.81 752 TYR A CA 1
ATOM 6111 C C . TYR A 1 752 ? -12.397 8.148 -17.328 1.00 87.81 752 TYR A C 1
ATOM 6113 O O . TYR A 1 752 ? -11.764 7.739 -18.291 1.00 87.81 752 TYR A O 1
ATOM 6121 N N . ARG A 1 753 ? -11.803 8.532 -16.185 1.00 89.12 753 ARG A N 1
ATOM 6122 C CA . ARG A 1 753 ? -10.340 8.663 -16.014 1.00 89.12 753 ARG A CA 1
ATOM 6123 C C . ARG A 1 753 ? -9.712 9.641 -17.006 1.00 89.12 753 ARG A C 1
ATOM 6125 O O . ARG A 1 753 ? -8.540 9.543 -17.336 1.00 89.12 753 ARG A O 1
ATOM 6132 N N . GLU A 1 754 ? -10.499 10.610 -17.452 1.00 88.62 754 GLU A N 1
ATOM 6133 C CA . GLU A 1 754 ? -10.016 11.688 -18.302 1.00 88.62 754 GLU A CA 1
ATOM 6134 C C . GLU A 1 754 ? -9.200 12.663 -17.448 1.00 88.62 754 GLU A C 1
ATOM 6136 O O . GLU A 1 754 ? -9.722 13.249 -16.493 1.00 88.62 754 GLU A O 1
ATOM 6141 N N . ILE A 1 755 ? -7.910 12.776 -17.759 1.00 87.62 755 ILE A N 1
ATOM 6142 C CA . ILE A 1 755 ? -7.008 13.724 -17.107 1.00 87.62 755 ILE A CA 1
ATOM 6143 C C . ILE A 1 755 ? -7.240 15.137 -17.648 1.00 87.62 755 ILE A C 1
ATOM 6145 O O . ILE A 1 755 ? -7.779 15.322 -18.737 1.00 87.62 755 ILE A O 1
ATOM 6149 N N . TRP A 1 756 ? -6.810 16.145 -16.895 1.00 88.12 756 TRP A N 1
ATOM 6150 C CA . TRP A 1 756 ? -6.763 17.529 -17.364 1.00 88.12 756 TRP A CA 1
ATOM 6151 C C . TRP A 1 756 ? -5.381 18.111 -17.095 1.00 88.12 756 TRP A C 1
ATOM 6153 O O . TRP A 1 756 ? -4.714 17.717 -16.135 1.00 88.12 756 TRP A O 1
ATOM 6163 N N . LEU A 1 757 ? -4.961 19.029 -17.963 1.00 85.44 757 LEU A N 1
ATOM 6164 C CA . LEU A 1 757 ? -3.650 19.664 -17.906 1.00 85.44 757 LEU A CA 1
ATOM 6165 C C . LEU A 1 757 ? -3.750 21.056 -17.299 1.00 85.44 757 LEU A C 1
ATOM 6167 O O . LEU A 1 757 ? -4.785 21.721 -17.401 1.00 85.44 757 LEU A O 1
ATOM 6171 N N . ASP A 1 758 ? -2.659 21.491 -16.677 1.00 82.62 758 ASP A N 1
ATOM 6172 C CA . ASP A 1 758 ? -2.501 22.884 -16.283 1.00 82.62 758 ASP A CA 1
ATOM 6173 C C . ASP A 1 758 ? -2.310 23.723 -17.555 1.00 82.62 758 ASP A C 1
ATOM 6175 O O . ASP A 1 758 ? -1.312 23.527 -18.254 1.00 82.62 758 ASP A O 1
ATOM 6179 N N . PRO A 1 759 ? -3.224 24.654 -17.880 1.00 80.75 759 PRO A N 1
ATOM 6180 C CA . PRO A 1 759 ? -3.077 25.504 -19.056 1.00 80.75 759 PRO A CA 1
ATOM 6181 C C . PRO A 1 759 ? -1.836 26.406 -18.984 1.00 80.75 759 PRO A C 1
ATOM 6183 O O . PRO A 1 759 ? -1.347 26.842 -20.022 1.00 80.75 759 PRO A O 1
ATOM 6186 N N . THR A 1 760 ? -1.321 26.689 -17.785 1.00 83.75 760 THR A N 1
ATOM 6187 C CA . THR A 1 760 ? -0.144 27.546 -17.586 1.00 83.75 760 THR A CA 1
ATOM 6188 C C . THR A 1 760 ? 1.173 26.775 -17.620 1.00 83.75 760 THR A C 1
ATOM 6190 O O . THR A 1 760 ? 2.206 27.355 -17.947 1.00 83.75 760 THR A O 1
ATOM 6193 N N . SER A 1 761 ? 1.147 25.470 -17.331 1.00 79.06 761 SER A N 1
ATOM 6194 C CA . SER A 1 761 ? 2.336 24.611 -17.357 1.00 79.06 761 SER A CA 1
ATOM 6195 C C . SER A 1 761 ? 2.006 23.170 -17.787 1.00 79.06 761 SER A C 1
ATOM 6197 O O . SER A 1 761 ? 2.071 22.232 -16.982 1.00 79.06 761 SER A O 1
ATOM 6199 N N . PRO A 1 762 ? 1.661 22.945 -19.072 1.00 74.06 762 PRO A N 1
ATOM 6200 C CA . PRO A 1 762 ? 1.220 21.631 -19.545 1.00 74.06 762 PRO A CA 1
ATOM 6201 C C . PRO A 1 762 ? 2.289 20.540 -19.389 1.00 74.06 762 PRO A C 1
ATOM 6203 O O . PRO A 1 762 ? 1.966 19.405 -19.043 1.00 74.06 762 PRO A O 1
ATOM 6206 N N . GLY A 1 763 ? 3.562 20.895 -19.606 1.00 68.25 763 GLY A N 1
ATOM 6207 C CA . GLY A 1 763 ? 4.691 19.964 -19.516 1.00 68.25 763 GLY A CA 1
ATOM 6208 C C . GLY A 1 763 ? 4.962 19.457 -18.098 1.00 68.25 763 GLY A C 1
ATOM 6209 O O . GLY A 1 763 ? 5.438 18.339 -17.938 1.00 68.25 763 GLY A O 1
ATOM 6210 N N . TYR A 1 764 ? 4.612 20.237 -17.070 1.00 71.31 764 TYR A N 1
ATOM 6211 C CA . TYR A 1 764 ? 4.713 19.797 -15.677 1.00 71.31 764 TYR A CA 1
ATOM 6212 C C . TYR A 1 764 ? 3.542 18.887 -15.287 1.00 71.31 764 TYR A C 1
ATOM 6214 O O . TYR A 1 764 ? 3.732 17.868 -14.629 1.00 71.31 764 TYR A O 1
ATOM 6222 N N . SER A 1 765 ? 2.330 19.224 -15.743 1.00 67.44 765 SER A N 1
ATOM 6223 C CA . SER A 1 765 ? 1.121 18.463 -15.416 1.00 67.44 765 SER A CA 1
ATOM 6224 C C . SER A 1 765 ? 1.123 17.049 -16.010 1.00 67.44 765 SER A C 1
ATOM 6226 O O . SER A 1 765 ? 0.598 16.134 -15.379 1.00 67.44 765 SER A O 1
ATOM 6228 N N . ASN A 1 766 ? 1.730 16.847 -17.184 1.00 76.19 766 ASN A N 1
ATOM 6229 C CA . ASN A 1 766 ? 1.866 15.539 -17.837 1.00 76.19 766 ASN A CA 1
ATOM 6230 C C . ASN A 1 766 ? 3.307 15.314 -18.313 1.00 76.19 766 ASN A C 1
ATOM 6232 O O . ASN A 1 766 ? 3.593 15.298 -19.513 1.00 76.19 766 ASN A O 1
ATOM 6236 N N . GLY A 1 767 ? 4.212 15.209 -17.341 1.00 72.25 767 GLY A N 1
ATOM 6237 C CA . GLY A 1 767 ? 5.629 14.975 -17.581 1.00 72.25 767 GLY A CA 1
ATOM 6238 C C . GLY A 1 767 ? 5.922 13.532 -17.997 1.00 72.25 767 GLY A C 1
ATOM 6239 O O . GLY A 1 767 ? 5.248 12.581 -17.584 1.00 72.25 767 GLY A O 1
ATOM 6240 N N . ALA A 1 768 ? 6.947 13.368 -18.829 1.00 75.56 768 ALA A N 1
ATOM 6241 C CA . ALA A 1 768 ? 7.444 12.066 -19.242 1.00 75.56 768 ALA A CA 1
ATOM 6242 C C . ALA A 1 768 ? 8.964 12.094 -19.397 1.00 75.56 768 ALA A C 1
ATOM 6244 O O . ALA A 1 768 ? 9.520 13.069 -19.898 1.00 75.56 768 ALA A O 1
ATOM 6245 N N . ASN A 1 769 ? 9.614 10.992 -19.026 1.00 86.12 769 ASN A N 1
ATOM 6246 C CA . ASN A 1 769 ? 11.013 10.753 -19.372 1.00 86.12 769 ASN A CA 1
ATOM 6247 C C . ASN A 1 769 ? 11.060 10.007 -20.701 1.00 86.12 769 ASN A C 1
ATOM 6249 O O . ASN A 1 769 ? 10.291 9.065 -20.907 1.00 86.12 769 ASN A O 1
ATOM 6253 N N . GLU A 1 770 ? 11.988 10.377 -21.574 1.00 88.94 770 GLU A N 1
ATOM 6254 C CA . GLU A 1 770 ? 12.080 9.853 -22.934 1.00 88.94 770 GLU A CA 1
ATOM 6255 C C . GLU A 1 770 ? 13.477 9.338 -23.261 1.00 88.94 770 GLU A C 1
ATOM 6257 O O . GLU A 1 770 ? 14.486 9.810 -22.736 1.00 88.94 770 GLU A O 1
ATOM 6262 N N . PHE A 1 771 ? 13.528 8.376 -24.173 1.00 92.94 771 PHE A N 1
ATOM 6263 C CA . PHE A 1 771 ? 14.758 7.805 -24.682 1.00 92.94 771 PHE A CA 1
ATOM 6264 C C . PHE A 1 771 ? 14.733 7.698 -26.201 1.00 92.94 771 PHE A C 1
ATOM 6266 O O . PHE A 1 771 ? 13.685 7.550 -26.834 1.00 92.94 771 PHE A O 1
ATOM 6273 N N . ALA A 1 772 ? 15.920 7.781 -26.778 1.00 92.50 772 ALA A N 1
ATOM 6274 C CA . ALA A 1 772 ? 16.173 7.523 -28.174 1.00 92.50 772 ALA A CA 1
ATOM 6275 C C . ALA A 1 772 ? 16.525 6.050 -28.363 1.00 92.50 772 ALA A C 1
ATOM 6277 O O . ALA A 1 772 ? 17.388 5.517 -27.668 1.00 92.50 772 ALA A O 1
ATOM 6278 N N . PHE A 1 773 ? 15.864 5.408 -29.316 1.00 93.38 773 PHE A N 1
ATOM 6279 C CA . PHE A 1 773 ? 16.221 4.095 -29.824 1.00 93.38 773 PHE A CA 1
ATOM 6280 C C . PHE A 1 773 ? 16.836 4.274 -31.203 1.00 93.38 773 PHE A C 1
ATOM 6282 O O . PHE A 1 773 ? 16.146 4.599 -32.169 1.00 93.38 773 PHE A O 1
ATOM 6289 N N . CYS A 1 774 ? 18.143 4.088 -31.275 1.00 93.25 774 CYS A N 1
ATOM 6290 C CA . CYS A 1 774 ? 18.946 4.355 -32.451 1.00 93.25 774 CYS A CA 1
ATOM 6291 C C . CYS A 1 774 ? 19.403 3.026 -33.060 1.00 93.25 774 CYS A C 1
ATOM 6293 O O . CYS A 1 774 ? 20.029 2.213 -32.377 1.00 93.25 774 CYS A O 1
ATOM 6295 N N . VAL A 1 775 ? 19.145 2.820 -34.350 1.00 92.50 775 VAL A N 1
ATOM 6296 C CA . VAL A 1 775 ? 19.644 1.660 -35.106 1.00 92.50 775 VAL A CA 1
ATOM 6297 C C . VAL A 1 775 ? 20.604 2.139 -36.181 1.00 92.50 775 VAL A C 1
ATOM 6299 O O . VAL A 1 775 ? 20.291 3.055 -36.938 1.00 92.50 775 VAL A O 1
ATOM 6302 N N . ASN A 1 776 ? 21.797 1.555 -36.243 1.00 93.12 776 ASN A N 1
ATOM 6303 C CA . ASN A 1 776 ? 22.824 1.992 -37.179 1.00 93.12 776 ASN A CA 1
ATOM 6304 C C . ASN A 1 776 ? 22.352 1.781 -38.629 1.00 93.12 776 ASN A C 1
ATOM 6306 O O . ASN A 1 776 ? 21.976 0.671 -39.001 1.00 93.12 776 ASN A O 1
ATOM 6310 N N . LYS A 1 777 ? 22.411 2.819 -39.474 1.00 90.19 777 LYS A N 1
ATOM 6311 C CA . LYS A 1 777 ? 21.912 2.771 -40.862 1.00 90.19 777 LYS A CA 1
ATOM 6312 C C . LYS A 1 777 ? 22.632 1.721 -41.716 1.00 90.19 777 LYS A C 1
ATOM 6314 O O . LYS A 1 777 ? 22.003 1.100 -42.566 1.00 90.19 777 LYS A O 1
ATOM 6319 N N . LYS A 1 778 ? 23.937 1.503 -41.496 1.00 89.19 778 LYS A N 1
ATOM 6320 C CA . LYS A 1 778 ? 24.724 0.487 -42.224 1.00 89.19 778 LYS A CA 1
ATOM 6321 C C . LYS A 1 778 ? 24.400 -0.928 -41.765 1.00 89.19 778 LYS A C 1
ATOM 6323 O O . LYS A 1 778 ? 24.463 -1.850 -42.564 1.00 89.19 778 LYS A O 1
ATOM 6328 N N . PHE A 1 779 ? 24.108 -1.102 -40.481 1.00 89.50 779 PHE A N 1
ATOM 6329 C CA . PHE A 1 779 ? 23.648 -2.383 -39.955 1.00 89.50 779 PHE A CA 1
ATOM 6330 C C . PHE A 1 779 ? 22.254 -2.702 -40.489 1.00 89.50 779 PHE A C 1
ATOM 6332 O O . PHE A 1 779 ? 22.023 -3.785 -41.010 1.00 89.50 779 PHE A O 1
ATOM 6339 N N . LEU 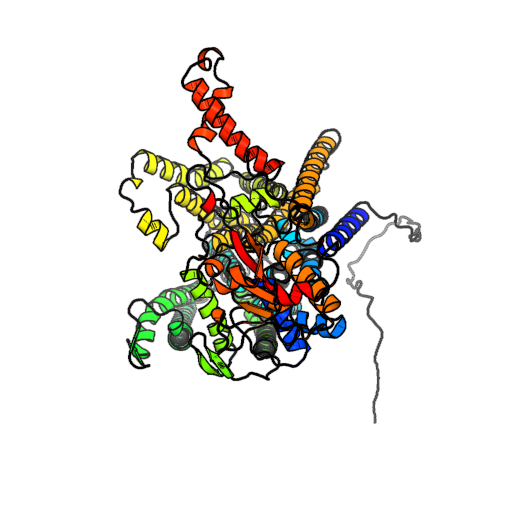A 1 780 ? 21.350 -1.725 -40.432 1.00 85.81 780 LEU A N 1
ATOM 6340 C CA . LEU A 1 780 ? 19.977 -1.878 -40.880 1.00 85.81 780 LEU A CA 1
ATOM 6341 C C . LEU A 1 780 ? 19.901 -2.203 -42.387 1.00 85.81 780 LEU A C 1
ATOM 6343 O O . LEU A 1 780 ? 19.126 -3.072 -42.766 1.00 85.81 780 LEU A O 1
ATOM 6347 N N . SER A 1 781 ? 20.772 -1.627 -43.231 1.00 83.62 781 SER A N 1
ATOM 6348 C CA . SER A 1 781 ? 20.874 -1.953 -44.672 1.00 83.62 781 SER A CA 1
ATOM 6349 C C . SER A 1 781 ? 21.276 -3.394 -44.987 1.00 83.62 781 SER A C 1
ATOM 6351 O O . SER A 1 781 ? 21.084 -3.841 -46.118 1.00 83.62 781 SER A O 1
ATOM 6353 N N . GLN A 1 782 ? 21.806 -4.132 -44.011 1.00 82.75 782 GLN A N 1
ATOM 6354 C CA . GLN A 1 782 ? 22.222 -5.528 -44.166 1.00 82.75 782 GLN A CA 1
ATOM 6355 C C . GLN A 1 782 ? 21.114 -6.527 -43.799 1.00 82.75 782 GLN A C 1
ATOM 6357 O O . GLN A 1 782 ? 21.254 -7.716 -44.080 1.00 82.75 782 GLN A O 1
ATOM 6362 N N . ILE A 1 783 ? 20.016 -6.060 -43.199 1.00 82.38 783 ILE A N 1
ATOM 6363 C CA . ILE A 1 783 ? 18.892 -6.876 -42.724 1.00 82.38 783 ILE A CA 1
ATOM 6364 C C . ILE A 1 783 ? 17.645 -6.602 -43.590 1.00 82.38 783 ILE A C 1
ATOM 6366 O O . ILE A 1 783 ? 17.448 -5.500 -44.098 1.00 82.38 783 ILE A O 1
ATOM 6370 N N . ARG A 1 784 ? 16.847 -7.644 -43.864 1.00 61.25 784 ARG A N 1
ATOM 6371 C CA . ARG A 1 784 ? 15.844 -7.701 -44.956 1.00 61.25 784 ARG A CA 1
ATOM 6372 C C . ARG A 1 784 ? 14.645 -6.734 -44.776 1.00 61.25 784 ARG A C 1
ATOM 6374 O O . ARG A 1 784 ? 14.236 -6.469 -43.656 1.00 61.25 784 ARG A O 1
ATOM 6381 N N . ASP A 1 785 ? 14.078 -6.274 -45.906 1.00 57.53 785 ASP A N 1
ATOM 6382 C CA . ASP A 1 785 ? 12.855 -5.460 -46.125 1.00 57.53 785 ASP A CA 1
ATOM 6383 C C . ASP A 1 785 ? 12.504 -4.398 -45.051 1.00 57.53 785 ASP A C 1
ATOM 6385 O O . ASP A 1 785 ? 11.752 -4.622 -44.104 1.00 57.53 785 ASP A O 1
ATOM 6389 N N . TYR A 1 786 ? 12.998 -3.182 -45.311 1.00 56.47 786 TYR A N 1
ATOM 6390 C CA . TYR A 1 786 ? 12.941 -1.907 -44.566 1.00 56.47 786 TYR A CA 1
ATOM 6391 C C . TYR A 1 786 ? 11.552 -1.320 -44.213 1.00 56.47 786 TYR A C 1
ATOM 6393 O O . TYR A 1 786 ? 11.407 -0.106 -44.068 1.00 56.47 786 TYR A O 1
ATOM 6401 N N . LEU A 1 787 ? 10.495 -2.125 -44.107 1.00 51.09 787 LEU A N 1
ATOM 6402 C CA . LEU A 1 787 ? 9.116 -1.614 -44.097 1.00 51.09 787 LEU A CA 1
ATOM 6403 C C . LEU A 1 787 ? 8.445 -1.489 -42.720 1.00 51.09 787 LEU A C 1
ATOM 6405 O O . LEU A 1 787 ? 7.283 -1.094 -42.658 1.00 51.09 787 LEU A O 1
ATOM 6409 N N . TRP A 1 788 ? 9.134 -1.784 -41.613 1.00 56.78 788 TRP A N 1
ATOM 6410 C CA . TRP A 1 788 ? 8.509 -1.804 -40.278 1.00 56.78 788 TRP A CA 1
ATOM 6411 C C . TRP A 1 788 ? 8.826 -0.599 -39.375 1.00 56.78 788 TRP A C 1
ATOM 6413 O O . TRP A 1 788 ? 8.208 -0.464 -38.319 1.00 56.78 788 TRP A O 1
ATOM 6423 N N . LEU A 1 789 ? 9.734 0.300 -39.773 1.00 54.56 789 LEU A N 1
ATOM 6424 C CA . LEU A 1 789 ? 10.152 1.452 -38.953 1.00 54.56 789 LEU A CA 1
ATOM 6425 C C . LEU A 1 789 ? 9.248 2.694 -39.079 1.00 54.56 789 LEU A C 1
ATOM 6427 O O . LEU A 1 789 ? 9.409 3.647 -38.323 1.00 54.56 789 LEU A O 1
ATOM 6431 N N . THR A 1 790 ? 8.261 2.698 -39.981 1.00 49.31 790 THR A N 1
ATOM 6432 C CA . THR A 1 790 ? 7.549 3.930 -40.376 1.00 49.31 790 THR A CA 1
ATOM 6433 C C . THR A 1 790 ? 6.111 4.090 -39.886 1.00 49.31 790 THR A C 1
ATOM 6435 O O . THR A 1 790 ? 5.477 5.081 -40.243 1.00 49.31 790 THR A O 1
ATOM 6438 N N . VAL A 1 791 ? 5.567 3.218 -39.029 1.00 48.50 791 VAL A N 1
ATOM 6439 C CA . VAL A 1 791 ? 4.214 3.450 -38.481 1.00 48.50 791 VAL A CA 1
ATOM 6440 C C . VAL A 1 791 ? 4.132 3.104 -36.997 1.00 48.50 791 VAL A C 1
ATOM 6442 O O . VAL A 1 791 ? 3.835 1.976 -36.611 1.00 48.50 791 VAL A O 1
ATOM 6445 N N . GLN A 1 792 ? 4.330 4.116 -36.151 1.00 53.00 792 GLN A N 1
ATOM 6446 C CA . GLN A 1 792 ? 3.803 4.104 -34.788 1.00 53.00 792 GLN A CA 1
ATOM 6447 C C . GLN A 1 792 ? 2.320 4.500 -34.850 1.00 53.00 792 GLN A C 1
ATOM 6449 O O . GLN A 1 792 ? 2.015 5.621 -35.270 1.00 53.00 792 GLN A O 1
ATOM 6454 N N . PRO A 1 793 ? 1.364 3.651 -34.436 1.00 45.22 793 PRO A N 1
ATOM 6455 C CA . PRO A 1 793 ? 0.054 4.164 -34.076 1.00 45.22 793 PRO A CA 1
ATOM 6456 C C . PRO A 1 793 ? 0.234 5.125 -32.895 1.00 45.22 793 PRO A C 1
ATOM 6458 O O . PRO A 1 793 ? 0.813 4.764 -31.874 1.00 45.22 793 PRO A O 1
ATOM 6461 N N . MET A 1 794 ? -0.255 6.357 -33.041 1.00 42.81 794 MET A N 1
ATOM 6462 C CA . MET A 1 794 ? -0.324 7.333 -31.952 1.00 42.81 794 MET A CA 1
ATOM 6463 C C . MET A 1 794 ? -0.955 6.665 -30.719 1.00 42.81 794 MET A C 1
ATOM 6465 O O . MET A 1 794 ? -2.062 6.121 -30.821 1.00 42.81 794 MET A O 1
ATOM 6469 N N . ARG A 1 795 ? -0.256 6.670 -29.573 1.00 53.66 795 ARG A N 1
ATOM 6470 C CA . ARG A 1 795 ? -0.800 6.136 -28.315 1.00 53.66 795 ARG A CA 1
ATOM 6471 C C . ARG A 1 795 ? -2.128 6.811 -27.999 1.00 53.66 795 ARG A C 1
ATOM 6473 O O . ARG A 1 795 ? -2.209 8.035 -27.932 1.00 53.66 795 ARG A O 1
ATOM 6480 N N . ARG A 1 796 ? -3.164 5.998 -27.803 1.00 42.44 796 ARG A N 1
ATOM 6481 C CA . ARG A 1 796 ? -4.532 6.436 -27.467 1.00 42.44 796 ARG A CA 1
ATOM 6482 C C . ARG A 1 796 ? -4.742 6.593 -25.957 1.00 42.44 796 ARG A C 1
ATOM 6484 O O . ARG A 1 796 ? -5.825 6.964 -25.521 1.00 42.44 796 ARG A O 1
ATOM 6491 N N . ASP A 1 797 ? -3.724 6.259 -25.175 1.00 48.47 797 ASP A N 1
ATOM 6492 C CA . ASP A 1 797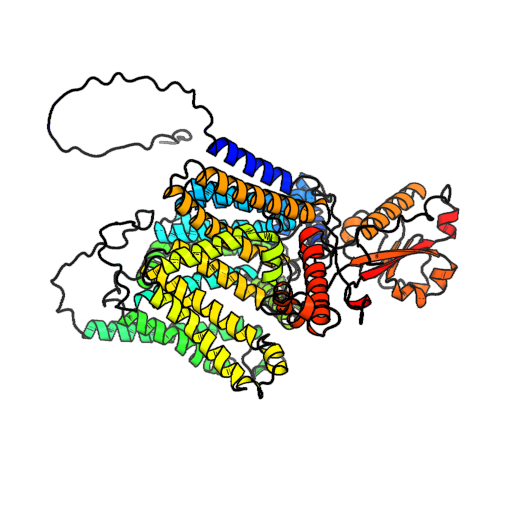 ? -3.774 5.934 -23.749 1.00 48.47 797 ASP A CA 1
ATOM 6493 C C . ASP A 1 797 ? -3.910 7.178 -22.858 1.00 48.47 797 ASP A C 1
ATOM 6495 O O . ASP A 1 797 ? -4.122 7.067 -21.647 1.00 48.47 797 ASP A O 1
ATOM 6499 N N . VAL A 1 798 ? -3.794 8.360 -23.464 1.00 50.66 798 VAL A N 1
ATOM 6500 C CA . VAL A 1 798 ? -4.027 9.647 -22.827 1.00 50.66 798 VAL A CA 1
ATOM 6501 C C . VAL A 1 798 ? -4.931 10.457 -23.753 1.00 50.66 798 VAL A C 1
ATOM 6503 O O . VAL A 1 798 ? -4.505 10.809 -24.855 1.00 50.66 798 VAL A O 1
ATOM 6506 N N . PRO A 1 799 ? -6.172 10.782 -23.349 1.00 40.09 799 PRO A N 1
ATOM 6507 C CA . PRO A 1 799 ? -6.915 11.856 -23.980 1.00 40.09 799 PRO A CA 1
ATOM 6508 C C . PRO A 1 799 ? -6.124 13.140 -23.721 1.00 40.09 799 PRO A C 1
ATOM 6510 O O . PRO A 1 799 ? -6.203 13.730 -22.647 1.00 40.09 799 PRO A O 1
ATOM 6513 N N . VAL A 1 800 ? -5.296 13.547 -24.679 1.00 38.59 800 VAL A N 1
ATOM 6514 C CA . VAL A 1 800 ? -4.816 14.923 -24.722 1.00 38.59 800 VAL A CA 1
ATOM 6515 C C . VAL A 1 800 ? -6.056 15.719 -25.097 1.00 38.59 800 VAL A C 1
ATOM 6517 O O . VAL A 1 800 ? -6.632 15.471 -26.158 1.00 38.59 800 VAL A O 1
ATOM 6520 N N . SER A 1 801 ? -6.552 16.571 -24.199 1.00 32.78 801 SER A N 1
ATOM 6521 C CA . SER A 1 801 ? -7.644 17.477 -24.553 1.00 32.78 801 SER A CA 1
ATOM 6522 C C . SER A 1 801 ? -7.219 18.230 -25.813 1.00 32.78 801 SER A C 1
ATOM 6524 O O . SER A 1 801 ? -6.206 18.931 -25.769 1.00 32.78 801 SER A O 1
ATOM 6526 N N . GLN A 1 802 ? -7.933 18.002 -26.918 1.00 27.30 802 GLN A N 1
ATOM 6527 C CA . GLN A 1 802 ? -7.787 18.799 -28.133 1.00 27.30 802 GLN A CA 1
ATOM 6528 C C . GLN A 1 802 ? -8.085 20.265 -27.846 1.00 27.30 802 GLN A C 1
ATOM 6530 O O . GLN A 1 802 ? -9.022 20.521 -27.049 1.00 27.30 802 GLN A O 1
#

Sequence (802 aa):
MENGKDSIRSILTFGKSVNRASGENVGQTVSQAVPTVGGRLSFAHIALAFFLLFAVFARFYELGVKPLHHDESLFAYYSYFLARGFGYQYQPILHGPLLENVTALVFLLFGDSDFTMRLPAAVGSLGLFAALLGWRRYLGKNGTLVALALLAVSPSITYYSRFLRNDAPYLAATFWCAYTLLRAFETGEKRYFWYAGLAATIMFCMMESSIFFFAACVGYLGLAVLVDFFPFCSPSNSGDGRRFPGRAVFFAPVSSASDSSRSVKRELLTVTISALLGVGVSLLVSYFYVRVLSDSLPMPGWKRENGEWIPSLTQRVLEVLPLAALLCVPMCIFCGVHWHSPRGRTGTLYYVLRLCWHRRWTLLGVGAMAVIIYITLFTTWFTHTKGPDFFGKEVRWTPLQIYKNTWDYWWDQHQQHRIKGPFHYYLPILLLYELPALLLATYGGIRSLFERGRVRHFVVLLTPHVLLLLYAMVGGFANWDWNELDRKWHVTHPFHLALAVFYVQVLVYFCGVLITRARYVEAFLAFWTVTSLFAYSYAGEKVPWLSIHTAGPAILLASLYTGRWLDKRRLEGSKLAFALVIASLALLWQVRSLALAAWVHPASPAERIVYNHTTPDVVFAVKRIEELAHDSQYGAALPMYVKGEMEWPLYWYLRRYTNWGPNVQDELAETSRPVVLVNWESVADYPELIANYEIMRFKVREWWEPPLLDFTALSDIWRLFTPIESRQDTENGRRLQASLAEWRKLWRYIAYREIWLDPTSPGYSNGANEFAFCVNKKFLSQIRDYLWLTVQPMRRDVPVSQ

Mean predicted aligned error: 11.92 Å

Radius of gyration: 31.39 Å; Cα contacts (8 Å, |Δi|>4): 982; chains: 1; bounding box: 79×94×103 Å